Protein 9DOK (pdb70)

Sequence (1198 aa):
MATLKAQHLAKSYKGRQVVRDVSMSIDSGQIVGLLGPNGAGKTTCFYMIVGLVQADQGVVRIDEQNVTHLPMHGRARAGIGYLPQEASIFRKLSVSDNIMAILETRSDLDRNGRKEALEGLLQEFHIHHIRDNLGMSLSGGERRRVEIARALASAPKFILLDEPFAGVDPISVGDIKQIIHHLKAKGIGILITDHNVRETLDICETAYIVNDGQLIAEGDAESILANDLVKEVYLGHEFRATLKAQHLAKSYKGRQVVRDVSMSIDSGQIVGLLGPNGAGKTTCFYMIVGLVQADQGVVRIDEQNVTHLPMHGRARAGIGYLPQEASIFRKLSVSDNIMAILETRSDLDRNGRKEALEGLLQEFHIHHIRDNLGMSLSGGERRRVEIARALASAPKFILLDEPFAGVDPISVGDIKQIIHHLKAKGIGILITDHNVRETLDICETAYIVNDGQLIAEGDAESILANDLVKEVYLGHEFRMVKLDRYIGVTVFVAILAVLGVILGLALLFAFIDELNDISASYGIGDALRFIFLTAPRRAYDMLPMAALIGCLVGLGTLASNSELTIMRAAGVSLSRIVWAVMKPMLVLMLAGILVGEYVAPWTENIAQSGRALAQGGGDSQSSKRGLWHRQGREYIHINAVQPNGVLYGVTRYRFDEQRGLESASFAKRARFETDHWQLEEVTTTLLHPREKRSEVVKLPTERWDAQLSPQLLNTVVMEPEALSISGLWQYIHYLADQGLNNNRYWLAFWTKVLQPLVTAALVLMAISFIFGPLRSVTLGQRIFTGVLVGFVFRIAQDLLGPSSLVFDFPPLLAVVIPASICALAGVWLLRRAMIVFRYLSREVLVTMSAVSAVLLVIIMSGRFIKYLAQAAQGLLDPGSLFLIMAFRIPGFLQLILPLGLFLGILLAYGRLYLESEMTVLSATGMSQKRLLGYTMAPALLVAILVAWLSLFLAPQGINQFALLLNKQDTLTEFDTLVPGRFQAMRDGTRVTYTEELSKDRGELAGIFISQKDLNSSNQERGISILVAEKGTQNIQADGSRYLILHNGYRYDGNPGQANYRAIQYDTYGVMLPKPEASSEVSERDAVPTADLFGSDNPRYQAELQWRLSTPLLVFVVTLLAVPLSRVNPRQGRFLKLLPAILLYMGYLALLIAVRGQLDKGKIPMAIGLWWVHGLFLAIGLLLFYWEPLRLKLASSRA

Solvent-accessible surface area: 53618 Å² total; per-residue (Å²): 183,5,29,0,83,1,60,110,0,10,31,43,93,199,81,154,78,23,0,84,81,0,44,7,34,1,45,34,24,37,5,0,0,0,0,1,16,62,69,15,0,6,58,19,0,0,59,1,0,4,9,78,24,64,24,80,110,25,47,0,74,1,73,164,90,64,0,7,57,60,45,33,39,14,5,18,158,16,9,6,6,19,2,4,75,108,24,0,3,2,47,89,21,23,0,18,49,0,0,32,2,2,0,60,89,59,122,102,41,89,180,104,19,57,100,129,27,9,61,36,17,0,97,51,6,132,0,79,128,13,61,110,62,80,4,126,78,27,66,44,34,40,63,18,58,0,0,5,0,4,11,14,1,30,55,15,93,0,0,0,4,8,27,7,11,38,44,52,26,26,73,35,19,31,79,15,40,126,18,1,102,64,0,71,72,101,32,10,0,0,0,0,3,1,75,53,8,69,33,0,5,92,30,8,86,30,1,15,0,0,34,103,1,80,54,39,13,107,16,65,21,127,52,1,34,77,49,113,81,0,59,109,45,6,3,6,133,155,31,177,52,30,0,66,0,47,117,0,10,23,46,107,186,93,150,81,22,0,102,90,0,43,8,39,0,56,48,24,51,3,0,0,0,0,2,17,73,70,18,1,5,57,21,0,0,58,1,0,4,17,67,33,121,28,75,114,25,48,1,72,6,68,160,98,77,0,17,154,57,66,8,32,9,8,18,162,16,4,6,6,17,2,5,76,109,23,0,2,0,52,132,24,18,0,18,44,0,0,17,0,2,0,28,40,61,115,110,37,98,179,110,18,42,89,125,30,4,67,40,20,0,104,63,10,150,1,54,171,27,64,116,58,82,2,108,80,24,70,43,52,49,63,23,64,0,0,6,0,4,18,18,0,31,55,17,102,0,0,0,3,10,23,8,10,35,42,50,33,29,77,38,18,34,83,20,43,133,24,2,99,74,0,55,77,103,38,9,0,0,0,0,3,1,77,52,10,63,27,0,10,90,26,17,77,36,2,17,1,0,32,96,0,77,54,41,11,102,19,62,25,127,52,1,32,74,51,118,80,0,44,112,40,5,3,8,141,151,20,179,53,102,51,0,14,165,18,0,8,69,29,0,68,91,14,0,90,61,23,29,43,98,37,37,38,66,23,25,87,89,16,43,87,101,21,65,124,74,73,69,112,74,2,24,90,41,44,0,68,149,14,3,126,56,0,21,39,57,39,25,14,62,25,17,12,16,0,1,0,10,0,0,0,24,2,0,0,63,3,16,58,44,22,2,7,34,13,0,42,12,16,6,6,21,29,86,71,0,22,117,1,0,29,88,18,4,89,81,19,27,96,50,3,62,86,53,1,34,156,64,5,24,171,14,6,43,63,3,46,13,36,28,8,71,30,41,1,53,57,60,9,8,44,5,112,74,30,35,36,55,68,43,52,127,40,20,0,10,0,1,0,15,19,53,142,9,34,1,59,5,0,0,17,2,74,12,71,136,69,45,4,16,58,8,2,0,33,0,102,84,0,99,89,74,103,94,67,2,32,0,38,81,0,24,13,10,52,16,85,72,162,150,85,162,10,111,62,45,154,61,110,76,35,118,8,100,7,149,6,52,19,141,55,2,30,18,56,59,18,114,11,88,11,25,26,33,60,25,0,100,112,29,1,80,88,12,58,124,112,62,71,120,19,58,94,31,65,29,2,24,64,61,11,49,32,21,23,117,10,8,30,9,0,0,32,13,0,0,0,35,0,30,12,76,12,147,88,28,39,81,3,52,6,53,45,34,0,37,69,32,5,114,84,11,93,27,36,40,65,52,44,4,22,17,7,54,51,132,146,60,81,14,61,76,3,7,60,74,8,11,47,107,12,31,120,42,0,85,133,32,30,158,152,74,127,28,8,55,146,17,0,15,136,11,1,56,79,30,19,63,59,20,8,57,76,27,33,89,32,70,53,26,24,50,47,39,73,0,26,43,33,12,30,123,26,77,12,34,92,67,19,10,160,86,0,11,46,57,41,56,18,24,24,48,20,59,10,13,0,14,0,0,0,6,0,0,4,23,3,1,0,46,0,32,58,56,17,0,4,29,5,6,13,6,26,10,21,18,41,137,138,2,31,45,40,0,58,32,3,0,94,106,5,6,109,85,0,24,122,8,3,26,116,58,11,11,105,9,25,64,84,0,26,78,24,10,62,126,112,42,41,50,4,11,13,65,49,17,82,65,47,143,39,30,62,46,136,73,14,11,9,2,4,3,4,72,78,72,43,196,108,116,23,120,12,38,7,16,3,9,0,78,15,59,128,116,38,83,142,128,57,52,19,5,13,2,16,4,0,64,56,2,34,33,49,148,8,60,141,24,23,8,85,6,65,3,91,63,1,40,85,15,20,10,16,2,35,49,31,76,71,146,45,46,89,160,86,10,170,18,32,80,15,74,19,51,35,7,71,86,50,12,56,123,19,47,19,12,75,15,85,76,2,145,78,26,121,66,60,118,54,58,0,9,25,27,25,6,67,1,4,16,70,2,0,71,13,2,0,16,1,0,2,31,40,2,111,13,77,112,192,48,5,66,37,74,49,1,47,74,3,35,70,60,7,76,37,1,22,48,58,0,78,54,10,43,25,61,1,17,135,58,136,56,81,52,94,81,0,0,101,111,0,8,30,85,19,77,54,69,1,76,118,66,20,80,144,64,52,78,138,27,124,114,49,48,88,204,112

Nearest PDB structures (foldseek):
  5x5y-assembly1_A  TM=9.902E-01  e=9.457E-47  Pseudomonas aeruginosa PAO1
  6mjp-assembly1_B  TM=9.898E-01  e=6.466E-41  Vibrio cholerae
  8frl-assembly1_A  TM=9.867E-01  e=1.462E-40  Acinetobacter baylyi ADP1
  6mit-assembly2_E  TM=9.867E-01  e=6.324E-39  Enterobacter cloacae subsp. cloacae ATCC 13047
  4p33-assembly1_A  TM=8.941E-01  e=7.966E-40  Escherichia coli K-12

Foldseek 3Di:
DKKKKWFQFWDAPDNGTQAGTAIDMFFWLAEEEQEEDPSHCRVVVLCQQQAVDQTPDTFIDMRPHTPNPPHNVSVVVVFEFEDDDDQDFPQADFLLVLQLVLLVPDPVADPVRSVVLSVCLCVVLVVVVRRGDGLNPDDDLSSVSSSVSSRCSNPGQEYEYEAPVPPDDPVSVVSVLVVVNVSSVVTHGYYYYHPDPVVSLVSHQKYFYTGSNYTDDIGHSVRQLPDPVCCVRPVPPPHD/DKKKWFQWWDADPPGTQAGTAIDMFFWLFEEEQEEDPRHCRVVVLCQQQQNDQTPDTWIADVPRTCNPPHNVVVVVVFEFEDDPDQDFDQAAFLLRRQLVLLVVDDVADDVRSVVLSVCLCVVLVNVVRRGPGLNPDDDLSSVSSSVSSRCSNPGQEYEYEAPPDPDDPVCLVVVLVVVNVSSVVTHRYYYYHPPPVSSLVSGQKYFYTDNNYGPDMGHSVRQVPDPVCCPRPQDPPND/DPPVLVVLQVLLVVLLVVLLVVVLVVVLVVQLVVVVVPDDDLCHSVLSNLLSVLQSLVVSLVCSLLSSLLSLLLSLLVCLQVCNVVVCVVVPHDLVNSLVSNCVSLVVSVVVSLVCLAPPQLVSNLVSVQSVQVSQFQDAQDGAPLWDWDDDPQKIWIFSGQHQQAKTAFIWIFHADPVRDGQKTKTAGMWHDDPQWIKRAFMWMFGDDPPPDHTDTDGDRIDTDRDPDDSVVVSVVSDDLLSHHLVVLVVVLVVCVVVPHDSQLNVLSNLCSPCVSLLSSLSSLLSSLCCVADSSNDDSVVSSVVSVVVVVVLVVQLVVLNVVCVVDPDHSNCSPCVSSVVSNVNSVVSVVVD/DVVLVVLLVQLVVQLVVQLVVQLVVVLVVVLVVVVVVVVVPADDPVPPVLLSVLQSLVSSLLRSLLSSLLSLLASLLVCQAVCNVVVVVVVPDDLVNVLVSLVPSLVVSLVSSLCSLAPRNLASLVVSLCCVWQVCSDHPVNVADAPDWAADDPRQWIWHFNDDDPVQKQTQKIFIWHFDPDDDDQFRRTKTWIARMWDFDDCHPQRGWGWHPFTWMWRDDPVDPDIDTDRGTDHIDRDTHCVSPVPRPVLSNDHLVQLPPDDQQLSVLSNLVSVCSSLSSSLSSLQRSLVSNDYNVCGSPNCSVVSVVVSVVLVVVLVVQSVCRNVPNDDSVCHCVVSSVVSSVVSVCSVCVVVVVVVVVVVVD

InterPro domains:
  IPR003439 ABC transporter-like, ATP-binding domain [PF00005] (20-166)
  IPR003439 ABC transporter-like, ATP-binding domain [PS50893] (4-237)
  IPR003593 AAA+ ATPase domain [SM00382] (28-213)
  IPR017871 ABC transporter-like, conserved site [PS00211] (138-152)
  IPR027417 P-loop containing nucleoside triphosphate hydrolase [G3DSA:3.40.50.300] (1-240)
  IPR027417 P-loop containing nucleoside triphosphate hydrolase [SSF52540] (4-235)
  IPR030921 LPS export ABC transporter, ATP-binding protein LptB [TIGR04406] (3-241)
  IPR030921 LPS export ABC transporter, ATP-binding protein LptB [cd03218] (4-236)
  IPR032823 Branched-chain amino acid ATP-binding cassette transporter, C-terminal [PF12399] (214-239)
  IPR051120 ABC Transporter, Amino Acid and LPS Transport [PTHR45772] (2-240)

Structure (mmCIF, N/CA/C/O backbone):
data_9DOK
#
_entry.id   9DOK
#
_cell.length_a   1.00
_cell.length_b   1.00
_cell.length_c   1.00
_cell.angle_alpha   90.00
_cell.angle_beta   90.00
_cell.angle_gamma   90.00
#
_symmetry.space_group_name_H-M   'P 1'
#
loop_
_entity.id
_entity.type
_entity.pdbx_description
1 polymer 'Lipopolysaccharide export system ATP-binding protein LptB'
2 polymer Permease
3 polymer 'Lipopolysaccharide export system permease protein LptF'
4 non-polymer 1,2-Distearoyl-sn-glycerophosphoethanolamine
#
loop_
_atom_site.group_PDB
_atom_site.id
_atom_site.type_symbol
_atom_site.label_atom_id
_atom_site.label_alt_id
_atom_site.label_comp_id
_atom_site.label_asym_id
_atom_site.label_entity_id
_atom_site.label_seq_id
_atom_site.pdbx_PDB_ins_code
_atom_site.Cartn_x
_atom_site.Cartn_y
_atom_site.Cartn_z
_atom_site.occupancy
_atom_site.B_iso_or_equiv
_atom_site.auth_seq_id
_atom_site.auth_comp_id
_atom_site.auth_asym_id
_atom_site.auth_atom_id
_atom_site.pdbx_PDB_model_num
ATOM 1 N N . MET A 1 4 ? 194.699 220.614 153.361 1.00 29.85 1 MET B N 1
ATOM 2 C CA . MET A 1 4 ? 195.587 219.514 153.010 1.00 29.85 1 MET B CA 1
ATOM 3 C C . MET A 1 4 ? 196.599 219.255 154.119 1.00 29.85 1 MET B C 1
ATOM 4 O O . MET A 1 4 ? 197.538 220.027 154.307 1.00 29.85 1 MET B O 1
ATOM 9 N N . ALA A 1 5 ? 196.399 218.166 154.854 1.00 13.60 2 ALA B N 1
ATOM 10 C CA . ALA A 1 5 ? 197.275 217.786 155.948 1.00 13.60 2 ALA B CA 1
ATOM 11 C C . ALA A 1 5 ? 198.110 216.572 155.551 1.00 13.60 2 ALA B C 1
ATOM 12 O O . ALA A 1 5 ? 197.949 215.999 154.472 1.00 13.60 2 ALA B O 1
ATOM 14 N N . THR A 1 6 ? 199.019 216.178 156.440 1.00 8.68 3 THR B N 1
ATOM 15 C CA . THR A 1 6 ? 199.878 215.021 156.196 1.00 8.68 3 THR B CA 1
ATOM 16 C C . THR A 1 6 ? 200.338 214.469 157.534 1.00 8.68 3 THR B C 1
ATOM 17 O O . THR A 1 6 ? 201.019 215.170 158.288 1.00 8.68 3 THR B O 1
ATOM 21 N N . LEU A 1 7 ? 199.974 213.225 157.824 1.00 5.68 4 LEU B N 1
ATOM 22 C CA . LEU A 1 7 ? 200.405 212.540 159.035 1.00 5.68 4 LEU B CA 1
ATOM 23 C C . LEU A 1 7 ? 201.612 211.677 158.696 1.00 5.68 4 LEU B C 1
ATOM 24 O O . LEU A 1 7 ? 201.483 210.683 157.975 1.00 5.68 4 LEU B O 1
ATOM 29 N N . LYS A 1 8 ? 202.777 212.054 159.212 1.00 6.91 5 LYS B N 1
ATOM 30 C CA . LYS A 1 8 ? 204.035 211.400 158.877 1.00 6.91 5 LYS B CA 1
ATOM 31 C C . LYS A 1 8 ? 204.580 210.688 160.104 1.00 6.91 5 LYS B C 1
ATOM 32 O O . LYS A 1 8 ? 204.750 211.305 161.160 1.00 6.91 5 LYS B O 1
ATOM 38 N N . ALA A 1 9 ? 204.854 209.396 159.962 1.00 7.70 6 ALA B N 1
ATOM 39 C CA . ALA A 1 9 ? 205.556 208.616 160.971 1.00 7.70 6 ALA B CA 1
ATOM 40 C C . ALA A 1 9 ? 206.937 208.289 160.422 1.00 7.70 6 ALA B C 1
ATOM 41 O O . ALA A 1 9 ? 207.051 207.693 159.347 1.00 7.70 6 ALA B O 1
ATOM 43 N N . GLN A 1 10 ? 207.978 208.680 161.149 1.00 8.93 7 GLN B N 1
ATOM 44 C CA . GLN A 1 10 ? 209.345 208.617 160.648 1.00 8.93 7 GLN B CA 1
ATOM 45 C C . GLN A 1 10 ? 210.211 207.797 161.591 1.00 8.93 7 GLN B C 1
ATOM 46 O O . GLN A 1 10 ? 210.313 208.117 162.780 1.00 8.93 7 GLN B O 1
ATOM 52 N N . HIS A 1 11 ? 210.840 206.752 161.052 1.00 9.79 8 HIS B N 1
ATOM 53 C CA . HIS A 1 11 ? 211.867 205.980 161.754 1.00 9.79 8 HIS B CA 1
ATOM 54 C C . HIS A 1 11 ? 211.366 205.430 163.087 1.00 9.79 8 HIS B C 1
ATOM 55 O O . HIS A 1 11 ? 212.084 205.437 164.087 1.00 9.79 8 HIS B O 1
ATOM 62 N N . LEU A 1 12 ? 210.130 204.941 163.103 1.00 11.05 9 LEU B N 1
ATOM 63 C CA . LEU A 1 12 ? 209.572 204.375 164.323 1.00 11.05 9 LEU B CA 1
ATOM 64 C C . LEU A 1 12 ? 210.329 203.117 164.730 1.00 11.05 9 LEU B C 1
ATOM 65 O O . LEU A 1 12 ? 210.744 202.321 163.885 1.00 11.05 9 LEU B O 1
ATOM 70 N N . ALA A 1 13 ? 210.506 202.941 166.037 1.00 18.50 10 ALA B N 1
ATOM 71 C CA . ALA A 1 13 ? 211.184 201.769 166.570 1.00 18.50 10 ALA B CA 1
ATOM 72 C C . ALA A 1 13 ? 210.673 201.492 167.975 1.00 18.50 10 ALA B C 1
ATOM 73 O O . ALA A 1 13 ? 210.473 202.420 168.763 1.00 18.50 10 ALA B O 1
ATOM 75 N N . LYS A 1 14 ? 210.469 200.214 168.282 1.00 20.75 11 LYS B N 1
ATOM 76 C CA . LYS A 1 14 ? 209.971 199.802 169.587 1.00 20.75 11 LYS B CA 1
ATOM 77 C C . LYS A 1 14 ? 210.508 198.414 169.895 1.00 20.75 11 LYS B C 1
ATOM 78 O O . LYS A 1 14 ? 210.609 197.571 169.001 1.00 20.75 11 LYS B O 1
ATOM 84 N N . SER A 1 15 ? 210.847 198.180 171.162 1.00 36.19 12 SER B N 1
ATOM 85 C CA . SER A 1 15 ? 211.465 196.929 171.591 1.00 36.19 12 SER B CA 1
ATOM 86 C C . SER A 1 15 ? 210.831 196.475 172.899 1.00 36.19 12 SER B C 1
ATOM 87 O O . SER A 1 15 ? 211.107 197.049 173.957 1.00 36.19 12 SER B O 1
ATOM 90 N N . TYR A 1 16 ? 209.986 195.451 172.827 1.00 52.46 13 TYR B N 1
ATOM 91 C CA . TYR A 1 16 ? 209.446 194.834 174.027 1.00 52.46 13 TYR B CA 1
ATOM 92 C C . TYR A 1 16 ? 210.432 193.813 174.587 1.00 52.46 13 TYR B C 1
ATOM 93 O O . TYR A 1 16 ? 211.188 193.174 173.851 1.00 52.46 13 TYR B O 1
ATOM 102 N N . LYS A 1 17 ? 210.402 193.655 175.911 1.00 63.13 14 LYS B N 1
ATOM 103 C CA . LYS A 1 17 ? 211.326 192.780 176.647 1.00 63.13 14 LYS B CA 1
ATOM 104 C C . LYS A 1 17 ? 212.748 193.180 176.251 1.00 63.13 14 LYS B C 1
ATOM 105 O O . LYS A 1 17 ? 213.103 194.360 176.379 1.00 63.13 14 LYS B O 1
ATOM 111 N N . GLY A 1 18 ? 213.580 192.257 175.777 1.00 60.64 15 GLY B N 1
ATOM 112 C CA . GLY A 1 18 ? 214.885 192.610 175.260 1.00 60.64 15 GLY B CA 1
ATOM 113 C C . GLY A 1 18 ? 214.936 192.503 173.751 1.00 60.64 15 GLY B C 1
ATOM 114 O O . GLY A 1 18 ? 215.848 193.033 173.109 1.00 60.64 15 GLY B O 1
ATOM 115 N N . ARG A 1 19 ? 213.952 191.817 173.175 1.00 56.67 16 ARG B N 1
ATOM 116 C CA . ARG A 1 19 ? 213.861 191.683 171.731 1.00 56.67 16 ARG B CA 1
ATOM 117 C C . ARG A 1 19 ? 213.368 192.987 171.107 1.00 56.67 16 ARG B C 1
ATOM 118 O O . ARG A 1 19 ? 212.908 193.904 171.791 1.00 56.67 16 ARG B O 1
ATOM 126 N N . GLN A 1 20 ? 213.467 193.062 169.783 1.00 39.20 17 GLN B N 1
ATOM 127 C CA . GLN A 1 20 ? 213.067 194.244 169.030 1.00 39.20 17 GLN B CA 1
ATOM 128 C C . GLN A 1 20 ? 211.916 193.868 168.109 1.00 39.20 17 GLN B C 1
ATOM 129 O O . GLN A 1 20 ? 212.067 192.995 167.248 1.00 39.20 17 GLN B O 1
ATOM 135 N N . VAL A 1 21 ? 210.777 194.530 168.286 1.00 25.62 18 VAL B N 1
ATOM 136 C CA . VAL A 1 21 ? 209.578 194.207 167.518 1.00 25.62 18 VAL B CA 1
ATOM 137 C C . VAL A 1 21 ? 209.496 195.032 166.241 1.00 25.62 18 VAL B C 1
ATOM 138 O O . VAL A 1 21 ? 209.264 194.492 165.157 1.00 25.62 18 VAL B O 1
ATOM 142 N N . VAL A 1 22 ? 209.678 196.345 166.346 1.00 18.91 19 VAL B N 1
ATOM 143 C CA . VAL A 1 22 ? 209.632 197.251 165.205 1.00 18.91 19 VAL B CA 1
ATOM 144 C C . VAL A 1 22 ? 211.011 197.869 165.027 1.00 18.91 19 VAL B C 1
ATOM 145 O O . VAL A 1 22 ? 211.717 198.121 166.009 1.00 18.91 19 VAL B O 1
ATOM 149 N N . ARG A 1 23 ? 211.395 198.109 163.772 1.00 23.51 20 ARG B N 1
ATOM 150 C CA . ARG A 1 23 ? 212.740 198.595 163.469 1.00 23.51 20 ARG B CA 1
ATOM 151 C C . ARG A 1 23 ? 212.673 199.458 162.211 1.00 23.51 20 ARG B C 1
ATOM 152 O O . ARG A 1 23 ? 212.676 198.932 161.095 1.00 23.51 20 ARG B O 1
ATOM 160 N N . ASP A 1 24 ? 212.620 200.776 162.406 1.00 14.69 21 ASP B N 1
ATOM 161 C CA . ASP A 1 24 ? 212.710 201.758 161.324 1.00 14.69 21 ASP B CA 1
ATOM 162 C C . ASP A 1 24 ? 211.603 201.564 160.283 1.00 14.69 21 ASP B C 1
ATOM 163 O O . ASP A 1 24 ? 211.850 201.228 159.124 1.00 14.69 21 ASP B O 1
ATOM 168 N N . VAL A 1 25 ? 210.368 201.784 160.722 1.00 8.54 22 VAL B N 1
ATOM 169 C CA . VAL A 1 25 ? 209.205 201.776 159.841 1.00 8.54 22 VAL B CA 1
ATOM 170 C C . VAL A 1 25 ? 208.757 203.216 159.634 1.00 8.54 22 VAL B C 1
ATOM 171 O O . VAL A 1 25 ? 208.441 203.919 160.600 1.00 8.54 22 VAL B O 1
ATOM 175 N N . SER A 1 26 ? 208.727 203.657 158.379 1.00 7.40 23 SER B N 1
ATOM 176 C CA . SER A 1 26 ? 208.333 205.014 158.026 1.00 7.40 23 SER B CA 1
ATOM 177 C C . SER A 1 26 ? 207.066 204.973 157.184 1.00 7.40 23 SER B C 1
ATOM 178 O O . SER A 1 26 ? 207.013 204.269 156.171 1.00 7.40 23 SER B O 1
ATOM 181 N N . MET A 1 27 ? 206.056 205.729 157.601 1.00 6.07 24 MET B N 1
ATOM 182 C CA . MET A 1 27 ? 204.775 205.782 156.914 1.00 6.07 24 MET B CA 1
ATOM 183 C C . MET A 1 27 ? 204.424 207.229 156.602 1.00 6.07 24 MET B C 1
ATOM 184 O O . MET A 1 27 ? 205.097 208.165 157.040 1.00 6.07 24 MET B O 1
ATOM 189 N N . SER A 1 28 ? 203.353 207.405 155.830 1.00 5.06 25 SER B N 1
ATOM 190 C CA . SER A 1 28 ? 202.860 208.733 155.493 1.00 5.06 25 SER B CA 1
ATOM 191 C C . SER A 1 28 ? 201.453 208.604 154.934 1.00 5.06 25 SER B C 1
ATOM 192 O O . SER A 1 28 ? 201.233 207.844 153.986 1.00 5.06 25 SER B O 1
ATOM 195 N N . ILE A 1 29 ? 200.511 209.339 155.516 1.00 5.47 26 ILE B N 1
ATOM 196 C CA . ILE A 1 29 ? 199.128 209.375 155.056 1.00 5.47 26 ILE B CA 1
ATOM 197 C C . ILE A 1 29 ? 198.769 210.822 154.756 1.00 5.47 26 ILE B C 1
ATOM 198 O O . ILE A 1 29 ? 198.949 211.698 155.609 1.00 5.47 26 ILE B O 1
ATOM 203 N N . ASP A 1 30 ? 198.269 211.071 153.551 1.00 8.77 27 ASP B N 1
ATOM 204 C CA . ASP A 1 30 ? 197.859 212.409 153.154 1.00 8.77 27 ASP B CA 1
ATOM 205 C C . ASP A 1 30 ? 196.403 212.634 153.557 1.00 8.77 27 ASP B C 1
ATOM 206 O O . ASP A 1 30 ? 195.800 211.827 154.269 1.00 8.77 27 ASP B O 1
ATOM 211 N N . SER A 1 31 ? 195.820 213.736 153.102 1.00 6.96 28 SER B N 1
ATOM 212 C CA . SER A 1 31 ? 194.428 214.059 153.376 1.00 6.96 28 SER B CA 1
ATOM 213 C C . SER A 1 31 ? 193.582 213.666 152.175 1.00 6.96 28 SER B C 1
ATOM 214 O O . SER A 1 31 ? 193.932 213.983 151.034 1.00 6.96 28 SER B O 1
ATOM 217 N N . GLY A 1 32 ? 192.472 212.980 152.432 1.00 6.01 29 GLY B N 1
ATOM 218 C CA . GLY A 1 32 ? 191.668 212.446 151.354 1.00 6.01 29 GLY B CA 1
ATOM 219 C C . GLY A 1 32 ? 192.226 211.190 150.734 1.00 6.01 29 GLY B C 1
ATOM 220 O O . GLY A 1 32 ? 191.913 210.888 149.579 1.00 6.01 29 GLY B O 1
ATOM 221 N N . GLN A 1 33 ? 193.048 210.447 151.468 1.00 6.14 30 GLN B N 1
ATOM 222 C CA . GLN A 1 33 ? 193.724 209.265 150.962 1.00 6.14 30 GLN B CA 1
ATOM 223 C C . GLN A 1 33 ? 193.461 208.097 151.899 1.00 6.14 30 GLN B C 1
ATOM 224 O O . GLN A 1 33 ? 193.429 208.268 153.121 1.00 6.14 30 GLN B O 1
ATOM 230 N N . ILE A 1 34 ? 193.268 206.915 151.323 1.00 6.51 31 ILE B N 1
ATOM 231 C CA . ILE A 1 34 ? 193.011 205.691 152.072 1.00 6.51 31 ILE B CA 1
ATOM 232 C C . ILE A 1 34 ? 194.275 204.844 152.040 1.00 6.51 31 ILE B C 1
ATOM 233 O O . ILE A 1 34 ? 194.807 204.557 150.962 1.00 6.51 31 ILE B O 1
ATOM 238 N N . VAL A 1 35 ? 194.755 204.449 153.215 1.00 5.21 32 VAL B N 1
ATOM 239 C CA . VAL A 1 35 ? 196.009 203.719 153.350 1.00 5.21 32 VAL B CA 1
ATOM 240 C C . VAL A 1 35 ? 195.766 202.482 154.203 1.00 5.21 32 VAL B C 1
ATOM 241 O O . VAL A 1 35 ? 195.044 202.540 155.204 1.00 5.21 32 VAL B O 1
ATOM 245 N N . GLY A 1 36 ? 196.355 201.365 153.802 1.00 4.02 33 GLY B N 1
ATOM 246 C CA . GLY A 1 36 ? 196.234 200.115 154.536 1.00 4.02 33 GLY B CA 1
ATOM 247 C C . GLY A 1 36 ? 197.560 199.709 155.146 1.00 4.02 33 GLY B C 1
ATOM 248 O O . GLY A 1 36 ? 198.615 199.914 154.545 1.00 4.02 33 GLY B O 1
ATOM 249 N N . LEU A 1 37 ? 197.498 199.129 156.341 1.00 5.39 34 LEU B N 1
ATOM 250 C CA . LEU A 1 37 ? 198.677 198.662 157.066 1.00 5.39 34 LEU B CA 1
ATOM 251 C C . LEU A 1 37 ? 198.531 197.157 157.261 1.00 5.39 34 LEU B C 1
ATOM 252 O O . LEU A 1 37 ? 197.915 196.706 158.232 1.00 5.39 34 LEU B O 1
ATOM 257 N N . LEU A 1 38 ? 199.097 196.383 156.342 1.00 7.60 35 LEU B N 1
ATOM 258 C CA . LEU A 1 38 ? 198.966 194.936 156.332 1.00 7.60 35 LEU B CA 1
ATOM 259 C C . LEU A 1 38 ? 200.294 194.277 156.673 1.00 7.60 35 LEU B C 1
ATOM 260 O O . LEU A 1 38 ? 201.358 194.895 156.601 1.00 7.60 35 LEU B O 1
ATOM 265 N N . GLY A 1 39 ? 200.217 193.005 157.053 1.00 8.43 36 GLY B N 1
ATOM 266 C CA . GLY A 1 39 ? 201.392 192.237 157.380 1.00 8.43 36 GLY B CA 1
ATOM 267 C C . GLY A 1 39 ? 201.062 190.982 158.160 1.00 8.43 36 GLY B C 1
ATOM 268 O O . GLY A 1 39 ? 199.929 190.780 158.606 1.00 8.43 36 GLY B O 1
ATOM 269 N N . PRO A 1 40 ? 202.052 190.107 158.334 1.00 11.01 37 PRO B N 1
ATOM 270 C CA . PRO A 1 40 ? 201.839 188.901 159.139 1.00 11.01 37 PRO B CA 1
ATOM 271 C C . PRO A 1 40 ? 201.542 189.248 160.590 1.00 11.01 37 PRO B C 1
ATOM 272 O O . PRO A 1 40 ? 201.886 190.323 161.085 1.00 11.01 37 PRO B O 1
ATOM 276 N N . ASN A 1 41 ? 200.878 188.311 161.271 1.00 15.63 38 ASN B N 1
ATOM 277 C CA . ASN A 1 41 ? 200.371 188.579 162.614 1.00 15.63 38 ASN B CA 1
ATOM 278 C C . ASN A 1 41 ? 201.495 188.899 163.591 1.00 15.63 38 ASN B C 1
ATOM 279 O O . ASN A 1 41 ? 201.388 189.843 164.383 1.00 15.63 38 ASN B O 1
ATOM 284 N N . GLY A 1 42 ? 202.582 188.129 163.552 1.00 19.90 39 GLY B N 1
ATOM 285 C CA . GLY A 1 42 ? 203.654 188.323 164.512 1.00 19.90 39 GLY B CA 1
ATOM 286 C C . GLY A 1 42 ? 204.520 189.534 164.243 1.00 19.90 39 GLY B C 1
ATOM 287 O O . GLY A 1 42 ? 205.286 189.942 165.122 1.00 19.90 39 GLY B O 1
ATOM 288 N N . ALA A 1 43 ? 204.414 190.121 163.054 1.00 18.94 40 ALA B N 1
ATOM 289 C CA . ALA A 1 43 ? 205.247 191.255 162.694 1.00 18.94 40 ALA B CA 1
ATOM 290 C C . ALA A 1 43 ? 204.796 192.507 163.445 1.00 18.94 40 ALA B C 1
ATOM 291 O O . ALA A 1 43 ? 203.871 192.484 164.262 1.00 18.94 40 ALA B O 1
ATOM 293 N N . GLY A 1 44 ? 205.465 193.620 163.161 1.00 18.91 41 GLY B N 1
ATOM 294 C CA . GLY A 1 44 ? 205.174 194.866 163.840 1.00 18.91 41 GLY B CA 1
ATOM 295 C C . GLY A 1 44 ? 204.116 195.706 163.158 1.00 18.91 41 GLY B C 1
ATOM 296 O O . GLY A 1 44 ? 204.279 196.921 163.019 1.00 18.91 41 GLY B O 1
ATOM 297 N N . LYS A 1 45 ? 203.025 195.074 162.725 1.00 10.69 42 LYS B N 1
ATOM 298 C CA . LYS A 1 45 ? 201.934 195.819 162.106 1.00 10.69 42 LYS B CA 1
ATOM 299 C C . LYS A 1 45 ? 201.046 196.468 163.161 1.00 10.69 42 LYS B C 1
ATOM 300 O O . LYS A 1 45 ? 200.785 197.676 163.110 1.00 10.69 42 LYS B O 1
ATOM 306 N N . THR A 1 46 ? 200.582 195.678 164.132 1.00 9.82 43 THR B N 1
ATOM 307 C CA . THR A 1 46 ? 199.746 196.220 165.196 1.00 9.82 43 THR B CA 1
ATOM 308 C C . THR A 1 46 ? 200.525 197.198 166.064 1.00 9.82 43 THR B C 1
ATOM 309 O O . THR A 1 46 ? 199.977 198.212 166.510 1.00 9.82 43 THR B O 1
ATOM 313 N N . THR A 1 47 ? 201.802 196.907 166.321 1.00 10.78 44 THR B N 1
ATOM 314 C CA . THR A 1 47 ? 202.618 197.822 167.110 1.00 10.78 44 THR B CA 1
ATOM 315 C C . THR A 1 47 ? 202.786 199.160 166.403 1.00 10.78 44 THR B C 1
ATOM 316 O O . THR A 1 47 ? 202.685 200.217 167.034 1.00 10.78 44 THR B O 1
ATOM 320 N N . CYS A 1 48 ? 203.039 199.139 165.091 1.00 9.39 45 CYS B N 1
ATOM 321 C CA . CYS A 1 48 ? 203.128 200.387 164.337 1.00 9.39 45 CYS B CA 1
ATOM 322 C C . CYS A 1 48 ? 201.804 201.136 164.359 1.00 9.39 45 CYS B C 1
ATOM 323 O O . CYS A 1 48 ? 201.774 202.361 164.543 1.00 9.39 45 CYS B O 1
ATOM 326 N N . PHE A 1 49 ? 200.695 200.414 164.179 1.00 8.41 46 PHE B N 1
ATOM 327 C CA . PHE A 1 49 ? 199.388 201.057 164.209 1.00 8.41 46 PHE B CA 1
ATOM 328 C C . PHE A 1 49 ? 199.142 201.739 165.547 1.00 8.41 46 PHE B C 1
ATOM 329 O O . PHE A 1 49 ? 198.659 202.875 165.591 1.00 8.41 46 PHE B O 1
ATOM 337 N N . TYR A 1 50 ? 199.484 201.070 166.648 1.00 10.13 47 TYR B N 1
ATOM 338 C CA . TYR A 1 50 ? 199.231 201.644 167.965 1.00 10.13 47 TYR B CA 1
ATOM 339 C C . TYR A 1 50 ? 200.185 202.792 168.269 1.00 10.13 47 TYR B C 1
ATOM 340 O O . TYR A 1 50 ? 199.798 203.768 168.921 1.00 10.13 47 TYR B O 1
ATOM 349 N N . MET A 1 51 ? 201.437 202.697 167.814 1.00 11.51 48 MET B N 1
ATOM 350 C CA . MET A 1 51 ? 202.364 203.809 167.989 1.00 11.51 48 MET B CA 1
ATOM 351 C C . MET A 1 51 ? 201.902 205.041 167.228 1.00 11.51 48 MET B C 1
ATOM 352 O O . MET A 1 51 ? 202.126 206.169 167.681 1.00 11.51 48 MET B O 1
ATOM 357 N N . ILE A 1 52 ? 201.267 204.853 166.070 1.00 8.10 49 ILE B N 1
ATOM 358 C CA . ILE A 1 52 ? 200.658 205.988 165.383 1.00 8.10 49 ILE B CA 1
ATOM 359 C C . ILE A 1 52 ? 199.434 206.484 166.146 1.00 8.10 49 ILE B C 1
ATOM 360 O O . ILE A 1 52 ? 199.210 207.694 166.268 1.00 8.10 49 ILE B O 1
ATOM 365 N N . VAL A 1 53 ? 198.622 205.561 166.669 1.00 8.54 50 VAL B N 1
ATOM 366 C CA . VAL A 1 53 ? 197.410 205.947 167.389 1.00 8.54 50 VAL B CA 1
ATOM 367 C C . VAL A 1 53 ? 197.760 206.702 168.665 1.00 8.54 50 VAL B C 1
ATOM 368 O O . VAL A 1 53 ? 197.207 207.771 168.944 1.00 8.54 50 VAL B O 1
ATOM 372 N N . GLY A 1 54 ? 198.678 206.158 169.459 1.00 7.99 51 GLY B N 1
ATOM 373 C CA . GLY A 1 54 ? 199.058 206.786 170.708 1.00 7.99 51 GLY B CA 1
ATOM 374 C C . GLY A 1 54 ? 198.942 205.869 171.907 1.00 7.99 51 GLY B C 1
ATOM 375 O O . GLY A 1 54 ? 199.240 206.272 173.034 1.00 7.99 51 GLY B O 1
ATOM 376 N N . LEU A 1 55 ? 198.504 204.631 171.679 1.00 8.99 52 LEU B N 1
ATOM 377 C CA . LEU A 1 55 ? 198.370 203.656 172.753 1.00 8.99 52 LEU B CA 1
ATOM 378 C C . LEU A 1 55 ? 199.692 203.003 173.131 1.00 8.99 52 LEU B C 1
ATOM 379 O O . LEU A 1 55 ? 199.758 202.333 174.166 1.00 8.99 52 LEU B O 1
ATOM 384 N N . VAL A 1 56 ? 200.733 203.173 172.322 1.00 15.33 53 VAL B N 1
ATOM 385 C CA . VAL A 1 56 ? 202.056 202.631 172.598 1.00 15.33 53 VAL B CA 1
ATOM 386 C C . VAL A 1 56 ? 203.070 203.737 172.353 1.00 15.33 53 VAL B C 1
ATOM 387 O O . VAL A 1 56 ? 203.007 204.425 171.328 1.00 15.33 53 VAL B O 1
ATOM 391 N N . GLN A 1 57 ? 203.997 203.913 173.288 1.00 20.65 54 GLN B N 1
ATOM 392 C CA . GLN A 1 57 ? 204.993 204.973 173.194 1.00 20.65 54 GLN B CA 1
ATOM 393 C C . GLN A 1 57 ? 206.174 204.484 172.366 1.00 20.65 54 GLN B C 1
ATOM 394 O O . GLN A 1 57 ? 206.791 203.465 172.693 1.00 20.65 54 GLN B O 1
ATOM 400 N N . ALA A 1 58 ? 206.483 205.210 171.295 1.00 22.19 55 ALA B N 1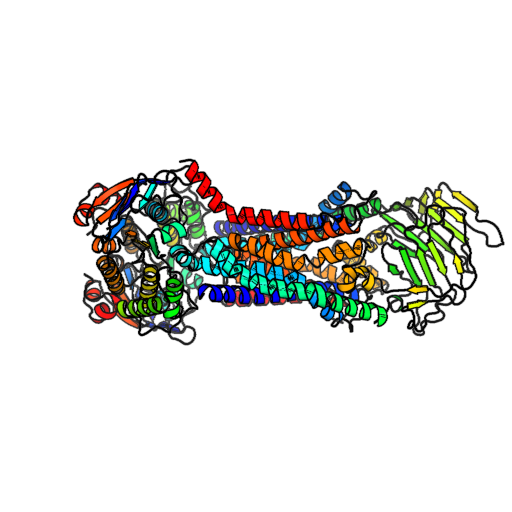
ATOM 401 C CA . ALA A 1 58 ? 207.593 204.839 170.429 1.00 22.19 55 ALA B CA 1
ATOM 402 C C . ALA A 1 58 ? 208.918 205.147 171.111 1.00 22.19 55 ALA B C 1
ATOM 403 O O . ALA A 1 58 ? 209.094 206.222 171.692 1.00 22.19 55 ALA B O 1
ATOM 405 N N . ASP A 1 59 ? 209.854 204.198 171.043 1.00 25.00 56 ASP B N 1
ATOM 406 C CA . ASP A 1 59 ? 211.161 204.410 171.655 1.00 25.00 56 ASP B CA 1
ATOM 407 C C . ASP A 1 59 ? 211.993 205.395 170.839 1.00 25.00 56 ASP B C 1
ATOM 408 O O . ASP A 1 59 ? 212.386 206.454 171.341 1.00 25.00 56 ASP B O 1
ATOM 413 N N . GLN A 1 60 ? 212.270 205.068 169.580 1.00 18.62 57 GLN B N 1
ATOM 414 C CA . GLN A 1 60 ? 212.825 206.020 168.626 1.00 18.62 57 GLN B CA 1
ATOM 415 C C . GLN A 1 60 ? 211.702 206.580 167.759 1.00 18.62 57 GLN B C 1
ATOM 416 O O . GLN A 1 60 ? 210.526 206.259 167.937 1.00 18.62 57 GLN B O 1
ATOM 422 N N . GLY A 1 61 ? 212.081 207.429 166.815 1.00 11.44 58 GLY B N 1
ATOM 423 C CA . GLY A 1 61 ? 211.165 207.918 165.811 1.00 11.44 58 GLY B CA 1
ATOM 424 C C . GLY A 1 61 ? 210.278 209.044 166.308 1.00 11.44 58 GLY B C 1
ATOM 425 O O . GLY A 1 61 ? 210.120 209.280 167.504 1.00 11.44 58 GLY B O 1
ATOM 426 N N . VAL A 1 62 ? 209.689 209.756 165.349 1.00 8.65 59 VAL B N 1
ATOM 427 C CA . VAL A 1 62 ? 208.771 210.850 165.628 1.00 8.65 59 VAL B CA 1
ATOM 428 C C . VAL A 1 62 ? 207.487 210.627 164.843 1.00 8.65 59 VAL B C 1
ATOM 429 O O . VAL A 1 62 ? 207.482 209.982 163.790 1.00 8.65 59 VAL B O 1
ATOM 433 N N . VAL A 1 63 ? 206.388 211.147 165.380 1.00 8.83 60 VAL B N 1
ATOM 434 C CA . VAL A 1 63 ? 205.093 211.157 164.712 1.00 8.83 60 VAL B CA 1
ATOM 435 C C . VAL A 1 63 ? 204.616 212.599 164.715 1.00 8.83 60 VAL B C 1
ATOM 436 O O . VAL A 1 63 ? 204.365 213.171 165.783 1.00 8.83 60 VAL B O 1
ATOM 440 N N . ARG A 1 64 ? 204.489 213.192 163.534 1.00 9.52 61 ARG B N 1
ATOM 441 C CA . ARG A 1 64 ? 204.133 214.597 163.416 1.00 9.52 61 ARG B CA 1
ATOM 442 C C . ARG A 1 64 ? 203.034 214.771 162.382 1.00 9.52 61 ARG B C 1
ATOM 443 O O . ARG A 1 64 ? 203.042 214.115 161.338 1.00 9.52 61 ARG B O 1
ATOM 451 N N . ILE A 1 65 ? 202.086 215.651 162.682 1.00 10.89 62 ILE B N 1
ATOM 452 C CA . ILE A 1 65 ? 201.029 216.024 161.752 1.00 10.89 62 ILE B CA 1
ATOM 453 C C . ILE A 1 65 ? 201.171 217.513 161.468 1.00 10.89 62 ILE B C 1
ATOM 454 O O . ILE A 1 65 ? 200.955 218.348 162.357 1.00 10.89 62 ILE B O 1
ATOM 459 N N . ASP A 1 66 ? 201.549 217.845 160.233 1.00 21.49 63 ASP B N 1
ATOM 460 C CA . ASP A 1 66 ? 201.698 219.228 159.781 1.00 21.49 63 ASP B CA 1
ATOM 461 C C . ASP A 1 66 ? 202.704 219.991 160.646 1.00 21.49 63 ASP B C 1
ATOM 462 O O . ASP A 1 66 ? 202.391 221.018 161.253 1.00 21.49 63 ASP B O 1
ATOM 467 N N . GLU A 1 67 ? 203.931 219.470 160.679 1.00 23.60 64 GLU B N 1
ATOM 468 C CA . GLU A 1 67 ? 205.044 220.094 161.396 1.00 23.60 64 GLU B CA 1
ATOM 469 C C . GLU A 1 67 ? 204.680 220.378 162.853 1.00 23.60 64 GLU B C 1
ATOM 470 O O . GLU A 1 67 ? 204.883 221.477 163.371 1.00 23.60 64 GLU B O 1
ATOM 476 N N . GLN A 1 68 ? 204.127 219.364 163.518 1.00 15.95 65 GLN B N 1
ATOM 477 C CA . GLN A 1 68 ? 203.698 219.502 164.908 1.00 15.95 65 GLN B CA 1
ATOM 478 C C . GLN A 1 68 ? 203.864 218.143 165.577 1.00 15.95 65 GLN B C 1
ATOM 479 O O . GLN A 1 68 ? 203.008 217.268 165.423 1.00 15.95 65 GLN B O 1
ATOM 485 N N . ASN A 1 69 ? 204.964 217.975 166.311 1.00 13.93 66 ASN B N 1
ATOM 486 C CA . ASN A 1 69 ? 205.251 216.714 166.985 1.00 13.93 66 ASN B CA 1
ATOM 487 C C . ASN A 1 69 ? 204.127 216.304 167.925 1.00 13.93 66 ASN B C 1
ATOM 488 O O . ASN A 1 69 ? 203.868 216.976 168.927 1.00 13.93 66 ASN B O 1
ATOM 493 N N . VAL A 1 70 ? 203.457 215.202 167.609 1.00 8.86 67 VAL B N 1
ATOM 494 C CA . VAL A 1 70 ? 202.475 214.605 168.498 1.00 8.86 67 VAL B CA 1
ATOM 495 C C . VAL A 1 70 ? 202.977 213.271 169.045 1.00 8.86 67 VAL B C 1
ATOM 496 O O . VAL A 1 70 ? 202.196 212.478 169.562 1.00 8.86 67 VAL B O 1
ATOM 500 N N . THR A 1 71 ? 204.283 213.017 168.938 1.00 11.22 68 THR B N 1
ATOM 501 C CA . THR A 1 71 ? 204.827 211.736 169.375 1.00 11.22 68 THR B CA 1
ATOM 502 C C . THR A 1 71 ? 204.889 211.631 170.892 1.00 11.22 68 THR B C 1
ATOM 503 O O . THR A 1 71 ? 204.856 210.521 171.433 1.00 11.22 68 THR B O 1
ATOM 507 N N . HIS A 1 72 ? 204.980 212.760 171.592 1.00 20.75 69 HIS B N 1
ATOM 508 C CA . HIS A 1 72 ? 205.047 212.760 173.046 1.00 20.75 69 HIS B CA 1
ATOM 509 C C . HIS A 1 72 ? 203.742 213.179 173.705 1.00 20.75 69 HIS B C 1
ATOM 510 O O . HIS A 1 72 ? 203.634 213.099 174.933 1.00 20.75 69 HIS B O 1
ATOM 517 N N . LEU A 1 73 ? 202.761 213.626 172.932 1.00 8.30 70 LEU B N 1
ATOM 518 C CA . LEU A 1 73 ? 201.474 213.989 173.495 1.00 8.30 70 LEU B CA 1
ATOM 519 C C . LEU A 1 73 ? 200.680 212.739 173.865 1.00 8.30 70 LEU B C 1
ATOM 520 O O . LEU A 1 73 ? 200.820 211.693 173.226 1.00 8.30 70 LEU B O 1
ATOM 525 N N . PRO A 1 74 ? 199.839 212.821 174.894 1.00 4.26 71 PRO B N 1
ATOM 526 C CA . PRO A 1 74 ? 198.965 211.688 175.218 1.00 4.26 71 PRO B CA 1
ATOM 527 C C . PRO A 1 74 ? 197.834 211.555 174.213 1.00 4.26 71 PRO B C 1
ATOM 528 O O . PRO A 1 74 ? 197.792 212.298 173.228 1.00 4.26 71 PRO B O 1
ATOM 532 N N . MET A 1 75 ? 196.913 210.617 174.444 1.00 2.91 72 MET B N 1
ATOM 533 C CA . MET A 1 75 ? 195.878 210.344 173.451 1.00 2.91 72 MET B CA 1
ATOM 534 C C . MET A 1 75 ? 194.977 211.550 173.225 1.00 2.91 72 MET B C 1
ATOM 535 O O . MET A 1 75 ? 194.599 211.842 172.085 1.00 2.91 72 MET B O 1
ATOM 540 N N . HIS A 1 76 ? 194.612 212.264 174.291 1.00 1.94 73 HIS B N 1
ATOM 541 C CA . HIS A 1 76 ? 193.763 213.435 174.100 1.00 1.94 73 HIS B CA 1
ATOM 542 C C . HIS A 1 76 ? 194.517 214.567 173.416 1.00 1.94 73 HIS B C 1
ATOM 543 O O . HIS A 1 76 ? 193.908 215.364 172.696 1.00 1.94 73 HIS B O 1
ATOM 550 N N . GLY A 1 77 ? 195.835 214.644 173.602 1.00 2.44 74 GLY B N 1
ATOM 551 C CA . GLY A 1 77 ? 196.611 215.626 172.863 1.00 2.44 74 GLY B CA 1
ATOM 552 C C . GLY A 1 77 ? 196.603 215.363 171.370 1.00 2.44 74 GLY B C 1
ATOM 553 O O . GLY A 1 77 ? 196.436 216.286 170.567 1.00 2.44 74 GLY B O 1
ATOM 554 N N . ARG A 1 78 ? 196.774 214.099 170.977 1.00 4.11 75 ARG B N 1
ATOM 555 C CA . ARG A 1 78 ? 196.663 213.739 169.568 1.00 4.11 75 ARG B CA 1
ATOM 556 C C . ARG A 1 78 ? 195.254 213.984 169.048 1.00 4.11 75 ARG B C 1
ATOM 557 O O . ARG A 1 78 ? 195.074 214.445 167.916 1.00 4.11 75 ARG B O 1
ATOM 565 N N . ALA A 1 79 ? 194.240 213.676 169.861 1.00 2.20 76 ALA B N 1
ATOM 566 C CA . ALA A 1 79 ? 192.859 213.895 169.446 1.00 2.20 76 ALA B CA 1
ATOM 567 C C . ALA A 1 79 ? 192.583 215.372 169.202 1.00 2.20 76 ALA B C 1
ATOM 568 O O . ALA A 1 79 ? 191.887 215.732 168.246 1.00 2.20 76 ALA B O 1
ATOM 570 N N . ARG A 1 80 ? 193.113 216.242 170.061 1.00 2.32 77 ARG B N 1
ATOM 571 C CA . ARG A 1 80 ? 192.980 217.677 169.846 1.00 2.32 77 ARG B CA 1
ATOM 572 C C . ARG A 1 80 ? 193.845 218.162 168.693 1.00 2.32 77 ARG B C 1
ATOM 573 O O . ARG A 1 80 ? 193.552 219.213 168.114 1.00 2.32 77 ARG B O 1
ATOM 581 N N . ALA A 1 81 ? 194.902 217.425 168.349 1.00 3.31 78 ALA B N 1
ATOM 582 C CA . ALA A 1 81 ? 195.714 217.770 167.190 1.00 3.31 78 ALA B CA 1
ATOM 583 C C . ALA A 1 81 ? 195.048 217.394 165.873 1.00 3.31 78 ALA B C 1
ATOM 584 O O . ALA A 1 81 ? 195.476 217.877 164.821 1.00 3.31 78 ALA B O 1
ATOM 586 N N . GLY A 1 82 ? 194.021 216.549 165.905 1.00 3.87 79 GLY B N 1
ATOM 587 C CA . GLY A 1 82 ? 193.289 216.203 164.702 1.00 3.87 79 GLY B CA 1
ATOM 588 C C . GLY A 1 82 ? 193.447 214.768 164.244 1.00 3.87 79 GLY B C 1
ATOM 589 O O . GLY A 1 82 ? 193.414 214.496 163.042 1.00 3.87 79 GLY B O 1
ATOM 590 N N . ILE A 1 83 ? 193.613 213.840 165.183 1.00 2.92 80 ILE B N 1
ATOM 591 C CA . ILE A 1 83 ? 193.811 212.425 164.878 1.00 2.92 80 ILE B CA 1
ATOM 592 C C . ILE A 1 83 ? 192.734 211.641 165.618 1.00 2.92 80 ILE B C 1
ATOM 593 O O . ILE A 1 83 ? 192.810 211.472 166.839 1.00 2.92 80 ILE B O 1
ATOM 598 N N . GLY A 1 84 ? 191.734 211.155 164.886 1.00 5.40 81 GLY B N 1
ATOM 599 C CA . GLY A 1 84 ? 190.702 210.324 165.466 1.00 5.40 81 GLY B CA 1
ATOM 600 C C . GLY A 1 84 ? 191.142 208.881 165.613 1.00 5.40 81 GLY B C 1
ATOM 601 O O . GLY A 1 84 ? 192.245 208.489 165.235 1.00 5.40 81 GLY B O 1
ATOM 602 N N . TYR A 1 85 ? 190.248 208.073 166.182 1.00 5.27 82 TYR B N 1
ATOM 603 C CA . TYR A 1 85 ? 190.531 206.658 166.394 1.00 5.27 82 TYR B CA 1
ATOM 604 C C . TYR A 1 85 ? 189.232 205.938 166.715 1.00 5.27 82 TYR B C 1
ATOM 605 O O . TYR A 1 85 ? 188.452 206.408 167.548 1.00 5.27 82 TYR B O 1
ATOM 614 N N . LEU A 1 86 ? 189.007 204.805 166.061 1.00 6.74 83 LEU B N 1
ATOM 615 C CA . LEU A 1 86 ? 187.800 204.005 166.266 1.00 6.74 83 LEU B CA 1
ATOM 616 C C . LEU A 1 86 ? 188.181 202.596 166.695 1.00 6.74 83 LEU B C 1
ATOM 617 O O . LEU A 1 86 ? 188.774 201.849 165.894 1.00 6.74 83 LEU B O 1
ATOM 622 N N . PRO A 1 87 ? 187.873 202.186 167.923 1.00 8.04 84 PRO B N 1
ATOM 623 C CA . PRO A 1 87 ? 188.304 200.866 168.394 1.00 8.04 84 PRO B CA 1
ATOM 624 C C . PRO A 1 87 ? 187.608 199.739 167.649 1.00 8.04 84 PRO B C 1
ATOM 625 O O . PRO A 1 87 ? 186.562 199.915 167.023 1.00 8.04 84 PRO B O 1
ATOM 629 N N . GLN A 1 88 ? 188.221 198.557 167.729 1.00 11.28 85 GLN B N 1
ATOM 630 C CA . GLN A 1 88 ? 187.703 197.392 167.019 1.00 11.28 85 GLN B CA 1
ATOM 631 C C . GLN A 1 88 ? 186.345 196.967 167.564 1.00 11.28 85 GLN B C 1
ATOM 632 O O . GLN A 1 88 ? 185.351 196.926 166.831 1.00 11.28 85 GLN B O 1
ATOM 638 N N . GLU A 1 89 ? 186.287 196.641 168.852 1.00 8.84 86 GLU B N 1
ATOM 639 C CA . GLU A 1 89 ? 185.055 196.150 169.447 1.00 8.84 86 GLU B CA 1
ATOM 640 C C . GLU A 1 89 ? 184.018 197.267 169.535 1.00 8.84 86 GLU B C 1
ATOM 641 O O . GLU A 1 89 ? 184.284 198.431 169.225 1.00 8.84 86 GLU B O 1
ATOM 647 N N . ALA A 1 90 ? 182.812 196.892 169.956 1.00 6.93 87 ALA B N 1
ATOM 648 C CA . ALA A 1 90 ? 181.752 197.872 170.140 1.00 6.93 87 ALA B CA 1
ATOM 649 C C . ALA A 1 90 ? 182.156 198.885 171.200 1.00 6.93 87 ALA B C 1
ATOM 650 O O . ALA A 1 90 ? 182.589 198.518 172.295 1.00 6.93 87 ALA B O 1
ATOM 652 N N . SER A 1 91 ? 182.012 200.166 170.871 1.00 5.11 88 SER B N 1
ATOM 653 C CA . SER A 1 91 ? 182.434 201.244 171.756 1.00 5.11 88 SER B CA 1
ATOM 654 C C . SER A 1 91 ? 181.384 202.341 171.792 1.00 5.11 88 SER B C 1
ATOM 655 O O . SER A 1 91 ? 181.705 203.531 171.866 1.00 5.11 88 SER B O 1
ATOM 658 N N . ILE A 1 92 ? 180.125 201.960 171.739 1.00 5.12 89 ILE B N 1
ATOM 659 C CA . ILE A 1 92 ? 179.023 202.910 171.788 1.00 5.12 89 ILE B CA 1
ATOM 660 C C . ILE A 1 92 ? 178.607 203.095 173.240 1.00 5.12 89 ILE B C 1
ATOM 661 O O . ILE A 1 92 ? 178.715 202.178 174.059 1.00 5.12 89 ILE B O 1
ATOM 666 N N . PHE A 1 93 ? 178.159 204.302 173.577 1.00 4.34 90 PHE B N 1
ATOM 667 C CA . PHE A 1 93 ? 177.663 204.571 174.923 1.00 4.34 90 PHE B CA 1
ATOM 668 C C . PHE A 1 93 ? 176.375 203.785 175.126 1.00 4.34 90 PHE B C 1
ATOM 669 O O . PHE A 1 93 ? 175.336 204.122 174.552 1.00 4.34 90 PHE B O 1
ATOM 677 N N . ARG A 1 94 ? 176.447 202.733 175.943 1.00 6.84 91 ARG B N 1
ATOM 678 C CA . ARG A 1 94 ? 175.372 201.747 175.990 1.00 6.84 91 ARG B CA 1
ATOM 679 C C . ARG A 1 94 ? 174.073 202.345 176.514 1.00 6.84 91 ARG B C 1
ATOM 680 O O . ARG A 1 94 ? 172.993 202.051 175.990 1.00 6.84 91 ARG B O 1
ATOM 688 N N . LYS A 1 95 ? 174.151 203.185 177.543 1.00 4.38 92 LYS B N 1
ATOM 689 C CA . LYS A 1 95 ? 172.965 203.710 178.204 1.00 4.38 92 LYS B CA 1
ATOM 690 C C . LYS A 1 95 ? 172.586 205.106 177.729 1.00 4.38 92 LYS B C 1
ATOM 691 O O . LYS A 1 95 ? 171.724 205.743 178.342 1.00 4.38 92 LYS B O 1
ATOM 697 N N . LEU A 1 96 ? 173.205 205.594 176.660 1.00 4.43 93 LEU B N 1
ATOM 698 C CA . LEU A 1 96 ? 172.883 206.892 176.086 1.00 4.43 93 LEU B CA 1
ATOM 699 C C . LEU A 1 96 ? 172.228 206.701 174.726 1.00 4.43 93 LEU B C 1
ATOM 700 O O . LEU A 1 96 ? 172.637 205.836 173.946 1.00 4.43 93 LEU B O 1
ATOM 705 N N . SER A 1 97 ? 171.210 207.512 174.447 1.00 5.65 94 SER B N 1
ATOM 706 C CA . SER A 1 97 ? 170.510 207.429 173.177 1.00 5.65 94 SER B CA 1
ATOM 707 C C . SER A 1 97 ? 171.450 207.785 172.026 1.00 5.65 94 SER B C 1
ATOM 708 O O . SER A 1 97 ? 172.566 208.271 172.221 1.00 5.65 94 SER B O 1
ATOM 711 N N . VAL A 1 98 ? 170.980 207.528 170.803 1.00 6.92 95 VAL B N 1
ATOM 712 C CA . VAL A 1 98 ? 171.809 207.762 169.623 1.00 6.92 95 VAL B CA 1
ATOM 713 C C . VAL A 1 98 ? 172.131 209.244 169.479 1.00 6.92 95 VAL B C 1
ATOM 714 O O . VAL A 1 98 ? 173.272 209.620 169.185 1.00 6.92 95 VAL B O 1
ATOM 718 N N . SER A 1 99 ? 171.136 210.108 169.679 1.00 5.01 96 SER B N 1
ATOM 719 C CA . SER A 1 99 ? 171.385 211.544 169.608 1.00 5.01 96 SER B CA 1
ATOM 720 C C . SER A 1 99 ? 172.344 211.992 170.705 1.00 5.01 96 SER B C 1
ATOM 721 O O . SER A 1 99 ? 173.213 212.840 170.472 1.00 5.01 96 SER B O 1
ATOM 724 N N . ASP A 1 100 ? 172.199 211.432 171.909 1.00 4.08 97 ASP B N 1
ATOM 725 C CA . ASP A 1 100 ? 173.092 211.795 173.004 1.00 4.08 97 ASP B CA 1
ATOM 726 C C . ASP A 1 100 ? 174.514 211.316 172.753 1.00 4.08 97 ASP B C 1
ATOM 727 O O . ASP A 1 100 ? 175.465 211.962 173.203 1.00 4.08 97 ASP B O 1
ATOM 732 N N . ASN A 1 101 ? 174.682 210.211 172.025 1.00 3.25 98 ASN B N 1
ATOM 733 C CA . ASN A 1 101 ? 176.021 209.734 171.694 1.00 3.25 98 ASN B CA 1
ATOM 734 C C . ASN A 1 101 ? 176.803 210.783 170.917 1.00 3.25 98 ASN B C 1
ATOM 735 O O . ASN A 1 101 ? 177.990 211.005 171.178 1.00 3.25 98 ASN B O 1
ATOM 740 N N . ILE A 1 102 ? 176.153 211.436 169.955 1.00 3.04 99 ILE B N 1
ATOM 741 C CA . ILE A 1 102 ? 176.821 212.459 169.161 1.00 3.04 99 ILE B CA 1
ATOM 742 C C . ILE A 1 102 ? 176.876 213.786 169.907 1.00 3.04 99 ILE B C 1
ATOM 743 O O . ILE A 1 102 ? 177.855 214.533 169.785 1.00 3.04 99 ILE B O 1
ATOM 748 N N . MET A 1 103 ? 175.843 214.104 170.692 1.00 3.14 100 MET B N 1
ATOM 749 C CA . MET A 1 103 ? 175.820 215.389 171.379 1.00 3.14 100 MET B CA 1
ATOM 750 C C . MET A 1 103 ? 176.842 215.448 172.508 1.00 3.14 100 MET B C 1
ATOM 751 O O . MET A 1 103 ? 177.378 216.523 172.796 1.00 3.14 100 MET B O 1
ATOM 756 N N . ALA A 1 104 ? 177.139 214.314 173.149 1.00 2.65 101 ALA B N 1
ATOM 757 C CA . ALA A 1 104 ? 178.161 214.294 174.187 1.00 2.65 101 ALA B CA 1
ATOM 758 C C . ALA A 1 104 ? 179.529 214.682 173.651 1.00 2.65 101 ALA B C 1
ATOM 759 O O . ALA A 1 104 ? 180.373 215.153 174.420 1.00 2.65 101 ALA B O 1
ATOM 761 N N . ILE A 1 105 ? 179.767 214.491 172.356 1.00 3.42 102 ILE B N 1
ATOM 762 C CA . ILE A 1 105 ? 181.016 214.920 171.743 1.00 3.42 102 ILE B CA 1
ATOM 763 C C . ILE A 1 105 ? 180.886 216.312 171.134 1.00 3.42 102 ILE B C 1
ATOM 764 O O . ILE A 1 105 ? 181.855 217.077 171.129 1.00 3.42 102 ILE B O 1
ATOM 769 N N . LEU A 1 106 ? 179.703 216.659 170.623 1.00 4.52 103 LEU B N 1
ATOM 770 C CA . LEU A 1 106 ? 179.506 217.996 170.073 1.00 4.52 103 LEU B CA 1
ATOM 771 C C . LEU A 1 106 ? 179.564 219.069 171.152 1.00 4.52 103 LEU B C 1
ATOM 772 O O . LEU A 1 106 ? 179.894 220.222 170.856 1.00 4.52 103 LEU B O 1
ATOM 777 N N . GLU A 1 107 ? 179.247 218.717 172.400 1.00 4.39 104 GLU B N 1
ATOM 778 C CA . GLU A 1 107 ? 179.229 219.707 173.471 1.00 4.39 104 GLU B CA 1
ATOM 779 C C . GLU A 1 107 ? 180.624 220.147 173.893 1.00 4.39 104 GLU B C 1
ATOM 780 O O . GLU A 1 107 ? 180.754 221.162 174.583 1.00 4.39 104 GLU B O 1
ATOM 786 N N . THR A 1 108 ? 181.661 219.409 173.506 1.00 4.70 105 THR B N 1
ATOM 787 C CA . THR A 1 108 ? 183.029 219.732 173.884 1.00 4.70 105 THR B CA 1
ATOM 788 C C . THR A 1 108 ? 183.765 220.543 172.827 1.00 4.70 105 THR B C 1
ATOM 789 O O . THR A 1 108 ? 184.961 220.803 172.991 1.00 4.70 105 THR B O 1
ATOM 793 N N . ARG A 1 109 ? 183.092 220.946 171.755 1.00 9.81 106 ARG B N 1
ATOM 794 C CA . ARG A 1 109 ? 183.724 221.700 170.682 1.00 9.81 106 ARG B CA 1
ATOM 795 C C . ARG A 1 109 ? 183.638 223.188 170.996 1.00 9.81 106 ARG B C 1
ATOM 796 O O . ARG A 1 109 ? 182.542 223.728 171.177 1.00 9.81 106 ARG B O 1
ATOM 804 N N . SER A 1 110 ? 184.795 223.846 171.059 1.00 19.67 107 SER B N 1
ATOM 805 C CA . SER A 1 110 ? 184.867 225.242 171.465 1.00 19.67 107 SER B CA 1
ATOM 806 C C . SER A 1 110 ? 184.526 226.216 170.346 1.00 19.67 107 SER B C 1
ATOM 807 O O . SER A 1 110 ? 184.354 227.408 170.621 1.00 19.67 107 SER B O 1
ATOM 810 N N . ASP A 1 111 ? 184.425 225.752 169.103 1.00 23.60 108 ASP B N 1
ATOM 811 C CA . ASP A 1 111 ? 184.113 226.619 167.976 1.00 23.60 108 ASP B CA 1
ATOM 812 C C . ASP A 1 111 ? 182.640 226.575 167.592 1.00 23.60 108 ASP B C 1
ATOM 813 O O . ASP A 1 111 ? 182.263 227.135 166.558 1.00 23.60 108 ASP B O 1
ATOM 818 N N . LEU A 1 112 ? 181.802 225.929 168.397 1.00 22.00 109 LEU B N 1
ATOM 819 C CA . LEU A 1 112 ? 180.379 225.804 168.121 1.00 22.00 109 LEU B CA 1
ATOM 820 C C . LEU A 1 112 ? 179.570 226.395 169.266 1.00 22.00 109 LEU B C 1
ATOM 821 O O . LEU A 1 112 ? 179.900 226.196 170.439 1.00 22.00 109 LEU B O 1
ATOM 826 N N . ASP A 1 113 ? 178.513 227.122 168.919 1.00 34.15 110 ASP B N 1
ATOM 827 C CA . ASP A 1 113 ? 177.542 227.602 169.887 1.00 34.15 110 ASP B CA 1
ATOM 828 C C . ASP A 1 113 ? 176.352 226.647 169.920 1.00 34.15 110 ASP B C 1
ATOM 829 O O . ASP A 1 113 ? 176.350 225.596 169.276 1.00 34.15 110 ASP B O 1
ATOM 834 N N . ARG A 1 114 ? 175.324 227.019 170.686 1.00 38.59 111 ARG B N 1
ATOM 835 C CA . ARG A 1 114 ? 174.167 226.142 170.846 1.00 38.59 111 ARG B CA 1
ATOM 836 C C . ARG A 1 114 ? 173.474 225.896 169.511 1.00 38.59 111 ARG B C 1
ATOM 837 O O . ARG A 1 114 ? 173.136 224.755 169.172 1.00 38.59 111 ARG B O 1
ATOM 845 N N . ASN A 1 115 ? 173.262 226.959 168.733 1.00 35.18 112 ASN B N 1
ATOM 846 C CA . ASN A 1 115 ? 172.685 226.793 167.403 1.00 35.18 112 ASN B CA 1
ATOM 847 C C . ASN A 1 115 ? 173.619 225.999 166.499 1.00 35.18 112 ASN B C 1
ATOM 848 O O . ASN A 1 115 ? 173.169 225.149 165.721 1.00 35.18 112 ASN B O 1
ATOM 853 N N . GLY A 1 116 ? 174.923 226.271 166.582 1.00 26.48 113 GLY B N 1
ATOM 854 C CA . GLY A 1 116 ? 175.878 225.505 165.801 1.00 26.48 113 GLY B CA 1
ATOM 855 C C . GLY A 1 116 ? 175.863 224.031 166.153 1.00 26.48 113 GLY B C 1
ATOM 856 O O . GLY A 1 116 ? 175.906 223.173 165.270 1.00 26.48 113 GLY B O 1
ATOM 857 N N . ARG A 1 117 ? 175.792 223.717 167.449 1.00 19.50 114 ARG B N 1
ATOM 858 C CA . ARG A 1 117 ? 175.694 222.324 167.870 1.00 19.50 114 ARG B CA 1
ATOM 859 C C . ARG A 1 117 ? 174.409 221.683 167.363 1.00 19.50 114 ARG B C 1
ATOM 860 O O . ARG A 1 117 ? 174.413 220.525 166.931 1.00 19.50 114 ARG B O 1
ATOM 868 N N . LYS A 1 118 ? 173.298 222.421 167.412 1.00 23.33 115 LYS B N 1
ATOM 869 C CA . LYS A 1 118 ? 172.031 221.885 166.923 1.00 23.33 115 LYS B CA 1
ATOM 870 C C . LYS A 1 118 ? 172.114 221.544 165.440 1.00 23.33 115 LYS B C 1
ATOM 871 O O . LYS A 1 118 ? 171.739 220.441 165.017 1.00 23.33 115 LYS B O 1
ATOM 877 N N . GLU A 1 119 ? 172.616 222.482 164.632 1.00 23.42 116 GLU B N 1
ATOM 878 C CA . GLU A 1 119 ? 172.727 222.236 163.197 1.00 23.42 116 GLU B CA 1
ATOM 879 C C . GLU A 1 119 ? 173.714 221.115 162.897 1.00 23.42 116 GLU B C 1
ATOM 880 O O . GLU A 1 119 ? 173.485 220.312 161.987 1.00 23.42 116 GLU B O 1
ATOM 886 N N . ALA A 1 120 ? 174.821 221.047 163.641 1.00 15.99 117 ALA B N 1
ATOM 887 C CA . ALA A 1 120 ? 175.789 219.979 163.419 1.00 15.99 117 ALA B CA 1
ATOM 888 C C . ALA A 1 120 ? 175.190 218.616 163.734 1.00 15.99 117 ALA B C 1
ATOM 889 O O . ALA A 1 120 ? 175.413 217.648 162.998 1.00 15.99 117 ALA B O 1
ATOM 891 N N . LEU A 1 121 ? 174.428 218.517 164.827 1.00 11.55 118 LEU B N 1
ATOM 892 C CA . LEU A 1 121 ? 173.775 217.253 165.152 1.00 11.55 118 LEU B CA 1
ATOM 893 C C . LEU A 1 121 ? 172.762 216.868 164.083 1.00 11.55 118 LEU B C 1
ATOM 894 O O . LEU A 1 121 ? 172.689 215.701 163.680 1.00 11.55 118 LEU B O 1
ATOM 899 N N . GLU A 1 122 ? 171.974 217.836 163.606 1.00 19.08 119 GLU B N 1
ATOM 900 C CA . GLU 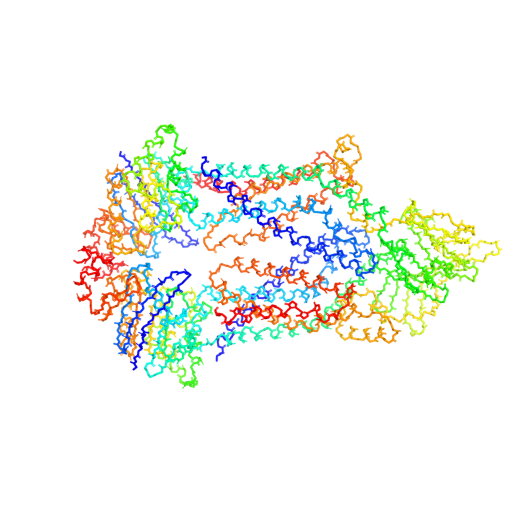A 1 122 ? 171.013 217.535 162.547 1.00 19.08 119 GLU B CA 1
ATOM 901 C C . GLU A 1 122 ? 171.718 217.055 161.284 1.00 19.08 119 GLU B C 1
ATOM 902 O O . GLU A 1 122 ? 171.283 216.085 160.650 1.00 19.08 119 GLU B O 1
ATOM 908 N N . GLY A 1 123 ? 172.812 217.718 160.907 1.00 13.53 120 GLY B N 1
ATOM 909 C CA . GLY A 1 123 ? 173.544 217.310 159.720 1.00 13.53 120 GLY B CA 1
ATOM 910 C C . GLY A 1 123 ? 174.159 215.931 159.854 1.00 13.53 120 GLY B C 1
ATOM 911 O O . GLY A 1 123 ? 174.113 215.130 158.918 1.00 13.53 120 GLY B O 1
ATOM 912 N N . LEU A 1 124 ? 174.744 215.634 161.017 1.00 9.41 121 LEU B N 1
ATOM 913 C CA . LEU A 1 124 ? 175.332 214.316 161.229 1.00 9.41 121 LEU B CA 1
ATOM 914 C C . LEU A 1 124 ? 174.271 213.226 161.272 1.00 9.41 121 LEU B C 1
ATOM 915 O O . LEU A 1 124 ? 174.541 212.086 160.880 1.00 9.41 121 LEU B O 1
ATOM 920 N N . LEU A 1 125 ? 173.068 213.546 161.754 1.00 12.45 122 LEU B N 1
ATOM 921 C CA . LEU A 1 125 ? 172.002 212.550 161.768 1.00 12.45 122 LEU B CA 1
ATOM 922 C C . LEU A 1 125 ? 171.468 212.289 160.365 1.00 12.45 122 LEU B C 1
ATOM 923 O O . LEU A 1 125 ? 171.256 211.133 159.983 1.00 12.45 122 LEU B O 1
ATOM 928 N N . GLN A 1 126 ? 171.242 213.348 159.582 1.00 17.21 123 GLN B N 1
ATOM 929 C CA . GLN A 1 126 ? 170.693 213.162 158.241 1.00 17.21 123 GLN B CA 1
ATOM 930 C C . GLN A 1 126 ? 171.716 212.545 157.294 1.00 17.21 123 GLN B C 1
ATOM 931 O O . GLN A 1 126 ? 171.361 211.727 156.438 1.00 17.21 123 GLN B O 1
ATOM 937 N N . GLU A 1 127 ? 172.988 212.928 157.427 1.00 14.84 124 GLU B N 1
ATOM 938 C CA . GLU A 1 127 ? 174.001 212.497 156.468 1.00 14.84 124 GLU B CA 1
ATOM 939 C C . GLU A 1 127 ? 174.246 210.995 156.540 1.00 14.84 124 GLU B C 1
ATOM 940 O O . GLU A 1 127 ? 174.424 210.342 155.505 1.00 14.84 124 GLU B O 1
ATOM 946 N N . PHE A 1 128 ? 174.256 210.427 157.742 1.00 12.75 125 PHE B N 1
ATOM 947 C CA . PHE A 1 128 ? 174.563 209.016 157.928 1.00 12.75 125 PHE B CA 1
ATOM 948 C C . PHE A 1 128 ? 173.318 208.145 158.024 1.00 12.75 125 PHE B C 1
ATOM 949 O O . PHE A 1 128 ? 173.429 206.964 158.366 1.00 12.75 125 PHE B O 1
ATOM 957 N N . HIS A 1 129 ? 172.141 208.699 157.733 1.00 13.64 126 HIS B N 1
ATOM 958 C CA . HIS A 1 129 ? 170.893 207.935 157.681 1.00 13.64 126 HIS B CA 1
ATOM 959 C C . HIS A 1 129 ? 170.608 207.221 159.002 1.00 13.64 126 HIS B C 1
ATOM 960 O O . HIS A 1 129 ? 170.134 206.084 159.023 1.00 13.64 126 HIS B O 1
ATOM 967 N N . ILE A 1 130 ? 170.901 207.890 160.113 1.00 13.75 127 ILE B N 1
ATOM 968 C CA . ILE A 1 130 ? 170.578 207.380 161.438 1.00 13.75 127 ILE B CA 1
ATOM 969 C C . ILE A 1 130 ? 169.509 208.238 162.111 1.00 13.75 127 ILE B C 1
ATOM 970 O O . ILE A 1 130 ? 169.309 208.145 163.318 1.00 13.75 127 ILE B O 1
ATOM 975 N N . HIS A 1 131 ? 168.822 209.081 161.338 1.00 23.25 128 HIS B N 1
ATOM 976 C CA . HIS A 1 131 ? 167.803 209.952 161.912 1.00 23.25 128 HIS B CA 1
ATOM 977 C C . HIS A 1 131 ? 166.589 209.166 162.386 1.00 23.25 128 HIS B C 1
ATOM 978 O O . HIS A 1 131 ? 165.923 209.575 163.343 1.00 23.25 128 HIS B O 1
ATOM 985 N N . HIS A 1 132 ? 166.286 208.040 161.740 1.00 23.85 129 HIS B N 1
ATOM 986 C CA . HIS A 1 132 ? 165.124 207.248 162.120 1.00 23.85 129 HIS B CA 1
ATOM 987 C C . HIS A 1 132 ? 165.319 206.498 163.432 1.00 23.85 129 HIS B C 1
ATOM 988 O O . HIS A 1 132 ? 164.345 205.947 163.956 1.00 23.85 129 HIS B O 1
ATOM 995 N N . ILE A 1 133 ? 166.536 206.463 163.971 1.00 17.57 130 ILE B N 1
ATOM 996 C CA . ILE A 1 133 ? 166.801 205.813 165.250 1.00 17.57 130 ILE B CA 1
ATOM 997 C C . ILE A 1 133 ? 167.410 206.815 166.221 1.00 17.57 130 ILE B C 1
ATOM 998 O O . ILE A 1 133 ? 168.218 206.448 167.080 1.00 17.57 130 ILE B O 1
ATOM 1003 N N . ARG A 1 134 ? 167.025 208.081 166.101 1.00 17.99 131 ARG B N 1
ATOM 1004 C CA . ARG A 1 134 ? 167.636 209.122 166.927 1.00 17.99 131 ARG B CA 1
ATOM 1005 C C . ARG A 1 134 ? 167.199 209.073 168.379 1.00 17.99 131 ARG B C 1
ATOM 1006 O O . ARG A 1 134 ? 167.534 210.010 169.110 1.00 17.99 131 ARG B O 1
ATOM 1014 N N . ASP A 1 135 ? 166.474 208.055 168.845 1.00 21.42 132 ASP B N 1
ATOM 1015 C CA . ASP A 1 135 ? 166.073 207.978 170.241 1.00 21.42 132 ASP B CA 1
ATOM 1016 C C . ASP A 1 135 ? 166.312 206.614 170.871 1.00 21.42 132 ASP B C 1
ATOM 1017 O O . ASP A 1 135 ? 166.070 206.459 172.072 1.00 21.42 132 ASP B O 1
ATOM 1022 N N . ASN A 1 136 ? 166.771 205.627 170.108 1.00 16.68 133 ASN B N 1
ATOM 1023 C CA . ASN A 1 136 ? 167.042 204.311 170.666 1.00 16.68 133 ASN B CA 1
ATOM 1024 C C . ASN A 1 136 ? 168.346 204.325 171.449 1.00 16.68 133 ASN B C 1
ATOM 1025 O O . ASN A 1 136 ? 169.326 204.952 171.041 1.00 16.68 133 ASN B O 1
ATOM 1030 N N . LEU A 1 137 ? 168.350 203.633 172.583 1.00 14.77 134 LEU B N 1
ATOM 1031 C CA . LEU A 1 137 ? 169.562 203.513 173.377 1.00 14.77 134 LEU B CA 1
ATOM 1032 C C . LEU A 1 137 ? 170.616 202.718 172.615 1.00 14.77 134 LEU B C 1
ATOM 1033 O O . LEU A 1 137 ? 170.303 201.824 171.826 1.00 14.77 134 LEU B O 1
ATOM 1038 N N . GLY A 1 138 ? 171.882 203.059 172.857 1.00 14.59 135 GLY B N 1
ATOM 1039 C CA . GLY A 1 138 ? 172.975 202.441 172.129 1.00 14.59 135 GLY B CA 1
ATOM 1040 C C . GLY A 1 138 ? 173.120 200.953 172.367 1.00 14.59 135 GLY B C 1
ATOM 1041 O O . GLY A 1 138 ? 173.808 200.277 171.596 1.00 14.59 135 GLY B O 1
ATOM 1042 N N . MET A 1 139 ? 172.494 200.425 173.416 1.00 21.45 136 MET B N 1
ATOM 1043 C CA . MET A 1 139 ? 172.567 198.997 173.699 1.00 21.45 136 MET B CA 1
ATOM 1044 C C . MET A 1 139 ? 171.559 198.180 172.902 1.00 21.45 136 MET B C 1
ATOM 1045 O O . MET A 1 139 ? 171.625 196.947 172.935 1.00 21.45 136 MET B O 1
ATOM 1050 N N . SER A 1 140 ? 170.636 198.829 172.192 1.00 23.79 137 SER B N 1
ATOM 1051 C CA . SER A 1 140 ? 169.612 198.145 171.413 1.00 23.79 137 SER B CA 1
ATOM 1052 C C . SER A 1 140 ? 169.801 198.335 169.911 1.00 23.79 137 SER B C 1
ATOM 1053 O O . SER A 1 140 ? 168.819 198.335 169.163 1.00 23.79 137 SER B O 1
ATOM 1056 N N . LEU A 1 141 ? 171.039 198.502 169.458 1.00 19.20 138 LEU B N 1
ATOM 1057 C CA . LEU A 1 141 ? 171.337 198.750 168.057 1.00 19.20 138 LEU B CA 1
ATOM 1058 C C . LEU A 1 141 ? 172.006 197.537 167.423 1.00 19.20 138 LEU B C 1
ATOM 1059 O O . LEU A 1 141 ? 172.787 196.829 168.063 1.00 19.20 138 LEU B O 1
ATOM 1064 N N . SER A 1 142 ? 171.693 197.308 166.150 1.00 17.52 139 SER B N 1
ATOM 1065 C CA . SER A 1 142 ? 172.316 196.235 165.392 1.00 17.52 139 SER B CA 1
ATOM 1066 C C . SER A 1 142 ? 173.726 196.646 164.975 1.00 17.52 139 SER B C 1
ATOM 1067 O O . SER A 1 142 ? 174.182 197.758 165.245 1.00 17.52 139 SER B O 1
ATOM 1070 N N . GLY A 1 143 ? 174.428 195.735 164.297 1.00 13.73 140 GLY B N 1
ATOM 1071 C CA . GLY A 1 143 ? 175.818 195.995 163.952 1.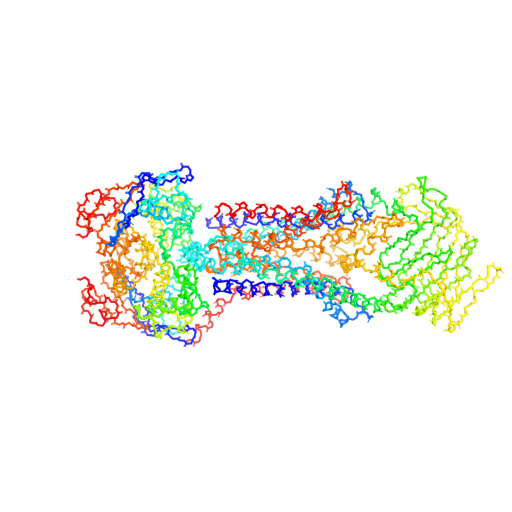00 13.73 140 GLY B CA 1
ATOM 1072 C C . GLY A 1 143 ? 175.988 197.176 163.014 1.00 13.73 140 GLY B C 1
ATOM 1073 O O . GLY A 1 143 ? 176.838 198.042 163.234 1.00 13.73 140 GLY B O 1
ATOM 1074 N N . GLY A 1 144 ? 175.180 197.228 161.954 1.00 13.29 141 GLY B N 1
ATOM 1075 C CA . GLY A 1 144 ? 175.312 198.312 160.992 1.00 13.29 141 GLY B CA 1
ATOM 1076 C C . GLY A 1 144 ? 174.978 199.667 161.587 1.00 13.29 141 GLY B C 1
ATOM 1077 O O . GLY A 1 144 ? 175.715 200.643 161.399 1.00 13.29 141 GLY B O 1
ATOM 1078 N N . GLU A 1 145 ? 173.864 199.746 162.317 1.00 13.94 142 GLU B N 1
ATOM 1079 C CA . GLU A 1 145 ? 173.486 201.002 162.955 1.00 13.94 142 GLU B CA 1
ATOM 1080 C C . GLU A 1 145 ? 174.501 201.406 164.015 1.00 13.94 142 GLU B C 1
ATOM 1081 O O . GLU A 1 145 ? 174.825 202.590 164.151 1.00 13.94 142 GLU B O 1
ATOM 1087 N N . ARG A 1 146 ? 175.013 200.436 164.774 1.00 11.22 143 ARG B N 1
ATOM 1088 C CA . ARG A 1 146 ? 176.031 200.739 165.774 1.00 11.22 143 ARG B CA 1
ATOM 1089 C C . ARG A 1 146 ? 177.287 201.306 165.127 1.00 11.22 143 ARG B C 1
ATOM 1090 O O . ARG A 1 146 ? 177.851 202.292 165.613 1.00 11.22 143 ARG B O 1
ATOM 1098 N N . ARG A 1 147 ? 177.737 200.700 164.027 1.00 10.35 144 ARG B N 1
ATOM 1099 C CA . ARG A 1 147 ? 178.929 201.200 163.349 1.00 10.35 144 ARG B CA 1
ATOM 1100 C C . ARG A 1 147 ? 178.697 202.592 162.776 1.00 10.35 144 ARG B C 1
ATOM 1101 O O . ARG A 1 147 ? 179.578 203.457 162.857 1.00 10.35 144 ARG B O 1
ATOM 1109 N N . ARG A 1 148 ? 177.518 202.831 162.195 1.00 10.15 145 ARG B N 1
ATOM 1110 C CA . ARG A 1 148 ? 177.226 204.153 161.650 1.00 10.15 145 ARG B CA 1
ATOM 1111 C C . ARG A 1 148 ? 177.185 205.209 162.749 1.00 10.15 145 ARG B C 1
ATOM 1112 O O . ARG A 1 148 ? 177.696 206.321 162.570 1.00 10.15 145 ARG B O 1
ATOM 1120 N N . VAL A 1 149 ? 176.588 204.879 163.896 1.00 7.17 146 VAL B N 1
ATOM 1121 C CA . VAL A 1 149 ? 176.535 205.827 165.005 1.00 7.17 146 VAL B CA 1
ATOM 1122 C C . VAL A 1 149 ? 177.931 206.089 165.554 1.00 7.17 146 VAL B C 1
ATOM 1123 O O . VAL A 1 149 ? 178.268 207.224 165.905 1.00 7.17 146 VAL B O 1
ATOM 1127 N N . GLU A 1 150 ? 178.765 205.050 165.637 1.00 7.17 147 GLU B N 1
ATOM 1128 C CA . GLU A 1 150 ? 180.136 205.242 166.099 1.00 7.17 147 GLU B CA 1
ATOM 1129 C C . GLU A 1 150 ? 180.919 206.145 165.154 1.00 7.17 147 GLU B C 1
ATOM 1130 O O . GLU A 1 150 ? 181.677 207.014 165.598 1.00 7.17 147 GLU B O 1
ATOM 1136 N N . ILE A 1 151 ? 180.747 205.958 163.844 1.00 5.18 148 ILE B N 1
ATOM 1137 C CA . ILE A 1 151 ? 181.458 206.796 162.882 1.00 5.18 148 ILE B CA 1
ATOM 1138 C C . ILE A 1 151 ? 180.969 208.238 162.960 1.00 5.18 148 ILE B C 1
ATOM 1139 O O . ILE A 1 151 ? 181.768 209.181 162.899 1.00 5.18 148 ILE B O 1
ATOM 1144 N N . ALA A 1 152 ? 179.655 208.436 163.098 1.00 4.18 149 ALA B N 1
ATOM 1145 C CA . ALA A 1 152 ? 179.128 209.790 163.245 1.00 4.18 149 ALA B CA 1
ATOM 1146 C C . ALA A 1 152 ? 179.644 210.448 164.520 1.00 4.18 149 ALA B C 1
ATOM 1147 O O . ALA A 1 152 ? 179.983 211.637 164.523 1.00 4.18 149 ALA B O 1
ATOM 1149 N N . ARG A 1 153 ? 179.716 209.687 165.613 1.00 3.63 150 ARG B N 1
ATOM 1150 C CA . ARG A 1 153 ? 180.262 210.214 166.858 1.00 3.63 150 ARG B CA 1
ATOM 1151 C C . ARG A 1 153 ? 181.726 210.600 166.700 1.00 3.63 150 ARG B C 1
ATOM 1152 O O . ARG A 1 153 ? 182.164 211.629 167.226 1.00 3.63 150 ARG B O 1
ATOM 1160 N N . ALA A 1 154 ? 182.502 209.778 165.990 1.00 3.93 151 ALA B N 1
ATOM 1161 C CA . ALA A 1 154 ? 183.900 210.111 165.739 1.00 3.93 151 ALA B CA 1
ATOM 1162 C C . ALA A 1 154 ? 184.024 211.380 164.909 1.00 3.93 151 ALA B C 1
ATOM 1163 O O . ALA A 1 154 ? 184.891 212.221 165.170 1.00 3.93 151 ALA B O 1
ATOM 1165 N N . LEU A 1 155 ? 183.164 211.535 163.900 1.00 4.27 152 LEU B N 1
ATOM 1166 C CA . LEU A 1 155 ? 183.176 212.740 163.077 1.00 4.27 152 LEU B CA 1
ATOM 1167 C C . LEU A 1 155 ? 182.685 213.968 163.828 1.00 4.27 152 LEU B C 1
ATOM 1168 O O . LEU A 1 155 ? 182.984 215.091 163.410 1.00 4.27 152 LEU B O 1
ATOM 1173 N N . ALA A 1 156 ? 181.923 213.782 164.907 1.00 4.77 153 ALA B N 1
ATOM 1174 C CA . ALA A 1 156 ? 181.405 214.926 165.651 1.00 4.77 153 ALA B CA 1
ATOM 1175 C C . ALA A 1 156 ? 182.520 215.799 166.212 1.00 4.77 153 ALA B C 1
ATOM 1176 O O . ALA A 1 156 ? 182.315 216.999 166.422 1.00 4.77 153 ALA B O 1
ATOM 1178 N N . SER A 1 157 ? 183.698 215.230 166.457 1.00 14.18 154 SER B N 1
ATOM 1179 C CA . SER A 1 157 ? 184.825 215.987 166.986 1.00 14.18 154 SER B CA 1
ATOM 1180 C C . SER A 1 157 ? 185.685 216.613 165.895 1.00 14.18 154 SER B C 1
ATOM 1181 O O . SER A 1 157 ? 186.711 217.223 166.212 1.00 14.18 154 SER B O 1
ATOM 1184 N N . ALA A 1 158 ? 185.295 216.467 164.628 1.00 14.18 155 ALA B N 1
ATOM 1185 C CA . ALA A 1 158 ? 185.956 217.080 163.480 1.00 14.18 155 ALA B CA 1
ATOM 1186 C C . ALA A 1 158 ? 187.432 216.708 163.403 1.00 14.18 155 ALA B C 1
ATOM 1187 O O . ALA A 1 158 ? 188.297 217.562 163.634 1.00 14.18 155 ALA B O 1
ATOM 1189 N N . PRO A 1 159 ? 187.765 215.459 163.090 1.00 8.64 156 PRO B N 1
ATOM 1190 C CA . PRO A 1 159 ? 189.170 215.077 162.947 1.00 8.64 156 PRO B CA 1
ATOM 1191 C C . PRO A 1 159 ? 189.671 215.267 161.523 1.00 8.64 156 PRO B C 1
ATOM 1192 O O . PRO A 1 159 ? 188.901 215.404 160.571 1.00 8.64 156 PRO B O 1
ATOM 1196 N N . LYS A 1 160 ? 190.996 215.277 161.396 1.00 5.12 157 LYS B N 1
ATOM 1197 C CA . LYS A 1 160 ? 191.626 215.323 160.084 1.00 5.12 157 LYS B CA 1
ATOM 1198 C C . LYS A 1 160 ? 192.011 213.942 159.582 1.00 5.12 157 LYS B C 1
ATOM 1199 O O . LYS A 1 160 ? 192.056 213.723 158.367 1.00 5.12 157 LYS B O 1
ATOM 1205 N N . PHE A 1 161 ? 192.296 213.012 160.489 1.00 5.72 158 PHE B N 1
ATOM 1206 C CA . PHE A 1 161 ? 192.626 211.637 160.148 1.00 5.72 158 PHE B CA 1
ATOM 1207 C C . PHE A 1 161 ? 191.869 210.701 161.074 1.00 5.72 158 PHE B C 1
ATOM 1208 O O . PHE A 1 161 ? 191.797 210.939 162.282 1.00 5.72 158 PHE B O 1
ATOM 1216 N N . ILE A 1 162 ? 191.307 209.639 160.508 1.00 11.80 159 ILE B N 1
ATOM 1217 C CA . ILE A 1 162 ? 190.618 208.608 161.273 1.00 11.80 159 ILE B CA 1
ATOM 1218 C C . ILE A 1 162 ? 191.364 207.298 161.074 1.00 11.80 159 ILE B C 1
ATOM 1219 O O . ILE A 1 162 ? 191.617 206.891 159.935 1.00 11.80 159 ILE B O 1
ATOM 1224 N N . LEU A 1 163 ? 191.717 206.646 162.175 1.00 14.18 160 LEU B N 1
ATOM 1225 C CA . LEU A 1 163 ? 192.477 205.400 162.154 1.00 14.18 160 LEU B CA 1
ATOM 1226 C C . LEU A 1 163 ? 191.541 204.268 162.562 1.00 14.18 160 LEU B C 1
ATOM 1227 O O . LEU A 1 163 ? 191.214 204.117 163.742 1.00 14.18 160 LEU B O 1
ATOM 1232 N N . LEU A 1 164 ? 191.116 203.474 161.585 1.00 11.77 161 LEU B N 1
ATOM 1233 C CA . LEU A 1 164 ? 190.211 202.362 161.834 1.00 11.77 161 LEU B CA 1
ATOM 1234 C C . LEU A 1 164 ? 190.998 201.119 162.217 1.00 11.77 161 LEU B C 1
ATOM 1235 O O . LEU A 1 164 ? 192.025 200.807 161.610 1.00 11.77 161 LEU B O 1
ATOM 1240 N N . ASP A 1 165 ? 190.507 200.411 163.226 1.00 10.84 162 ASP B N 1
ATOM 1241 C CA . ASP A 1 165 ? 191.157 199.215 163.751 1.00 10.84 162 ASP B CA 1
ATOM 1242 C C . ASP A 1 165 ? 190.248 198.024 163.470 1.00 10.84 162 ASP B C 1
ATOM 1243 O O . ASP A 1 165 ? 189.250 197.820 164.166 1.00 10.84 162 ASP B O 1
ATOM 1248 N N . GLU A 1 166 ? 190.597 197.245 162.445 1.00 12.58 163 GLU B N 1
ATOM 1249 C CA . GLU A 1 166 ? 189.872 196.040 162.057 1.00 12.58 163 GLU B CA 1
ATOM 1250 C C . GLU A 1 166 ? 188.408 196.339 161.753 1.00 12.58 163 GLU B C 1
ATOM 1251 O O . GLU A 1 166 ? 187.524 195.935 162.518 1.00 12.58 163 GLU B O 1
ATOM 1257 N N . PRO A 1 167 ? 188.107 197.042 160.658 1.00 10.07 164 PRO B N 1
ATOM 1258 C CA . PRO A 1 167 ? 186.695 197.319 160.354 1.00 10.07 164 PRO B CA 1
ATOM 1259 C C . PRO A 1 167 ? 185.951 196.111 159.815 1.00 10.07 164 PRO B C 1
ATOM 1260 O O . PRO A 1 167 ? 184.786 195.900 160.173 1.00 10.07 164 PRO B O 1
ATOM 1264 N N . PHE A 1 168 ? 186.586 195.312 158.959 1.00 10.14 165 PHE B N 1
ATOM 1265 C CA . PHE A 1 168 ? 185.953 194.122 158.390 1.00 10.14 165 PHE B CA 1
ATOM 1266 C C . PHE A 1 168 ? 186.259 192.891 159.245 1.00 10.14 165 PHE B C 1
ATOM 1267 O O . PHE A 1 168 ? 186.775 191.879 158.775 1.00 10.14 165 PHE B O 1
ATOM 1275 N N . ALA A 1 169 ? 185.930 192.995 160.528 1.00 11.54 166 ALA B N 1
ATOM 1276 C CA . ALA A 1 169 ? 186.190 191.937 161.495 1.00 11.54 166 ALA B CA 1
ATOM 1277 C C . ALA A 1 169 ? 184.871 191.296 161.903 1.00 11.54 166 ALA B C 1
ATOM 1278 O O . ALA A 1 169 ? 184.030 191.947 162.531 1.00 11.54 166 ALA B O 1
ATOM 1280 N N . GLY A 1 170 ? 184.699 190.025 161.551 1.00 15.26 167 GLY B N 1
ATOM 1281 C CA . GLY A 1 170 ? 183.500 189.295 161.932 1.00 15.26 167 GLY B CA 1
ATOM 1282 C C . GLY A 1 170 ? 182.217 189.880 161.386 1.00 15.26 167 GLY B C 1
ATOM 1283 O O . GLY A 1 170 ? 181.218 189.964 162.111 1.00 15.26 167 GLY B O 1
ATOM 1284 N N . VAL A 1 171 ? 182.218 190.290 160.121 1.00 14.87 168 VAL B N 1
ATOM 1285 C CA . VAL A 1 171 ? 181.044 190.874 159.488 1.00 14.87 168 VAL B CA 1
ATOM 1286 C C . VAL A 1 171 ? 180.678 190.045 158.267 1.00 14.87 168 VAL B C 1
ATOM 1287 O O . VAL A 1 171 ? 181.537 189.436 157.621 1.00 14.87 168 VAL B O 1
ATOM 1291 N N . ASP A 1 172 ? 179.385 190.022 157.958 1.00 19.04 169 ASP B N 1
ATOM 1292 C CA . ASP A 1 172 ? 178.889 189.253 156.833 1.00 19.04 169 ASP B CA 1
ATOM 1293 C C . ASP A 1 172 ? 179.329 189.894 155.520 1.00 19.04 169 ASP B C 1
ATOM 1294 O O . ASP A 1 172 ? 179.639 191.086 155.475 1.00 19.04 169 ASP B O 1
ATOM 1299 N N . PRO A 1 173 ? 179.376 189.116 154.435 1.00 16.80 170 PRO B N 1
ATOM 1300 C CA . PRO A 1 173 ? 179.776 189.694 153.143 1.00 16.80 170 PRO B CA 1
ATOM 1301 C C . PRO A 1 173 ? 178.898 190.848 152.692 1.00 16.80 170 PRO B C 1
ATOM 1302 O O . PRO A 1 173 ? 179.383 191.737 151.982 1.00 16.80 170 PRO B O 1
ATOM 1306 N N . ILE A 1 174 ? 177.618 190.860 153.068 1.00 16.35 171 ILE B N 1
ATOM 1307 C CA . ILE A 1 174 ? 176.776 192.008 152.750 1.00 16.35 171 ILE B CA 1
ATOM 1308 C C . ILE A 1 174 ? 177.173 193.217 153.585 1.00 16.35 171 ILE B C 1
ATOM 1309 O O . ILE A 1 174 ? 177.044 194.361 153.134 1.00 16.35 171 ILE B O 1
ATOM 1314 N N . SER A 1 175 ? 177.658 192.994 154.808 1.00 16.96 172 SER B N 1
ATOM 1315 C CA . SER A 1 175 ? 177.953 194.103 155.708 1.00 16.96 172 SER B CA 1
ATOM 1316 C C . SER A 1 175 ? 179.197 194.881 155.303 1.00 16.96 172 SER B C 1
ATOM 1317 O O . SER A 1 175 ? 179.316 196.054 155.668 1.00 16.96 172 SER B O 1
ATOM 1320 N N . VAL A 1 176 ? 180.126 194.267 154.566 1.00 15.36 173 VAL B N 1
ATOM 1321 C CA . VAL A 1 176 ? 181.318 194.998 154.152 1.00 15.36 173 VAL B CA 1
ATOM 1322 C C . VAL A 1 176 ? 180.978 196.083 153.140 1.00 15.36 173 VAL B C 1
ATOM 1323 O O . VAL A 1 176 ? 181.731 197.053 153.002 1.00 15.36 173 VAL B O 1
ATOM 1327 N N . GLY A 1 177 ? 179.855 195.951 152.432 1.00 15.03 174 GLY B N 1
ATOM 1328 C CA . GLY A 1 177 ? 179.434 197.011 151.533 1.00 15.03 174 GLY B CA 1
ATOM 1329 C C . GLY A 1 177 ? 179.125 198.301 152.267 1.00 15.03 174 GLY B C 1
ATOM 1330 O O . GLY A 1 177 ? 179.503 199.386 151.821 1.00 15.03 174 GLY B O 1
ATOM 1331 N N . ASP A 1 178 ? 178.441 198.198 153.409 1.00 15.61 175 ASP B N 1
ATOM 1332 C CA . ASP A 1 178 ? 178.158 199.381 154.213 1.00 15.61 175 ASP B CA 1
ATOM 1333 C C . ASP A 1 178 ? 179.442 200.021 154.726 1.00 15.61 175 ASP B C 1
ATOM 1334 O O . ASP A 1 178 ? 179.581 201.250 154.712 1.00 15.61 175 ASP B O 1
ATOM 1339 N N . ILE A 1 179 ? 180.390 199.202 155.187 1.00 10.97 176 ILE B N 1
ATOM 1340 C CA . ILE A 1 179 ? 181.650 199.735 155.698 1.00 10.97 176 ILE B CA 1
ATOM 1341 C C . ILE A 1 179 ? 182.416 200.445 154.592 1.00 10.97 176 ILE B C 1
ATOM 1342 O O . ILE A 1 179 ? 182.980 201.525 154.802 1.00 10.97 176 ILE B O 1
ATOM 1347 N N . LYS A 1 180 ? 182.457 199.851 153.399 1.00 9.86 177 LYS B N 1
ATOM 1348 C CA . LYS A 1 180 ? 183.159 200.487 152.290 1.00 9.86 177 LYS B CA 1
ATOM 1349 C C . LYS A 1 180 ? 182.460 201.767 151.849 1.00 9.86 177 LYS B C 1
ATOM 1350 O O . LYS A 1 180 ? 183.122 202.740 151.474 1.00 9.86 177 LYS B O 1
ATOM 1356 N N . GLN A 1 181 ? 181.125 201.791 151.892 1.00 11.49 178 GLN B N 1
ATOM 1357 C CA . GLN A 1 181 ? 180.403 203.024 151.591 1.00 11.49 178 GLN B CA 1
ATOM 1358 C C . GLN A 1 181 ? 180.746 204.118 152.594 1.00 11.49 178 GLN B C 1
ATOM 1359 O O . GLN A 1 181 ? 180.959 205.275 152.215 1.00 11.49 178 GLN B O 1
ATOM 1365 N N . ILE A 1 182 ? 180.814 203.766 153.879 1.00 8.19 179 ILE B N 1
ATOM 1366 C CA . ILE A 1 182 ? 181.166 204.743 154.907 1.00 8.19 179 ILE B CA 1
ATOM 1367 C C . ILE A 1 182 ? 182.588 205.250 154.698 1.00 8.19 179 ILE B C 1
ATOM 1368 O O . ILE A 1 182 ? 182.863 206.448 154.835 1.00 8.19 179 ILE B O 1
ATOM 1373 N N . ILE A 1 183 ? 183.514 204.347 154.373 1.00 7.02 180 ILE B N 1
ATOM 1374 C CA . ILE A 1 183 ? 184.903 204.745 154.164 1.00 7.02 180 ILE B CA 1
ATOM 1375 C C . ILE A 1 183 ? 185.024 205.662 152.952 1.00 7.02 180 ILE B C 1
ATOM 1376 O O . ILE A 1 183 ? 185.769 206.651 152.974 1.00 7.02 180 ILE B O 1
ATOM 1381 N N . HIS A 1 184 ? 184.301 205.353 151.873 1.00 8.26 181 HIS B N 1
ATOM 1382 C CA . HIS A 1 184 ? 184.312 206.226 150.704 1.00 8.26 181 HIS B CA 1
ATOM 1383 C C . HIS A 1 184 ? 183.701 207.583 151.024 1.00 8.26 181 HIS B C 1
ATOM 1384 O O . HIS A 1 184 ? 184.170 208.613 150.528 1.00 8.26 181 HIS B O 1
ATOM 1391 N N . HIS A 1 185 ? 182.653 207.606 151.850 1.00 7.39 182 HIS B N 1
ATOM 1392 C CA . HIS A 1 185 ? 182.083 208.877 152.285 1.00 7.39 182 HIS B CA 1
ATOM 1393 C C . HIS A 1 185 ? 183.103 209.696 153.067 1.00 7.39 182 HIS B C 1
ATOM 1394 O O . HIS A 1 185 ? 183.227 210.910 152.864 1.00 7.39 182 HIS B O 1
ATOM 1401 N N . LEU A 1 186 ? 183.840 209.045 153.969 1.00 5.34 183 LEU B N 1
ATOM 1402 C CA . LEU A 1 186 ? 184.873 209.745 154.727 1.00 5.34 183 LEU B CA 1
ATOM 1403 C C . LEU A 1 186 ? 185.951 210.299 153.806 1.00 5.34 183 LEU B C 1
ATOM 1404 O O . LEU A 1 186 ? 186.410 211.431 153.987 1.00 5.34 183 LEU B O 1
ATOM 1409 N N . LYS A 1 187 ? 186.376 209.509 152.817 1.00 6.03 184 LYS B N 1
ATOM 1410 C CA . LYS A 1 187 ? 187.371 209.994 151.865 1.00 6.03 184 LYS B CA 1
ATOM 1411 C C . LYS A 1 187 ? 186.840 211.182 151.073 1.00 6.03 184 LYS B C 1
ATOM 1412 O O . LYS A 1 187 ? 187.581 212.128 150.785 1.00 6.03 184 LYS B O 1
ATOM 1418 N N . ALA A 1 188 ? 185.558 211.145 150.705 1.00 6.25 185 ALA B N 1
ATOM 1419 C CA . ALA A 1 188 ? 184.956 212.268 149.994 1.00 6.25 185 ALA B CA 1
ATOM 1420 C C . ALA A 1 188 ? 184.919 213.516 150.865 1.00 6.25 185 ALA B C 1
ATOM 1421 O O . ALA A 1 188 ? 185.092 214.635 150.367 1.00 6.25 185 ALA B O 1
ATOM 1423 N N . LYS A 1 189 ? 184.687 213.348 152.169 1.00 6.93 186 LYS B N 1
ATOM 1424 C CA . LYS A 1 189 ? 184.674 214.499 153.067 1.00 6.93 186 LYS B CA 1
ATOM 1425 C C . LYS A 1 189 ? 186.054 215.138 153.175 1.00 6.93 186 LYS B C 1
ATOM 1426 O O . LYS A 1 189 ? 186.164 216.357 153.350 1.00 6.93 186 LYS B O 1
ATOM 1432 N N . GLY A 1 190 ? 187.114 214.340 153.076 1.00 6.81 187 GLY B N 1
ATOM 1433 C CA . GLY A 1 190 ? 188.459 214.879 153.135 1.00 6.81 187 GLY B CA 1
ATOM 1434 C C . GLY A 1 190 ? 189.269 214.396 154.320 1.00 6.81 187 GLY B C 1
ATOM 1435 O O . GLY A 1 190 ? 190.100 215.138 154.851 1.00 6.81 187 GLY B O 1
ATOM 1436 N N . ILE A 1 191 ? 189.038 213.157 154.746 1.00 6.42 188 ILE B N 1
ATOM 1437 C CA . ILE A 1 191 ? 189.690 212.578 155.916 1.00 6.42 188 ILE B CA 1
ATOM 1438 C C . ILE A 1 191 ? 190.612 211.458 155.456 1.00 6.42 188 ILE B C 1
ATOM 1439 O O . ILE A 1 191 ? 190.212 210.603 154.658 1.00 6.42 188 ILE B O 1
ATOM 1444 N N . GLY A 1 192 ? 191.845 211.465 155.957 1.00 8.56 189 GLY B N 1
ATOM 1445 C CA . GLY A 1 192 ? 192.851 210.487 155.586 1.00 8.56 189 GLY B CA 1
ATOM 1446 C C . GLY A 1 192 ? 192.782 209.176 156.344 1.00 8.56 189 GLY B C 1
ATOM 1447 O O . GLY A 1 192 ? 193.565 208.954 157.271 1.00 8.56 189 GLY B O 1
ATOM 1448 N N . ILE A 1 193 ? 191.845 208.302 155.964 1.00 11.33 190 ILE B N 1
ATOM 1449 C CA . ILE A 1 193 ? 191.648 207.048 156.681 1.00 11.33 190 ILE B CA 1
ATOM 1450 C C . ILE A 1 193 ? 192.892 206.162 156.603 1.00 11.33 190 ILE B C 1
ATOM 1451 O O . ILE A 1 193 ? 193.588 206.111 155.582 1.00 11.33 190 ILE B O 1
ATOM 1456 N N . LEU A 1 194 ? 193.171 205.460 157.702 1.00 14.18 191 LEU B N 1
ATOM 1457 C CA . LEU A 1 194 ? 194.225 204.450 157.760 1.00 14.18 191 LEU B CA 1
ATOM 1458 C C . LEU A 1 194 ? 193.631 203.186 158.361 1.00 14.18 191 LEU B C 1
ATOM 1459 O O . LEU A 1 194 ? 193.063 203.231 159.456 1.00 14.18 191 LEU B O 1
ATOM 1464 N N . ILE A 1 195 ? 193.761 202.064 157.656 1.00 8.66 192 ILE B N 1
ATOM 1465 C CA . ILE A 1 195 ? 193.126 200.808 158.041 1.00 8.66 192 ILE B CA 1
ATOM 1466 C C . ILE A 1 195 ? 194.190 199.746 158.275 1.00 8.66 192 ILE B C 1
ATOM 1467 O O . ILE A 1 195 ? 195.134 199.614 157.489 1.00 8.66 192 ILE B O 1
ATOM 1472 N N . THR A 1 196 ? 194.034 198.989 159.359 1.00 8.23 193 THR B N 1
ATOM 1473 C CA . THR A 1 196 ? 194.745 197.737 159.564 1.00 8.23 193 THR B CA 1
ATOM 1474 C C . THR A 1 196 ? 193.721 196.631 159.780 1.00 8.23 193 THR B C 1
ATOM 1475 O O . THR A 1 196 ? 192.724 196.826 160.482 1.00 8.23 193 THR B O 1
ATOM 1479 N N . ASP A 1 197 ? 193.944 195.481 159.147 1.00 13.15 194 ASP B N 1
ATOM 1480 C CA . ASP A 1 197 ? 192.955 194.414 159.204 1.00 13.15 194 ASP B CA 1
ATOM 1481 C C . ASP A 1 197 ? 193.602 193.086 158.843 1.00 13.15 194 ASP B C 1
ATOM 1482 O O . ASP A 1 197 ? 194.621 193.034 158.150 1.00 13.15 194 ASP B O 1
ATOM 1487 N N . HIS A 1 198 ? 192.985 192.008 159.334 1.00 18.41 195 HIS B N 1
ATOM 1488 C CA . HIS A 1 198 ? 193.391 190.658 158.963 1.00 18.41 195 HIS B CA 1
ATOM 1489 C C . HIS A 1 198 ? 192.879 190.266 157.585 1.00 18.41 195 HIS B C 1
ATOM 1490 O O . HIS A 1 198 ? 193.423 189.346 156.965 1.00 18.41 195 HIS B O 1
ATOM 1497 N N . ASN A 1 199 ? 191.843 190.941 157.097 1.00 14.63 196 ASN B N 1
ATOM 1498 C CA . ASN A 1 199 ? 191.171 190.557 155.859 1.00 14.63 196 ASN B CA 1
ATOM 1499 C C . ASN A 1 199 ? 191.869 191.251 154.697 1.00 14.63 196 ASN B C 1
ATOM 1500 O O . ASN A 1 199 ? 191.612 192.421 154.409 1.00 14.63 196 ASN B O 1
ATOM 1505 N N . VAL A 1 200 ? 192.760 190.520 154.024 1.00 14.44 197 VAL B N 1
ATOM 1506 C CA . VAL A 1 200 ? 193.629 191.127 153.020 1.00 14.44 197 VAL B CA 1
ATOM 1507 C C . VAL A 1 200 ? 192.843 191.524 151.777 1.00 14.44 197 VAL B C 1
ATOM 1508 O O . VAL A 1 200 ? 193.111 192.567 151.171 1.00 14.44 197 VAL B O 1
ATOM 1512 N N . ARG A 1 201 ? 191.874 190.701 151.366 1.00 21.65 198 ARG B N 1
ATOM 1513 C CA . ARG A 1 201 ? 191.190 190.939 150.097 1.00 21.65 198 ARG B CA 1
ATOM 1514 C C . ARG A 1 201 ? 190.444 192.268 150.104 1.00 21.65 198 ARG B C 1
ATOM 1515 O O . ARG A 1 201 ? 190.662 193.122 149.236 1.00 21.65 198 ARG B O 1
ATOM 1523 N N . GLU A 1 202 ? 189.583 192.481 151.101 1.00 15.41 199 GLU B N 1
ATOM 1524 C CA . GLU A 1 202 ? 188.773 193.693 151.106 1.00 15.41 199 GLU B CA 1
ATOM 1525 C C . GLU A 1 202 ? 189.600 194.920 151.465 1.00 15.41 199 GLU B C 1
ATOM 1526 O O . GLU A 1 202 ? 189.327 196.017 150.962 1.00 15.41 199 GLU B O 1
ATOM 1532 N N . THR A 1 203 ? 190.611 194.760 152.321 1.00 10.55 200 THR B N 1
ATOM 1533 C CA . THR A 1 203 ? 191.494 195.878 152.635 1.00 10.55 200 THR B CA 1
ATOM 1534 C C . THR A 1 203 ? 192.248 196.338 151.395 1.00 10.55 200 THR B C 1
ATOM 1535 O O . THR A 1 203 ? 192.314 197.536 151.104 1.00 10.55 200 THR B O 1
ATOM 1539 N N . LEU A 1 204 ? 192.815 195.395 150.640 1.00 10.76 201 LEU B N 1
ATOM 1540 C CA . LEU A 1 204 ? 193.498 195.750 149.403 1.00 10.76 201 LEU B CA 1
ATOM 1541 C C . LEU A 1 204 ? 192.533 196.258 148.343 1.00 10.76 201 LEU B C 1
ATOM 1542 O O . LEU A 1 204 ? 192.948 197.008 147.454 1.00 10.76 201 LEU B O 1
ATOM 1547 N N . ASP A 1 205 ? 191.260 195.867 148.413 1.00 10.97 202 ASP B N 1
ATOM 1548 C CA . ASP A 1 205 ? 190.278 196.395 147.473 1.00 10.97 202 ASP B CA 1
ATOM 1549 C C . ASP A 1 205 ? 189.949 197.853 147.774 1.00 10.97 202 ASP B C 1
ATOM 1550 O O . ASP A 1 205 ? 189.872 198.682 146.861 1.00 10.97 202 ASP B O 1
ATOM 1555 N N . ILE A 1 206 ? 189.748 198.186 149.050 1.00 7.95 203 ILE B N 1
ATOM 1556 C CA . ILE A 1 206 ? 189.313 199.538 149.390 1.00 7.95 203 ILE B CA 1
ATOM 1557 C C . ILE A 1 206 ? 190.492 200.506 149.426 1.00 7.95 203 ILE B C 1
ATOM 1558 O O . ILE A 1 206 ? 190.363 201.669 149.029 1.00 7.95 203 ILE B O 1
ATOM 1563 N N . CYS A 1 207 ? 191.655 200.052 149.888 1.00 7.71 204 CYS B N 1
ATOM 1564 C CA . CYS A 1 207 ? 192.800 200.941 150.026 1.00 7.71 204 CYS B CA 1
ATOM 1565 C C . CYS A 1 207 ? 193.450 201.210 148.676 1.00 7.71 204 CYS B C 1
ATOM 1566 O O . CYS A 1 207 ? 193.619 200.305 147.856 1.00 7.71 204 CYS B O 1
ATOM 1569 N N . GLU A 1 208 ? 193.820 202.467 148.453 1.00 8.02 205 GLU B N 1
ATOM 1570 C CA . GLU A 1 208 ? 194.549 202.866 147.258 1.00 8.02 205 GLU B CA 1
ATOM 1571 C C . GLU A 1 208 ? 196.056 202.875 147.465 1.00 8.02 205 GLU B C 1
ATOM 1572 O O . GLU A 1 208 ? 196.797 203.175 146.524 1.00 8.02 205 GLU B O 1
ATOM 1578 N N . THR A 1 209 ? 196.522 202.561 148.671 1.00 6.14 206 THR B N 1
ATOM 1579 C CA . THR A 1 209 ? 197.941 202.418 148.960 1.00 6.14 206 THR B CA 1
ATOM 1580 C C . THR A 1 209 ? 198.065 201.528 150.186 1.00 6.14 206 THR B C 1
ATOM 1581 O O . THR A 1 209 ? 197.293 201.670 151.135 1.00 6.14 206 THR B O 1
ATOM 1585 N N . ALA A 1 210 ? 199.025 200.609 150.160 1.00 6.58 207 ALA B N 1
ATOM 1586 C CA . ALA A 1 210 ? 199.185 199.645 151.235 1.00 6.58 207 ALA B CA 1
ATOM 1587 C C . ALA A 1 210 ? 200.641 199.574 151.666 1.00 6.58 207 ALA B C 1
ATOM 1588 O O . ALA A 1 210 ? 201.555 199.779 150.866 1.00 6.58 207 ALA B O 1
ATOM 1590 N N . TYR A 1 211 ? 200.841 199.286 152.949 1.00 6.95 208 TYR B N 1
ATOM 1591 C CA . TYR A 1 211 ? 202.161 199.073 153.525 1.00 6.95 208 TYR B CA 1
ATOM 1592 C C . TYR A 1 211 ? 202.215 197.676 154.120 1.00 6.95 208 TYR B C 1
ATOM 1593 O O . TYR A 1 211 ? 201.351 197.307 154.921 1.00 6.95 208 TYR B O 1
ATOM 1602 N N . ILE A 1 212 ? 203.226 196.904 153.734 1.00 8.50 209 ILE B N 1
ATOM 1603 C CA . ILE A 1 212 ? 203.425 195.552 154.242 1.00 8.50 209 ILE B CA 1
ATOM 1604 C C . ILE A 1 212 ? 204.584 195.590 155.225 1.00 8.50 209 ILE B C 1
ATOM 1605 O O . ILE A 1 212 ? 205.696 195.999 154.870 1.00 8.50 209 ILE B O 1
ATOM 1610 N N . VAL A 1 213 ? 204.327 195.167 156.459 1.00 9.65 210 VAL B N 1
ATOM 1611 C CA . VAL A 1 213 ? 205.317 195.183 157.528 1.00 9.65 210 VAL B CA 1
ATOM 1612 C C . VAL A 1 213 ? 205.566 193.741 157.943 1.00 9.65 210 VAL B C 1
ATOM 1613 O O . VAL A 1 213 ? 204.665 193.078 158.472 1.00 9.65 210 VAL B O 1
ATOM 1617 N N . ASN A 1 214 ? 206.780 193.254 157.705 1.00 15.84 211 ASN B N 1
ATOM 1618 C CA . ASN A 1 214 ? 207.187 191.920 158.117 1.00 15.84 211 ASN B CA 1
ATOM 1619 C C . ASN A 1 214 ? 208.521 192.000 158.841 1.00 15.84 211 ASN B C 1
ATOM 1620 O O . ASN A 1 214 ? 209.426 192.721 158.411 1.00 15.84 211 ASN B O 1
ATOM 1625 N N . ASP A 1 215 ? 208.633 191.255 159.943 1.00 30.82 212 ASP B N 1
ATOM 1626 C CA . ASP A 1 215 ? 209.852 191.208 160.751 1.00 30.82 212 ASP B CA 1
ATOM 1627 C C . ASP A 1 215 ? 210.233 192.589 161.279 1.00 30.82 212 ASP B C 1
ATOM 1628 O O . ASP A 1 215 ? 211.412 192.884 161.487 1.00 30.82 212 ASP B O 1
ATOM 1633 N N . GLY A 1 216 ? 209.239 193.445 161.498 1.00 20.38 213 GLY B N 1
ATOM 1634 C CA . GLY A 1 216 ? 209.498 194.769 162.023 1.00 20.38 213 GLY B CA 1
ATOM 1635 C C . GLY A 1 216 ? 210.086 195.749 161.037 1.00 20.38 213 GLY B C 1
ATOM 1636 O O . GLY A 1 216 ? 210.651 196.762 161.452 1.00 20.38 213 GLY B O 1
ATOM 1637 N N . GLN A 1 217 ? 209.975 195.480 159.739 1.00 14.73 214 GLN B N 1
ATOM 1638 C CA . GLN A 1 217 ? 210.477 196.375 158.710 1.00 14.73 214 GLN B CA 1
ATOM 1639 C C . GLN A 1 217 ? 209.431 196.527 157.616 1.00 14.73 214 GLN B C 1
ATOM 1640 O O . GLN A 1 217 ? 208.576 195.662 157.420 1.00 14.73 214 GLN B O 1
ATOM 1646 N N . LEU A 1 218 ? 209.511 197.644 156.899 1.00 8.66 215 LEU B N 1
ATOM 1647 C CA . LEU A 1 218 ? 208.640 197.883 155.754 1.00 8.66 215 LEU B CA 1
ATOM 1648 C C . LEU A 1 218 ? 209.238 197.179 154.544 1.00 8.66 215 LEU B C 1
ATOM 1649 O O . LEU A 1 218 ? 210.306 197.565 154.058 1.00 8.66 215 LEU B O 1
ATOM 1654 N N . ILE A 1 219 ? 208.557 196.141 154.055 1.00 8.97 216 ILE B N 1
ATOM 1655 C CA . ILE A 1 219 ? 209.080 195.336 152.956 1.00 8.97 216 ILE B CA 1
ATOM 1656 C C . ILE A 1 219 ? 208.417 195.644 151.621 1.00 8.97 216 ILE B C 1
ATOM 1657 O O . ILE A 1 219 ? 208.937 195.222 150.576 1.00 8.97 216 ILE B O 1
ATOM 1662 N N . ALA A 1 220 ? 207.297 196.363 151.613 1.00 10.92 217 ALA B N 1
ATOM 1663 C CA . ALA A 1 220 ? 206.619 196.676 150.364 1.00 10.92 217 ALA B CA 1
ATOM 1664 C C . ALA A 1 220 ? 205.755 197.910 150.557 1.00 10.92 217 ALA B C 1
ATOM 1665 O O . ALA A 1 220 ? 205.448 198.309 151.683 1.00 10.92 217 ALA B O 1
ATOM 1667 N N . GLU A 1 221 ? 205.361 198.503 149.433 1.00 19.57 218 GLU B N 1
ATOM 1668 C CA . GLU A 1 221 ? 204.521 199.691 149.417 1.00 19.57 218 GLU B CA 1
ATOM 1669 C C . GLU A 1 221 ? 204.001 199.890 148.003 1.00 19.57 218 GLU B C 1
ATOM 1670 O O . GLU A 1 221 ? 204.754 199.745 147.039 1.00 19.57 218 GLU B O 1
ATOM 1676 N N . GLY A 1 222 ? 202.717 200.218 147.888 1.00 19.35 219 GLY B N 1
ATOM 1677 C CA . GLY A 1 222 ? 202.118 200.440 146.588 1.00 19.35 219 GLY B CA 1
ATOM 1678 C C . GLY A 1 222 ? 200.672 199.998 146.523 1.00 19.35 219 GLY B C 1
ATOM 1679 O O . GLY A 1 222 ? 200.120 199.520 147.517 1.00 19.35 219 GLY B O 1
ATOM 1680 N N . ASP A 1 223 ? 200.050 200.143 145.359 1.00 24.84 220 ASP B N 1
ATOM 1681 C CA . ASP A 1 223 ? 198.648 199.786 145.193 1.00 24.84 220 ASP B CA 1
ATOM 1682 C C . ASP A 1 223 ? 198.512 198.263 145.160 1.00 24.84 220 ASP B C 1
ATOM 1683 O O . ASP A 1 223 ? 199.476 197.518 145.351 1.00 24.84 220 ASP B O 1
ATOM 1688 N N . ALA A 1 224 ? 197.289 197.787 144.915 1.00 23.51 221 ALA B N 1
ATOM 1689 C CA . ALA A 1 224 ? 197.025 196.352 144.960 1.00 23.51 221 ALA B CA 1
ATOM 1690 C C . ALA A 1 224 ? 197.846 195.599 143.922 1.00 23.51 221 ALA B C 1
ATOM 1691 O O . ALA A 1 224 ? 198.358 194.508 144.200 1.00 23.51 221 ALA B O 1
ATOM 1693 N N . GLU A 1 225 ? 197.978 196.159 142.718 1.00 28.64 222 GLU B N 1
ATOM 1694 C CA . GLU A 1 225 ? 198.720 195.477 141.662 1.00 28.64 222 GLU B CA 1
ATOM 1695 C C . GLU A 1 225 ? 200.187 195.301 142.036 1.00 28.64 222 GLU B C 1
ATOM 1696 O O . GLU A 1 225 ? 200.768 194.234 141.807 1.00 28.64 222 GLU B O 1
ATOM 1702 N N . SER A 1 226 ? 200.804 196.335 142.610 1.00 22.85 223 SER B N 1
ATOM 1703 C CA . SER A 1 226 ? 202.214 196.237 142.974 1.00 22.85 223 SER B CA 1
ATOM 1704 C C . SER A 1 226 ? 202.420 195.300 144.157 1.00 22.85 223 SER B C 1
ATOM 1705 O O . SER A 1 226 ? 203.438 194.603 144.233 1.00 22.85 223 SER B O 1
ATOM 1708 N N . ILE A 1 227 ? 201.473 195.276 145.097 1.00 21.81 224 ILE B N 1
ATOM 1709 C CA . ILE A 1 227 ? 201.605 194.398 146.255 1.00 21.81 224 ILE B CA 1
ATOM 1710 C C . ILE A 1 227 ? 201.436 192.941 145.845 1.00 21.81 224 ILE B C 1
ATOM 1711 O O . ILE A 1 227 ? 202.202 192.069 146.271 1.00 21.81 224 ILE B O 1
ATOM 1716 N N . LEU A 1 228 ? 200.439 192.652 145.008 1.00 23.50 225 LEU B N 1
ATOM 1717 C CA . LEU A 1 228 ? 200.159 191.283 144.597 1.00 23.50 225 LEU B CA 1
ATOM 1718 C C . LEU A 1 228 ? 201.171 190.738 143.599 1.00 23.50 225 LEU B C 1
ATOM 1719 O O . LEU A 1 228 ? 201.139 189.538 143.305 1.00 23.50 225 LEU B O 1
ATOM 1724 N N . ALA A 1 229 ? 202.060 191.579 143.069 1.00 27.18 226 ALA B N 1
ATOM 1725 C CA . ALA A 1 229 ? 203.075 191.151 142.116 1.00 27.18 226 ALA B CA 1
ATOM 1726 C C . ALA A 1 229 ? 204.480 191.198 142.707 1.00 27.18 226 ALA B C 1
ATOM 1727 O O . ALA A 1 229 ? 205.461 191.254 141.960 1.00 27.18 226 ALA B O 1
ATOM 1729 N N . ASN A 1 230 ? 204.596 191.177 144.030 1.00 28.30 227 ASN B N 1
ATOM 1730 C CA . ASN A 1 230 ? 205.884 191.244 144.707 1.00 28.30 227 ASN B CA 1
ATOM 1731 C C . ASN A 1 230 ? 206.294 189.848 145.151 1.00 28.30 227 ASN B C 1
ATOM 1732 O O . ASN A 1 230 ? 205.529 189.160 145.835 1.00 28.30 227 ASN B O 1
ATOM 1737 N N . ASP A 1 231 ? 207.499 189.432 144.755 1.00 31.16 228 ASP B N 1
ATOM 1738 C CA . ASP A 1 231 ? 207.965 188.090 145.089 1.00 31.16 228 ASP B CA 1
ATOM 1739 C C . ASP A 1 231 ? 208.185 187.928 146.588 1.00 31.16 228 ASP B C 1
ATOM 1740 O O . ASP A 1 231 ? 207.841 186.889 147.160 1.00 31.16 228 ASP B O 1
ATOM 1745 N N . LEU A 1 232 ? 208.760 188.940 147.240 1.00 22.16 229 LEU B N 1
ATOM 1746 C CA . LEU A 1 232 ? 209.012 188.845 148.674 1.00 22.16 229 LEU B CA 1
ATOM 1747 C C . LEU A 1 232 ? 207.710 188.774 149.464 1.00 22.16 229 LEU B C 1
ATOM 1748 O O . LEU A 1 232 ? 207.582 187.966 150.393 1.00 22.16 229 LEU B O 1
ATOM 1753 N N . VAL A 1 233 ? 206.733 189.612 149.109 1.00 21.31 230 VAL B N 1
ATOM 1754 C CA . VAL A 1 233 ? 205.443 189.590 149.792 1.00 21.31 230 VAL B CA 1
ATOM 1755 C C . VAL A 1 233 ? 204.725 188.272 149.536 1.00 21.31 230 VAL B C 1
ATOM 1756 O O . VAL A 1 233 ? 204.175 187.660 150.459 1.00 21.31 230 VAL B O 1
ATOM 1760 N N . LYS A 1 234 ? 204.724 187.810 148.283 1.00 23.41 231 LYS B N 1
ATOM 1761 C CA . LYS A 1 234 ? 204.126 186.520 147.964 1.00 23.41 231 LYS B CA 1
ATOM 1762 C C . LYS A 1 234 ? 204.849 185.371 148.647 1.00 23.41 231 LYS B C 1
ATOM 1763 O O . LYS A 1 234 ? 204.270 184.293 148.804 1.00 23.41 231 LYS B O 1
ATOM 1769 N N . GLU A 1 235 ? 206.098 185.571 149.055 1.00 19.82 232 GLU B N 1
ATOM 1770 C CA . GLU A 1 235 ? 206.854 184.516 149.713 1.00 19.82 232 GLU B CA 1
ATOM 1771 C C . GLU A 1 235 ? 206.627 184.488 151.219 1.00 19.82 232 GLU B C 1
ATOM 1772 O O . GLU A 1 235 ? 206.523 183.406 151.806 1.00 19.82 232 GLU B O 1
ATOM 1778 N N . VAL A 1 236 ? 206.532 185.651 151.861 1.00 18.68 233 VAL B N 1
ATOM 1779 C CA . VAL A 1 236 ? 206.507 185.691 153.321 1.00 18.68 233 VAL B CA 1
ATOM 1780 C C . VAL A 1 236 ? 205.096 185.892 153.860 1.00 18.68 233 VAL B C 1
ATOM 1781 O O . VAL A 1 236 ? 204.805 185.516 155.000 1.00 18.68 233 VAL B O 1
ATOM 1785 N N . TYR A 1 237 ? 204.209 186.490 153.064 1.00 12.91 234 TYR B N 1
ATOM 1786 C CA . TYR A 1 237 ? 202.882 186.842 153.560 1.00 12.91 234 TYR B CA 1
ATOM 1787 C C . TYR A 1 237 ? 201.760 186.098 152.850 1.00 12.91 234 TYR B C 1
ATOM 1788 O O . TYR A 1 237 ? 200.977 185.408 153.510 1.00 12.91 234 TYR B O 1
ATOM 1797 N N . LEU A 1 238 ? 201.654 186.209 151.528 1.00 19.22 235 LEU B N 1
ATOM 1798 C CA . LEU A 1 238 ? 200.442 185.809 150.826 1.00 19.22 235 LEU B CA 1
ATOM 1799 C C . LEU A 1 238 ? 200.503 184.412 150.225 1.00 19.22 235 LEU B C 1
ATOM 1800 O O . LEU A 1 238 ? 199.468 183.908 149.778 1.00 19.22 235 LEU B O 1
ATOM 1805 N N . GLY A 1 239 ? 201.667 183.778 150.197 1.00 32.29 236 GLY B N 1
ATOM 1806 C CA . GLY A 1 239 ? 201.807 182.524 149.486 1.00 32.29 236 GLY B CA 1
ATOM 1807 C C . GLY A 1 239 ? 201.827 182.759 147.985 1.00 32.29 236 GLY B C 1
ATOM 1808 O O . GLY A 1 239 ? 201.650 183.870 147.490 1.00 32.29 236 GLY B O 1
ATOM 1809 N N . HIS A 1 240 ? 202.050 181.676 147.249 1.00 42.57 237 HIS B N 1
ATOM 1810 C CA . HIS A 1 240 ? 202.131 181.745 145.797 1.00 42.57 237 HIS B CA 1
ATOM 1811 C C . HIS A 1 240 ? 200.797 181.475 145.113 1.00 42.57 237 HIS B C 1
ATOM 1812 O O . HIS A 1 240 ? 200.730 181.520 143.881 1.00 42.57 237 HIS B O 1
ATOM 1819 N N . GLU A 1 241 ? 199.738 181.203 145.877 1.00 50.67 238 GLU B N 1
ATOM 1820 C CA . GLU A 1 241 ? 198.439 180.851 145.318 1.00 50.67 238 GLU B CA 1
ATOM 1821 C C . GLU A 1 241 ? 197.362 181.863 145.693 1.00 50.67 238 GLU B C 1
ATOM 1822 O O . GLU A 1 241 ? 196.174 181.528 145.685 1.00 50.67 238 GLU B O 1
ATOM 1828 N N . PHE A 1 242 ? 197.749 183.092 146.021 1.00 36.02 239 PHE B N 1
ATOM 1829 C CA . PHE A 1 242 ? 196.793 184.109 146.445 1.00 36.02 239 PHE B CA 1
ATOM 1830 C C . PHE A 1 242 ? 196.220 184.801 145.215 1.00 36.02 239 PHE B C 1
ATOM 1831 O O . PHE A 1 242 ? 196.932 185.528 144.514 1.00 36.02 239 PHE B O 1
ATOM 1839 N N . ARG A 1 243 ? 194.933 184.576 144.958 1.00 44.42 240 ARG B N 1
ATOM 1840 C CA . ARG A 1 243 ? 194.218 185.200 143.846 1.00 44.42 240 ARG B CA 1
ATOM 1841 C C . ARG A 1 243 ? 194.904 184.946 142.506 1.00 44.42 240 ARG B C 1
ATOM 1842 O O . ARG A 1 243 ? 194.619 183.957 141.830 1.00 44.42 240 ARG B O 1
ATOM 1850 N N . ALA B 1 5 ? 180.036 154.918 159.345 1.00 13.29 2 ALA A N 1
ATOM 1851 C CA . ALA B 1 5 ? 179.253 155.679 160.310 1.00 13.29 2 ALA A CA 1
ATOM 1852 C C . ALA B 1 5 ? 178.580 156.870 159.643 1.00 13.29 2 ALA A C 1
ATOM 1853 O O . ALA B 1 5 ? 178.936 157.248 158.529 1.00 13.29 2 ALA A O 1
ATOM 1855 N N . THR B 1 6 ? 177.601 157.455 160.330 1.00 13.54 3 THR A N 1
ATOM 1856 C CA . THR B 1 6 ? 176.879 158.611 159.813 1.00 13.54 3 THR A CA 1
ATOM 1857 C C . THR B 1 6 ? 176.241 159.347 160.979 1.00 13.54 3 THR A C 1
ATOM 1858 O O . THR B 1 6 ? 175.487 158.748 161.751 1.00 13.54 3 THR A O 1
ATOM 1862 N N . LEU B 1 7 ? 176.539 160.636 161.102 1.00 9.87 4 LEU A N 1
ATOM 1863 C CA . LEU B 1 7 ? 176.002 161.467 162.169 1.00 9.87 4 LEU A CA 1
ATOM 1864 C C . LEU B 1 7 ? 174.819 162.263 161.638 1.00 9.87 4 LEU A C 1
ATOM 1865 O O . LEU B 1 7 ? 174.946 162.979 160.641 1.00 9.87 4 LEU A O 1
ATOM 1870 N N . LYS B 1 8 ? 173.673 162.132 162.302 1.00 13.56 5 LYS A N 1
ATOM 1871 C CA . LYS B 1 8 ? 172.441 162.791 161.893 1.00 13.56 5 LYS A CA 1
ATOM 1872 C C . LYS B 1 8 ? 171.916 163.669 163.017 1.00 13.56 5 LYS A C 1
ATOM 1873 O O . LYS B 1 8 ? 171.794 163.217 164.160 1.00 13.56 5 LYS A O 1
ATOM 1879 N N . ALA B 1 9 ? 171.607 164.918 162.688 1.00 17.22 6 ALA A N 1
ATOM 1880 C CA . ALA B 1 9 ? 170.844 165.808 163.552 1.00 17.22 6 ALA A CA 1
ATOM 1881 C C . ALA B 1 9 ? 169.531 166.111 162.847 1.00 17.22 6 ALA A C 1
ATOM 1882 O O . ALA B 1 9 ? 169.535 166.578 161.704 1.00 17.22 6 ALA A O 1
ATOM 1884 N N . GLN B 1 10 ? 168.415 165.836 163.516 1.00 25.97 7 GLN A N 1
ATOM 1885 C CA . GLN B 1 10 ? 167.101 165.943 162.898 1.00 25.97 7 GLN A CA 1
ATOM 1886 C C . GLN B 1 10 ? 166.190 166.815 163.744 1.00 25.97 7 GLN A C 1
ATOM 1887 O O . GLN B 1 10 ? 166.152 166.678 164.969 1.00 25.97 7 GLN A O 1
ATOM 1893 N N . HIS B 1 11 ? 165.457 167.709 163.077 1.00 31.31 8 HIS A N 1
ATOM 1894 C CA . HIS B 1 11 ? 164.408 168.515 163.704 1.00 31.31 8 HIS A CA 1
ATOM 1895 C C . HIS B 1 11 ? 164.918 169.247 164.942 1.00 31.31 8 HIS A C 1
ATOM 1896 O O . HIS B 1 11 ? 164.215 169.378 165.946 1.00 31.31 8 HIS A O 1
ATOM 1903 N N . LEU B 1 12 ? 166.155 169.728 164.870 1.00 27.38 9 LEU A N 1
ATOM 1904 C CA . LEU B 1 12 ? 166.748 170.433 165.996 1.00 27.38 9 LEU A CA 1
ATOM 1905 C C . LEU B 1 12 ? 166.009 171.738 166.262 1.00 27.38 9 LEU A C 1
ATOM 1906 O O . LEU B 1 12 ? 165.551 172.411 165.336 1.00 27.38 9 LEU A O 1
ATOM 1911 N N . ALA B 1 13 ? 165.888 172.090 167.539 1.00 31.38 10 ALA A N 1
ATOM 1912 C CA . ALA B 1 13 ? 165.231 173.327 167.933 1.00 31.38 10 ALA A CA 1
ATOM 1913 C C . ALA B 1 13 ? 165.773 173.769 169.282 1.00 31.38 10 ALA A C 1
ATOM 1914 O O . ALA B 1 13 ? 166.176 172.944 170.105 1.00 31.38 10 ALA A O 1
ATOM 1916 N N . LYS B 1 14 ? 165.777 175.082 169.501 1.00 44.86 11 LYS A N 1
ATOM 1917 C CA . LYS B 1 14 ? 166.280 175.645 170.751 1.00 44.86 11 LYS A CA 1
ATOM 1918 C C . LYS B 1 14 ? 165.733 177.054 170.895 1.00 44.86 11 LYS A C 1
ATOM 1919 O O . LYS B 1 14 ? 165.943 177.890 170.011 1.00 44.86 11 LYS A O 1
ATOM 1925 N N . SER B 1 15 ? 165.042 177.317 171.999 1.00 63.71 12 SER A N 1
ATOM 1926 C CA . SER B 1 15 ? 164.478 178.629 172.284 1.00 63.71 12 SER A CA 1
ATOM 1927 C C . SER B 1 15 ? 165.166 179.202 173.512 1.00 63.71 12 SER A C 1
ATOM 1928 O O . SER B 1 15 ? 165.134 178.592 174.586 1.00 63.71 12 SER A O 1
ATOM 1931 N N . TYR B 1 16 ? 165.779 180.370 173.354 1.00 80.88 13 TYR A N 1
ATOM 1932 C CA . TYR B 1 16 ? 166.363 181.088 174.478 1.00 80.88 13 TYR A CA 1
ATOM 1933 C C . TYR B 1 16 ? 165.254 181.835 175.215 1.00 80.88 13 TYR A C 1
ATOM 1934 O O . TYR B 1 16 ? 164.063 181.576 175.019 1.00 80.88 13 TYR A O 1
ATOM 1943 N N . LYS B 1 17 ? 165.637 182.761 176.095 1.00 94.45 14 LYS A N 1
ATOM 1944 C CA . LYS B 1 17 ? 164.669 183.521 176.877 1.00 94.45 14 LYS A CA 1
ATOM 1945 C C . LYS B 1 17 ? 163.656 184.218 175.977 1.00 94.45 14 LYS A C 1
ATOM 1946 O O . LYS B 1 17 ? 164.005 185.140 175.232 1.00 94.45 14 LYS A O 1
ATOM 1952 N N . GLY B 1 18 ? 162.401 183.782 176.041 1.00 93.44 15 GLY A N 1
ATOM 1953 C CA . GLY B 1 18 ? 161.337 184.392 175.268 1.00 93.44 15 GLY A CA 1
ATOM 1954 C C . GLY B 1 18 ? 161.338 184.044 173.793 1.00 93.44 15 GLY A C 1
ATOM 1955 O O . GLY B 1 18 ? 160.354 183.506 173.277 1.00 93.44 15 GLY A O 1
ATOM 1956 N N . ARG B 1 19 ? 162.436 184.343 173.103 1.00 85.28 16 ARG A N 1
ATOM 1957 C CA . ARG B 1 19 ? 162.499 184.210 171.657 1.00 85.28 16 ARG A CA 1
ATOM 1958 C C . ARG B 1 19 ? 162.919 182.797 171.252 1.00 85.28 16 ARG A C 1
ATOM 1959 O O . ARG B 1 19 ? 163.243 181.947 172.084 1.00 85.28 16 ARG A O 1
ATOM 1967 N N . GLN B 1 20 ? 162.908 182.549 169.944 1.00 69.51 17 GLN A N 1
ATOM 1968 C CA . GLN B 1 20 ? 163.310 181.276 169.360 1.00 69.51 17 GLN A CA 1
ATOM 1969 C C . GLN B 1 20 ? 164.530 181.505 168.481 1.00 69.51 17 GLN A C 1
ATOM 1970 O O . GLN B 1 20 ? 164.549 182.440 167.674 1.00 69.51 17 GLN A O 1
ATOM 1976 N N . VAL B 1 21 ? 165.541 180.658 168.635 1.00 49.53 18 VAL A N 1
ATOM 1977 C CA . VAL B 1 21 ? 166.802 180.805 167.912 1.00 49.53 18 VAL A CA 1
ATOM 1978 C C . VAL B 1 21 ? 166.912 179.812 166.762 1.00 49.53 18 VAL A C 1
ATOM 1979 O O . VAL B 1 21 ? 167.261 180.187 165.643 1.00 49.53 18 VAL A O 1
ATOM 1983 N N . VAL B 1 22 ? 166.620 178.540 167.020 1.00 37.51 19 VAL A N 1
ATOM 1984 C CA . VAL B 1 22 ? 166.729 177.480 166.024 1.00 37.51 19 VAL A CA 1
ATOM 1985 C C . VAL B 1 22 ? 165.370 176.812 165.880 1.00 37.51 19 VAL A C 1
ATOM 1986 O O . VAL B 1 22 ? 164.735 176.463 166.882 1.00 37.51 19 VAL A O 1
ATOM 1990 N N . ARG B 1 23 ? 164.922 176.638 164.635 1.00 36.82 20 ARG A N 1
ATOM 1991 C CA . ARG B 1 23 ? 163.613 176.051 164.347 1.00 36.82 20 ARG A CA 1
ATOM 1992 C C . ARG B 1 23 ? 163.765 175.045 163.209 1.00 36.82 20 ARG A C 1
ATOM 1993 O O . ARG B 1 23 ? 163.843 175.432 162.040 1.00 36.82 20 ARG A O 1
ATOM 2001 N N . ASP B 1 24 ? 163.798 173.758 163.559 1.00 32.53 21 ASP A N 1
ATOM 2002 C CA . ASP B 1 24 ? 163.743 172.655 162.598 1.00 32.53 21 ASP A CA 1
ATOM 2003 C C . ASP B 1 24 ? 164.897 172.716 161.592 1.00 32.53 21 ASP A C 1
ATOM 2004 O O . ASP B 1 24 ? 164.704 172.900 160.389 1.00 32.53 21 ASP A O 1
ATOM 2009 N N . VAL B 1 25 ? 166.111 172.551 162.111 1.00 28.29 22 VAL A N 1
ATOM 2010 C CA . VAL B 1 25 ? 167.311 172.429 161.291 1.00 28.29 22 VAL A CA 1
ATOM 2011 C C . VAL B 1 25 ? 167.763 170.976 161.314 1.00 28.29 22 VAL A C 1
ATOM 2012 O O . VAL B 1 25 ? 167.921 170.386 162.389 1.00 28.29 22 VAL A O 1
ATOM 2016 N N . SER B 1 26 ? 167.969 170.398 160.133 1.00 21.12 23 SER A N 1
ATOM 2017 C CA . SER B 1 26 ? 168.366 169.002 160.004 1.00 21.12 23 SER A CA 1
ATOM 2018 C C . SER B 1 26 ? 169.579 168.899 159.093 1.00 21.12 23 SER A C 1
ATOM 2019 O O . SER B 1 26 ? 169.573 169.441 157.984 1.00 21.12 23 SER A O 1
ATOM 2022 N N . MET B 1 27 ? 170.612 168.199 159.559 1.00 16.65 24 MET A N 1
ATOM 2023 C CA . MET B 1 27 ? 171.843 167.998 158.808 1.00 16.65 24 MET A CA 1
ATOM 2024 C C . MET B 1 27 ? 172.194 166.515 158.797 1.00 16.65 24 MET A C 1
ATOM 2025 O O . MET B 1 27 ? 171.516 165.687 159.410 1.00 16.65 24 MET A O 1
ATOM 2030 N N . SER B 1 28 ? 173.269 166.183 158.087 1.00 9.70 25 SER A N 1
ATOM 2031 C CA . SER B 1 28 ? 173.759 164.809 158.030 1.00 9.70 25 SER A CA 1
ATOM 2032 C C . SER B 1 28 ? 175.207 164.833 157.575 1.00 9.70 25 SER A C 1
ATOM 2033 O O . SER B 1 28 ? 175.490 165.233 156.442 1.00 9.70 25 SER A O 1
ATOM 2036 N N . ILE B 1 29 ? 176.118 164.404 158.443 1.00 9.35 26 ILE A N 1
ATOM 2037 C CA . ILE B 1 29 ? 177.540 164.335 158.130 1.00 9.35 26 ILE A CA 1
ATOM 2038 C C . ILE B 1 29 ? 177.914 162.868 157.989 1.00 9.35 26 ILE A C 1
ATOM 2039 O O . ILE B 1 29 ? 177.764 162.087 158.936 1.00 9.35 26 ILE A O 1
ATOM 2044 N N . ASP B 1 30 ? 178.393 162.492 156.809 1.00 11.20 27 ASP A N 1
ATOM 2045 C CA . ASP B 1 30 ? 178.794 161.118 156.547 1.00 11.20 27 ASP A CA 1
ATOM 2046 C C . ASP B 1 30 ? 180.235 160.916 157.007 1.00 11.20 27 ASP A C 1
ATOM 2047 O O . ASP B 1 30 ? 180.826 161.769 157.674 1.00 11.20 27 ASP A O 1
ATOM 2052 N N . SER B 1 31 ? 180.820 159.778 156.653 1.00 8.95 28 SER A N 1
ATOM 2053 C CA . SER B 1 31 ? 182.215 159.493 156.947 1.00 8.95 28 SER A CA 1
ATOM 2054 C C . SER B 1 31 ? 183.057 159.777 155.712 1.00 8.95 28 SER A C 1
ATOM 2055 O O . SER B 1 31 ? 182.670 159.432 154.593 1.00 8.95 28 SER A O 1
ATOM 2058 N N . GLY B 1 32 ? 184.209 160.407 155.921 1.00 8.42 29 GLY A N 1
ATOM 2059 C CA . GLY B 1 32 ? 185.002 160.857 154.797 1.00 8.42 29 GLY A CA 1
ATOM 2060 C C . GLY B 1 32 ? 184.410 162.037 154.068 1.00 8.42 29 GLY A C 1
ATOM 2061 O O . GLY B 1 32 ? 184.713 162.246 152.891 1.00 8.42 29 GLY A O 1
ATOM 2062 N N . GLN B 1 33 ? 183.564 162.814 154.736 1.00 9.57 30 GLN A N 1
ATOM 2063 C CA . GLN B 1 33 ? 182.890 163.956 154.141 1.00 9.57 30 GLN A CA 1
ATOM 2064 C C . GLN B 1 33 ? 183.261 165.222 154.894 1.00 9.57 30 GLN A C 1
ATOM 2065 O O . GLN B 1 33 ? 183.250 165.246 156.128 1.00 9.57 30 GLN A O 1
ATOM 2071 N N . ILE B 1 34 ? 183.589 166.269 154.147 1.00 7.35 31 ILE A N 1
ATOM 2072 C CA . ILE B 1 34 ? 183.839 167.590 154.705 1.00 7.35 31 ILE A CA 1
ATOM 2073 C C . ILE B 1 34 ? 182.590 168.428 154.476 1.00 7.35 31 ILE A C 1
ATOM 2074 O O . ILE B 1 34 ? 182.153 168.604 153.333 1.00 7.35 31 ILE A O 1
ATOM 2079 N N . VAL B 1 35 ? 182.010 168.936 155.559 1.00 6.86 32 VAL A N 1
ATOM 2080 C CA . VAL B 1 35 ? 180.739 169.647 155.519 1.00 6.86 32 VAL A CA 1
ATOM 2081 C C . VAL B 1 35 ? 180.903 170.976 156.240 1.00 6.86 32 VAL A C 1
ATOM 2082 O O . VAL B 1 35 ? 181.531 171.042 157.302 1.00 6.86 32 VAL A O 1
ATOM 2086 N N . GLY B 1 36 ? 180.347 172.038 155.660 1.00 5.65 33 GLY A N 1
ATOM 2087 C CA . GLY B 1 36 ? 180.404 173.365 156.242 1.00 5.65 33 GLY A CA 1
ATOM 2088 C C . GLY B 1 36 ? 179.082 173.749 156.878 1.00 5.65 33 GLY A C 1
ATOM 2089 O O . GLY B 1 36 ? 178.031 173.210 156.529 1.00 5.65 33 GLY A O 1
ATOM 2090 N N . LEU B 1 37 ? 179.143 174.683 157.824 1.00 6.87 34 LEU A N 1
ATOM 2091 C CA . LEU B 1 37 ? 177.960 175.209 158.503 1.00 6.87 34 LEU A CA 1
ATOM 2092 C C . LEU B 1 37 ? 178.086 176.729 158.518 1.00 6.87 34 LEU A C 1
ATOM 2093 O O . LEU B 1 37 ? 178.706 177.298 159.421 1.00 6.87 34 LEU A O 1
ATOM 2098 N N . LEU B 1 38 ? 177.496 177.382 157.524 1.00 8.00 35 LEU A N 1
ATOM 2099 C CA . LEU B 1 38 ? 177.643 178.815 157.327 1.00 8.00 35 LEU A CA 1
ATOM 2100 C C . LEU B 1 38 ? 176.308 179.516 157.535 1.00 8.00 35 LEU A C 1
ATOM 2101 O O . LEU B 1 38 ? 175.259 178.884 157.679 1.00 8.00 35 LEU A O 1
ATOM 2106 N N . GLY B 1 39 ? 176.361 180.844 157.551 1.00 13.71 36 GLY A N 1
ATOM 2107 C CA . GLY B 1 39 ? 175.183 181.655 157.730 1.00 13.71 36 GLY A CA 1
ATOM 2108 C C . GLY B 1 39 ? 175.504 182.981 158.387 1.00 13.71 36 GLY A C 1
ATOM 2109 O O . GLY B 1 39 ? 176.633 183.225 158.823 1.00 13.71 36 GLY A O 1
ATOM 2110 N N . PRO B 1 40 ? 174.515 183.870 158.461 1.00 16.88 37 PRO A N 1
ATOM 2111 C CA . PRO B 1 40 ? 174.728 185.157 159.130 1.00 16.88 37 PRO A CA 1
ATOM 2112 C C . PRO B 1 40 ? 175.059 184.972 160.604 1.00 16.88 37 PRO A C 1
ATOM 2113 O O . PRO B 1 40 ? 174.747 183.951 161.219 1.00 16.88 37 PRO A O 1
ATOM 2117 N N . ASN B 1 41 ? 175.720 185.987 161.164 1.00 21.55 38 ASN A N 1
ATOM 2118 C CA . ASN B 1 41 ? 176.206 185.900 162.539 1.00 21.55 38 ASN A CA 1
ATOM 2119 C C . ASN B 1 41 ? 175.062 185.715 163.527 1.00 21.55 38 ASN A C 1
ATOM 2120 O O . ASN B 1 41 ? 175.118 184.845 164.405 1.00 21.55 38 ASN A O 1
ATOM 2125 N N . GLY B 1 42 ? 174.011 186.527 163.401 1.00 19.29 39 GLY A N 1
ATOM 2126 C CA . GLY B 1 42 ? 172.921 186.472 164.359 1.00 19.29 39 GLY A CA 1
ATOM 2127 C C . GLY B 1 42 ? 172.134 185.178 164.318 1.00 19.29 39 GLY A C 1
ATOM 2128 O O . GLY B 1 42 ? 171.666 184.702 165.357 1.00 19.29 39 GLY A O 1
ATOM 2129 N N . ALA B 1 43 ? 171.975 184.596 163.132 1.00 22.01 40 ALA A N 1
ATOM 2130 C CA . ALA B 1 43 ? 171.158 183.406 162.968 1.00 22.01 40 ALA A CA 1
ATOM 2131 C C . ALA B 1 43 ? 171.720 182.239 163.780 1.00 22.01 40 ALA A C 1
ATOM 2132 O O . ALA B 1 43 ? 172.850 182.267 164.274 1.00 22.01 40 ALA A O 1
ATOM 2134 N N . GLY B 1 44 ? 170.903 181.197 163.910 1.00 27.53 41 GLY A N 1
ATOM 2135 C CA . GLY B 1 44 ? 171.263 180.048 164.715 1.00 27.53 41 GLY A CA 1
ATOM 2136 C C . GLY B 1 44 ? 172.175 179.062 164.017 1.00 27.53 41 GLY A C 1
ATOM 2137 O O . GLY B 1 44 ? 171.765 177.941 163.706 1.00 27.53 41 GLY A O 1
ATOM 2138 N N . LYS B 1 45 ? 173.417 179.469 163.765 1.00 13.35 42 LYS A N 1
ATOM 2139 C CA . LYS B 1 45 ? 174.441 178.594 163.205 1.00 13.35 42 LYS A CA 1
ATOM 2140 C C . LYS B 1 45 ? 175.389 178.073 164.277 1.00 13.35 42 LYS A C 1
ATOM 2141 O O . LYS B 1 45 ? 175.624 176.862 164.373 1.00 13.35 42 LYS A O 1
ATOM 2147 N N . THR B 1 46 ? 175.930 178.974 165.099 1.00 13.36 43 THR A N 1
ATOM 2148 C CA . THR B 1 46 ? 176.765 178.554 166.217 1.00 13.36 43 THR A CA 1
ATOM 2149 C C . THR B 1 46 ? 175.965 177.724 167.210 1.00 13.36 43 THR A C 1
ATOM 2150 O O . THR B 1 46 ? 176.487 176.771 167.799 1.00 13.36 43 THR A O 1
ATOM 2154 N N . THR B 1 47 ? 174.693 178.076 167.412 1.00 16.76 44 THR A N 1
ATOM 2155 C CA . THR B 1 47 ? 173.845 177.303 168.313 1.00 16.76 44 THR A CA 1
ATOM 2156 C C . THR B 1 47 ? 173.634 175.886 167.792 1.00 16.76 44 THR A C 1
ATOM 2157 O O . THR B 1 47 ? 173.686 174.923 168.563 1.00 16.76 44 THR A O 1
ATOM 2161 N N . CYS B 1 48 ? 173.403 175.737 166.485 1.00 13.51 45 CYS A N 1
ATOM 2162 C CA . CYS B 1 48 ? 173.281 174.403 165.904 1.00 13.51 45 CYS A CA 1
ATOM 2163 C C . CYS B 1 48 ? 174.579 173.621 166.047 1.00 13.51 45 CYS A C 1
ATOM 2164 O O . CYS B 1 48 ? 174.565 172.427 166.380 1.00 13.51 45 CYS A O 1
ATOM 2167 N N . PHE B 1 49 ? 175.712 174.279 165.795 1.00 10.87 46 PHE A N 1
ATOM 2168 C CA . PHE B 1 49 ? 177.005 173.618 165.936 1.00 10.87 46 PHE A CA 1
ATOM 2169 C C . PHE B 1 49 ? 177.208 173.113 167.359 1.00 10.87 46 PHE A C 1
ATOM 2170 O O . PHE B 1 49 ? 177.633 171.972 167.573 1.00 10.87 46 PHE A O 1
ATOM 2178 N N . TYR B 1 50 ? 176.892 173.950 168.349 1.00 13.95 47 TYR A N 1
ATOM 2179 C CA . TYR B 1 50 ? 177.083 173.554 169.740 1.00 13.95 47 TYR A CA 1
ATOM 2180 C C . TYR B 1 50 ? 176.097 172.470 170.155 1.00 13.95 47 TYR A C 1
ATOM 2181 O O . TYR B 1 50 ? 176.442 171.580 170.939 1.00 13.95 47 TYR A O 1
ATOM 2190 N N . MET B 1 51 ? 174.863 172.528 169.648 1.00 16.24 48 MET A N 1
ATOM 2191 C CA . MET B 1 51 ? 173.893 171.485 169.957 1.00 16.24 48 MET A CA 1
ATOM 2192 C C . MET B 1 51 ? 174.318 170.143 169.383 1.00 16.24 48 MET A C 1
ATOM 2193 O O . MET B 1 51 ? 174.047 169.099 169.987 1.00 16.24 48 MET A O 1
ATOM 2198 N N . ILE B 1 52 ? 174.971 170.144 168.221 1.00 11.00 49 ILE A N 1
ATOM 2199 C CA . ILE B 1 52 ? 175.546 168.903 167.711 1.00 11.00 49 ILE A CA 1
ATOM 2200 C C . ILE B 1 52 ? 176.731 168.474 168.569 1.00 11.00 49 ILE A C 1
ATOM 2201 O O . ILE B 1 52 ? 176.920 167.281 168.836 1.00 11.00 49 ILE A O 1
ATOM 2206 N N . VAL B 1 53 ? 177.548 169.434 169.012 1.00 12.75 50 VAL A N 1
ATOM 2207 C CA . VAL B 1 53 ? 178.712 169.105 169.834 1.00 12.75 50 VAL A CA 1
ATOM 2208 C C . VAL B 1 53 ? 178.275 168.508 171.166 1.00 12.75 50 VAL A C 1
ATOM 2209 O O . VAL B 1 53 ? 178.756 167.448 171.581 1.00 12.75 50 VAL A O 1
ATOM 2213 N N . GLY B 1 54 ? 177.354 169.177 171.852 1.00 13.28 51 GLY A N 1
ATOM 2214 C CA . GLY B 1 54 ? 176.913 168.730 173.158 1.00 13.28 51 GLY A CA 1
ATOM 2215 C C . GLY B 1 54 ? 177.086 169.786 174.229 1.00 13.28 51 GLY A C 1
ATOM 2216 O O . GLY B 1 54 ? 176.907 169.509 175.418 1.00 13.28 51 GLY A O 1
ATOM 2217 N N . LEU B 1 55 ? 177.439 171.002 173.819 1.00 15.47 52 LEU A N 1
ATOM 2218 C CA . LEU B 1 55 ? 177.634 172.104 174.750 1.00 15.47 52 LEU A CA 1
ATOM 2219 C C . LEU B 1 55 ? 176.363 172.901 175.007 1.00 15.47 52 LEU A C 1
ATOM 2220 O O . LEU B 1 55 ? 176.365 173.771 175.885 1.00 15.47 52 LEU A O 1
ATOM 2225 N N . VAL B 1 56 ? 175.290 172.635 174.268 1.00 24.85 53 VAL A N 1
ATOM 2226 C CA . VAL B 1 56 ? 174.015 173.320 174.453 1.00 24.85 53 VAL A CA 1
ATOM 2227 C C . VAL B 1 56 ? 172.907 172.279 174.384 1.00 24.85 53 VAL A C 1
ATOM 2228 O O . VAL B 1 56 ? 172.872 171.463 173.458 1.00 24.85 53 VAL A O 1
ATOM 2232 N N . GLN B 1 57 ? 172.005 172.304 175.362 1.00 34.56 54 GLN A N 1
ATOM 2233 C CA . GLN B 1 57 ? 170.941 171.311 175.456 1.00 34.56 54 GLN A CA 1
ATOM 2234 C C . GLN B 1 57 ? 169.840 171.656 174.460 1.00 34.56 54 GLN A C 1
ATOM 2235 O O . GLN B 1 57 ? 169.190 172.699 174.577 1.00 34.56 54 GLN A O 1
ATOM 2241 N N . ALA B 1 58 ? 169.632 170.782 173.479 1.00 34.76 55 ALA A N 1
ATOM 2242 C CA . ALA B 1 58 ? 168.581 170.997 172.496 1.00 34.76 55 ALA A CA 1
ATOM 2243 C C . ALA B 1 58 ? 167.210 170.776 173.120 1.00 34.76 55 ALA A C 1
ATOM 2244 O O . ALA B 1 58 ? 167.000 169.823 173.877 1.00 34.76 55 ALA A O 1
ATOM 2246 N N . ASP B 1 59 ? 166.270 171.667 172.800 1.00 42.21 56 ASP A N 1
ATOM 2247 C CA . ASP B 1 59 ? 164.915 171.520 173.318 1.00 42.21 56 ASP A CA 1
ATOM 2248 C C . ASP B 1 59 ? 164.163 170.396 172.620 1.00 42.21 56 ASP A C 1
ATOM 2249 O O . ASP B 1 59 ? 163.349 169.712 173.250 1.00 42.21 56 ASP A O 1
ATOM 2254 N N . GLN B 1 60 ? 164.419 170.186 171.331 1.00 34.64 57 GLN A N 1
ATOM 2255 C CA . GLN B 1 60 ? 163.758 169.142 170.564 1.00 34.64 57 GLN A CA 1
ATOM 2256 C C . GLN B 1 60 ? 164.776 168.498 169.634 1.00 34.64 57 GLN A C 1
ATOM 2257 O O . GLN B 1 60 ? 165.957 168.857 169.624 1.00 34.64 57 GLN A O 1
ATOM 2263 N N . GLY B 1 61 ? 164.309 167.533 168.850 1.00 25.45 58 GLY A N 1
ATOM 2264 C CA . GLY B 1 61 ? 165.149 166.864 167.882 1.00 25.45 58 GLY A CA 1
ATOM 2265 C C . GLY B 1 61 ? 165.964 165.737 168.485 1.00 25.45 58 GLY A C 1
ATOM 2266 O O . GLY B 1 61 ? 165.988 165.509 169.695 1.00 25.45 58 GLY A O 1
ATOM 2267 N N . VAL B 1 62 ? 166.652 165.015 167.604 1.00 19.49 59 VAL A N 1
ATOM 2268 C CA . VAL B 1 62 ? 167.469 163.870 167.989 1.00 19.49 59 VAL A CA 1
ATOM 2269 C C . VAL B 1 62 ? 168.807 163.956 167.272 1.00 19.49 59 VAL A C 1
ATOM 2270 O O . VAL B 1 62 ? 168.875 164.351 166.104 1.00 19.49 59 VAL A O 1
ATOM 2274 N N . VAL B 1 63 ? 169.874 163.596 167.979 1.00 13.18 60 VAL A N 1
ATOM 2275 C CA . VAL B 1 63 ? 171.209 163.479 167.403 1.00 13.18 60 VAL A CA 1
ATOM 2276 C C . VAL B 1 63 ? 171.600 162.011 167.463 1.00 13.18 60 VAL A C 1
ATOM 2277 O O . VAL B 1 63 ? 171.792 161.458 168.552 1.00 13.18 60 VAL A O 1
ATOM 2281 N N . ARG B 1 64 ? 171.719 161.379 166.299 1.00 15.06 61 ARG A N 1
ATOM 2282 C CA . ARG B 1 64 ? 171.979 159.947 166.207 1.00 15.06 61 ARG A CA 1
ATOM 2283 C C . ARG B 1 64 ? 173.299 159.726 165.485 1.00 15.06 61 ARG A C 1
ATOM 2284 O O . ARG B 1 64 ? 173.447 160.108 164.320 1.00 15.06 61 ARG A O 1
ATOM 2292 N N . ILE B 1 65 ? 174.254 159.107 166.174 1.00 13.20 62 ILE A N 1
ATOM 2293 C CA . ILE B 1 65 ? 175.517 158.705 165.567 1.00 13.20 62 ILE A CA 1
ATOM 2294 C C . ILE B 1 65 ? 175.366 157.252 165.120 1.00 13.20 62 ILE A C 1
ATOM 2295 O O . ILE B 1 65 ? 175.385 156.323 165.929 1.00 13.20 62 ILE A O 1
ATOM 2300 N N . ASP B 1 66 ? 175.180 157.063 163.815 1.00 20.60 63 ASP A N 1
ATOM 2301 C CA . ASP B 1 66 ? 174.928 155.748 163.210 1.00 20.60 63 ASP A CA 1
ATOM 2302 C C . ASP B 1 66 ? 173.656 155.191 163.848 1.00 20.60 63 ASP A C 1
ATOM 2303 O O . ASP B 1 66 ? 172.628 155.888 163.857 1.00 20.60 63 ASP A O 1
ATOM 2308 N N . GLU B 1 67 ? 173.667 153.968 164.381 1.00 27.91 64 GLU A N 1
ATOM 2309 C CA . GLU B 1 67 ? 172.455 153.404 164.967 1.00 27.91 64 GLU A CA 1
ATOM 2310 C C . GLU B 1 67 ? 172.155 154.018 166.330 1.00 27.91 64 GLU A C 1
ATOM 2311 O O . GLU B 1 67 ? 170.987 154.196 166.693 1.00 27.91 64 GLU A O 1
ATOM 2317 N N . GLN B 1 68 ? 173.194 154.344 167.095 1.00 19.63 65 GLN A N 1
ATOM 2318 C CA . GLN B 1 68 ? 173.006 154.847 168.449 1.00 19.63 65 GLN A CA 1
ATOM 2319 C C . GLN B 1 68 ? 172.309 156.203 168.436 1.00 19.63 65 GLN A C 1
ATOM 2320 O O . GLN B 1 68 ? 172.441 156.988 167.495 1.00 19.63 65 GLN A O 1
ATOM 2326 N N . ASN B 1 69 ? 171.552 156.469 169.497 1.00 15.63 66 ASN A N 1
ATOM 2327 C CA . ASN B 1 69 ? 170.885 157.749 169.705 1.00 15.63 66 ASN A CA 1
ATOM 2328 C C . ASN B 1 69 ? 171.550 158.415 170.903 1.00 15.63 66 ASN A C 1
ATOM 2329 O O . ASN B 1 69 ? 171.489 157.894 172.021 1.00 15.63 66 ASN A O 1
ATOM 2334 N N . VAL B 1 70 ? 172.182 159.564 170.671 1.00 12.99 67 VAL A N 1
ATOM 2335 C CA . VAL B 1 70 ? 172.975 160.220 171.706 1.00 12.99 67 VAL A CA 1
ATOM 2336 C C . VAL B 1 70 ? 172.474 161.636 171.957 1.00 12.99 67 VAL A C 1
ATOM 2337 O O . VAL B 1 70 ? 173.253 162.521 172.325 1.00 12.99 67 VAL A O 1
ATOM 2341 N N . THR B 1 71 ? 171.173 161.863 171.771 1.00 15.56 68 THR A N 1
ATOM 2342 C CA . THR B 1 71 ? 170.629 163.195 172.009 1.00 15.56 68 THR A CA 1
ATOM 2343 C C . THR B 1 71 ? 170.575 163.545 173.490 1.00 15.56 68 THR A C 1
ATOM 2344 O O . THR B 1 71 ? 170.554 164.731 173.831 1.00 15.56 68 THR A O 1
ATOM 2348 N N . HIS B 1 72 ? 170.553 162.546 174.373 1.00 21.60 69 HIS A N 1
ATOM 2349 C CA . HIS B 1 72 ? 170.455 162.784 175.806 1.00 21.60 69 HIS A CA 1
ATOM 2350 C C . HIS B 1 72 ? 171.782 162.640 176.534 1.00 21.60 69 HIS A C 1
ATOM 2351 O O . HIS B 1 72 ? 171.896 163.100 177.675 1.00 21.60 69 HIS A O 1
ATOM 2358 N N . LEU B 1 73 ? 172.776 162.017 175.910 1.00 18.91 70 LEU A N 1
ATOM 2359 C CA . LEU B 1 73 ? 174.070 161.856 176.545 1.00 18.91 70 LEU A CA 1
ATOM 2360 C C . LEU B 1 73 ? 174.752 163.213 176.713 1.00 18.91 70 LEU A C 1
ATOM 2361 O O . LEU B 1 73 ? 174.574 164.114 175.890 1.00 18.91 70 LEU A O 1
ATOM 2366 N N . PRO B 1 74 ? 175.532 163.387 177.778 1.00 13.72 71 PRO A N 1
ATOM 2367 C CA . PRO B 1 74 ? 176.286 164.636 177.941 1.00 13.72 71 PRO A CA 1
ATOM 2368 C C . PRO B 1 74 ? 177.480 164.702 177.003 1.00 13.72 71 PRO A C 1
ATOM 2369 O O . PRO B 1 74 ? 177.640 163.838 176.137 1.00 13.72 71 PRO A O 1
ATOM 2373 N N . MET B 1 75 ? 178.323 165.726 177.163 1.00 14.63 72 MET A N 1
ATOM 2374 C CA . MET B 1 75 ? 179.432 165.922 176.234 1.00 14.63 72 MET A CA 1
ATOM 2375 C C . MET B 1 75 ? 180.389 164.736 176.242 1.00 14.63 72 MET A C 1
ATOM 2376 O O . MET B 1 75 ? 180.834 164.284 175.181 1.00 14.63 72 MET A O 1
ATOM 2381 N N . HIS B 1 76 ? 180.717 164.213 177.426 1.00 12.94 73 HIS A N 1
ATOM 2382 C CA . HIS B 1 76 ? 181.636 163.081 177.484 1.00 12.94 73 HIS A CA 1
ATOM 2383 C C . HIS B 1 76 ? 180.998 161.808 176.942 1.00 12.94 73 HIS A C 1
ATOM 2384 O O . HIS B 1 76 ? 181.692 160.980 176.344 1.00 12.94 73 HIS A O 1
ATOM 2391 N N . GLY B 1 77 ? 179.689 161.636 177.126 1.00 10.35 74 GLY A N 1
ATOM 2392 C CA . GLY B 1 77 ? 179.019 160.495 176.525 1.00 10.35 74 GLY A CA 1
ATOM 2393 C C . GLY B 1 77 ? 179.037 160.546 175.009 1.00 10.35 74 GLY A C 1
ATOM 2394 O O . GLY B 1 77 ? 179.280 159.533 174.346 1.00 10.35 74 GLY A O 1
ATOM 2395 N N . ARG B 1 78 ? 178.784 161.727 174.441 1.00 10.48 75 ARG A N 1
ATOM 2396 C CA . ARG B 1 78 ? 178.888 161.893 172.995 1.00 10.48 75 ARG A CA 1
ATOM 2397 C C . ARG B 1 78 ? 180.313 161.651 172.518 1.00 10.48 75 ARG A C 1
ATOM 2398 O O . ARG B 1 78 ? 180.529 161.025 171.474 1.00 10.48 75 ARG A O 1
ATOM 2406 N N . ALA B 1 79 ? 181.300 162.146 173.267 1.00 7.88 76 ALA A N 1
ATOM 2407 C CA . ALA B 1 79 ? 182.695 161.942 172.892 1.00 7.88 76 ALA A CA 1
ATOM 2408 C C . ALA B 1 79 ? 183.061 160.464 172.905 1.00 7.88 76 ALA A C 1
ATOM 2409 O O . ALA B 1 79 ? 183.801 159.992 172.035 1.00 7.88 76 ALA A O 1
ATOM 2411 N N . ARG B 1 80 ? 182.563 159.719 173.894 1.00 8.65 77 ARG A N 1
ATOM 2412 C CA . ARG B 1 80 ? 182.756 158.274 173.894 1.00 8.65 77 ARG A CA 1
ATOM 2413 C C . ARG B 1 80 ? 182.016 157.617 172.738 1.00 8.65 77 ARG A C 1
ATOM 2414 O O . ARG B 1 80 ? 182.449 156.572 172.240 1.00 8.65 77 ARG A O 1
ATOM 2422 N N . ALA B 1 81 ? 180.902 158.209 172.301 1.00 8.71 78 ALA A N 1
ATOM 2423 C CA . ALA B 1 81 ? 180.185 157.706 171.136 1.00 8.71 78 ALA A CA 1
ATOM 2424 C C . ALA B 1 81 ? 180.902 158.003 169.826 1.00 8.71 78 ALA A C 1
ATOM 2425 O O . ALA B 1 81 ? 180.494 157.474 168.787 1.00 8.71 78 ALA A O 1
ATOM 2427 N N . GLY B 1 82 ? 181.950 158.825 169.844 1.00 6.91 79 GLY A N 1
ATOM 2428 C CA . GLY B 1 82 ? 182.732 159.074 168.649 1.00 6.91 79 GLY A CA 1
ATOM 2429 C C . GLY B 1 82 ? 182.556 160.439 168.016 1.00 6.91 79 GLY A C 1
ATOM 2430 O O . GLY B 1 82 ? 182.521 160.548 166.788 1.00 6.91 79 GLY A O 1
ATOM 2431 N N . ILE B 1 83 ? 182.448 161.487 168.828 1.00 5.56 80 ILE A N 1
ATOM 2432 C CA . ILE B 1 83 ? 182.316 162.857 168.340 1.00 5.56 80 ILE A CA 1
ATOM 2433 C C . ILE B 1 83 ? 183.451 163.678 168.937 1.00 5.56 80 ILE A C 1
ATOM 2434 O O . ILE B 1 83 ? 183.494 163.897 170.153 1.00 5.56 80 ILE A O 1
ATOM 2439 N N . GLY B 1 84 ? 184.367 164.135 168.086 1.00 6.93 81 GLY A N 1
ATOM 2440 C CA . GLY B 1 84 ? 185.454 164.984 168.521 1.00 6.93 81 GLY A CA 1
ATOM 2441 C C . GLY B 1 84 ? 185.063 166.448 168.557 1.00 6.93 81 GLY A C 1
ATOM 2442 O O . GLY B 1 84 ? 183.953 166.841 168.202 1.00 6.93 81 GLY A O 1
ATOM 2443 N N . TYR B 1 85 ? 186.012 167.274 168.996 1.00 7.59 82 TYR A N 1
ATOM 2444 C CA . TYR B 1 85 ? 185.788 168.712 169.088 1.00 7.59 82 TYR A CA 1
ATOM 2445 C C . TYR B 1 85 ? 187.102 169.459 169.262 1.00 7.59 82 TYR A C 1
ATOM 2446 O O . TYR B 1 85 ? 187.934 169.075 170.090 1.00 7.59 82 TYR A O 1
ATOM 2455 N N . LEU B 1 86 ? 187.300 170.522 168.491 1.00 8.77 83 LEU A N 1
ATOM 2456 C CA . LEU B 1 86 ? 188.501 171.350 168.582 1.00 8.77 83 LEU A CA 1
ATOM 2457 C C . LEU B 1 86 ? 188.095 172.802 168.785 1.00 8.77 83 LEU A C 1
ATOM 2458 O O . LEU B 1 86 ? 187.587 173.436 167.838 1.00 8.77 83 LEU A O 1
ATOM 2463 N N . PRO B 1 87 ? 188.295 173.366 169.973 1.00 11.94 84 PRO A N 1
ATOM 2464 C CA . PRO B 1 87 ? 187.866 174.746 170.221 1.00 11.94 84 PRO A CA 1
ATOM 2465 C C . PRO B 1 87 ? 188.671 175.746 169.407 1.00 11.94 84 PRO A C 1
ATOM 2466 O O . PRO B 1 87 ? 189.801 175.490 168.985 1.00 11.94 84 PRO A O 1
ATOM 2470 N N . GLN B 1 88 ? 188.054 176.909 169.183 1.00 18.19 85 GLN A N 1
ATOM 2471 C CA . GLN B 1 88 ? 188.695 177.951 168.388 1.00 18.19 85 GLN A CA 1
ATOM 2472 C C . GLN B 1 88 ? 189.959 178.472 169.059 1.00 18.19 85 GLN A C 1
ATOM 2473 O O . GLN B 1 88 ? 190.984 178.673 168.399 1.00 18.19 85 GLN A O 1
ATOM 2479 N N . GLU B 1 89 ? 189.906 178.698 170.368 1.00 21.29 86 GLU A N 1
ATOM 2480 C CA . GLU B 1 89 ? 191.047 179.241 171.085 1.00 21.29 86 GLU A CA 1
ATOM 2481 C C . GLU B 1 89 ? 192.110 178.166 171.292 1.00 21.29 86 GLU A C 1
ATOM 2482 O O . GLU B 1 89 ? 191.885 176.975 171.064 1.00 21.29 86 GLU A O 1
ATOM 2488 N N . ALA B 1 90 ? 193.289 178.603 171.725 1.00 15.55 87 ALA A N 1
ATOM 2489 C CA . ALA B 1 90 ? 194.350 177.663 172.054 1.00 15.55 87 ALA A CA 1
ATOM 2490 C C . ALA B 1 90 ? 193.954 176.842 173.273 1.00 15.55 87 ALA A C 1
ATOM 2491 O O . ALA B 1 90 ? 193.562 177.391 174.306 1.00 15.55 87 ALA A O 1
ATOM 2493 N N . SER B 1 91 ? 194.062 175.519 173.150 1.00 12.76 88 SER A N 1
ATOM 2494 C CA . SER B 1 91 ? 193.647 174.616 174.215 1.00 12.76 88 SER A CA 1
ATOM 2495 C C . SER B 1 91 ? 194.720 173.580 174.513 1.00 12.76 88 SER A C 1
ATOM 2496 O O . SER B 1 91 ? 194.411 172.471 174.960 1.00 12.76 88 SER A O 1
ATOM 2499 N N . ILE B 1 92 ? 195.974 173.919 174.267 1.00 10.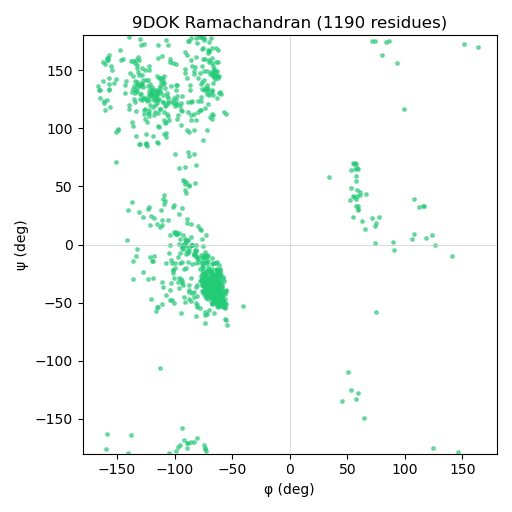83 89 ILE A N 1
ATOM 2500 C CA . ILE B 1 92 ? 197.079 173.006 174.522 1.00 10.83 89 ILE A CA 1
ATOM 2501 C C . ILE B 1 92 ? 197.409 173.019 176.009 1.00 10.83 89 ILE A C 1
ATOM 2502 O O . ILE B 1 92 ? 197.307 174.050 176.681 1.00 10.83 89 ILE A O 1
ATOM 2507 N N . PHE B 1 93 ? 197.774 171.854 176.542 1.00 10.12 90 PHE A N 1
ATOM 2508 C CA . PHE B 1 93 ? 198.150 171.751 177.949 1.00 10.12 90 PHE A CA 1
ATOM 2509 C C . PHE B 1 93 ? 199.479 172.466 178.152 1.00 10.12 90 PHE A C 1
ATOM 2510 O O . PHE B 1 93 ? 200.523 171.995 177.690 1.00 10.12 90 PHE A O 1
ATOM 2518 N N . ARG B 1 94 ? 199.440 173.608 178.843 1.00 13.80 91 ARG A N 1
ATOM 2519 C CA . ARG B 1 94 ? 200.587 174.510 178.864 1.00 13.80 91 ARG A CA 1
ATOM 2520 C C . ARG B 1 94 ? 201.794 173.884 179.551 1.00 13.80 91 ARG A C 1
ATOM 2521 O O . ARG B 1 94 ? 202.924 174.006 179.064 1.00 13.80 91 ARG A O 1
ATOM 2529 N N . LYS B 1 95 ? 201.582 173.211 180.677 1.00 11.92 92 LYS A N 1
ATOM 2530 C CA . LYS B 1 95 ? 202.682 172.700 181.483 1.00 11.92 92 LYS A CA 1
ATOM 2531 C C . LYS B 1 95 ? 203.090 171.279 181.117 1.00 11.92 92 LYS A C 1
ATOM 2532 O O . LYS B 1 95 ? 203.954 170.708 181.789 1.00 11.92 92 LYS A O 1
ATOM 2538 N N . LEU B 1 96 ? 202.496 170.694 180.082 1.00 8.36 93 LEU A N 1
ATOM 2539 C CA . LEU B 1 96 ? 202.814 169.342 179.649 1.00 8.36 93 LEU A CA 1
ATOM 2540 C C . LEU B 1 96 ? 203.540 169.381 178.313 1.00 8.36 93 LEU A C 1
ATOM 2541 O O . LEU B 1 96 ? 203.208 170.187 177.439 1.00 8.36 93 LEU A O 1
ATOM 2546 N N . SER B 1 97 ? 204.529 168.505 178.157 1.00 8.30 94 SER A N 1
ATOM 2547 C CA . SER B 1 97 ? 205.247 168.412 176.898 1.00 8.30 94 SER A CA 1
ATOM 2548 C C . SER B 1 97 ? 204.344 167.821 175.817 1.00 8.30 94 SER A C 1
ATOM 2549 O O . SER B 1 97 ? 203.271 167.277 176.091 1.00 8.30 94 SER A O 1
ATOM 2552 N N . VAL B 1 98 ? 204.794 167.939 174.566 1.00 8.81 95 VAL A N 1
ATOM 2553 C CA . VAL B 1 98 ? 203.984 167.500 173.430 1.00 8.81 95 VAL A CA 1
ATOM 2554 C C . VAL B 1 98 ? 203.731 165.998 173.503 1.00 8.81 95 VAL A C 1
ATOM 2555 O O . VAL B 1 98 ? 202.599 165.527 173.320 1.00 8.81 95 VAL A O 1
ATOM 2559 N N . SER B 1 99 ? 204.782 165.221 173.774 1.00 9.39 96 SER A N 1
ATOM 2560 C CA . SER B 1 99 ? 204.597 163.787 173.955 1.00 9.39 96 SER A CA 1
ATOM 2561 C C . SER B 1 99 ? 203.674 163.508 175.132 1.00 9.39 96 SER A C 1
ATOM 2562 O O . SER B 1 99 ? 202.783 162.657 175.042 1.00 9.39 96 SER A O 1
ATOM 2565 N N . ASP B 1 100 ? 203.858 164.233 176.239 1.00 7.71 97 ASP A N 1
ATOM 2566 C CA . ASP B 1 100 ? 202.930 164.120 177.358 1.00 7.71 97 ASP A CA 1
ATOM 2567 C C . ASP B 1 100 ? 201.542 164.613 176.982 1.00 7.71 97 ASP A C 1
ATOM 2568 O O . ASP B 1 100 ? 200.545 164.079 177.474 1.00 7.71 97 ASP A O 1
ATOM 2573 N N . ASN B 1 101 ? 201.459 165.621 176.110 1.00 5.94 98 ASN A N 1
ATOM 2574 C CA . ASN B 1 101 ? 200.166 166.116 175.649 1.00 5.94 98 ASN A CA 1
ATOM 2575 C C . ASN B 1 101 ? 199.366 165.016 174.968 1.00 5.94 98 ASN A C 1
ATOM 2576 O O . ASN B 1 101 ? 198.178 164.826 175.252 1.00 5.94 98 ASN A O 1
ATOM 2581 N N . ILE B 1 102 ? 200.001 164.285 174.053 1.00 6.06 99 ILE A N 1
ATOM 2582 C CA . ILE B 1 102 ? 199.312 163.193 173.373 1.00 6.06 99 ILE A CA 1
ATOM 2583 C C . ILE B 1 102 ? 199.076 162.024 174.326 1.00 6.06 99 ILE A C 1
ATOM 2584 O O . ILE B 1 102 ? 198.019 161.381 174.296 1.00 6.06 99 ILE A O 1
ATOM 2589 N N . MET B 1 103 ? 200.050 161.737 175.195 1.00 8.33 100 MET A N 1
ATOM 2590 C CA . MET B 1 103 ? 199.973 160.557 176.049 1.00 8.33 100 MET A CA 1
ATOM 2591 C C . MET B 1 103 ? 198.902 160.689 177.124 1.00 8.33 100 MET A C 1
ATOM 2592 O O . MET B 1 103 ? 198.291 159.685 177.508 1.00 8.33 100 MET A O 1
ATOM 2597 N N . ALA B 1 104 ? 198.664 161.901 177.631 1.00 7.86 101 ALA A N 1
ATOM 2598 C CA . ALA B 1 104 ? 197.640 162.091 178.650 1.00 7.86 101 ALA A CA 1
ATOM 2599 C C . ALA B 1 104 ? 196.250 161.754 178.135 1.00 7.86 101 ALA A C 1
ATOM 2600 O O . ALA B 1 104 ? 195.373 161.406 178.931 1.00 7.86 101 ALA A O 1
ATOM 2602 N N . ILE B 1 105 ? 196.031 161.851 176.826 1.00 6.39 102 ILE A N 1
ATOM 2603 C CA . ILE B 1 105 ? 194.760 161.445 176.243 1.00 6.39 102 ILE A CA 1
ATOM 2604 C C . ILE B 1 105 ? 194.810 159.999 175.756 1.00 6.39 102 ILE A C 1
ATOM 2605 O O . ILE B 1 105 ? 193.793 159.300 175.792 1.00 6.39 102 ILE A O 1
ATOM 2610 N N . LEU B 1 106 ? 195.980 159.529 175.315 1.00 7.99 103 LEU A N 1
ATOM 2611 C CA . LEU B 1 106 ? 196.111 158.128 174.927 1.00 7.99 103 LEU A CA 1
ATOM 2612 C C . LEU B 1 106 ? 195.881 157.194 176.106 1.00 7.99 103 LEU A C 1
ATOM 2613 O O . LEU B 1 106 ? 195.359 156.088 175.928 1.00 7.99 103 LEU A O 1
ATOM 2618 N N . GLU B 1 107 ? 196.271 157.613 177.311 1.00 9.74 104 GLU A N 1
ATOM 2619 C CA . GLU B 1 107 ? 196.053 156.788 178.494 1.00 9.74 104 GLU A CA 1
ATOM 2620 C C . GLU B 1 107 ? 194.571 156.620 178.802 1.00 9.74 104 GLU A C 1
ATOM 2621 O O . GLU B 1 107 ? 194.181 155.639 179.444 1.00 9.74 104 GLU A O 1
ATOM 2627 N N . THR B 1 108 ? 193.738 157.567 178.366 1.00 9.31 105 THR A N 1
ATOM 2628 C CA . THR B 1 108 ? 192.304 157.469 178.614 1.00 9.31 105 THR A CA 1
ATOM 2629 C C . THR B 1 108 ? 191.697 156.277 177.882 1.00 9.31 105 THR A C 1
ATOM 2630 O O . THR B 1 108 ? 190.831 155.580 178.426 1.00 9.31 105 THR A O 1
ATOM 2634 N N . ARG B 1 109 ? 192.148 156.018 176.655 1.00 11.49 106 ARG A N 1
ATOM 2635 C CA . ARG B 1 109 ? 191.577 154.946 175.848 1.00 11.49 106 ARG A CA 1
ATOM 2636 C C . ARG B 1 109 ? 191.743 153.600 176.541 1.00 11.49 106 ARG A C 1
ATOM 2637 O O . ARG B 1 109 ? 192.836 153.249 176.993 1.00 11.49 106 ARG A O 1
ATOM 2645 N N . SER B 1 110 ? 190.647 152.845 176.616 1.00 22.06 107 SER A N 1
ATOM 2646 C CA . SER B 1 110 ? 190.622 151.594 177.360 1.00 22.06 107 SER A CA 1
ATOM 2647 C C . SER B 1 110 ? 190.931 150.374 176.506 1.00 22.06 107 SER A C 1
ATOM 2648 O O . SER B 1 110 ? 191.211 149.306 177.061 1.00 22.06 107 SER A O 1
ATOM 2651 N N . ASP B 1 111 ? 190.885 150.498 175.182 1.00 25.99 108 ASP A N 1
ATOM 2652 C CA . ASP B 1 111 ? 191.171 149.367 174.309 1.00 25.99 108 ASP A CA 1
ATOM 2653 C C . ASP B 1 111 ? 192.657 149.201 174.014 1.00 25.99 108 ASP A C 1
ATOM 2654 O O . ASP B 1 111 ? 193.026 148.270 173.291 1.00 25.99 108 ASP A O 1
ATOM 2659 N N . LEU B 1 112 ? 193.510 150.069 174.549 1.00 22.39 109 LEU A N 1
ATOM 2660 C CA . LEU B 1 112 ? 194.944 150.018 174.310 1.00 22.39 109 LEU A CA 1
ATOM 2661 C C . LEU B 1 112 ? 195.678 149.597 175.575 1.00 22.39 109 LEU A C 1
ATOM 2662 O O . LEU B 1 112 ? 195.351 150.050 176.676 1.00 22.39 109 LEU A O 1
ATOM 2667 N N . ASP B 1 113 ? 196.670 148.729 175.410 1.00 32.97 110 ASP A N 1
ATOM 2668 C CA . ASP B 1 113 ? 197.574 148.346 176.479 1.00 32.97 110 ASP A CA 1
ATOM 2669 C C . ASP B 1 113 ? 198.837 149.206 176.400 1.00 32.97 110 ASP A C 1
ATOM 2670 O O . ASP B 1 113 ? 198.915 150.159 175.620 1.00 32.97 110 ASP A O 1
ATOM 2675 N N . ARG B 1 114 ? 199.840 148.871 177.215 1.00 35.02 111 ARG A N 1
ATOM 2676 C CA . ARG B 1 114 ? 201.028 149.715 177.315 1.00 35.02 111 ARG A CA 1
ATOM 2677 C C . ARG B 1 114 ? 201.796 149.759 175.999 1.00 35.02 111 ARG A C 1
ATOM 2678 O O . ARG B 1 114 ? 202.149 150.839 175.508 1.00 35.02 111 ARG A O 1
ATOM 2686 N N . ASN B 1 115 ? 202.069 148.590 175.414 1.00 33.30 112 ASN A N 1
ATOM 2687 C CA . ASN B 1 115 ? 202.785 148.555 174.142 1.00 33.30 112 ASN A CA 1
ATOM 2688 C C . ASN B 1 115 ? 201.965 149.198 173.033 1.00 33.30 112 ASN A C 1
ATOM 2689 O O . ASN B 1 115 ? 202.510 149.914 172.182 1.00 33.30 112 ASN A O 1
ATOM 2694 N N . GLY B 1 116 ? 200.654 148.952 173.025 1.00 26.73 113 GLY A N 1
ATOM 2695 C CA . GLY B 1 116 ? 199.797 149.612 172.056 1.00 26.73 113 GLY A CA 1
ATOM 2696 C C . GLY B 1 116 ? 199.806 151.119 172.208 1.00 26.73 113 GLY A C 1
ATOM 2697 O O . GLY B 1 116 ? 199.838 151.850 171.217 1.00 26.73 113 GLY A O 1
ATOM 2698 N N . ARG B 1 117 ? 199.787 151.604 173.452 1.00 18.58 114 ARG A N 1
ATOM 2699 C CA . ARG B 1 117 ? 199.840 153.044 173.683 1.00 18.58 114 ARG A CA 1
ATOM 2700 C C . ARG B 1 117 ? 201.160 153.633 173.203 1.00 18.58 114 ARG A C 1
ATOM 2701 O O . ARG B 1 117 ? 201.181 154.705 172.588 1.00 18.58 114 ARG A O 1
ATOM 2709 N N . LYS B 1 118 ? 202.273 152.945 173.471 1.00 27.15 115 LYS A N 1
ATOM 2710 C CA . LYS B 1 118 ? 203.568 153.437 173.009 1.00 27.15 115 LYS A CA 1
ATOM 2711 C C . LYS B 1 118 ? 203.634 153.484 171.487 1.00 27.15 115 LYS A C 1
ATOM 2712 O O . LYS B 1 118 ? 204.102 154.473 170.905 1.00 27.15 115 LYS A O 1
ATOM 2718 N N . GLU B 1 119 ? 203.166 152.423 170.824 1.00 24.43 116 GLU A N 1
ATOM 2719 C CA . GLU B 1 119 ? 203.192 152.398 169.366 1.00 24.43 116 GLU A CA 1
ATOM 2720 C C . GLU B 1 119 ? 202.283 153.469 168.776 1.00 24.43 116 GLU A C 1
ATOM 2721 O O . GLU B 1 119 ? 202.641 154.118 167.786 1.00 24.43 116 GLU A O 1
ATOM 2727 N N . ALA B 1 120 ? 201.103 153.670 169.369 1.00 16.52 117 ALA A N 1
ATOM 2728 C CA . ALA B 1 120 ? 200.202 154.708 168.885 1.00 16.52 117 ALA A CA 1
ATOM 2729 C C . ALA B 1 120 ? 200.811 156.091 169.060 1.00 16.52 117 ALA A C 1
ATOM 2730 O O . ALA B 1 120 ? 200.685 156.946 168.178 1.00 16.52 117 ALA A O 1
ATOM 2732 N N . LEU B 1 121 ? 201.472 156.334 170.195 1.00 16.42 118 LEU A N 1
ATOM 2733 C CA . LEU B 1 121 ? 202.115 157.627 170.403 1.00 16.42 118 LEU A CA 1
ATOM 2734 C C . LEU B 1 121 ? 203.221 157.860 169.384 1.00 16.42 118 LEU A C 1
ATOM 2735 O O . LEU B 1 121 ? 203.339 158.959 168.827 1.00 16.42 118 LEU A O 1
ATOM 2740 N N . GLU B 1 122 ? 204.041 156.839 169.125 1.00 20.74 119 GLU A N 1
ATOM 2741 C CA . GLU B 1 122 ? 205.105 156.994 168.136 1.00 20.74 119 GLU A CA 1
ATOM 2742 C C . GLU B 1 122 ? 204.533 157.255 166.748 1.00 20.74 119 GLU A C 1
ATOM 2743 O O . GLU B 1 122 ? 205.031 158.119 166.014 1.00 20.74 119 GLU A O 1
ATOM 2749 N N . GLY B 1 123 ? 203.480 156.524 166.375 1.00 15.19 120 GLY A N 1
ATOM 2750 C CA . GLY B 1 123 ? 202.861 156.746 165.079 1.00 15.19 120 GLY A CA 1
ATOM 2751 C C . GLY B 1 123 ? 202.259 158.131 164.946 1.00 15.19 120 GLY A C 1
ATOM 2752 O O . GLY B 1 123 ? 202.380 158.772 163.900 1.00 15.19 120 GLY A O 1
ATOM 2753 N N . LEU B 1 124 ? 201.601 158.612 166.003 1.00 11.03 121 LEU A N 1
ATOM 2754 C CA . LEU B 1 124 ? 201.010 159.946 165.967 1.00 11.03 121 LEU A CA 1
ATOM 2755 C C . LEU B 1 124 ? 202.082 161.026 165.894 1.00 11.03 121 LEU A C 1
ATOM 2756 O O . LEU B 1 124 ? 201.901 162.040 165.210 1.00 11.03 121 LEU A O 1
ATOM 2761 N N . LEU B 1 125 ? 203.197 160.837 166.602 1.00 15.08 122 LEU A N 1
ATOM 2762 C CA . LEU B 1 125 ? 204.280 161.814 166.538 1.00 15.08 122 LEU A CA 1
ATOM 2763 C C . LEU B 1 125 ? 204.922 161.841 165.157 1.00 15.08 122 LEU A C 1
ATOM 2764 O O . LEU B 1 125 ? 205.229 162.917 164.632 1.00 15.08 122 LEU A O 1
ATOM 2769 N N . GLN B 1 126 ? 205.137 160.670 164.553 1.00 17.73 123 GLN A N 1
ATOM 2770 C CA . GLN B 1 126 ? 205.773 160.626 163.239 1.00 17.73 123 GLN A CA 1
ATOM 2771 C C . GLN B 1 126 ? 204.838 161.104 162.136 1.00 17.73 123 GLN A C 1
ATOM 2772 O O . GLN B 1 126 ? 205.296 161.691 161.150 1.00 17.73 123 GLN A O 1
ATOM 2778 N N . GLU B 1 127 ? 203.536 160.864 162.282 1.00 14.92 124 GLU A N 1
ATOM 2779 C CA . GLU B 1 127 ? 202.588 161.128 161.207 1.00 14.92 124 GLU A CA 1
ATOM 2780 C C . GLU B 1 127 ? 202.309 162.614 161.024 1.00 14.92 124 GLU A C 1
ATOM 2781 O O . GLU B 1 127 ? 202.114 163.066 159.891 1.00 14.92 124 GLU A O 1
ATOM 2787 N N . PHE B 1 128 ? 202.297 163.390 162.106 1.00 13.97 125 PHE A N 1
ATOM 2788 C CA . PHE B 1 128 ? 202.006 164.815 162.035 1.00 13.97 125 PHE A CA 1
ATOM 2789 C C . PHE B 1 128 ? 203.259 165.681 162.064 1.00 13.97 125 PHE A C 1
ATOM 2790 O O . PHE B 1 128 ? 203.147 166.902 162.205 1.00 13.97 125 PHE A O 1
ATOM 2798 N N . HIS B 1 129 ? 204.442 165.080 161.941 1.00 19.46 126 HIS A N 1
ATOM 2799 C CA . HIS B 1 129 ? 205.705 165.815 161.849 1.00 19.46 126 HIS A CA 1
ATOM 2800 C C . HIS B 1 129 ? 205.934 166.700 163.075 1.00 19.46 126 HIS A C 1
ATOM 2801 O O . HIS B 1 129 ? 206.295 167.873 162.966 1.00 19.46 126 HIS A O 1
ATOM 2808 N N . ILE B 1 130 ? 205.717 166.126 164.255 1.00 18.18 127 ILE A N 1
ATOM 2809 C CA . ILE B 1 130 ? 206.025 166.792 165.512 1.00 18.18 127 ILE A CA 1
ATOM 2810 C C . ILE B 1 130 ? 207.024 165.983 166.335 1.00 18.18 127 ILE A C 1
ATOM 2811 O O . ILE B 1 130 ? 207.169 166.205 167.530 1.00 18.18 127 ILE A O 1
ATOM 2816 N N . HIS B 1 131 ? 207.719 165.040 165.695 1.00 25.69 128 HIS A N 1
ATOM 2817 C CA . HIS B 1 131 ? 208.660 164.186 166.409 1.00 25.69 128 HIS A CA 1
ATOM 2818 C C . HIS B 1 131 ? 209.918 164.930 166.833 1.00 25.69 128 HIS A C 1
ATOM 2819 O O . HIS B 1 131 ? 210.660 164.430 167.684 1.00 25.69 128 HIS A O 1
ATOM 2826 N N . HIS B 1 132 ? 210.180 166.103 166.264 1.00 23.41 129 HIS A N 1
ATOM 2827 C CA . HIS B 1 132 ? 211.359 166.884 166.609 1.00 23.41 129 HIS A CA 1
ATOM 2828 C C . HIS B 1 132 ? 211.075 167.963 167.644 1.00 23.41 129 HIS A C 1
ATOM 2829 O O . HIS B 1 132 ? 211.991 168.704 168.012 1.00 23.41 129 HIS A O 1
ATOM 2836 N N . ILE B 1 133 ? 209.835 168.072 168.119 1.00 17.09 130 ILE A N 1
ATOM 2837 C CA . ILE B 1 133 ? 209.472 169.056 169.132 1.00 17.09 130 ILE A CA 1
ATOM 2838 C C . ILE B 1 133 ? 208.761 168.350 170.278 1.00 17.09 130 ILE A C 1
ATOM 2839 O O . ILE B 1 133 ? 207.997 168.968 171.029 1.00 17.09 130 ILE A O 1
ATOM 2844 N N . ARG B 1 134 ? 209.021 167.050 170.431 1.00 19.24 131 ARG A N 1
ATOM 2845 C CA . ARG B 1 134 ? 208.302 166.233 171.401 1.00 19.24 131 ARG A CA 1
ATOM 2846 C C . ARG B 1 134 ? 208.662 166.551 172.845 1.00 19.24 131 ARG A C 1
ATOM 2847 O O . ARG B 1 134 ? 207.991 166.049 173.752 1.00 19.24 131 ARG A O 1
ATOM 2855 N N . ASP B 1 135 ? 209.695 167.360 173.089 1.00 20.96 132 ASP A N 1
ATOM 2856 C CA . ASP B 1 135 ? 210.130 167.671 174.446 1.00 20.96 132 ASP A CA 1
ATOM 2857 C C . ASP B 1 135 ? 209.955 169.147 174.787 1.00 20.96 132 ASP A C 1
ATOM 2858 O O . ASP B 1 135 ? 210.556 169.631 175.751 1.00 20.96 132 ASP A O 1
ATOM 2863 N N . ASN B 1 136 ? 209.148 169.872 174.022 1.00 18.58 133 ASN A N 1
ATOM 2864 C CA . ASN B 1 136 ? 208.889 171.281 174.275 1.00 18.58 133 ASN A CA 1
ATOM 2865 C C . ASN B 1 136 ? 207.585 171.440 175.042 1.00 18.58 133 ASN A C 1
ATOM 2866 O O . ASN B 1 136 ? 206.592 170.771 174.744 1.00 18.58 133 ASN A O 1
ATOM 2871 N N . LEU B 1 137 ? 207.595 172.325 176.035 1.00 13.65 134 LEU A N 1
ATOM 2872 C CA . LEU B 1 137 ? 206.387 172.600 176.797 1.00 13.65 134 LEU A CA 1
ATOM 2873 C C . LEU B 1 137 ? 205.322 173.212 175.897 1.00 13.65 134 LEU A C 1
ATOM 2874 O O . LEU B 1 137 ? 205.622 173.927 174.938 1.00 13.65 134 LEU A O 1
ATOM 2879 N N . GLY B 1 138 ? 204.061 172.919 176.213 1.00 11.22 135 GLY A N 1
ATOM 2880 C CA . GLY B 1 138 ? 202.959 173.347 175.371 1.00 11.22 135 GLY A CA 1
ATOM 2881 C C . GLY B 1 138 ? 202.798 174.849 175.265 1.00 11.22 135 GLY A C 1
ATOM 2882 O O . GLY B 1 138 ? 202.188 175.329 174.304 1.00 11.22 135 GLY A O 1
ATOM 2883 N N . MET B 1 139 ? 203.323 175.605 176.227 1.00 13.98 136 MET A N 1
ATOM 2884 C CA . MET B 1 139 ? 203.204 177.057 176.188 1.00 13.98 136 MET A CA 1
ATOM 2885 C C . MET B 1 139 ? 204.264 177.720 175.320 1.00 13.98 136 MET A C 1
ATOM 2886 O O . MET B 1 139 ? 204.171 178.928 175.077 1.00 13.98 136 MET A O 1
ATOM 2891 N N . SER B 1 140 ? 205.261 176.972 174.850 1.00 13.26 137 SER A N 1
ATOM 2892 C CA . SER B 1 140 ? 206.347 177.522 174.050 1.00 13.26 137 SER A CA 1
ATOM 2893 C C . SER B 1 140 ? 206.273 177.086 172.591 1.00 13.26 137 SER A C 1
ATOM 2894 O O . SER B 1 140 ? 207.312 176.876 171.957 1.00 13.26 137 SER A O 1
ATOM 2897 N N . LEU B 1 141 ? 205.069 176.942 172.047 1.00 13.42 138 LEU A N 1
ATOM 2898 C CA . LEU B 1 141 ? 204.877 176.489 170.677 1.00 13.42 138 LEU A CA 1
ATOM 2899 C C . LEU B 1 141 ? 204.284 177.604 169.826 1.00 13.42 138 LEU A C 1
ATOM 2900 O O . LEU B 1 141 ? 203.448 178.381 170.295 1.00 13.42 138 LEU A O 1
ATOM 2905 N N . SER B 1 142 ? 204.721 177.674 168.571 1.00 15.16 139 SER A N 1
ATOM 2906 C CA . SER B 1 142 ? 204.177 178.631 167.621 1.00 15.16 139 SER A CA 1
ATOM 2907 C C . SER B 1 142 ? 202.785 178.186 167.175 1.00 15.16 139 SER A C 1
ATOM 2908 O O . SER B 1 142 ? 202.299 177.115 167.544 1.00 15.16 139 SER A O 1
ATOM 2911 N N . GLY B 1 143 ? 202.135 179.018 166.359 1.00 13.47 140 GLY A N 1
ATOM 2912 C CA . GLY B 1 143 ? 200.754 178.746 165.989 1.00 13.47 140 GLY A CA 1
ATOM 2913 C C . GLY B 1 143 ? 200.590 177.459 165.201 1.00 13.47 140 GLY A C 1
ATOM 2914 O O . GLY B 1 143 ? 199.714 176.643 165.497 1.00 13.47 140 GLY A O 1
ATOM 2915 N N . GLY B 1 144 ? 201.435 177.258 164.189 1.00 12.50 141 GLY A N 1
ATOM 2916 C CA . GLY B 1 144 ? 201.307 176.065 163.364 1.00 12.50 141 GLY A CA 1
ATOM 2917 C C . GLY B 1 144 ? 201.613 174.791 164.129 1.00 12.50 141 GLY A C 1
ATOM 2918 O O . GLY B 1 144 ? 200.881 173.800 164.030 1.00 12.50 141 GLY A O 1
ATOM 2919 N N . GLU B 1 145 ? 202.696 174.802 164.908 1.00 13.97 142 GLU A N 1
ATOM 2920 C CA . GLU B 1 145 ? 203.040 173.633 165.710 1.00 13.97 142 GLU A CA 1
ATOM 2921 C C . GLU B 1 145 ? 201.978 173.364 166.767 1.00 13.97 142 GLU A C 1
ATOM 2922 O O . GLU B 1 145 ? 201.625 172.208 167.023 1.00 13.97 142 GLU A O 1
ATOM 2928 N N . ARG B 1 146 ? 201.457 174.423 167.391 1.00 11.99 143 ARG A N 1
ATOM 2929 C CA . ARG B 1 146 ? 200.403 174.247 168.383 1.00 11.99 143 ARG A CA 1
ATOM 2930 C C . ARG B 1 146 ? 199.159 173.632 167.760 1.00 11.99 143 ARG A C 1
ATOM 2931 O O . ARG B 1 146 ? 198.545 172.734 168.345 1.00 11.99 143 ARG A O 1
ATOM 2939 N N . ARG B 1 147 ? 198.772 174.096 166.570 1.00 12.61 144 ARG A N 1
ATOM 2940 C CA . ARG B 1 147 ? 197.593 173.538 165.917 1.00 12.61 144 ARG A CA 1
ATOM 2941 C C . ARG B 1 147 ? 197.817 172.086 165.512 1.00 12.61 144 ARG A C 1
ATOM 2942 O O . ARG B 1 147 ? 196.910 171.254 165.634 1.00 12.61 144 ARG A O 1
ATOM 2950 N N . ARG B 1 148 ? 199.019 171.760 165.029 1.00 13.06 145 ARG A N 1
ATOM 2951 C CA . ARG B 1 148 ? 199.312 170.374 164.677 1.00 13.06 145 ARG A CA 1
ATOM 2952 C C . ARG B 1 148 ? 199.257 169.471 165.903 1.00 13.06 145 ARG A C 1
ATOM 2953 O O . ARG B 1 148 ? 198.717 168.359 165.842 1.00 13.06 145 ARG A O 1
ATOM 2961 N N . VAL B 1 149 ? 199.801 169.935 167.031 1.00 10.03 146 VAL A N 1
ATOM 2962 C CA . VAL B 1 149 ? 199.763 169.139 168.255 1.00 10.03 146 VAL A CA 1
ATOM 2963 C C . VAL B 1 149 ? 198.331 168.994 168.756 1.00 10.03 146 VAL A C 1
ATOM 2964 O O . VAL B 1 149 ? 197.941 167.936 169.261 1.00 10.03 146 VAL A O 1
ATOM 2968 N N . GLU B 1 150 ? 197.524 170.049 168.625 1.00 10.05 147 GLU A N 1
ATOM 2969 C CA . GLU B 1 150 ? 196.125 169.965 169.026 1.00 10.05 147 GLU A CA 1
ATOM 2970 C C . GLU B 1 150 ? 195.370 168.944 168.186 1.00 10.05 147 GLU A C 1
ATOM 2971 O O . GLU B 1 150 ? 194.566 168.166 168.712 1.00 10.05 147 GLU A O 1
ATOM 2977 N N . ILE B 1 151 ? 195.614 168.931 166.874 1.00 7.64 148 ILE A N 1
ATOM 2978 C CA . ILE B 1 151 ? 194.950 167.960 166.009 1.00 7.64 148 ILE A CA 1
ATOM 2979 C C . ILE B 1 151 ? 195.414 166.544 166.337 1.00 7.64 148 ILE A C 1
ATOM 2980 O O . ILE B 1 151 ? 194.614 165.600 166.345 1.00 7.64 148 ILE A O 1
ATOM 2985 N N . ALA B 1 152 ? 196.710 166.371 166.615 1.00 6.65 149 ALA A N 1
ATOM 2986 C CA . ALA B 1 152 ? 197.209 165.058 167.010 1.00 6.65 149 ALA A CA 1
ATOM 2987 C C . ALA B 1 152 ? 196.560 164.587 168.307 1.00 6.65 149 ALA A C 1
ATOM 2988 O O . ALA B 1 152 ? 196.179 163.417 168.434 1.00 6.65 149 ALA A O 1
ATOM 2990 N N . ARG B 1 153 ? 196.420 165.487 169.281 1.00 5.56 150 ARG A N 1
ATOM 2991 C CA . ARG B 1 153 ? 195.767 165.131 170.535 1.00 5.56 150 ARG A CA 1
ATOM 2992 C C . ARG B 1 153 ? 194.302 164.779 170.314 1.00 5.56 150 ARG A C 1
ATOM 2993 O O . ARG B 1 153 ? 193.775 163.860 170.949 1.00 5.56 150 ARG A O 1
ATOM 3001 N N . ALA B 1 154 ? 193.624 165.510 169.426 1.00 4.39 151 ALA A N 1
ATOM 3002 C CA . ALA B 1 154 ? 192.234 165.189 169.115 1.00 4.39 151 ALA A CA 1
ATOM 3003 C C . ALA B 1 154 ? 192.118 163.808 168.483 1.00 4.39 151 ALA A C 1
ATOM 3004 O O . ALA B 1 154 ? 191.195 163.049 168.798 1.00 4.39 151 ALA A O 1
ATOM 3006 N N . LEU B 1 155 ? 193.043 163.468 167.586 1.00 5.49 152 LEU A N 1
ATOM 3007 C CA . LEU B 1 155 ? 193.052 162.136 166.991 1.00 5.49 152 LEU A CA 1
ATOM 3008 C C . LEU B 1 155 ? 193.425 161.051 167.991 1.00 5.49 152 LEU A C 1
ATOM 3009 O O . LEU B 1 155 ? 193.049 159.891 167.795 1.00 5.49 152 LEU A O 1
ATOM 3014 N N . ALA B 1 156 ? 194.166 161.398 169.046 1.00 5.93 153 ALA A N 1
ATOM 3015 C CA . ALA B 1 156 ? 194.613 160.400 170.012 1.00 5.93 153 ALA A CA 1
ATOM 3016 C C . ALA B 1 156 ? 193.460 159.683 170.701 1.00 5.93 153 ALA A C 1
ATOM 3017 O O . ALA B 1 156 ? 193.654 158.573 171.206 1.00 5.93 153 ALA A O 1
ATOM 3019 N N . SER B 1 157 ? 192.273 160.281 170.740 1.00 10.40 154 SER A N 1
ATOM 3020 C CA . SER B 1 157 ? 191.115 159.659 171.369 1.00 10.40 154 SER A CA 1
ATOM 3021 C C . SER B 1 157 ? 190.298 158.812 170.402 1.00 10.40 154 SER A C 1
ATOM 3022 O O . SER B 1 157 ? 189.254 158.285 170.797 1.00 10.40 154 SER A O 1
ATOM 3025 N N . ALA B 1 158 ? 190.746 158.678 169.153 1.00 3.80 155 ALA A N 1
ATOM 3026 C CA . ALA B 1 158 ? 190.119 157.852 168.127 1.00 3.80 155 ALA A CA 1
ATOM 3027 C C . ALA B 1 158 ? 188.659 158.232 167.910 1.00 3.80 15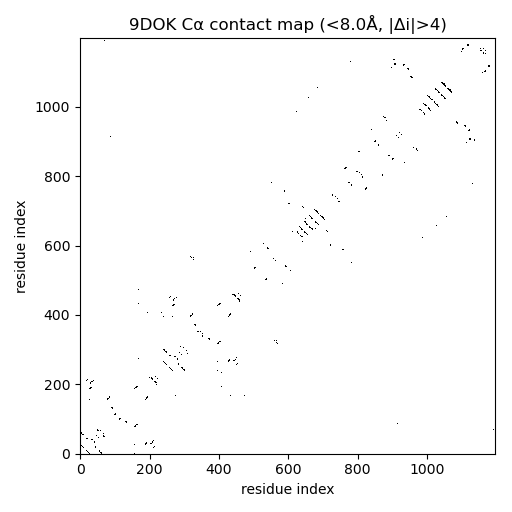5 ALA A C 1
ATOM 3028 O O . ALA B 1 158 ? 187.761 157.455 168.255 1.00 3.80 155 ALA A O 1
ATOM 3030 N N . PRO B 1 159 ? 188.378 159.403 167.349 1.00 6.55 156 PRO A N 1
ATOM 3031 C CA . PRO B 1 159 ? 186.996 159.789 167.076 1.00 6.55 156 PRO A CA 1
ATOM 3032 C C . PRO B 1 159 ? 186.567 159.368 165.675 1.00 6.55 156 PRO A C 1
ATOM 3033 O O . PRO B 1 159 ? 187.382 159.009 164.823 1.00 6.55 156 PRO A O 1
ATOM 3037 N N . LYS B 1 160 ? 185.257 159.415 165.454 1.00 5.79 157 LYS A N 1
ATOM 3038 C CA . LYS B 1 160 ? 184.701 159.199 164.126 1.00 5.79 157 LYS A CA 1
ATOM 3039 C C . LYS B 1 160 ? 184.413 160.496 163.391 1.00 5.79 157 LYS A C 1
ATOM 3040 O O . LYS B 1 160 ? 184.527 160.538 162.163 1.00 5.79 157 LYS A O 1
ATOM 3046 N N . PHE B 1 161 ? 184.041 161.549 164.114 1.00 6.50 158 PHE A N 1
ATOM 3047 C CA . PHE B 1 161 ? 183.760 162.853 163.537 1.00 6.50 158 PHE A CA 1
ATOM 3048 C C . PHE B 1 161 ? 184.471 163.919 164.354 1.00 6.50 158 PHE A C 1
ATOM 3049 O O . PHE B 1 161 ? 184.487 163.857 165.585 1.00 6.50 158 PHE A O 1
ATOM 3057 N N . ILE B 1 162 ? 185.061 164.892 163.668 1.00 8.26 159 ILE A N 1
ATOM 3058 C CA . ILE B 1 162 ? 185.732 166.016 164.307 1.00 8.26 159 ILE A CA 1
ATOM 3059 C C . ILE B 1 162 ? 185.014 167.290 163.893 1.00 8.26 159 ILE A C 1
ATOM 3060 O O . ILE B 1 162 ? 184.854 167.556 162.697 1.00 8.26 159 ILE A O 1
ATOM 3065 N N . LEU B 1 163 ? 184.582 168.071 164.876 1.00 7.49 160 LEU A N 1
ATOM 3066 C CA . LEU B 1 163 ? 183.805 169.285 164.645 1.00 7.49 160 LEU A CA 1
ATOM 3067 C C . LEU B 1 163 ? 184.708 170.482 164.933 1.00 7.49 160 LEU A C 1
ATOM 3068 O O . LEU B 1 163 ? 184.800 170.951 166.067 1.00 7.49 160 LEU A O 1
ATOM 3073 N N . LEU B 1 164 ? 185.372 170.976 163.891 1.00 7.83 161 LEU A N 1
ATOM 3074 C CA . LEU B 1 164 ? 186.281 172.106 164.029 1.00 7.83 161 LEU A CA 1
ATOM 3075 C C . LEU B 1 164 ? 185.494 173.402 164.154 1.00 7.83 161 LEU A C 1
ATOM 3076 O O . LEU B 1 164 ? 184.556 173.645 163.391 1.00 7.83 161 LEU A O 1
ATOM 3081 N N . ASP B 1 165 ? 185.879 174.233 165.116 1.00 10.68 162 ASP A N 1
ATOM 3082 C CA . ASP B 1 165 ? 185.232 175.516 165.361 1.00 10.68 162 ASP A CA 1
ATOM 3083 C C . ASP B 1 165 ? 186.184 176.624 164.924 1.00 10.68 162 ASP A C 1
ATOM 3084 O O . ASP B 1 165 ? 187.187 176.886 165.595 1.00 10.68 162 ASP A O 1
ATOM 3089 N N . GLU B 1 166 ? 185.866 177.266 163.798 1.00 12.99 163 GLU A N 1
ATOM 3090 C CA . GLU B 1 166 ? 186.625 178.388 163.253 1.00 12.99 163 GLU A CA 1
ATOM 3091 C C . GLU B 1 166 ? 188.095 178.037 163.048 1.00 12.99 163 GLU A C 1
ATOM 3092 O O . GLU B 1 166 ? 188.956 178.544 163.776 1.00 12.99 163 GLU A O 1
ATOM 3098 N N . PRO B 1 167 ? 188.426 177.178 162.080 1.00 9.66 164 PRO A N 1
ATOM 3099 C CA . PRO B 1 167 ? 189.848 176.879 161.851 1.00 9.66 164 PRO A CA 1
ATOM 3100 C C . PRO B 1 167 ? 190.606 178.038 161.228 1.00 9.66 164 PRO A C 1
ATOM 3101 O O . PRO B 1 167 ? 191.737 178.321 161.642 1.00 9.66 164 PRO A O 1
ATOM 3105 N N . PHE B 1 168 ? 190.021 178.716 160.246 1.00 11.39 165 PHE A N 1
ATOM 3106 C CA . PHE B 1 168 ? 190.669 179.846 159.578 1.00 11.39 165 PHE A CA 1
ATOM 3107 C C . PHE B 1 168 ? 190.321 181.171 160.250 1.00 11.39 165 PHE A C 1
ATOM 3108 O O . PHE B 1 168 ? 189.840 182.103 159.610 1.00 11.39 165 PHE A O 1
ATOM 3116 N N . ALA B 1 169 ? 190.566 181.266 161.553 1.00 14.84 166 ALA A N 1
ATOM 3117 C CA . ALA B 1 169 ? 190.241 182.459 162.326 1.00 14.84 166 ALA A CA 1
ATOM 3118 C C . ALA B 1 169 ? 191.528 183.217 162.630 1.00 14.84 166 ALA A C 1
ATOM 3119 O O . ALA B 1 169 ? 192.357 182.755 163.420 1.00 14.84 166 ALA A O 1
ATOM 3121 N N . GLY B 1 170 ? 191.688 184.382 162.005 1.00 17.01 167 GLY A N 1
ATOM 3122 C CA . GLY B 1 170 ? 192.834 185.234 162.258 1.00 17.01 167 GLY A CA 1
ATOM 3123 C C . GLY B 1 170 ? 194.169 184.604 161.921 1.00 17.01 167 GLY A C 1
ATOM 3124 O O . GLY B 1 170 ? 195.118 184.695 162.704 1.00 17.01 167 GLY A O 1
ATOM 3125 N N . VAL B 1 171 ? 194.257 183.960 160.760 1.00 15.87 168 VAL A N 1
ATOM 3126 C CA . VAL B 1 171 ? 195.489 183.323 160.316 1.00 15.87 168 VAL A CA 1
ATOM 3127 C C . VAL B 1 171 ? 195.888 183.911 158.971 1.00 15.87 168 VAL A C 1
ATOM 3128 O O . VAL B 1 171 ? 195.048 184.393 158.204 1.00 15.87 168 VAL A O 1
ATOM 3132 N N . ASP B 1 172 ? 197.189 183.877 158.694 1.00 18.57 169 ASP A N 1
ATOM 3133 C CA . ASP B 1 172 ? 197.719 184.438 157.467 1.00 18.57 169 ASP A CA 1
ATOM 3134 C C . ASP B 1 172 ? 197.304 183.588 156.270 1.00 18.57 169 ASP A C 1
ATOM 3135 O O . ASP B 1 172 ? 196.956 182.415 156.421 1.00 18.57 169 ASP A O 1
ATOM 3140 N N . PRO B 1 173 ? 197.328 184.160 155.064 1.00 14.06 170 PRO A N 1
ATOM 3141 C CA . PRO B 1 173 ? 197.053 183.349 153.868 1.00 14.06 170 PRO A CA 1
ATOM 3142 C C . PRO B 1 173 ? 198.042 182.217 153.666 1.00 14.06 170 PRO A C 1
ATOM 3143 O O . PRO B 1 173 ? 197.754 181.292 152.898 1.00 14.06 170 PRO A O 1
ATOM 3147 N N . ILE B 1 174 ? 199.209 182.271 154.310 1.00 19.07 171 ILE A N 1
ATOM 3148 C CA . ILE B 1 174 ? 200.155 181.163 154.231 1.00 19.07 171 ILE A CA 1
ATOM 3149 C C . ILE B 1 174 ? 199.636 179.956 155.004 1.00 19.07 171 ILE A C 1
ATOM 3150 O O . ILE B 1 174 ? 199.714 178.817 154.529 1.00 19.07 171 ILE A O 1
ATOM 3155 N N . SER B 1 175 ? 199.085 180.183 156.198 1.00 17.86 172 SER A N 1
ATOM 3156 C CA . SER B 1 175 ? 198.716 179.088 157.087 1.00 17.86 172 SER A CA 1
ATOM 3157 C C . SER B 1 175 ? 197.439 178.369 156.668 1.00 17.86 172 SER A C 1
ATOM 3158 O O . SER B 1 175 ? 197.213 177.233 157.109 1.00 17.86 172 SER A O 1
ATOM 3161 N N . VAL B 1 176 ? 196.596 178.994 155.843 1.00 17.02 173 VAL A N 1
ATOM 3162 C CA . VAL B 1 176 ? 195.377 178.316 155.420 1.00 17.02 173 VAL A CA 1
ATOM 3163 C C . VAL B 1 176 ? 195.713 177.110 154.556 1.00 17.02 173 VAL A C 1
ATOM 3164 O O . VAL B 1 176 ? 194.971 176.123 154.544 1.00 17.02 173 VAL A O 1
ATOM 3168 N N . GLY B 1 177 ? 196.838 177.151 153.840 1.00 15.96 174 GLY A N 1
ATOM 3169 C CA . GLY B 1 177 ? 197.270 175.974 153.104 1.00 15.96 174 GLY A CA 1
ATOM 3170 C C . GLY B 1 177 ? 197.557 174.800 154.019 1.00 15.96 174 GLY A C 1
ATOM 3171 O O . GLY B 1 177 ? 197.131 173.672 153.757 1.00 15.96 174 GLY A O 1
ATOM 3172 N N . ASP B 1 178 ? 198.271 175.054 155.119 1.00 19.57 175 ASP A N 1
ATOM 3173 C CA . ASP B 1 178 ? 198.549 173.996 156.085 1.00 19.57 175 ASP A CA 1
ATOM 3174 C C . ASP B 1 178 ? 197.268 173.491 156.734 1.00 19.57 175 ASP A C 1
ATOM 3175 O O . ASP B 1 178 ? 197.108 172.284 156.956 1.00 19.57 175 ASP A O 1
ATOM 3180 N N . ILE B 1 179 ? 196.348 174.402 157.060 1.00 12.92 176 ILE A N 1
ATOM 3181 C CA . ILE B 1 179 ? 195.092 173.982 157.677 1.00 12.92 176 ILE A CA 1
ATOM 3182 C C . ILE B 1 179 ? 194.302 173.090 156.726 1.00 12.92 176 ILE A C 1
ATOM 3183 O O . ILE B 1 179 ? 193.768 172.049 157.129 1.00 12.92 176 ILE A O 1
ATOM 3188 N N . LYS B 1 180 ? 194.219 173.478 155.451 1.00 12.43 177 LYS A N 1
ATOM 3189 C CA . LYS B 1 180 ? 193.513 172.654 154.474 1.00 12.43 177 LYS A CA 1
ATOM 3190 C C . LYS B 1 180 ? 194.205 171.313 154.282 1.00 12.43 177 LYS A C 1
ATOM 3191 O O . LYS B 1 180 ? 193.542 170.286 154.101 1.00 12.43 177 LYS A O 1
ATOM 3197 N N . GLN B 1 181 ? 195.540 171.305 154.297 1.00 14.72 178 GLN A N 1
ATOM 3198 C CA . GLN B 1 181 ? 196.271 170.049 154.176 1.00 14.72 178 GLN A CA 1
ATOM 3199 C C . GLN B 1 181 ? 195.945 169.112 155.329 1.00 14.72 178 GLN A C 1
ATOM 3200 O O . GLN B 1 181 ? 195.719 167.915 155.121 1.00 14.72 178 GLN A O 1
ATOM 3206 N N . ILE B 1 182 ? 195.905 169.642 156.553 1.00 9.71 179 ILE A N 1
ATOM 3207 C CA . ILE B 1 182 ? 195.574 168.817 157.713 1.00 9.71 179 ILE A CA 1
ATOM 3208 C C . ILE B 1 182 ? 194.140 168.308 157.618 1.00 9.71 179 ILE A C 1
ATOM 3209 O O . ILE B 1 182 ? 193.858 167.145 157.934 1.00 9.71 179 ILE A O 1
ATOM 3214 N N . ILE B 1 183 ? 193.212 169.165 157.186 1.00 8.24 180 ILE A N 1
ATOM 3215 C CA . ILE B 1 183 ? 191.817 168.746 157.065 1.00 8.24 180 ILE A CA 1
ATOM 3216 C C . ILE B 1 183 ? 191.674 167.635 156.031 1.00 8.24 180 ILE A C 1
ATOM 3217 O O . ILE B 1 183 ? 190.959 166.650 156.250 1.00 8.24 180 ILE A O 1
ATOM 3222 N N . HIS B 1 184 ? 192.350 167.771 154.890 1.00 12.11 181 HIS A N 1
ATOM 3223 C CA . HIS B 1 184 ? 192.271 166.735 153.866 1.00 12.11 181 HIS A CA 1
ATOM 3224 C C . HIS B 1 184 ? 192.953 165.450 154.315 1.00 12.11 181 HIS A C 1
ATOM 3225 O O . HIS B 1 184 ? 192.503 164.355 153.961 1.00 12.11 181 HIS A O 1
ATOM 3232 N N . HIS B 1 185 ? 194.035 165.561 155.090 1.00 12.04 182 HIS A N 1
ATOM 3233 C CA . HIS B 1 185 ? 194.664 164.375 155.659 1.00 12.04 182 HIS A CA 1
ATOM 3234 C C . HIS B 1 185 ? 193.717 163.658 156.611 1.00 12.04 182 HIS A C 1
ATOM 3235 O O . HIS B 1 185 ? 193.652 162.424 156.622 1.00 12.04 182 HIS A O 1
ATOM 3242 N N . LEU B 1 186 ? 192.979 164.418 157.424 1.00 7.54 183 LEU A N 1
ATOM 3243 C CA . LEU B 1 186 ? 191.973 163.815 158.293 1.00 7.54 183 LEU A CA 1
ATOM 3244 C C . LEU B 1 186 ? 190.881 163.135 157.479 1.00 7.54 183 LEU A C 1
ATOM 3245 O O . LEU B 1 186 ? 190.447 162.027 157.812 1.00 7.54 183 LEU A O 1
ATOM 3250 N N . LYS B 1 187 ? 190.419 163.789 156.411 1.00 9.04 184 LYS A N 1
ATOM 3251 C CA . LYS B 1 187 ? 189.368 163.205 155.584 1.00 9.04 184 LYS A CA 1
ATOM 3252 C C . LYS B 1 187 ? 189.834 161.911 154.930 1.00 9.04 184 LYS A C 1
ATOM 3253 O O . LYS B 1 187 ? 189.063 160.951 154.819 1.00 9.04 184 LYS A O 1
ATOM 3259 N N . ALA B 1 188 ? 191.094 161.864 154.491 1.00 7.34 185 ALA A N 1
ATOM 3260 C CA . ALA B 1 188 ? 191.625 160.648 153.888 1.00 7.34 185 ALA A CA 1
ATOM 3261 C C . ALA B 1 188 ? 191.649 159.482 154.866 1.00 7.34 185 ALA A C 1
ATOM 3262 O O . ALA B 1 188 ? 191.677 158.325 154.434 1.00 7.34 185 ALA A O 1
ATOM 3264 N N . LYS B 1 189 ? 191.643 159.758 156.171 1.00 7.53 186 LYS A N 1
ATOM 3265 C CA . LYS B 1 189 ? 191.609 158.690 157.163 1.00 7.53 186 LYS A CA 1
ATOM 3266 C C . LYS B 1 189 ? 190.224 158.073 157.300 1.00 7.53 186 LYS A C 1
ATOM 3267 O O . LYS B 1 189 ? 190.110 156.891 157.640 1.00 7.53 186 LYS A O 1
ATOM 3273 N N . GLY B 1 190 ? 189.170 158.844 157.047 1.00 6.73 187 GLY A N 1
ATOM 3274 C CA . GLY B 1 190 ? 187.820 158.340 157.197 1.00 6.73 187 GLY A CA 1
ATOM 3275 C C . GLY B 1 190 ? 187.033 159.050 158.278 1.00 6.73 187 GLY A C 1
ATOM 3276 O O . GLY B 1 190 ? 186.192 158.439 158.943 1.00 6.73 187 GLY A O 1
ATOM 3277 N N . ILE B 1 191 ? 187.296 160.340 158.465 1.00 7.54 188 ILE A N 1
ATOM 3278 C CA . ILE B 1 191 ? 186.685 161.132 159.524 1.00 7.54 188 ILE A CA 1
ATOM 3279 C C . ILE B 1 191 ? 185.766 162.171 158.898 1.00 7.54 188 ILE A C 1
ATOM 3280 O O . ILE B 1 191 ? 186.121 162.811 157.903 1.00 7.54 188 ILE A O 1
ATOM 3285 N N . GLY B 1 192 ? 184.579 162.329 159.480 1.00 13.83 189 GLY A N 1
ATOM 3286 C CA . GLY B 1 192 ? 183.576 163.247 158.976 1.00 13.83 189 GLY A CA 1
ATOM 3287 C C . GLY B 1 192 ? 183.693 164.661 159.504 1.00 13.83 189 GLY A C 1
ATOM 3288 O O . GLY B 1 192 ? 182.923 165.066 160.378 1.00 13.83 189 GLY A O 1
ATOM 3289 N N . ILE B 1 193 ? 184.661 165.421 158.985 1.00 9.67 190 ILE A N 1
ATOM 3290 C CA . ILE B 1 193 ? 184.900 166.773 159.472 1.00 9.67 190 ILE A CA 1
ATOM 3291 C C . ILE B 1 193 ? 183.673 167.659 159.247 1.00 9.67 190 ILE A C 1
ATOM 3292 O O . ILE B 1 193 ? 182.949 167.521 158.255 1.00 9.67 190 ILE A O 1
ATOM 3297 N N . LEU B 1 194 ? 183.435 168.571 160.190 1.00 14.18 191 LEU A N 1
ATOM 3298 C CA . LEU B 1 194 ? 182.394 169.588 160.068 1.00 14.18 191 LEU A CA 1
ATOM 3299 C C . LEU B 1 194 ? 182.982 170.922 160.502 1.00 14.18 191 LEU A C 1
ATOM 3300 O O . LEU B 1 194 ? 183.506 171.034 161.613 1.00 14.18 191 LEU A O 1
ATOM 3305 N N . ILE B 1 195 ? 182.896 171.928 159.634 1.00 7.45 192 ILE A N 1
ATOM 3306 C CA . ILE B 1 195 ? 183.528 173.224 159.853 1.00 7.45 192 ILE A CA 1
ATOM 3307 C C . ILE B 1 195 ? 182.458 174.303 159.892 1.00 7.45 192 ILE A C 1
ATOM 3308 O O . ILE B 1 195 ? 181.594 174.359 159.011 1.00 7.45 192 ILE A O 1
ATOM 3313 N N . THR B 1 196 ? 182.518 175.156 160.910 1.00 8.92 193 THR A N 1
ATOM 3314 C CA . THR B 1 196 ? 181.765 176.402 160.946 1.00 8.92 193 THR A CA 1
ATOM 3315 C C . THR B 1 196 ? 182.757 177.550 161.065 1.00 8.92 193 THR A C 1
ATOM 3316 O O . THR B 1 196 ? 183.653 177.514 161.914 1.00 8.92 193 THR A O 1
ATOM 3320 N N . ASP B 1 197 ? 182.619 178.552 160.200 1.00 13.89 194 ASP A N 1
ATOM 3321 C CA . ASP B 1 197 ? 183.616 179.612 160.150 1.00 13.89 194 ASP A CA 1
ATOM 3322 C C . ASP B 1 197 ? 183.011 180.864 159.536 1.00 13.89 194 ASP A C 1
ATOM 3323 O O . ASP B 1 197 ? 182.002 180.811 158.828 1.00 13.89 194 ASP A O 1
ATOM 3328 N N . HIS B 1 198 ? 183.652 181.999 159.826 1.00 20.91 195 HIS A N 1
ATOM 3329 C CA . HIS B 1 198 ? 183.302 183.264 159.191 1.00 20.91 195 HIS A CA 1
ATOM 3330 C C . HIS B 1 198 ? 183.847 183.360 157.773 1.00 20.91 195 HIS A C 1
ATOM 3331 O O . HIS B 1 198 ? 183.238 184.017 156.922 1.00 20.91 195 HIS A O 1
ATOM 3338 N N . ASN B 1 199 ? 184.983 182.724 157.505 1.00 16.36 196 ASN A N 1
ATOM 3339 C CA . ASN B 1 199 ? 185.644 182.807 156.205 1.00 16.36 196 ASN A CA 1
ATOM 3340 C C . ASN B 1 199 ? 184.831 182.015 155.191 1.00 16.36 196 ASN A C 1
ATOM 3341 O O . ASN B 1 199 ? 184.934 180.790 155.112 1.00 16.36 196 ASN A O 1
ATOM 3346 N N . VAL B 1 200 ? 184.008 182.718 154.410 1.00 18.54 197 VAL A N 1
ATOM 3347 C CA . VAL B 1 200 ? 183.105 182.042 153.484 1.00 18.54 197 VAL A CA 1
ATOM 3348 C C . VAL B 1 200 ? 183.878 181.414 152.332 1.00 18.54 197 VAL A C 1
ATOM 3349 O O . VAL B 1 200 ? 183.588 180.285 151.918 1.00 18.54 197 VAL A O 1
ATOM 3353 N N . ARG B 1 201 ? 184.865 182.131 151.790 1.00 22.83 198 ARG A N 1
ATOM 3354 C CA . ARG B 1 201 ? 185.590 181.633 150.625 1.00 22.83 198 ARG A CA 1
ATOM 3355 C C . ARG B 1 201 ? 186.352 180.356 150.954 1.00 22.83 198 ARG A C 1
ATOM 3356 O O . ARG B 1 201 ? 186.252 179.355 150.235 1.00 22.83 198 ARG A O 1
ATOM 3364 N N . GLU B 1 202 ? 187.113 180.369 152.050 1.00 18.08 199 GLU A N 1
ATOM 3365 C CA . GLU B 1 202 ? 187.918 179.206 152.406 1.00 18.08 199 GLU A CA 1
ATOM 3366 C C . GLU B 1 202 ? 187.042 178.011 152.759 1.00 18.08 199 GLU A C 1
ATOM 3367 O O . GLU B 1 202 ? 187.333 176.877 152.352 1.00 18.08 199 GLU A O 1
ATOM 3373 N N . THR B 1 203 ? 185.970 178.244 153.520 1.00 11.81 200 THR A N 1
ATOM 3374 C CA . THR B 1 203 ? 185.074 177.154 153.888 1.00 11.81 200 THR A CA 1
ATOM 3375 C C . THR B 1 203 ? 184.395 176.559 152.663 1.00 11.81 200 THR A C 1
ATOM 3376 O O . THR B 1 203 ? 184.311 175.335 152.529 1.00 11.81 200 THR A O 1
ATOM 3380 N N . LEU B 1 204 ? 183.915 177.405 151.749 1.00 11.64 201 LEU A N 1
ATOM 3381 C CA . LEU B 1 204 ? 183.304 176.891 150.531 1.00 11.64 201 LEU A CA 1
ATOM 3382 C C . LEU B 1 204 ? 184.320 176.214 149.623 1.00 11.64 201 LEU A C 1
ATOM 3383 O O . LEU B 1 204 ? 183.939 175.370 148.806 1.00 11.64 201 LEU A O 1
ATOM 3388 N N . ASP B 1 205 ? 185.601 176.564 149.749 1.00 14.00 202 ASP A N 1
ATOM 3389 C CA . ASP B 1 205 ? 186.635 175.895 148.968 1.00 14.00 202 ASP A CA 1
ATOM 3390 C C . ASP B 1 205 ? 186.906 174.493 149.501 1.00 14.00 202 ASP A C 1
ATOM 3391 O O . ASP B 1 205 ? 186.784 173.503 148.771 1.00 14.00 202 ASP A O 1
ATOM 3396 N N . ILE B 1 206 ? 187.283 174.390 150.778 1.00 10.25 203 ILE A N 1
ATOM 3397 C CA . ILE B 1 206 ? 187.728 173.106 151.313 1.00 10.25 203 ILE A CA 1
ATOM 3398 C C . ILE B 1 206 ? 186.569 172.118 151.403 1.00 10.25 203 ILE A C 1
ATOM 3399 O O . ILE B 1 206 ? 186.743 170.917 151.168 1.00 10.25 203 ILE A O 1
ATOM 3404 N N . CYS B 1 207 ? 185.373 172.600 151.731 1.00 9.94 204 CYS A N 1
ATOM 3405 C CA . CYS B 1 207 ? 184.248 171.719 152.002 1.00 9.94 204 CYS A CA 1
ATOM 3406 C C . CYS B 1 207 ? 183.797 170.990 150.738 1.00 9.94 204 CYS A C 1
ATOM 3407 O O . CYS B 1 207 ? 184.213 171.296 149.618 1.00 9.94 204 CYS A O 1
ATOM 3410 N N . GLU B 1 208 ? 182.929 170.001 150.943 1.00 10.41 205 GLU A N 1
ATOM 3411 C CA . GLU B 1 208 ? 182.262 169.288 149.863 1.00 10.41 205 GLU A CA 1
ATOM 3412 C C . GLU B 1 208 ? 180.775 169.579 149.791 1.00 10.41 205 GLU A C 1
ATOM 3413 O O . GLU B 1 208 ? 180.207 169.575 148.698 1.00 10.41 205 GLU A O 1
ATOM 3419 N N . THR B 1 209 ? 180.139 169.821 150.933 1.00 8.51 206 THR A N 1
ATOM 3420 C CA . THR B 1 209 ? 178.745 170.222 151.008 1.00 8.51 206 THR A CA 1
ATOM 3421 C C . THR B 1 209 ? 178.633 171.309 152.065 1.00 8.51 206 THR A C 1
ATOM 3422 O O . THR B 1 209 ? 179.384 171.317 153.042 1.00 8.51 206 THR A O 1
ATOM 3426 N N . ALA B 1 210 ? 177.701 172.233 151.864 1.00 7.60 207 ALA A N 1
ATOM 3427 C CA . ALA B 1 210 ? 177.530 173.353 152.772 1.00 7.60 207 ALA A CA 1
ATOM 3428 C C . ALA B 1 210 ? 176.090 173.409 153.253 1.00 7.60 207 ALA A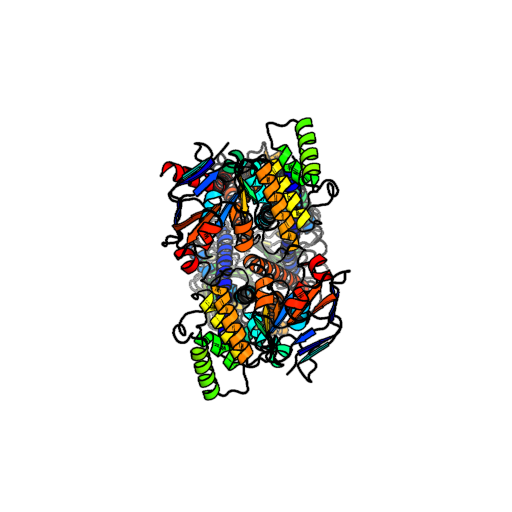 C 1
ATOM 3429 O O . ALA B 1 210 ? 175.167 172.988 152.554 1.00 7.60 207 ALA A O 1
ATOM 3431 N N . TYR B 1 211 ? 175.912 173.921 154.467 1.00 9.42 208 TYR A N 1
ATOM 3432 C CA . TYR B 1 211 ? 174.595 174.115 155.062 1.00 9.42 208 TYR A CA 1
ATOM 3433 C C . TYR B 1 211 ? 174.489 175.568 155.500 1.00 9.42 208 TYR A C 1
ATOM 3434 O O . TYR B 1 211 ? 175.186 175.990 156.427 1.00 9.42 208 TYR A O 1
ATOM 3443 N N . ILE B 1 212 ? 173.626 176.328 154.840 1.00 11.71 209 ILE A N 1
ATOM 3444 C CA . ILE B 1 212 ? 173.393 177.721 155.196 1.00 11.71 209 ILE A CA 1
ATOM 3445 C C . ILE B 1 212 ? 172.211 177.783 156.149 1.00 11.71 209 ILE A C 1
ATOM 3446 O O . ILE B 1 212 ? 171.143 177.228 155.866 1.00 11.71 209 ILE A O 1
ATOM 3451 N N . VAL B 1 213 ? 172.399 178.450 157.284 1.00 15.74 210 VAL A N 1
ATOM 3452 C CA . VAL B 1 213 ? 171.365 178.583 158.302 1.00 15.74 210 VAL A CA 1
ATOM 3453 C C . VAL B 1 213 ? 171.116 180.065 158.532 1.00 15.74 210 VAL A C 1
ATOM 3454 O O . VAL B 1 213 ? 172.008 180.785 158.997 1.00 15.74 210 VAL A O 1
ATOM 3458 N N . ASN B 1 214 ? 169.908 180.518 158.212 1.00 23.00 211 ASN A N 1
ATOM 3459 C CA . ASN B 1 214 ? 169.503 181.896 158.440 1.00 23.00 211 ASN A CA 1
ATOM 3460 C C . ASN B 1 214 ? 168.136 181.912 159.105 1.00 23.00 211 ASN A C 1
ATOM 3461 O O . ASN B 1 214 ? 167.232 181.175 158.700 1.00 23.00 211 ASN A O 1
ATOM 3466 N N . ASP B 1 215 ? 167.996 182.754 160.130 1.00 31.68 212 ASP A N 1
ATOM 3467 C CA . ASP B 1 215 ? 166.761 182.868 160.908 1.00 31.68 212 ASP A CA 1
ATOM 3468 C C . ASP B 1 215 ? 166.351 181.531 161.519 1.00 31.68 212 ASP A C 1
ATOM 3469 O O . ASP B 1 215 ? 165.161 181.241 161.663 1.00 31.68 212 ASP A O 1
ATOM 3474 N N . GLY B 1 216 ? 167.330 180.708 161.881 1.00 29.99 213 GLY A N 1
ATOM 3475 C CA . GLY B 1 216 ? 167.051 179.430 162.498 1.00 29.99 213 GLY A CA 1
ATOM 3476 C C . GLY B 1 216 ? 166.528 178.360 161.569 1.00 29.99 213 GLY A C 1
ATOM 3477 O O . GLY B 1 216 ? 165.993 177.357 162.051 1.00 29.99 213 GLY A O 1
ATOM 3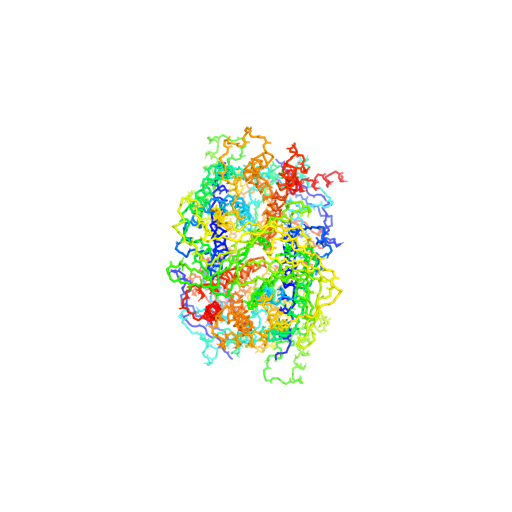478 N N . GLN B 1 217 ? 166.657 178.537 160.257 1.00 23.45 214 GLN A N 1
ATOM 3479 C CA . GLN B 1 217 ? 166.169 177.566 159.290 1.00 23.45 214 GLN A CA 1
ATOM 3480 C C . GLN B 1 217 ? 167.236 177.296 158.241 1.00 23.45 214 GLN A C 1
ATOM 3481 O O . GLN B 1 217 ? 168.066 178.156 157.938 1.00 23.45 214 GLN A O 1
ATOM 3487 N N . LEU B 1 218 ? 167.198 176.089 157.684 1.00 16.03 215 LEU A N 1
ATOM 3488 C CA . LEU B 1 218 ? 168.113 175.700 156.618 1.00 16.03 215 LEU A CA 1
ATOM 3489 C C . LEU B 1 218 ? 167.581 176.246 155.299 1.00 16.03 215 LEU A C 1
ATOM 3490 O O . LEU B 1 218 ? 166.592 175.736 154.764 1.00 16.03 215 LEU A O 1
ATOM 3495 N N . ILE B 1 219 ? 168.235 177.283 154.769 1.00 15.78 216 ILE A N 1
ATOM 3496 C CA . ILE B 1 219 ? 167.758 177.942 153.557 1.00 15.78 216 ILE A CA 1
ATOM 3497 C C . ILE B 1 219 ? 168.426 177.419 152.294 1.00 15.78 216 ILE A C 1
ATOM 3498 O O . ILE B 1 219 ? 167.913 177.670 151.191 1.00 15.78 216 ILE A O 1
ATOM 3503 N N . ALA B 1 220 ? 169.542 176.704 152.410 1.00 15.17 217 ALA A N 1
ATOM 3504 C CA . ALA B 1 220 ? 170.199 176.143 151.239 1.00 15.17 217 ALA A CA 1
ATOM 3505 C C . ALA B 1 220 ? 171.148 175.040 151.677 1.00 15.17 217 ALA A C 1
ATOM 3506 O O . ALA B 1 220 ? 171.599 174.998 152.823 1.00 15.17 217 ALA A O 1
ATOM 3508 N N . GLU B 1 221 ? 171.445 174.148 150.737 1.00 16.53 218 GLU A N 1
ATOM 3509 C CA . GLU B 1 221 ? 172.411 173.084 150.956 1.00 16.53 218 GLU A CA 1
ATOM 3510 C C . GLU B 1 221 ? 172.911 172.613 149.600 1.00 16.53 218 GLU A C 1
ATOM 3511 O O . GLU B 1 221 ? 172.272 172.843 148.570 1.00 16.53 218 GLU A O 1
ATOM 3517 N N . GLY B 1 222 ? 174.058 171.952 149.611 1.00 17.13 219 GLY A N 1
ATOM 3518 C CA . GLY B 1 222 ? 174.683 171.465 148.400 1.00 17.13 219 GLY A CA 1
ATOM 3519 C C . GLY B 1 222 ? 176.103 171.973 148.254 1.00 17.13 219 GLY A C 1
ATOM 3520 O O . GLY B 1 222 ? 176.650 172.646 149.126 1.00 17.13 219 GLY A O 1
ATOM 3521 N N . ASP B 1 223 ? 176.695 171.636 147.111 1.00 25.47 220 ASP A N 1
ATOM 3522 C CA . ASP B 1 223 ? 178.085 171.972 146.847 1.00 25.47 220 ASP A CA 1
ATOM 3523 C C . ASP B 1 223 ? 178.250 173.483 146.685 1.00 25.47 220 ASP A C 1
ATOM 3524 O O . ASP B 1 223 ? 177.291 174.256 146.739 1.00 25.47 220 ASP A O 1
ATOM 3529 N N . ALA B 1 224 ? 179.502 173.905 146.489 1.00 22.13 221 ALA A N 1
ATOM 3530 C CA . ALA B 1 224 ? 179.817 175.331 146.458 1.00 22.13 221 ALA A CA 1
ATOM 3531 C C . ALA B 1 224 ? 179.145 176.036 145.287 1.00 22.13 221 ALA A C 1
ATOM 3532 O O . ALA B 1 224 ? 178.650 177.159 145.434 1.00 22.13 221 ALA A O 1
ATOM 3534 N N . GLU B 1 225 ? 179.134 175.405 144.111 1.00 26.46 222 GLU A N 1
ATOM 3535 C CA . GLU B 1 225 ? 178.557 176.047 142.933 1.00 26.46 222 GLU A CA 1
ATOM 3536 C C . GLU B 1 225 ? 177.064 176.295 143.110 1.00 26.46 222 GLU A C 1
ATOM 3537 O O . GLU B 1 225 ? 176.555 177.364 142.752 1.00 26.46 222 GLU A O 1
ATOM 3543 N N . SER B 1 226 ? 176.342 175.319 143.663 1.00 23.51 223 SER A N 1
ATOM 3544 C CA . SER B 1 226 ? 174.910 175.505 143.874 1.00 23.51 223 SER A CA 1
ATOM 3545 C C . SER B 1 226 ? 174.629 176.495 144.997 1.00 23.51 223 SER A C 1
ATOM 3546 O O . SER B 1 226 ? 173.594 177.169 144.980 1.00 23.51 223 SER A O 1
ATOM 3549 N N . ILE B 1 227 ? 175.526 176.592 145.981 1.00 21.31 224 ILE A N 1
ATOM 3550 C CA . ILE B 1 227 ? 175.346 177.564 147.054 1.00 21.31 224 ILE A CA 1
ATOM 3551 C C . ILE B 1 227 ? 175.560 178.979 146.532 1.00 21.31 224 ILE A C 1
ATOM 3552 O O . ILE B 1 227 ? 174.795 179.897 146.851 1.00 21.31 224 ILE A O 1
ATOM 3557 N N . LEU B 1 228 ? 176.594 179.177 145.713 1.00 26.99 225 LEU A N 1
ATOM 3558 C CA . LEU B 1 228 ? 176.911 180.508 145.210 1.00 26.99 225 LEU A CA 1
ATOM 3559 C C . LEU B 1 228 ? 175.879 181.017 144.213 1.00 26.99 225 LEU A C 1
ATOM 3560 O O . LEU B 1 228 ? 175.760 182.233 144.035 1.00 26.99 225 LEU A O 1
ATOM 3565 N N . ALA B 1 229 ? 175.140 180.124 143.561 1.00 28.20 226 ALA A N 1
ATOM 3566 C CA . ALA B 1 229 ? 174.133 180.512 142.583 1.00 28.20 226 ALA A CA 1
ATOM 3567 C C . ALA B 1 229 ? 172.741 180.662 143.184 1.00 28.20 226 ALA A C 1
ATOM 3568 O O . ALA B 1 229 ? 171.814 181.053 142.469 1.00 28.20 226 ALA A O 1
ATOM 3570 N N . ASN B 1 230 ? 172.571 180.362 144.468 1.00 35.15 227 ASN A N 1
ATOM 3571 C CA . ASN B 1 230 ? 171.257 180.455 145.091 1.00 35.15 227 ASN A CA 1
ATOM 3572 C C . ASN B 1 230 ? 170.856 181.915 145.258 1.00 35.15 227 ASN A C 1
ATOM 3573 O O . ASN B 1 230 ? 171.624 182.724 145.784 1.00 35.15 227 ASN A O 1
ATOM 3578 N N . ASP B 1 231 ? 169.643 182.251 144.812 1.00 39.52 228 ASP A N 1
ATOM 3579 C CA . ASP B 1 231 ? 169.184 183.635 144.888 1.00 39.52 228 ASP A CA 1
ATOM 3580 C C . ASP B 1 231 ? 168.943 184.065 146.329 1.00 39.52 228 ASP A C 1
ATOM 3581 O O . ASP B 1 231 ? 169.341 185.167 146.731 1.00 39.52 228 ASP A O 1
ATOM 3586 N N . LEU B 1 232 ? 168.293 183.209 147.122 1.00 29.98 229 LEU A N 1
ATOM 3587 C CA . LEU B 1 232 ? 167.986 183.569 148.501 1.00 29.98 229 LEU A CA 1
ATOM 3588 C C . LEU B 1 232 ? 169.257 183.812 149.301 1.00 29.98 229 LEU A C 1
ATOM 3589 O O . LEU B 1 232 ? 169.350 184.794 150.047 1.00 29.98 229 LEU A O 1
ATOM 3594 N N . VAL B 1 233 ? 170.250 182.933 149.151 1.00 27.94 230 VAL A N 1
ATOM 3595 C CA . VAL B 1 233 ? 171.526 183.124 149.835 1.00 27.94 230 VAL A CA 1
ATOM 3596 C C . VAL B 1 233 ? 172.180 184.417 149.374 1.00 27.94 230 VAL A C 1
ATOM 3597 O O . VAL B 1 233 ? 172.622 185.236 150.187 1.00 27.94 230 VAL A O 1
ATOM 3601 N N . LYS B 1 234 ? 172.214 184.639 148.058 1.00 26.90 231 LYS A N 1
ATOM 3602 C CA . LYS B 1 234 ? 172.818 185.853 147.524 1.00 26.90 231 LYS A CA 1
ATOM 3603 C C . LYS B 1 234 ? 172.080 187.107 147.966 1.00 26.90 231 LYS A C 1
ATOM 3604 O O . LYS B 1 234 ? 172.620 188.208 147.828 1.00 26.90 231 LYS A O 1
ATOM 3610 N N . GLU B 1 235 ? 170.859 186.975 148.484 1.00 34.48 232 GLU A N 1
ATOM 3611 C CA . GLU B 1 235 ? 170.135 188.148 148.949 1.00 34.48 232 GLU A CA 1
ATOM 3612 C C . GLU B 1 235 ? 170.157 188.333 150.463 1.00 34.48 232 GLU A C 1
ATOM 3613 O O . GLU B 1 235 ? 169.953 189.460 150.925 1.00 34.48 232 GLU A O 1
ATOM 3619 N N . VAL B 1 236 ? 170.395 187.286 151.249 1.00 27.87 233 VAL A N 1
ATOM 3620 C CA . VAL B 1 236 ? 170.408 187.434 152.704 1.00 27.87 233 VAL A CA 1
ATOM 3621 C C . VAL B 1 236 ? 171.826 187.440 153.265 1.00 27.87 233 VAL A C 1
ATOM 3622 O O . VAL B 1 236 ? 172.117 188.190 154.196 1.00 27.87 233 VAL A O 1
ATOM 3626 N N . TYR B 1 237 ? 172.723 186.609 152.733 1.00 18.43 234 TYR A N 1
ATOM 3627 C CA . TYR B 1 237 ? 174.027 186.388 153.342 1.00 18.43 234 TYR A CA 1
ATOM 3628 C C . TYR B 1 237 ? 175.187 186.887 152.494 1.00 18.43 234 TYR A C 1
ATOM 3629 O O . TYR B 1 237 ? 176.012 187.668 152.975 1.00 18.43 234 TYR A O 1
ATOM 3638 N N . LEU B 1 238 ? 175.275 186.455 151.236 1.00 24.08 235 LEU A N 1
ATOM 3639 C CA . LEU B 1 238 ? 176.480 186.704 150.453 1.00 24.08 235 LEU A CA 1
ATOM 3640 C C . LEU B 1 238 ? 176.468 188.077 149.791 1.00 24.08 235 LEU A C 1
ATOM 3641 O O . LEU B 1 238 ? 177.493 188.767 149.775 1.00 24.08 235 LEU A O 1
ATOM 3646 N N . GLY B 1 239 ? 175.336 188.489 149.240 1.00 35.48 236 GLY A N 1
ATOM 3647 C CA . GLY B 1 239 ? 175.281 189.704 148.458 1.00 35.48 236 GLY A CA 1
ATOM 3648 C C . GLY B 1 239 ? 175.479 189.445 146.974 1.00 35.48 236 GLY A C 1
ATOM 3649 O O . GLY B 1 239 ? 176.074 188.454 146.555 1.00 35.48 236 GLY A O 1
ATOM 3650 N N . HIS B 1 240 ? 174.961 190.371 146.165 1.00 44.30 237 HIS A N 1
ATOM 3651 C CA . HIS B 1 240 ? 174.989 190.195 144.718 1.00 44.30 237 HIS A CA 1
ATOM 3652 C C . HIS B 1 240 ? 176.376 190.410 144.127 1.00 44.30 237 HIS A C 1
ATOM 3653 O O . HIS B 1 240 ? 176.612 190.015 142.980 1.00 44.30 237 HIS A O 1
ATOM 3660 N N . GLU B 1 241 ? 177.294 191.019 144.873 1.00 50.01 238 GLU A N 1
ATOM 3661 C CA . GLU B 1 241 ? 178.639 191.293 144.386 1.00 50.01 238 GLU A CA 1
ATOM 3662 C C . GLU B 1 241 ? 179.668 190.292 144.895 1.00 50.01 238 GLU A C 1
ATOM 3663 O O . GLU B 1 241 ? 180.870 190.513 144.720 1.00 50.01 238 GLU A O 1
ATOM 3669 N N . PHE B 1 242 ? 179.230 189.201 145.518 1.00 40.42 239 PHE A N 1
ATOM 3670 C CA . PHE B 1 242 ? 180.149 188.195 146.047 1.00 40.42 239 PHE A CA 1
ATOM 3671 C C . PHE B 1 242 ? 180.540 187.250 144.918 1.00 40.42 239 PHE A C 1
ATOM 3672 O O . PHE B 1 242 ? 179.797 186.325 144.582 1.00 40.42 239 PHE A O 1
ATOM 3680 N N . ARG B 1 243 ? 181.713 187.486 144.335 1.00 50.87 240 ARG A N 1
ATOM 3681 C CA . ARG B 1 243 ? 182.252 186.652 143.261 1.00 50.87 240 ARG A CA 1
ATOM 3682 C C . ARG B 1 243 ? 181.279 186.521 142.092 1.00 50.87 240 ARG A C 1
ATOM 3683 O O . ARG B 1 243 ? 181.439 187.176 141.062 1.00 50.87 240 ARG A O 1
ATOM 3691 N N . MET C 2 4 ? 194.370 156.760 183.579 1.00 12.10 1 MET G N 1
ATOM 3692 C CA . MET C 2 4 ? 194.344 158.217 183.620 1.00 12.10 1 MET G CA 1
ATOM 3693 C C . MET C 2 4 ? 195.293 158.729 184.695 1.00 12.10 1 MET G C 1
ATOM 3694 O O . MET C 2 4 ? 194.867 159.107 185.785 1.00 12.10 1 MET G O 1
ATOM 3699 N N . VAL C 2 5 ? 196.583 158.741 184.380 1.00 10.81 2 VAL G N 1
ATOM 3700 C CA . VAL C 2 5 ? 197.627 159.072 185.343 1.00 10.81 2 VAL G CA 1
ATOM 3701 C C . VAL C 2 5 ? 198.143 160.491 185.149 1.00 10.81 2 VAL G C 1
ATOM 3702 O O . VAL C 2 5 ? 198.269 161.249 186.110 1.00 10.81 2 VAL G O 1
ATOM 3706 N N . LYS C 2 6 ? 198.451 160.871 183.907 1.00 8.41 3 LYS G N 1
ATOM 3707 C CA . LYS C 2 6 ? 199.043 162.183 183.666 1.00 8.41 3 LYS G CA 1
ATOM 3708 C C . LYS C 2 6 ? 198.043 163.303 183.921 1.00 8.41 3 LYS G C 1
ATOM 3709 O O . LYS C 2 6 ? 198.404 164.351 184.468 1.00 8.41 3 LYS G O 1
ATOM 3715 N N . LEU C 2 7 ? 196.782 163.102 183.535 1.00 9.06 4 LEU G N 1
ATOM 3716 C CA . LEU C 2 7 ? 195.760 164.112 183.792 1.00 9.06 4 LEU G CA 1
ATOM 3717 C C . LEU C 2 7 ? 195.516 164.280 185.287 1.00 9.06 4 LEU G C 1
ATOM 3718 O O . LEU C 2 7 ? 195.379 165.409 185.782 1.00 9.06 4 LEU G O 1
ATOM 3723 N N . ASP C 2 8 ? 195.456 163.163 186.017 1.00 10.62 5 ASP G N 1
ATOM 3724 C CA . ASP C 2 8 ? 195.266 163.217 187.461 1.00 10.62 5 ASP G CA 1
ATOM 3725 C C . ASP C 2 8 ? 196.388 163.999 188.127 1.00 10.62 5 ASP G C 1
ATOM 3726 O O . ASP C 2 8 ? 196.140 164.882 188.956 1.00 10.62 5 ASP G O 1
ATOM 3731 N N . ARG C 2 9 ? 197.635 163.686 187.768 1.00 10.43 6 ARG G N 1
ATOM 3732 C CA . ARG C 2 9 ? 198.776 164.387 188.343 1.00 10.43 6 ARG G CA 1
ATOM 3733 C C . ARG C 2 9 ? 198.760 165.865 187.977 1.00 10.43 6 ARG G C 1
ATOM 3734 O O . ARG C 2 9 ? 199.059 166.720 188.816 1.00 10.43 6 ARG G O 1
ATOM 3742 N N . TYR C 2 10 ? 198.413 166.183 186.728 1.00 9.46 7 TYR G N 1
ATOM 3743 C CA . TYR C 2 10 ? 198.349 167.576 186.294 1.00 9.46 7 TYR G CA 1
ATOM 3744 C C . TYR C 2 10 ? 197.370 168.374 187.149 1.00 9.46 7 TYR G C 1
ATOM 3745 O O . TYR C 2 10 ? 197.728 169.410 187.735 1.00 9.46 7 TYR G O 1
ATOM 3754 N N . ILE C 2 11 ? 196.133 167.881 187.263 1.00 7.47 8 ILE G N 1
ATOM 3755 C CA . ILE C 2 11 ? 195.112 168.603 188.019 1.00 7.47 8 ILE G CA 1
ATOM 3756 C C . ILE C 2 11 ? 195.484 168.675 189.495 1.00 7.47 8 ILE G C 1
ATOM 3757 O O . ILE C 2 11 ? 195.335 169.724 190.139 1.00 7.47 8 ILE G O 1
ATOM 3762 N N . GLY C 2 12 ? 195.975 167.566 190.054 1.00 6.09 9 GLY G N 1
ATOM 3763 C CA . GLY C 2 12 ? 196.335 167.559 191.460 1.00 6.09 9 GLY G CA 1
ATOM 3764 C C . GLY C 2 12 ? 197.449 168.531 191.789 1.00 6.09 9 GLY G C 1
ATOM 3765 O O . GLY C 2 12 ? 197.373 169.259 192.779 1.00 6.09 9 GLY G O 1
ATOM 3766 N N . VAL C 2 13 ? 198.497 168.561 190.962 1.00 7.20 10 VAL G N 1
ATOM 3767 C CA . VAL C 2 13 ? 199.606 169.478 191.199 1.00 7.20 10 VAL G CA 1
ATOM 3768 C C . VAL C 2 13 ? 199.135 170.921 191.103 1.00 7.20 10 VAL G C 1
ATOM 3769 O O . VAL C 2 13 ? 199.481 171.759 191.948 1.00 7.20 10 VAL G O 1
ATOM 3773 N N . THR C 2 14 ? 198.333 171.237 190.080 1.00 14.18 11 THR G N 1
ATOM 3774 C CA . THR C 2 14 ? 197.844 172.607 189.940 1.00 14.18 11 THR G CA 1
ATOM 3775 C C . THR C 2 14 ? 197.057 173.039 191.174 1.00 14.18 11 THR G C 1
ATOM 3776 O O . THR C 2 14 ? 197.323 174.100 191.760 1.00 14.18 11 THR G O 1
ATOM 3780 N N . VAL C 2 15 ? 196.095 172.213 191.595 1.00 6.73 12 VAL G N 1
ATOM 3781 C CA . VAL C 2 15 ? 195.245 172.580 192.725 1.00 6.73 12 VAL G CA 1
ATOM 3782 C C . VAL C 2 15 ? 196.066 172.680 194.006 1.00 6.73 12 VAL G C 1
ATOM 3783 O O . VAL C 2 15 ? 195.878 173.602 194.809 1.00 6.73 12 VAL G O 1
ATOM 3787 N N . PHE C 2 16 ? 196.990 171.739 194.215 1.00 7.31 13 PHE G N 1
ATOM 3788 C CA . PHE C 2 16 ? 197.806 171.739 195.425 1.00 7.31 13 PHE G CA 1
ATOM 3789 C C . PHE C 2 16 ? 198.655 173.001 195.517 1.00 7.31 13 PHE G C 1
ATOM 3790 O O . PHE C 2 16 ? 198.728 173.639 196.575 1.00 7.31 13 PHE G O 1
ATOM 3798 N N . VAL C 2 17 ? 199.298 173.385 194.411 1.00 14.18 14 VAL G N 1
ATOM 3799 C CA . VAL C 2 17 ? 200.151 174.569 194.432 1.00 14.18 14 VAL G CA 1
ATOM 3800 C C . VAL C 2 17 ? 199.320 175.825 194.665 1.00 14.18 14 VAL G C 1
ATOM 3801 O O . VAL C 2 17 ? 199.710 176.710 195.444 1.00 14.18 14 VAL G O 1
ATOM 3805 N N . ALA C 2 18 ? 198.160 175.927 194.006 1.00 7.89 15 ALA G N 1
ATOM 3806 C CA . ALA C 2 18 ? 197.315 177.100 194.209 1.00 7.89 15 ALA G CA 1
ATOM 3807 C C . ALA C 2 18 ? 196.852 177.202 195.657 1.00 7.89 15 ALA G C 1
ATOM 3808 O O . ALA C 2 18 ? 196.856 178.293 196.246 1.00 7.89 15 ALA G O 1
ATOM 3810 N N . ILE C 2 19 ? 196.463 176.072 196.253 1.00 7.59 16 ILE G N 1
ATOM 3811 C CA . ILE C 2 19 ? 195.998 176.081 197.637 1.00 7.59 16 ILE G CA 1
ATOM 3812 C C . ILE C 2 19 ? 197.125 176.479 198.579 1.00 7.59 16 ILE G C 1
ATOM 3813 O O . ILE C 2 19 ? 196.918 177.251 199.522 1.00 7.59 16 ILE G O 1
ATOM 3818 N N . LEU C 2 20 ? 198.336 175.967 198.340 1.00 9.52 17 LEU G N 1
ATOM 3819 C CA . LEU C 2 20 ? 199.462 176.334 199.194 1.00 9.52 17 LEU G CA 1
ATOM 3820 C C . LEU C 2 20 ? 199.757 177.828 199.115 1.00 9.52 17 LEU G C 1
ATOM 3821 O O . LEU C 2 20 ? 199.986 178.477 200.144 1.00 9.52 17 LEU G O 1
ATOM 3826 N N . ALA C 2 21 ? 199.746 178.395 197.905 1.00 14.18 18 ALA G N 1
ATOM 3827 C CA . ALA C 2 21 ? 200.010 179.827 197.769 1.00 14.18 18 ALA G CA 1
ATOM 3828 C C . ALA C 2 21 ? 198.940 180.662 198.467 1.00 14.18 18 ALA G C 1
ATOM 3829 O O . ALA C 2 21 ? 199.256 181.632 199.175 1.00 14.18 18 ALA G O 1
ATOM 3831 N N . VAL C 2 22 ? 197.666 180.301 198.282 1.00 9.69 19 VAL G N 1
ATOM 3832 C CA . VAL C 2 22 ? 196.588 181.060 198.910 1.00 9.69 19 VAL G CA 1
ATOM 3833 C C . VAL C 2 22 ? 196.677 180.961 200.427 1.00 9.69 19 VAL G C 1
ATOM 3834 O O . VAL C 2 22 ? 196.463 181.948 201.142 1.00 9.69 19 VAL G O 1
ATOM 3838 N N . LEU C 2 23 ? 196.994 179.770 200.945 1.00 7.78 20 LEU G N 1
ATOM 3839 C CA . LEU C 2 23 ? 197.144 179.606 202.386 1.00 7.78 20 LEU G CA 1
ATOM 3840 C C . LEU C 2 23 ? 198.285 180.458 202.919 1.00 7.78 20 LEU G C 1
ATOM 3841 O O . LEU C 2 23 ? 198.160 181.077 203.981 1.00 7.78 20 LEU G O 1
ATOM 3846 N N . GLY C 2 24 ? 199.406 180.500 202.199 1.00 10.64 21 GLY G N 1
ATOM 3847 C CA . GLY C 2 24 ? 200.508 181.345 202.630 1.00 10.64 21 GLY G CA 1
ATOM 3848 C C . GLY C 2 24 ? 200.114 182.807 202.714 1.00 10.64 21 GLY G C 1
ATOM 3849 O O . GLY C 2 24 ? 200.398 183.486 203.706 1.00 10.64 21 GLY G O 1
ATOM 3850 N N . VAL C 2 25 ? 199.433 183.307 201.679 1.00 9.16 22 VAL G N 1
ATOM 3851 C CA . VAL C 2 25 ? 199.032 184.715 201.673 1.00 9.16 22 VAL G CA 1
ATOM 3852 C C . VAL C 2 25 ? 198.055 185.006 202.809 1.00 9.16 22 VAL G C 1
ATOM 3853 O O . VAL C 2 25 ? 198.181 186.016 203.521 1.00 9.16 22 VAL G O 1
ATOM 3857 N N . ILE C 2 26 ? 197.066 184.128 202.996 1.00 8.83 23 ILE G N 1
ATOM 3858 C CA . ILE C 2 26 ? 196.055 184.345 204.027 1.00 8.83 23 ILE G CA 1
ATOM 3859 C C . ILE C 2 26 ? 196.687 184.320 205.413 1.00 8.83 23 ILE G C 1
ATOM 3860 O O . ILE C 2 26 ? 196.366 185.149 206.274 1.00 8.83 23 ILE G O 1
ATOM 3865 N N . LEU C 2 27 ? 197.596 183.371 205.652 1.00 9.32 24 LEU G N 1
ATOM 3866 C CA . LEU C 2 27 ? 198.269 183.300 206.945 1.00 9.32 24 LEU G CA 1
ATOM 3867 C C . LEU C 2 27 ? 199.132 184.530 207.188 1.00 9.32 24 LEU G C 1
ATOM 3868 O O . LEU C 2 27 ? 199.193 185.038 208.313 1.00 9.32 24 LEU G O 1
ATOM 3873 N N . GLY C 2 28 ? 199.816 185.019 206.151 1.00 8.60 25 GLY G N 1
ATOM 3874 C CA . GLY C 2 28 ? 200.591 186.240 206.312 1.00 8.60 25 GLY G CA 1
ATOM 3875 C C . GLY C 2 28 ? 199.727 187.418 206.719 1.00 8.60 25 GLY G C 1
ATOM 3876 O O . GLY C 2 28 ? 200.065 188.168 207.642 1.00 8.60 25 GLY G O 1
ATOM 3877 N N . LEU C 2 29 ? 198.588 187.588 206.043 1.00 8.86 26 LEU G N 1
ATOM 3878 C CA . LEU C 2 29 ? 197.687 188.682 206.396 1.00 8.86 26 LEU G CA 1
ATOM 3879 C C . LEU C 2 29 ? 197.157 188.531 207.818 1.00 8.86 26 LEU G C 1
ATOM 3880 O O . LEU C 2 29 ? 197.086 189.512 208.571 1.00 8.86 26 LEU G O 1
ATOM 3885 N N . ALA C 2 30 ? 196.778 187.309 208.203 1.00 8.36 27 ALA G N 1
ATOM 3886 C CA . ALA C 2 30 ? 196.253 187.089 209.547 1.00 8.36 27 ALA G CA 1
ATOM 3887 C C . ALA C 2 30 ? 197.301 187.392 210.610 1.00 8.36 27 ALA G C 1
ATOM 3888 O O . ALA C 2 30 ? 196.996 188.021 211.630 1.00 8.36 27 ALA G O 1
ATOM 3890 N N . LEU C 2 31 ? 198.543 186.954 210.389 1.00 10.19 28 LEU G N 1
ATOM 3891 C CA . LEU C 2 31 ? 199.610 187.233 211.344 1.00 10.19 28 LEU G CA 1
ATOM 3892 C C . LEU C 2 31 ? 199.877 188.728 211.453 1.00 10.19 28 LEU G C 1
ATOM 3893 O O . LEU C 2 31 ? 200.087 189.249 212.556 1.00 10.19 28 LEU G O 1
ATOM 3898 N N . LEU C 2 32 ? 199.880 189.438 210.321 1.00 12.02 29 LEU G N 1
ATOM 3899 C CA . LEU C 2 32 ? 200.103 190.880 210.361 1.00 12.02 29 LEU G CA 1
ATOM 3900 C C . LEU C 2 32 ? 199.004 191.583 211.149 1.00 12.02 29 LEU G C 1
ATOM 3901 O O . LEU C 2 32 ? 199.280 192.455 211.984 1.00 12.02 29 LEU G O 1
ATOM 3906 N N . PHE C 2 33 ? 197.746 191.209 210.900 1.00 10.96 30 PHE G N 1
ATOM 3907 C CA . PHE C 2 33 ? 196.640 191.830 211.623 1.00 10.96 30 PHE G CA 1
ATOM 3908 C C . PHE C 2 33 ? 196.720 191.527 213.114 1.00 10.96 30 PHE G C 1
ATOM 3909 O O . PHE C 2 33 ? 196.475 192.407 213.950 1.00 10.96 30 PHE G O 1
ATOM 3917 N N . ALA C 2 34 ? 197.064 190.286 213.465 1.00 12.98 31 ALA G N 1
ATOM 3918 C CA . ALA C 2 34 ? 197.182 189.916 214.870 1.00 12.98 31 ALA G CA 1
ATOM 3919 C C . ALA C 2 34 ? 198.283 190.708 215.561 1.00 12.98 31 ALA G C 1
ATOM 3920 O O . ALA C 2 34 ? 198.106 191.168 216.693 1.00 12.98 31 ALA G O 1
ATOM 3922 N N . PHE C 2 35 ? 199.431 190.875 214.898 1.00 16.33 32 PHE G N 1
ATOM 3923 C CA . PHE C 2 35 ? 200.514 191.657 215.487 1.00 16.33 32 PHE G CA 1
ATOM 3924 C C . PHE C 2 35 ? 200.113 193.116 215.662 1.00 16.33 32 PHE G C 1
ATOM 3925 O O . PHE C 2 35 ? 200.412 193.733 216.694 1.00 16.33 32 PHE G O 1
ATOM 3933 N N . ILE C 2 36 ? 199.436 193.688 214.663 1.00 17.09 33 ILE G N 1
ATOM 3934 C CA . ILE C 2 36 ? 199.007 195.080 214.766 1.00 17.09 33 ILE G CA 1
ATOM 3935 C C . ILE C 2 36 ? 198.038 195.254 215.929 1.00 17.09 33 ILE G C 1
ATOM 3936 O O . ILE C 2 36 ? 198.122 196.229 216.685 1.00 17.09 33 ILE G O 1
ATOM 3941 N N . ASP C 2 37 ? 197.109 194.310 216.096 1.00 22.76 34 ASP G N 1
ATOM 3942 C CA . ASP C 2 37 ? 196.185 194.379 217.225 1.00 22.76 34 ASP G CA 1
ATOM 3943 C C . ASP C 2 37 ? 196.928 194.229 218.549 1.00 22.76 34 ASP G C 1
ATOM 3944 O O . ASP C 2 37 ? 196.653 194.963 219.506 1.00 22.76 34 ASP G O 1
ATOM 3949 N N . GLU C 2 38 ? 197.879 193.294 218.621 1.00 24.26 35 GLU G N 1
ATOM 3950 C CA . GLU C 2 38 ? 198.616 193.051 219.856 1.00 24.26 35 GLU G CA 1
ATOM 3951 C C . GLU C 2 38 ? 199.524 194.212 220.233 1.00 24.26 35 GLU G C 1
ATOM 3952 O O . GLU C 2 38 ? 199.902 194.332 221.402 1.00 24.26 35 GLU G O 1
ATOM 3958 N N . LEU C 2 39 ? 199.884 195.064 219.271 1.00 30.86 36 LEU G N 1
ATOM 3959 C CA . LEU C 2 39 ? 200.703 196.231 219.587 1.00 30.86 36 LEU G CA 1
ATOM 3960 C C . LEU C 2 39 ? 200.034 197.166 220.589 1.00 30.86 36 LEU G C 1
ATOM 3961 O O . LEU C 2 39 ? 200.728 197.964 221.229 1.00 30.86 36 LEU G O 1
ATOM 3966 N N . ASN C 2 40 ? 198.709 197.091 220.736 1.00 34.37 37 ASN G N 1
ATOM 3967 C CA . ASN C 2 40 ? 198.008 197.983 221.655 1.00 34.37 37 ASN G CA 1
ATOM 3968 C C . ASN C 2 40 ? 198.435 197.749 223.100 1.00 34.37 37 ASN G C 1
ATOM 3969 O O . ASN C 2 40 ? 198.575 198.703 223.875 1.00 34.37 37 ASN G O 1
ATOM 3974 N N . ASP C 2 41 ? 198.646 196.492 223.482 1.00 37.68 38 ASP G N 1
ATOM 3975 C CA . ASP C 2 41 ? 198.968 196.128 224.861 1.00 37.68 38 ASP G CA 1
ATOM 3976 C C . ASP C 2 41 ? 200.469 196.042 225.096 1.00 37.68 38 ASP G C 1
ATOM 3977 O O . ASP C 2 41 ? 200.934 195.252 225.921 1.00 37.68 38 ASP G O 1
ATOM 3982 N N . ILE C 2 42 ? 201.251 196.848 224.376 1.00 42.51 39 ILE G N 1
ATOM 3983 C CA . ILE C 2 42 ? 202.692 196.881 224.583 1.00 42.51 39 ILE G CA 1
ATOM 3984 C C . ILE C 2 42 ? 202.983 197.486 225.951 1.00 42.51 39 ILE G C 1
ATOM 3985 O O . ILE C 2 42 ? 202.227 198.331 226.450 1.00 42.51 39 ILE G O 1
ATOM 3990 N N . SER C 2 43 ? 204.068 197.042 226.581 1.00 41.67 40 SER G N 1
ATOM 3991 C CA . SER C 2 43 ? 204.398 197.496 227.928 1.00 41.67 40 SER G CA 1
ATOM 3992 C C . SER C 2 43 ? 205.878 197.248 228.190 1.00 41.67 40 SER G C 1
ATOM 3993 O O . SER C 2 43 ? 206.624 196.812 227.309 1.00 41.67 40 SER G O 1
ATOM 3996 N N . ALA C 2 44 ? 206.301 197.542 229.422 1.00 43.34 41 ALA G N 1
ATOM 3997 C CA . ALA C 2 44 ? 207.699 197.351 229.796 1.00 43.34 41 ALA G CA 1
ATOM 3998 C C . ALA C 2 44 ? 208.033 195.873 229.958 1.00 43.34 41 ALA G C 1
ATOM 3999 O O . ALA C 2 44 ? 209.068 195.402 229.472 1.00 43.34 41 ALA G O 1
ATOM 4001 N N . SER C 2 45 ? 207.170 195.125 230.649 1.00 40.32 42 SER G N 1
ATOM 4002 C CA . SER C 2 45 ? 207.401 193.696 230.829 1.00 40.32 42 SER G CA 1
ATOM 4003 C C . SER C 2 45 ? 207.094 192.906 229.565 1.00 40.32 42 SER G C 1
ATOM 4004 O O . SER C 2 45 ? 207.699 191.854 229.334 1.00 40.32 42 SER G O 1
ATOM 4007 N N . TYR C 2 46 ? 206.167 193.393 228.747 1.00 35.69 43 TYR G N 1
ATOM 4008 C CA . TYR C 2 46 ? 205.775 192.755 227.494 1.00 35.69 43 TYR G CA 1
ATOM 4009 C C . TYR C 2 46 ? 206.333 193.601 226.356 1.00 35.69 43 TYR G C 1
ATOM 4010 O O . TYR C 2 46 ? 205.717 194.587 225.948 1.00 35.69 43 TYR G O 1
ATOM 4019 N N . GLY C 2 47 ? 207.505 193.215 225.847 1.00 30.05 44 GLY G N 1
ATOM 4020 C CA . GLY C 2 47 ? 208.190 193.991 224.835 1.00 30.05 44 GLY G CA 1
ATOM 4021 C C . GLY C 2 47 ? 207.793 193.614 223.418 1.00 30.05 44 GLY G C 1
ATOM 4022 O O . GLY C 2 47 ? 206.901 192.803 223.177 1.00 30.05 44 GLY G O 1
ATOM 4023 N N . ILE C 2 48 ? 208.484 194.239 222.461 1.00 26.45 45 ILE G N 1
ATOM 4024 C CA . ILE C 2 48 ? 208.235 193.960 221.050 1.00 26.45 45 ILE G CA 1
ATOM 4025 C C . ILE C 2 48 ? 208.621 192.525 220.713 1.00 26.45 45 ILE G C 1
ATOM 4026 O O . ILE C 2 48 ? 207.893 191.821 220.000 1.00 26.45 45 ILE G O 1
ATOM 4031 N N . GLY C 2 49 ? 209.771 192.072 221.216 1.00 26.06 46 GLY G N 1
ATOM 4032 C CA . GLY C 2 49 ? 210.202 190.712 220.942 1.00 26.06 46 GLY G CA 1
ATOM 4033 C C . GLY C 2 49 ? 209.237 189.673 221.475 1.00 26.06 46 GLY G C 1
ATOM 4034 O O . GLY C 2 49 ? 208.995 188.650 220.832 1.00 26.06 46 GLY G O 1
ATOM 4035 N N . ASP C 2 50 ? 208.671 189.919 222.659 1.00 28.42 47 ASP G N 1
ATOM 4036 C CA . ASP C 2 50 ? 207.700 188.987 223.223 1.00 28.42 47 ASP G CA 1
ATOM 4037 C C . ASP C 2 50 ? 206.442 188.907 222.366 1.00 28.42 47 ASP G C 1
ATOM 4038 O O . ASP C 2 50 ? 205.914 187.814 222.128 1.00 28.42 47 ASP G O 1
ATOM 4043 N N . ALA C 2 51 ? 205.947 190.055 221.895 1.00 19.40 48 ALA G N 1
ATOM 4044 C CA . ALA C 2 51 ? 204.776 190.052 221.024 1.00 19.40 48 ALA G CA 1
ATOM 4045 C C . ALA C 2 51 ? 205.064 189.328 219.716 1.00 19.40 48 ALA G C 1
ATOM 4046 O O . ALA C 2 51 ? 204.231 188.554 219.229 1.00 19.40 48 ALA G O 1
ATOM 4048 N N . LEU C 2 52 ? 206.242 189.565 219.131 1.00 18.16 49 LEU G N 1
ATOM 4049 C CA . LEU C 2 52 ? 206.607 188.866 217.903 1.00 18.16 49 LEU G CA 1
ATOM 4050 C C . LEU C 2 52 ? 206.693 187.363 218.131 1.00 18.16 49 LEU G C 1
ATOM 4051 O O . LEU C 2 52 ? 206.231 186.573 217.299 1.00 18.16 49 LEU G O 1
ATOM 4056 N N . ARG C 2 53 ? 207.284 186.952 219.255 1.00 18.45 50 ARG G N 1
ATOM 4057 C CA . ARG C 2 53 ? 207.392 185.531 219.563 1.00 18.45 50 ARG G CA 1
ATOM 4058 C C . ARG C 2 53 ? 206.020 184.896 219.726 1.00 18.45 50 ARG G C 1
ATOM 4059 O O . ARG C 2 53 ? 205.773 183.799 219.215 1.00 18.45 50 ARG G O 1
ATOM 4067 N N . PHE C 2 54 ? 205.110 185.574 220.428 1.00 13.49 51 PHE G N 1
ATOM 4068 C CA . PHE C 2 54 ? 203.760 185.042 220.594 1.00 13.49 51 PHE G CA 1
ATOM 4069 C C . PHE C 2 54 ? 203.041 184.927 219.256 1.00 13.49 51 PHE G C 1
ATOM 4070 O O . PHE C 2 54 ? 202.389 183.911 218.974 1.00 13.49 51 PHE G O 1
ATOM 4078 N N . ILE C 2 55 ? 203.152 185.957 218.414 1.00 12.38 52 ILE G N 1
ATOM 4079 C CA . ILE C 2 55 ? 202.470 185.940 217.123 1.00 12.38 52 ILE G CA 1
ATOM 4080 C C . ILE C 2 55 ? 203.005 184.813 216.252 1.00 12.38 52 ILE G C 1
ATOM 4081 O O . ILE C 2 55 ? 202.237 184.095 215.600 1.00 12.38 52 ILE G O 1
ATOM 4086 N N . PHE C 2 56 ? 204.326 184.629 216.231 1.00 16.38 53 PHE G N 1
ATOM 4087 C CA . PHE C 2 56 ? 204.899 183.580 215.396 1.00 16.38 53 PHE G CA 1
ATOM 4088 C C . PHE C 2 56 ? 204.658 182.195 215.979 1.00 16.38 53 PHE G C 1
ATOM 4089 O O . PHE C 2 56 ? 204.634 181.210 215.234 1.00 16.38 53 PHE G O 1
ATOM 4097 N N . LEU C 2 57 ? 204.482 182.091 217.297 1.00 11.44 54 LEU G N 1
ATOM 4098 C CA . LEU C 2 57 ? 204.188 180.796 217.895 1.00 11.44 54 LEU G CA 1
ATOM 4099 C C . LEU C 2 57 ? 202.742 180.382 217.673 1.00 11.44 54 LEU G C 1
ATOM 4100 O O . LEU C 2 57 ? 202.460 179.184 217.564 1.00 11.44 54 LEU G O 1
ATOM 4105 N N . THR C 2 58 ? 201.815 181.334 217.605 1.00 10.45 55 THR G N 1
ATOM 4106 C CA . THR C 2 58 ? 200.442 180.975 217.245 1.00 10.45 55 THR G CA 1
ATOM 4107 C C . THR C 2 58 ? 200.220 181.060 215.738 1.00 10.45 55 THR G C 1
ATOM 4108 O O . THR C 2 58 ? 199.238 181.628 215.266 1.00 10.45 55 THR G O 1
ATOM 4112 N N . ALA C 2 59 ? 201.146 180.491 214.968 1.00 11.84 56 ALA G N 1
ATOM 4113 C CA . ALA C 2 59 ? 200.978 180.317 213.530 1.00 11.84 56 ALA G CA 1
ATOM 4114 C C . ALA C 2 59 ? 200.220 179.034 213.186 1.00 11.84 56 ALA G C 1
ATOM 4115 O O . ALA C 2 59 ? 199.287 179.084 212.373 1.00 11.84 56 ALA G O 1
ATOM 4117 N N . PRO C 2 60 ? 200.590 177.869 213.747 1.00 12.40 57 PRO G N 1
ATOM 4118 C CA . PRO C 2 60 ? 199.869 176.640 213.369 1.00 12.40 57 PRO G CA 1
ATOM 4119 C C . PRO C 2 60 ? 198.388 176.678 213.692 1.00 12.40 57 PRO G C 1
ATOM 4120 O O . PRO C 2 60 ? 197.585 176.124 212.934 1.00 12.40 57 PRO G O 1
ATOM 4124 N N . ARG C 2 61 ? 198.001 177.315 214.797 1.00 12.00 58 ARG G N 1
ATOM 4125 C CA . ARG C 2 61 ? 196.584 177.415 215.130 1.00 12.00 58 ARG G CA 1
ATOM 4126 C C . ARG C 2 61 ? 195.830 178.200 214.066 1.00 12.00 58 ARG G C 1
ATOM 4127 O O . ARG C 2 61 ? 194.752 177.790 213.620 1.00 12.00 58 ARG G O 1
ATOM 4135 N N . ARG C 2 62 ? 196.393 179.330 213.634 1.00 11.04 59 ARG G N 1
ATOM 4136 C CA . ARG C 2 62 ? 195.744 180.135 212.604 1.00 11.04 59 ARG G CA 1
ATOM 4137 C C . ARG C 2 62 ? 195.689 179.392 211.276 1.00 11.04 59 ARG G C 1
ATOM 4138 O O . ARG C 2 62 ? 194.673 179.443 210.572 1.00 11.04 59 ARG G O 1
ATOM 4146 N N . ALA C 2 63 ? 196.771 178.696 210.917 1.00 10.43 60 ALA G N 1
ATOM 4147 C CA . ALA C 2 63 ? 196.774 177.934 209.672 1.00 10.43 60 ALA G CA 1
ATOM 4148 C C . ALA C 2 63 ? 195.721 176.835 209.694 1.00 10.43 60 ALA G C 1
ATOM 4149 O O . ALA C 2 63 ? 194.985 176.648 208.718 1.00 10.43 60 ALA G O 1
ATOM 4151 N N . TYR C 2 64 ? 195.627 176.100 210.803 1.00 11.07 61 TYR G N 1
ATOM 4152 C CA . TYR C 2 64 ? 194.629 175.043 210.906 1.00 11.07 61 TYR G CA 1
ATOM 4153 C C . TYR C 2 64 ? 193.218 175.615 210.882 1.00 11.07 61 TYR G C 1
ATOM 4154 O O . TYR C 2 64 ? 192.315 175.028 210.275 1.00 11.07 61 TYR G O 1
ATOM 4163 N N . ASP C 2 65 ? 193.007 176.760 211.536 1.00 13.43 62 ASP G N 1
ATOM 4164 C CA . ASP C 2 65 ? 191.688 177.383 211.539 1.00 13.43 62 ASP G CA 1
ATOM 4165 C C . ASP C 2 65 ? 191.282 177.842 210.145 1.00 13.43 62 ASP G C 1
ATOM 4166 O O . ASP C 2 65 ? 190.116 177.708 209.757 1.00 13.43 62 ASP G O 1
ATOM 4171 N N . MET C 2 66 ? 192.225 178.388 209.378 1.00 10.98 63 MET G N 1
ATOM 4172 C CA . MET C 2 66 ? 191.929 178.985 208.083 1.00 10.98 63 MET G CA 1
ATOM 4173 C C . MET C 2 66 ? 192.213 178.048 206.916 1.00 10.98 63 MET G C 1
ATOM 4174 O O . MET C 2 66 ? 192.187 178.488 205.763 1.00 10.98 63 MET G O 1
ATOM 4179 N N . LEU C 2 67 ? 192.505 176.779 207.191 1.00 9.75 64 LEU G N 1
ATOM 4180 C CA . LEU C 2 67 ? 192.683 175.803 206.116 1.00 9.75 64 LEU G CA 1
ATOM 4181 C C . LEU C 2 67 ? 191.484 175.681 205.179 1.00 9.75 64 LEU G C 1
ATOM 4182 O O . LEU C 2 67 ? 191.699 175.641 203.956 1.00 9.75 64 LEU G O 1
ATOM 4187 N N . PRO C 2 68 ? 190.230 175.574 205.648 1.00 9.27 65 PRO G N 1
ATOM 4188 C CA . PRO C 2 68 ? 189.119 175.428 204.687 1.00 9.27 65 PRO G CA 1
ATOM 4189 C C . PRO C 2 68 ? 188.977 176.589 203.715 1.00 9.27 65 PRO G C 1
ATOM 4190 O O . PRO C 2 68 ? 188.679 176.370 202.533 1.00 9.27 65 PRO G O 1
ATOM 4194 N N . MET C 2 69 ? 189.177 177.825 204.179 1.00 12.45 66 MET G N 1
ATOM 4195 C CA . MET C 2 69 ? 189.092 178.971 203.280 1.00 12.45 66 MET G CA 1
ATOM 4196 C C . MET C 2 69 ? 190.190 178.918 202.230 1.00 12.45 66 MET G C 1
ATOM 4197 O O . MET C 2 69 ? 189.954 179.212 201.050 1.00 12.45 66 MET G O 1
ATOM 4202 N N . ALA C 2 70 ? 191.402 178.548 202.646 1.00 9.79 67 ALA G N 1
ATOM 4203 C CA . ALA C 2 70 ? 192.493 178.385 201.697 1.00 9.79 67 ALA G CA 1
ATOM 4204 C C . ALA C 2 70 ? 192.167 177.308 200.677 1.00 9.79 67 ALA G C 1
ATOM 4205 O O . ALA C 2 70 ? 192.431 177.477 199.486 1.00 9.79 67 ALA G O 1
ATOM 4207 N N . ALA C 2 71 ? 191.577 176.198 201.125 1.00 10.70 68 ALA G N 1
ATOM 4208 C CA . ALA C 2 71 ? 191.202 175.133 200.200 1.00 10.70 68 ALA G CA 1
ATOM 4209 C C . ALA C 2 71 ? 190.192 175.630 199.176 1.00 10.70 68 ALA G C 1
ATOM 4210 O O . ALA C 2 71 ? 190.346 175.397 197.973 1.00 10.70 68 ALA G O 1
ATOM 4212 N N . LEU C 2 72 ? 189.163 176.346 199.635 1.00 11.13 69 LEU G N 1
ATOM 4213 C CA . LEU C 2 72 ? 188.138 176.846 198.720 1.00 11.13 69 LEU G CA 1
ATOM 4214 C C . LEU C 2 72 ? 188.732 177.801 197.688 1.00 11.13 69 LEU G C 1
ATOM 4215 O O . LEU C 2 72 ? 188.549 177.618 196.476 1.00 11.13 69 LEU G O 1
ATOM 4220 N N . ILE C 2 73 ? 189.465 178.818 198.148 1.00 18.30 70 ILE G N 1
ATOM 4221 C CA . ILE C 2 73 ? 189.976 179.828 197.223 1.00 18.30 70 ILE G CA 1
ATOM 4222 C C . ILE C 2 73 ? 191.043 179.237 196.308 1.00 18.30 70 ILE G C 1
ATOM 4223 O O . ILE C 2 73 ? 191.112 179.575 195.119 1.00 18.30 70 ILE G O 1
ATOM 4228 N N . GLY C 2 74 ? 191.891 178.352 196.834 1.00 9.40 71 GLY G N 1
ATOM 4229 C CA . GLY C 2 74 ? 192.905 177.734 196.004 1.00 9.40 71 GLY G CA 1
ATOM 4230 C C . GLY C 2 74 ? 192.320 176.814 194.955 1.00 9.40 71 GLY G C 1
ATOM 4231 O O . GLY C 2 74 ? 192.798 176.777 193.821 1.00 9.40 71 GLY G O 1
ATOM 4232 N N . CYS C 2 75 ? 191.282 176.053 195.313 1.00 13.02 72 CYS G N 1
ATOM 4233 C CA . CYS C 2 75 ? 190.602 175.240 194.315 1.00 13.02 72 CYS G CA 1
ATOM 4234 C C . CYS C 2 75 ? 189.988 176.116 193.235 1.00 13.02 72 CYS G C 1
ATOM 4235 O O . CYS C 2 75 ? 190.121 175.822 192.041 1.00 13.02 72 CYS G O 1
ATOM 4238 N N . LEU C 2 76 ? 189.341 177.216 193.633 1.00 11.13 73 LEU G N 1
ATOM 4239 C CA . LEU C 2 76 ? 188.780 178.137 192.648 1.00 11.13 73 LEU G CA 1
ATOM 4240 C C . LEU C 2 76 ? 189.853 178.638 191.690 1.00 11.13 73 LEU G C 1
ATOM 4241 O O . LEU C 2 76 ? 189.703 178.535 190.469 1.00 11.13 73 LEU G O 1
ATOM 4246 N N . VAL C 2 77 ? 190.958 179.157 192.230 1.00 10.23 74 VAL G N 1
ATOM 4247 C CA . VAL C 2 77 ? 192.000 179.745 191.389 1.00 10.23 74 VAL G CA 1
ATOM 4248 C C . VAL C 2 77 ? 192.631 178.687 190.488 1.00 10.23 74 VAL G C 1
ATOM 4249 O O . VAL C 2 77 ? 192.757 178.874 189.270 1.00 10.23 74 VAL G O 1
ATOM 4253 N N . GLY C 2 78 ? 193.030 177.554 191.073 1.00 14.18 75 GLY G N 1
ATOM 4254 C CA . GLY C 2 78 ? 193.722 176.533 190.310 1.00 14.18 75 GLY G CA 1
ATOM 4255 C C . GLY C 2 78 ? 192.871 175.892 189.237 1.00 14.18 75 GLY G C 1
ATOM 4256 O O . GLY C 2 78 ? 193.359 175.633 188.134 1.00 14.18 75 GLY G O 1
ATOM 4257 N N . LEU C 2 79 ? 191.599 175.621 189.530 1.00 11.04 76 LEU G N 1
ATOM 4258 C CA . LEU C 2 79 ? 190.725 175.047 188.520 1.00 11.04 76 LEU G CA 1
ATOM 4259 C C . LEU C 2 79 ? 190.279 176.070 187.489 1.00 11.04 76 LEU G C 1
ATOM 4260 O O . LEU C 2 79 ? 190.065 175.708 186.328 1.00 11.04 76 LEU G O 1
ATOM 4265 N N . GLY C 2 80 ? 190.153 177.345 187.866 1.00 9.94 77 GLY G N 1
ATOM 4266 C CA . GLY C 2 80 ? 189.858 178.362 186.877 1.00 9.94 77 GLY G CA 1
ATOM 4267 C C . GLY C 2 80 ? 191.014 178.622 185.940 1.00 9.94 77 GLY G C 1
ATOM 4268 O O . GLY C 2 80 ? 190.806 179.036 184.797 1.00 9.94 77 GLY G O 1
ATOM 4269 N N . THR C 2 81 ? 192.244 178.386 186.402 1.00 14.18 78 THR G N 1
ATOM 4270 C CA . THR C 2 81 ? 193.388 178.479 185.499 1.00 14.18 78 THR G CA 1
ATOM 4271 C C . THR C 2 81 ? 193.249 177.492 184.346 1.00 14.18 78 THR G C 1
ATOM 4272 O O . THR C 2 81 ? 193.507 177.836 183.187 1.00 14.18 78 THR G O 1
ATOM 4276 N N . LEU C 2 82 ? 192.823 176.263 184.644 1.00 11.10 79 LEU G N 1
ATOM 4277 C CA . LEU C 2 82 ? 192.602 175.274 183.593 1.00 11.10 79 LEU G CA 1
ATOM 4278 C C . LEU C 2 82 ? 191.345 175.586 182.789 1.00 11.10 79 LEU G C 1
ATOM 4279 O O . LEU C 2 82 ? 191.325 175.410 181.567 1.00 11.10 79 LEU G O 1
ATOM 4284 N N . ALA C 2 83 ? 190.283 176.043 183.458 1.00 10.26 80 ALA G N 1
ATOM 4285 C CA . ALA C 2 83 ? 189.009 176.255 182.777 1.00 10.26 80 ALA G CA 1
ATOM 4286 C C . ALA C 2 83 ? 189.080 177.415 181.792 1.00 10.26 80 ALA G C 1
ATOM 4287 O O . ALA C 2 83 ? 188.489 177.349 180.708 1.00 10.26 80 ALA G O 1
ATOM 4289 N N . SER C 2 84 ? 189.788 178.489 182.147 1.00 10.77 81 SER G N 1
ATOM 4290 C CA . SER C 2 84 ? 189.880 179.639 181.256 1.00 10.77 81 SER G CA 1
ATOM 4291 C C . SER C 2 84 ? 190.821 179.389 180.087 1.00 10.77 81 SER G C 1
ATOM 4292 O O . SER C 2 84 ? 190.762 180.121 179.094 1.00 10.77 81 SER G O 1
ATOM 4295 N N . ASN C 2 85 ? 191.681 178.380 180.180 1.00 12.40 82 ASN G N 1
ATOM 4296 C CA . ASN C 2 85 ? 192.578 178.008 179.097 1.00 12.40 82 ASN G CA 1
ATOM 4297 C C . ASN C 2 85 ? 191.991 176.927 178.200 1.00 12.40 82 ASN G C 1
ATOM 4298 O O . ASN C 2 85 ? 192.704 176.399 177.341 1.00 12.40 82 ASN G O 1
ATOM 4303 N N . SER C 2 86 ? 190.716 176.583 178.392 1.00 14.07 83 SER G N 1
ATOM 4304 C CA . SER C 2 86 ? 190.031 175.552 177.612 1.00 14.07 83 SER G CA 1
ATOM 4305 C C . SER C 2 86 ? 190.721 174.197 177.730 1.00 14.07 83 SER G C 1
ATOM 4306 O O . SER C 2 86 ? 190.722 173.408 176.783 1.00 14.07 83 SER G O 1
ATOM 4309 N N . GLU C 2 87 ? 191.313 173.912 178.888 1.00 10.62 84 GLU G N 1
ATOM 4310 C CA . GLU C 2 87 ? 191.955 172.626 179.118 1.00 10.62 84 GLU G CA 1
ATOM 4311 C C . GLU C 2 87 ? 191.048 171.621 179.813 1.00 10.62 84 GLU G C 1
ATOM 4312 O O . GLU C 2 87 ? 191.432 170.454 179.942 1.00 10.62 84 GLU G O 1
ATOM 4318 N N . LEU C 2 88 ? 189.868 172.038 180.268 1.00 14.94 85 LEU G N 1
ATOM 4319 C CA . LEU C 2 88 ? 188.866 171.113 180.779 1.00 14.94 85 LEU G CA 1
ATOM 4320 C C . LEU C 2 88 ? 187.854 170.707 179.721 1.00 14.94 85 LEU G C 1
ATOM 4321 O O . LEU C 2 88 ? 187.323 169.592 179.775 1.00 14.94 85 LEU G O 1
ATOM 4326 N N . THR C 2 89 ? 187.590 171.587 178.753 1.00 12.04 86 THR G N 1
ATOM 4327 C CA . THR C 2 89 ? 186.762 171.211 177.615 1.00 12.04 86 THR G CA 1
ATOM 4328 C C . THR C 2 89 ? 187.414 170.089 176.819 1.00 12.04 86 THR G C 1
ATOM 4329 O O . THR C 2 89 ? 186.728 169.192 176.321 1.00 12.04 86 THR G O 1
ATOM 4333 N N . ILE C 2 90 ? 188.744 170.112 176.702 1.00 14.18 87 ILE G N 1
ATOM 4334 C CA . ILE C 2 90 ? 189.450 169.032 176.017 1.00 14.18 87 ILE G CA 1
ATOM 4335 C C . ILE C 2 90 ? 189.277 167.718 176.767 1.00 14.18 87 ILE G C 1
ATOM 4336 O O . ILE C 2 90 ? 189.027 166.668 176.161 1.00 14.18 87 ILE G O 1
ATOM 4341 N N . MET C 2 91 ? 189.412 167.750 178.095 1.00 15.89 88 MET G N 1
ATOM 4342 C CA . MET C 2 91 ? 189.219 166.537 178.881 1.00 15.89 88 MET G CA 1
ATOM 4343 C C . MET C 2 91 ? 187.807 166.000 178.713 1.00 15.89 88 MET G C 1
ATOM 4344 O O . MET C 2 91 ? 187.612 164.795 178.522 1.00 15.89 88 MET G O 1
ATOM 4349 N N . ARG C 2 92 ? 186.807 166.882 178.768 1.00 15.52 89 ARG G N 1
ATOM 4350 C CA . ARG C 2 92 ? 185.426 166.435 178.622 1.00 15.52 89 ARG G CA 1
ATOM 4351 C C . ARG C 2 92 ? 185.143 165.918 177.217 1.00 15.52 89 ARG G C 1
ATOM 4352 O O . ARG C 2 92 ? 184.341 164.994 177.050 1.00 15.52 89 ARG G O 1
ATOM 4360 N N . ALA C 2 93 ? 185.787 166.492 176.201 1.00 16.84 90 ALA G N 1
ATOM 4361 C CA . ALA C 2 93 ? 185.612 166.051 174.825 1.00 16.84 90 ALA G CA 1
ATOM 4362 C C . ALA C 2 93 ? 186.462 164.839 174.475 1.00 16.84 90 ALA G C 1
ATOM 4363 O O . ALA C 2 93 ? 186.321 164.306 173.370 1.00 16.84 90 ALA G O 1
ATOM 4365 N N . ALA C 2 94 ? 187.352 164.411 175.365 1.00 13.13 91 ALA G N 1
ATOM 4366 C CA . ALA C 2 94 ? 188.109 163.184 175.166 1.00 13.13 91 ALA G CA 1
ATOM 4367 C C . ALA C 2 94 ? 187.458 161.974 175.819 1.00 13.13 91 ALA G C 1
ATOM 4368 O O . ALA C 2 94 ? 187.972 160.860 175.678 1.00 13.13 91 ALA G O 1
ATOM 4370 N N . GLY C 2 95 ? 186.345 162.159 176.523 1.00 14.18 92 GLY G N 1
ATOM 4371 C CA . GLY C 2 95 ? 185.665 161.075 177.196 1.00 14.18 92 GLY G CA 1
ATOM 4372 C C . GLY C 2 95 ? 185.769 161.070 178.706 1.00 14.18 92 GLY G C 1
ATOM 4373 O O . GLY C 2 95 ? 185.358 160.086 179.330 1.00 14.18 92 GLY G O 1
ATOM 4374 N N . VAL C 2 96 ? 186.296 162.128 179.313 1.00 12.52 93 VAL G N 1
ATOM 4375 C CA . VAL C 2 96 ? 186.456 162.214 180.760 1.00 12.52 93 VAL G CA 1
ATOM 4376 C C . VAL C 2 96 ? 185.239 162.930 181.329 1.00 12.52 93 VAL G C 1
ATOM 4377 O O . VAL C 2 96 ? 184.950 164.073 180.957 1.00 12.52 93 VAL G O 1
ATOM 4381 N N . SER C 2 97 ? 184.530 162.261 182.233 1.00 12.79 94 SER G N 1
ATOM 4382 C CA . SER C 2 97 ? 183.297 162.798 182.785 1.00 12.79 94 SER G CA 1
ATOM 4383 C C . SER C 2 97 ? 183.598 163.915 183.782 1.00 12.79 94 SER G C 1
ATOM 4384 O O . SER C 2 97 ? 184.752 164.244 184.066 1.00 12.79 94 SER G O 1
ATOM 4387 N N . LEU C 2 98 ? 182.531 164.513 184.315 1.00 11.80 95 LEU G N 1
ATOM 4388 C CA . LEU C 2 98 ? 182.693 165.516 185.361 1.00 11.80 95 LEU G CA 1
ATOM 4389 C C . LEU C 2 98 ? 183.025 164.875 186.700 1.00 11.80 95 LEU G C 1
ATOM 4390 O O . LEU C 2 98 ? 183.773 165.455 187.497 1.00 11.80 95 LEU G O 1
ATOM 4395 N N . SER C 2 99 ? 182.482 163.685 186.963 1.00 8.31 96 SER G N 1
ATOM 4396 C CA . SER C 2 99 ? 182.768 162.995 188.215 1.00 8.31 96 SER G CA 1
ATOM 4397 C C . SER C 2 99 ? 184.243 162.634 188.321 1.00 8.31 96 SER G C 1
ATOM 4398 O O . SER C 2 99 ? 184.829 162.702 189.407 1.00 8.31 96 SER G O 1
ATOM 4401 N N . ARG C 2 100 ? 184.859 162.240 187.206 1.00 10.95 97 ARG G N 1
ATOM 4402 C CA . ARG C 2 100 ? 186.281 161.918 187.231 1.00 10.95 97 ARG G CA 1
ATOM 4403 C C . ARG C 2 100 ? 187.124 163.154 187.517 1.00 10.95 97 ARG G C 1
ATOM 4404 O O . ARG C 2 100 ? 188.119 163.076 188.245 1.00 10.95 97 ARG G O 1
ATOM 4412 N N . ILE C 2 101 ? 186.743 164.306 186.960 1.00 14.18 98 ILE G N 1
ATOM 4413 C CA . ILE C 2 101 ? 187.459 165.543 187.258 1.00 14.18 98 ILE G CA 1
ATOM 4414 C C . ILE C 2 101 ? 187.290 165.919 188.726 1.00 14.18 98 ILE G C 1
ATOM 4415 O O . ILE C 2 101 ? 188.240 166.367 189.383 1.00 14.18 98 ILE G O 1
ATOM 4420 N N . VAL C 2 102 ? 186.080 165.742 189.265 1.00 14.18 99 VAL G N 1
ATOM 4421 C CA . VAL C 2 102 ? 185.849 166.022 190.680 1.00 14.18 99 VAL G CA 1
ATOM 4422 C C . VAL C 2 102 ? 186.713 165.120 191.551 1.00 14.18 99 VAL G C 1
ATOM 4423 O O . VAL C 2 102 ? 187.305 165.571 192.536 1.00 14.18 99 VAL G O 1
ATOM 4427 N N . TRP C 2 103 ? 186.803 163.835 191.204 1.00 14.18 100 TRP G N 1
ATOM 4428 C CA . TRP C 2 103 ? 187.635 162.916 191.977 1.00 14.18 100 TRP G CA 1
ATOM 4429 C C . TRP C 2 103 ? 189.114 163.268 191.859 1.00 14.18 100 TRP G C 1
ATOM 4430 O O . TRP C 2 103 ? 189.869 163.146 192.834 1.00 14.18 100 TRP G O 1
ATOM 4441 N N . ALA C 2 104 ? 189.549 163.699 190.674 1.00 14.18 101 ALA G N 1
ATOM 4442 C CA . ALA C 2 104 ? 190.934 164.122 190.498 1.00 14.18 101 ALA G CA 1
ATOM 4443 C C . ALA C 2 104 ? 191.255 165.325 191.371 1.00 14.18 101 ALA G C 1
ATOM 4444 O O . ALA C 2 104 ? 192.344 165.410 191.950 1.00 14.18 101 ALA G O 1
ATOM 4446 N N . VAL C 2 105 ? 190.323 166.275 191.465 1.00 14.18 102 VAL G N 1
ATOM 4447 C CA . VAL C 2 105 ? 190.519 167.424 192.346 1.00 14.18 102 VAL G CA 1
ATOM 4448 C C . VAL C 2 105 ? 190.485 166.989 193.807 1.00 14.18 102 VAL G C 1
ATOM 4449 O O . VAL C 2 105 ? 191.226 167.516 194.645 1.00 14.18 102 VAL G O 1
ATOM 4453 N N . MET C 2 106 ? 189.635 166.014 194.132 1.00 14.18 103 MET G N 1
ATOM 4454 C CA . MET C 2 106 ? 189.427 165.602 195.514 1.00 14.18 103 MET G CA 1
ATOM 4455 C C . MET C 2 106 ? 190.581 164.779 196.068 1.00 14.18 103 MET G C 1
ATOM 4456 O O . MET C 2 106 ? 190.782 164.754 197.286 1.00 14.18 103 MET G O 1
ATOM 4461 N N . LYS C 2 107 ? 191.325 164.082 195.210 1.00 14.18 104 LYS G N 1
ATOM 4462 C CA . LYS C 2 107 ? 192.412 163.239 195.709 1.00 14.18 104 LYS G CA 1
ATOM 4463 C C . LYS C 2 107 ? 193.449 164.012 196.518 1.00 14.18 104 LYS G C 1
ATOM 4464 O O . LYS C 2 107 ? 193.812 163.544 197.611 1.00 14.18 104 LYS G O 1
ATOM 4470 N N . PRO C 2 108 ? 193.974 165.160 196.070 1.00 14.18 105 PRO G N 1
ATOM 4471 C CA . PRO C 2 108 ? 194.859 165.935 196.959 1.00 14.18 105 PRO G CA 1
ATOM 4472 C C . PRO C 2 108 ? 194.161 166.446 198.206 1.00 14.18 105 PRO G C 1
ATOM 4473 O O . PRO C 2 108 ? 194.819 166.668 199.232 1.00 14.18 105 PRO G O 1
ATOM 4477 N N . MET C 2 109 ? 192.844 166.656 198.142 1.00 14.18 106 MET G N 1
ATOM 4478 C CA . MET C 2 109 ? 192.129 167.173 199.302 1.00 14.18 106 MET G CA 1
ATOM 4479 C C . MET C 2 109 ? 192.166 166.187 200.456 1.00 14.18 106 MET G C 1
ATOM 4480 O O . MET C 2 109 ? 192.174 166.599 201.619 1.00 14.18 106 MET G O 1
ATOM 4485 N N . LEU C 2 110 ? 192.196 164.887 200.159 1.00 14.18 107 LEU G N 1
ATOM 4486 C CA . LEU C 2 110 ? 192.275 163.888 201.219 1.00 14.18 107 LEU G CA 1
ATOM 4487 C C . LEU C 2 110 ? 193.572 164.025 202.005 1.00 14.18 107 LEU G C 1
ATOM 4488 O O . LEU C 2 110 ? 193.562 164.027 203.240 1.00 14.18 107 LEU G O 1
ATOM 4493 N N . VAL C 2 111 ? 194.702 164.160 201.308 1.00 14.18 108 VAL G N 1
ATOM 4494 C CA . VAL C 2 111 ? 195.971 164.310 202.013 1.00 14.18 108 VAL G CA 1
ATOM 4495 C C . VAL C 2 111 ? 196.031 165.658 202.722 1.00 14.18 108 VAL G C 1
ATOM 4496 O O . VAL C 2 111 ? 196.576 165.766 203.828 1.00 14.18 108 VAL G O 1
ATOM 4500 N N . LEU C 2 112 ? 195.448 166.701 202.121 1.00 14.18 109 LEU G N 1
ATOM 4501 C CA . LEU C 2 112 ? 195.454 168.009 202.770 1.00 14.18 109 LEU G CA 1
ATOM 4502 C C . LEU C 2 112 ? 194.662 167.985 204.073 1.00 14.18 109 LEU G C 1
ATOM 4503 O O . LEU C 2 112 ? 195.125 168.496 205.099 1.00 14.18 109 LEU G O 1
ATOM 4508 N N . MET C 2 113 ? 193.477 167.374 204.062 1.00 14.18 110 MET G N 1
ATOM 4509 C CA . MET C 2 113 ? 192.669 167.320 205.274 1.00 14.18 110 MET G CA 1
ATOM 4510 C C . MET C 2 113 ? 193.223 166.327 206.288 1.00 14.18 110 MET G C 1
ATOM 4511 O O . MET C 2 113 ? 193.046 166.525 207.494 1.00 14.18 110 MET G O 1
ATOM 4516 N N . LEU C 2 114 ? 193.910 165.274 205.837 1.00 13.56 111 LEU G N 1
ATOM 4517 C CA . LEU C 2 114 ? 194.606 164.404 206.779 1.00 13.56 111 LEU G CA 1
ATOM 4518 C C . LEU C 2 114 ? 195.718 165.158 207.494 1.00 13.56 111 LEU G C 1
ATOM 4519 O O . LEU C 2 114 ? 195.875 165.040 208.716 1.00 13.56 111 LEU G O 1
ATOM 4524 N N . ALA C 2 115 ? 196.492 165.953 206.749 1.00 12.85 112 ALA G N 1
ATOM 4525 C CA . ALA C 2 115 ? 197.511 166.785 207.377 1.00 12.85 112 ALA G CA 1
ATOM 4526 C C . ALA C 2 115 ? 196.882 167.800 208.321 1.00 12.85 112 ALA G C 1
ATOM 4527 O O . ALA C 2 115 ? 197.426 168.083 209.394 1.00 12.85 112 ALA G O 1
ATOM 4529 N N . GLY C 2 116 ? 195.736 168.364 207.934 1.00 14.64 113 GLY G N 1
ATOM 4530 C CA . GLY C 2 116 ? 195.041 169.287 208.816 1.00 14.64 113 GLY G CA 1
ATOM 4531 C C . GLY C 2 116 ? 194.606 168.642 210.118 1.00 14.64 113 GLY G C 1
ATOM 4532 O O . GLY C 2 116 ? 194.759 169.227 211.191 1.00 14.64 113 GLY G O 1
ATOM 4533 N N . ILE C 2 117 ? 194.060 167.427 210.043 1.00 11.23 114 ILE G N 1
ATOM 4534 C CA . ILE C 2 117 ? 193.659 166.714 211.255 1.00 11.23 114 ILE G CA 1
ATOM 4535 C C . ILE C 2 117 ? 194.876 166.430 212.126 1.00 11.23 114 ILE G C 1
ATOM 4536 O O . ILE C 2 117 ? 194.856 166.642 213.347 1.00 11.23 114 ILE G O 1
ATOM 4541 N N . LEU C 2 118 ? 195.963 165.961 211.507 1.00 16.75 115 LEU G N 1
ATOM 4542 C CA . LEU C 2 118 ? 197.158 165.639 212.279 1.00 16.75 115 LEU G CA 1
ATOM 4543 C C . LEU C 2 118 ? 197.721 166.870 212.976 1.00 16.75 115 LEU G C 1
ATOM 4544 O O . LEU C 2 118 ? 198.074 166.808 214.160 1.00 16.75 115 LEU G O 1
ATOM 4549 N N . VAL C 2 119 ? 197.801 168.003 212.274 1.00 14.01 116 VAL G N 1
ATOM 4550 C CA . VAL C 2 119 ? 198.345 169.200 212.907 1.00 14.01 116 VAL G CA 1
ATOM 4551 C C . VAL C 2 119 ? 197.401 169.700 213.995 1.00 14.01 116 VAL G C 1
ATOM 4552 O O . VAL C 2 119 ? 197.832 169.956 215.122 1.00 14.01 116 VAL G O 1
ATOM 4556 N N . GLY C 2 120 ? 196.098 169.761 213.710 1.00 14.54 117 GLY G N 1
ATOM 4557 C CA . GLY C 2 120 ? 195.152 170.245 214.695 1.00 14.54 117 GLY G CA 1
ATOM 4558 C C . GLY C 2 120 ? 195.015 169.357 215.911 1.00 14.54 117 GLY G C 1
ATOM 4559 O O . GLY C 2 120 ? 194.471 169.799 216.927 1.00 14.54 117 GLY G O 1
ATOM 4560 N N . GLU C 2 121 ? 195.486 168.112 215.831 1.00 15.87 118 GLU G N 1
ATOM 4561 C CA . GLU C 2 121 ? 195.464 167.246 217.001 1.00 15.87 118 GLU G CA 1
ATOM 4562 C C . GLU C 2 121 ? 196.810 167.116 217.702 1.00 15.87 118 GLU G C 1
ATOM 4563 O O . GLU C 2 121 ? 196.833 166.766 218.886 1.00 15.87 118 GLU G O 1
ATOM 4569 N N . TYR C 2 122 ? 197.928 167.387 217.027 1.00 16.14 119 TYR G N 1
ATOM 4570 C CA . TYR C 2 122 ? 199.226 167.138 217.641 1.00 16.14 119 TYR G CA 1
ATOM 4571 C C . TYR C 2 122 ? 200.145 168.348 217.727 1.00 16.14 119 TYR G C 1
ATOM 4572 O O . TYR C 2 122 ? 200.958 168.407 218.650 1.00 16.14 119 TYR G O 1
ATOM 4581 N N . VAL C 2 123 ? 200.056 169.305 216.806 1.00 12.86 120 VAL G N 1
ATOM 4582 C CA . VAL C 2 123 ? 201.002 170.406 216.732 1.00 12.86 120 VAL G CA 1
ATOM 4583 C C . VAL C 2 123 ? 200.384 171.715 217.203 1.00 12.86 120 VAL G C 1
ATOM 4584 O O . VAL C 2 123 ? 201.019 172.471 217.941 1.00 12.86 120 VAL G O 1
ATOM 4588 N N . ALA C 2 124 ? 199.153 172.005 216.786 1.00 12.67 121 ALA G N 1
ATOM 4589 C CA . ALA C 2 124 ? 198.518 173.261 217.180 1.00 12.67 121 ALA G CA 1
ATOM 4590 C C . ALA C 2 124 ? 198.334 173.390 218.688 1.00 12.67 121 ALA G C 1
ATOM 4591 O O . ALA C 2 124 ? 198.681 174.452 219.235 1.00 12.67 121 ALA G O 1
ATOM 4593 N N . PRO C 2 125 ? 197.798 172.396 219.413 1.00 12.98 122 PRO G N 1
ATOM 4594 C CA . PRO C 2 125 ? 197.684 172.564 220.872 1.00 12.98 122 PRO G CA 1
ATOM 4595 C C . PRO C 2 125 ? 199.016 172.794 221.560 1.00 12.98 122 PRO G C 1
ATOM 4596 O O . PRO C 2 125 ? 199.094 173.612 222.482 1.00 12.98 122 PRO G O 1
ATOM 4600 N N . TRP C 2 126 ? 200.074 172.110 221.121 1.00 15.69 123 TRP G N 1
ATOM 4601 C CA . TRP C 2 126 ? 201.374 172.242 221.770 1.00 15.69 123 TRP G CA 1
ATOM 4602 C C . TRP C 2 126 ? 201.911 173.664 221.651 1.00 15.69 123 TRP G C 1
ATOM 4603 O O . TRP C 2 126 ? 202.260 174.299 222.656 1.00 15.69 123 TRP G O 1
ATOM 4614 N N . THR C 2 127 ? 201.963 174.191 220.426 1.00 13.16 124 THR G N 1
ATOM 4615 C CA . THR C 2 127 ? 202.493 175.535 220.226 1.00 13.16 124 THR G CA 1
ATOM 4616 C C . THR C 2 127 ? 201.576 176.588 220.831 1.00 13.16 124 THR G C 1
ATOM 4617 O O . THR C 2 127 ? 202.054 177.599 221.357 1.00 13.16 124 THR G O 1
ATOM 4621 N N . GLU C 2 128 ? 200.259 176.379 220.766 1.00 13.24 125 GLU G N 1
ATOM 4622 C CA . GLU C 2 128 ? 199.347 177.339 221.377 1.00 13.24 125 GLU G CA 1
ATOM 4623 C C . GLU C 2 128 ? 199.533 177.390 222.887 1.00 13.24 125 GLU G C 1
ATOM 4624 O O . GLU C 2 128 ? 199.543 178.474 223.482 1.00 13.24 125 GLU G O 1
ATOM 4630 N N . ASN C 2 129 ? 199.693 176.228 223.524 1.00 14.29 126 ASN G N 1
ATOM 4631 C CA . ASN C 2 129 ? 199.957 176.200 224.957 1.00 14.29 126 ASN G CA 1
ATOM 4632 C C . ASN C 2 129 ? 201.273 176.888 225.283 1.00 14.29 126 ASN G C 1
ATOM 4633 O O . ASN C 2 129 ? 201.353 177.663 226.243 1.00 14.29 126 ASN G O 1
ATOM 4638 N N . ILE C 2 130 ? 202.314 176.627 224.488 1.00 12.43 127 ILE G N 1
ATOM 4639 C CA . ILE C 2 130 ? 203.608 177.266 224.726 1.00 12.43 127 ILE G CA 1
ATOM 4640 C C . ILE C 2 130 ? 203.475 178.782 224.640 1.00 12.43 127 ILE G C 1
ATOM 4641 O O . ILE C 2 130 ? 203.953 179.517 225.513 1.00 12.43 127 ILE G O 1
ATOM 4646 N N . ALA C 2 131 ? 202.787 179.265 223.612 1.00 12.57 128 ALA G N 1
ATOM 4647 C CA . ALA C 2 131 ? 202.628 180.708 223.404 1.00 12.57 128 ALA G CA 1
ATOM 4648 C C . ALA C 2 131 ? 201.848 181.419 224.484 1.00 12.57 128 ALA G C 1
ATOM 4649 O O . ALA C 2 131 ? 202.291 182.434 225.002 1.00 12.57 128 ALA G O 1
ATOM 4651 N N . GLN C 2 132 ? 200.675 180.912 224.812 1.00 17.88 129 GLN G N 1
ATOM 4652 C CA . GLN C 2 132 ? 199.847 181.546 225.821 1.00 17.88 129 GLN G CA 1
ATOM 4653 C C . GLN C 2 132 ? 200.518 181.550 227.184 1.00 17.88 129 GLN G C 1
ATOM 4654 O O . GLN C 2 132 ? 200.431 182.533 227.908 1.00 17.88 129 GLN G O 1
ATOM 4660 N N . SER C 2 133 ? 201.195 180.467 227.540 1.00 20.72 130 SER G N 1
ATOM 4661 C CA . SER C 2 133 ? 201.891 180.395 228.817 1.00 20.72 130 SER G CA 1
ATOM 4662 C C . SER C 2 133 ? 202.961 181.449 228.884 1.00 20.72 130 SER G C 1
ATOM 4663 O O . SER C 2 133 ? 203.150 182.073 229.918 1.00 20.72 130 SER G O 1
ATOM 4666 N N . GLY C 2 134 ? 203.669 181.651 227.785 1.00 21.63 131 GLY G N 1
ATOM 4667 C CA . GLY C 2 134 ? 204.705 182.660 227.741 1.00 21.63 131 GLY G CA 1
ATOM 4668 C C . GLY C 2 134 ? 204.186 184.072 227.906 1.00 21.63 131 GLY G C 1
ATOM 4669 O O . GLY C 2 134 ? 204.750 184.859 228.650 1.00 21.63 131 GLY G O 1
ATOM 4670 N N . ARG C 2 135 ? 203.105 184.400 227.220 1.00 29.08 132 ARG G N 1
ATOM 4671 C CA . ARG C 2 135 ? 202.552 185.724 227.337 1.00 29.08 132 ARG G CA 1
ATOM 4672 C C . ARG C 2 135 ? 202.133 185.963 228.777 1.00 29.08 132 ARG G C 1
ATOM 4673 O O . ARG C 2 135 ? 202.290 187.063 229.288 1.00 29.08 132 ARG G O 1
ATOM 4681 N N . ALA C 2 136 ? 201.608 184.945 229.445 1.00 26.61 133 ALA G N 1
ATOM 4682 C CA . ALA C 2 136 ? 201.146 185.113 230.816 1.00 26.61 133 ALA G CA 1
ATOM 4683 C C . ALA C 2 136 ? 202.303 185.275 231.780 1.00 26.61 133 ALA G C 1
ATOM 4684 O O . ALA C 2 136 ? 202.225 186.058 232.712 1.00 26.61 133 ALA G O 1
ATOM 4686 N N . LEU C 2 137 ? 203.378 184.533 231.566 1.00 34.86 134 LEU G N 1
ATOM 4687 C CA . LEU C 2 137 ? 204.548 184.659 232.418 1.00 34.86 134 LEU G CA 1
ATOM 4688 C C . LEU C 2 137 ? 205.151 186.035 232.268 1.00 34.86 134 LEU G C 1
ATOM 4689 O O . LEU C 2 137 ? 205.599 186.622 233.245 1.00 34.86 134 LEU G O 1
ATOM 4694 N N . ALA C 2 138 ? 205.177 186.554 231.048 1.00 32.71 135 ALA G N 1
ATOM 4695 C CA . ALA C 2 138 ? 205.712 187.885 230.828 1.00 32.71 135 ALA G CA 1
ATOM 4696 C C . ALA C 2 138 ? 204.797 188.921 231.419 1.00 32.71 135 ALA G C 1
ATOM 4697 O O . ALA C 2 138 ? 205.206 189.714 232.258 1.00 32.71 135 ALA G O 1
ATOM 4699 N N . GLN C 2 139 ? 203.545 188.904 231.006 1.00 35.28 136 GLN G N 1
ATOM 4700 C CA . GLN C 2 139 ? 202.601 189.894 231.477 1.00 35.28 136 GLN G CA 1
ATOM 4701 C C . GLN C 2 139 ? 202.121 189.613 232.884 1.00 35.28 136 GLN G C 1
ATOM 4702 O O . GLN C 2 139 ? 201.152 190.222 233.325 1.00 35.28 136 GLN G O 1
ATOM 4708 N N . GLY C 2 140 ? 202.762 188.697 233.602 1.00 45.02 137 GLY G N 1
ATOM 4709 C CA . GLY C 2 140 ? 202.240 188.358 234.915 1.00 45.02 137 GLY G CA 1
ATOM 4710 C C . GLY C 2 140 ? 203.185 187.895 235.993 1.00 45.02 137 GLY G C 1
ATOM 4711 O O . GLY C 2 140 ? 203.175 186.729 236.368 1.00 45.02 137 GLY G O 1
ATOM 4712 N N . GLY C 2 141 ? 203.996 188.802 236.508 1.00 54.18 138 GLY G N 1
ATOM 4713 C CA . GLY C 2 141 ? 204.883 188.462 237.601 1.00 54.18 138 GLY G CA 1
ATOM 4714 C C . GLY C 2 141 ? 204.926 189.643 238.533 1.00 54.18 138 GLY G C 1
ATOM 4715 O O . GLY C 2 141 ? 205.654 189.644 239.519 1.00 54.18 138 GLY G O 1
ATOM 4716 N N . GLY C 2 142 ? 204.131 190.657 238.226 1.00 67.67 139 GLY G N 1
ATOM 4717 C CA . GLY C 2 142 ? 204.126 191.858 239.037 1.00 67.67 139 GLY G CA 1
ATOM 4718 C C . GLY C 2 142 ? 203.883 191.668 240.521 1.00 67.67 139 GLY G C 1
ATOM 4719 O O . GLY C 2 142 ? 204.796 191.856 241.330 1.00 67.67 139 GLY G O 1
ATOM 4720 N N . ASP C 2 143 ? 202.664 191.293 240.894 1.00 74.39 140 ASP G N 1
ATOM 4721 C CA . ASP C 2 143 ? 202.273 191.281 242.299 1.00 74.39 140 ASP G CA 1
ATOM 4722 C C . ASP C 2 143 ? 201.075 190.348 242.468 1.00 74.39 140 ASP G C 1
ATOM 4723 O O . ASP C 2 143 ? 200.797 189.516 241.597 1.00 74.39 140 ASP G O 1
ATOM 4728 N N . SER C 2 144 ? 200.376 190.484 243.599 1.00 74.57 141 SER G N 1
ATOM 4729 C CA . SER C 2 144 ? 199.299 189.559 243.942 1.00 74.57 141 SER G CA 1
ATOM 4730 C C . SER C 2 144 ? 198.187 189.577 242.898 1.00 74.57 141 SER G C 1
ATOM 4731 O O . SER C 2 144 ? 197.689 188.523 242.489 1.00 74.57 141 SER G O 1
ATOM 4734 N N . GLN C 2 145 ? 197.775 190.767 242.462 1.00 76.86 142 GLN G N 1
ATOM 4735 C CA . GLN C 2 145 ? 196.717 190.920 241.461 1.00 76.86 142 GLN G CA 1
ATOM 4736 C C . GLN C 2 145 ? 197.225 191.876 240.385 1.00 76.86 142 GLN G C 1
ATOM 4737 O O . GLN C 2 145 ? 196.984 193.084 240.453 1.00 76.86 142 GLN G O 1
ATOM 4743 N N . SER C 2 146 ? 197.926 191.334 239.392 1.00 74.08 143 SER G N 1
ATOM 4744 C CA . SER C 2 146 ? 198.513 192.147 238.334 1.00 74.08 143 SER G CA 1
ATOM 4745 C C . SER C 2 146 ? 198.006 191.779 236.949 1.00 74.08 143 SER G C 1
ATOM 4746 O O . SER C 2 146 ? 197.640 192.670 236.173 1.00 74.08 143 SER G O 1
ATOM 4749 N N . SER C 2 147 ? 197.975 190.494 236.613 1.00 72.89 144 SER G N 1
ATOM 4750 C CA . SER C 2 147 ? 197.718 190.063 235.248 1.00 72.89 144 SER G CA 1
ATOM 4751 C C . SER C 2 147 ? 196.234 189.825 235.001 1.00 72.89 144 SER G C 1
ATOM 4752 O O . SER C 2 147 ? 195.477 189.474 235.910 1.00 72.89 144 SER G O 1
ATOM 4755 N N . LYS C 2 148 ? 195.827 190.025 233.748 1.00 73.63 145 LYS G N 1
ATOM 4756 C CA . LYS C 2 148 ? 194.492 189.673 233.287 1.00 73.63 145 LYS G CA 1
ATOM 4757 C C . LYS C 2 148 ? 194.361 188.197 232.937 1.00 73.63 145 LYS G C 1
ATOM 4758 O O . LYS C 2 148 ? 193.236 187.696 232.830 1.00 73.63 145 LYS G O 1
ATOM 4764 N N . ARG C 2 149 ? 195.478 187.488 232.775 1.00 60.36 146 ARG G N 1
ATOM 4765 C CA . ARG C 2 149 ? 195.476 186.082 232.392 1.00 60.36 146 ARG G CA 1
ATOM 4766 C C . ARG C 2 149 ? 195.594 185.159 233.599 1.00 60.36 146 ARG G C 1
ATOM 4767 O O . ARG C 2 149 ? 196.080 184.030 233.475 1.00 60.36 146 ARG G O 1
ATOM 4775 N N . GLY C 2 150 ? 195.156 185.621 234.769 1.00 64.33 147 GLY G N 1
ATOM 4776 C CA . GLY C 2 150 ? 195.261 184.851 235.987 1.00 64.33 147 GLY G CA 1
ATOM 4777 C C . GLY C 2 150 ? 194.058 183.948 236.217 1.00 64.33 147 GLY G C 1
ATOM 4778 O O . GLY C 2 150 ? 193.079 183.958 235.477 1.00 64.33 147 GLY G O 1
ATOM 4779 N N . LEU C 2 151 ? 194.158 183.154 237.279 1.00 62.29 148 LEU G N 1
ATOM 4780 C CA . LEU C 2 151 ? 193.116 182.218 237.668 1.00 62.29 148 LEU G CA 1
ATOM 4781 C C . LEU C 2 151 ? 192.766 182.424 239.135 1.00 62.29 148 LEU G C 1
ATOM 4782 O O . LEU C 2 151 ? 193.627 182.764 239.952 1.00 62.29 148 LEU G O 1
ATOM 4787 N N . TRP C 2 152 ? 191.494 182.218 239.463 1.00 73.50 149 TRP G N 1
ATOM 4788 C CA . TRP C 2 152 ? 191.001 182.355 240.825 1.00 73.50 149 TRP G CA 1
ATOM 4789 C C . TRP C 2 152 ? 190.316 181.065 241.253 1.00 73.50 149 TRP G C 1
ATOM 4790 O O . TRP C 2 152 ? 189.621 180.426 240.457 1.00 73.50 149 TRP G O 1
ATOM 4801 N N . HIS C 2 153 ? 190.516 180.685 242.513 1.00 80.13 150 HIS G N 1
ATOM 4802 C CA . HIS C 2 153 ? 189.958 179.448 243.040 1.00 80.13 150 HIS G CA 1
ATOM 4803 C C . HIS C 2 153 ? 189.572 179.658 244.496 1.00 80.13 150 HIS G C 1
ATOM 4804 O O . HIS C 2 153 ? 190.054 180.579 245.160 1.00 80.13 150 HIS G O 1
ATOM 4811 N N . ARG C 2 154 ? 188.688 178.791 244.986 1.00 88.01 151 ARG G N 1
ATOM 4812 C CA . ARG C 2 154 ? 188.177 178.870 246.349 1.00 88.01 151 ARG G CA 1
ATOM 4813 C C . ARG C 2 154 ? 188.354 177.527 247.041 1.00 88.01 151 ARG G C 1
ATOM 4814 O O . ARG C 2 154 ? 187.908 176.497 246.525 1.00 88.01 151 ARG G O 1
ATOM 4822 N N . GLN C 2 155 ? 188.999 177.540 248.205 1.00 91.91 152 GLN G N 1
ATOM 4823 C CA . GLN C 2 155 ? 189.095 176.367 249.060 1.00 91.91 152 GLN G CA 1
ATOM 4824 C C . GLN C 2 155 ? 187.950 176.403 250.076 1.00 91.91 152 GLN G C 1
ATOM 4825 O O . GLN C 2 155 ? 186.994 177.168 249.933 1.00 91.91 152 GLN G O 1
ATOM 4831 N N . GLY C 2 156 ? 188.107 175.704 251.189 1.00 95.84 153 GLY G N 1
ATOM 4832 C CA . GLY C 2 156 ? 187.095 175.799 252.227 1.00 95.84 153 GLY G CA 1
ATOM 4833 C C . GLY C 2 156 ? 186.890 177.252 252.609 1.00 95.84 153 GLY G C 1
ATOM 4834 O O . GLY C 2 156 ? 185.808 177.798 252.410 1.00 95.84 153 GLY G O 1
ATOM 4835 N N . ARG C 2 157 ? 187.917 177.882 253.168 1.00 98.45 154 ARG G N 1
ATOM 4836 C CA . ARG C 2 157 ? 187.831 179.297 253.520 1.00 98.45 154 ARG G CA 1
ATOM 4837 C C . ARG C 2 157 ? 188.886 180.095 252.776 1.00 98.45 154 ARG G C 1
ATOM 4838 O O . ARG C 2 157 ? 188.821 181.321 252.723 1.00 98.45 154 ARG G O 1
ATOM 4846 N N . GLU C 2 158 ? 189.857 179.404 252.193 1.00 92.81 155 GLU G N 1
ATOM 4847 C CA . GLU C 2 158 ? 190.934 180.071 251.481 1.00 92.81 155 GLU G CA 1
ATOM 4848 C C . GLU C 2 158 ? 190.478 180.564 250.131 1.00 92.81 155 GLU G C 1
ATOM 4849 O O . GLU C 2 158 ? 189.555 180.009 249.543 1.00 92.81 155 GLU G O 1
ATOM 4855 N N . TYR C 2 159 ? 191.124 181.601 249.621 1.00 89.65 156 TYR G N 1
ATOM 4856 C CA . TYR C 2 159 ? 190.803 182.106 248.293 1.00 89.65 156 TYR G CA 1
ATOM 4857 C C . TYR C 2 159 ? 192.105 182.314 247.553 1.00 89.65 156 TYR G C 1
ATOM 4858 O O . TYR C 2 159 ? 192.903 183.159 247.946 1.00 89.65 156 TYR G O 1
ATOM 4867 N N . ILE C 2 160 ? 192.337 181.560 246.486 1.00 77.32 157 ILE G N 1
ATOM 4868 C CA . ILE C 2 160 ? 193.625 181.635 245.804 1.00 77.32 157 ILE G CA 1
ATOM 4869 C C . ILE C 2 160 ? 193.589 182.312 244.447 1.00 77.32 157 ILE G C 1
ATOM 4870 O O . ILE C 2 160 ? 192.712 182.033 243.642 1.00 77.32 157 ILE G O 1
ATOM 4875 N N . HIS C 2 161 ? 194.536 183.202 244.185 1.00 63.90 158 HIS G N 1
ATOM 4876 C CA . HIS C 2 161 ? 194.616 183.822 242.870 1.00 63.90 158 HIS G CA 1
ATOM 4877 C C . HIS C 2 161 ? 195.971 183.561 242.255 1.00 63.90 158 HIS G C 1
ATOM 4878 O O . HIS C 2 161 ? 196.970 184.091 242.721 1.00 63.90 158 HIS G O 1
ATOM 4885 N N . ILE C 2 162 ? 196.015 182.749 241.209 1.00 57.97 159 ILE G N 1
ATOM 4886 C CA . ILE C 2 162 ? 197.275 182.410 240.586 1.00 57.97 159 ILE G CA 1
ATOM 4887 C C . ILE C 2 162 ? 197.497 183.334 239.406 1.00 57.97 159 ILE G C 1
ATOM 4888 O O . ILE C 2 162 ? 196.696 183.353 238.485 1.00 57.97 159 ILE G O 1
ATOM 4893 N N . ASN C 2 163 ? 198.570 184.112 239.430 1.00 61.11 160 ASN G N 1
ATOM 4894 C CA . ASN C 2 163 ? 198.849 185.074 238.368 1.00 61.11 160 ASN G CA 1
ATOM 4895 C C . ASN C 2 163 ? 199.091 184.381 237.034 1.00 61.11 160 ASN G C 1
ATOM 4896 O O . ASN C 2 163 ? 198.567 184.812 236.001 1.00 61.11 160 ASN G O 1
ATOM 4901 N N . ALA C 2 164 ? 199.880 183.309 237.032 1.00 56.35 161 ALA G N 1
ATOM 4902 C CA . ALA C 2 164 ? 200.223 182.609 235.804 1.00 56.35 161 ALA G CA 1
ATOM 4903 C C . ALA C 2 164 ? 200.279 181.113 236.064 1.00 56.35 161 ALA G C 1
ATOM 4904 O O . ALA C 2 164 ? 200.815 180.672 237.084 1.00 56.35 161 ALA G O 1
ATOM 4906 N N . VAL C 2 165 ? 199.729 180.340 235.134 1.00 51.97 162 VAL G N 1
ATOM 4907 C CA . VAL C 2 165 ? 199.737 178.885 235.201 1.00 51.97 162 VAL G CA 1
ATOM 4908 C C . VAL C 2 165 ? 200.624 178.386 234.071 1.00 51.97 162 VAL G C 1
ATOM 4909 O O . VAL C 2 165 ? 200.317 178.592 232.890 1.00 51.97 162 VAL G O 1
ATOM 4913 N N . GLN C 2 166 ? 201.718 177.734 234.426 1.00 51.10 163 GLN G N 1
ATOM 4914 C CA . GLN C 2 166 ? 202.683 177.226 233.468 1.00 51.10 163 GLN G CA 1
ATOM 4915 C C . GLN C 2 166 ? 202.496 175.729 233.264 1.00 51.10 163 GLN G C 1
ATOM 4916 O O . GLN C 2 166 ? 201.945 175.038 234.126 1.00 51.10 163 GLN G O 1
ATOM 4922 N N . PRO C 2 167 ? 202.938 175.190 232.114 1.00 57.88 164 PRO G N 1
ATOM 4923 C CA . PRO C 2 167 ? 202.658 173.782 231.792 1.00 57.88 164 PRO G CA 1
ATOM 4924 C C . PRO C 2 167 ? 203.120 172.773 232.835 1.00 57.88 164 PRO G C 1
ATOM 4925 O O . PRO C 2 167 ? 202.317 171.963 233.308 1.00 57.88 164 PRO G O 1
ATOM 4929 N N . ASN C 2 168 ? 204.399 172.807 233.206 1.00 67.24 165 ASN G N 1
ATOM 4930 C CA . ASN C 2 168 ? 204.962 171.739 234.026 1.00 67.24 165 ASN G CA 1
ATOM 4931 C C . ASN C 2 168 ? 204.662 171.916 235.509 1.00 67.24 165 ASN G C 1
ATOM 4932 O O . ASN C 2 168 ? 205.575 171.876 236.340 1.00 67.24 165 ASN G O 1
ATOM 4937 N N . GLY C 2 169 ? 203.389 172.097 235.849 1.00 68.70 166 GLY G N 1
ATOM 4938 C CA . GLY C 2 169 ? 202.966 172.108 237.242 1.00 68.70 166 GLY G CA 1
ATOM 4939 C C . GLY C 2 169 ? 203.639 173.151 238.106 1.00 68.70 166 GLY G C 1
ATOM 4940 O O . GLY C 2 169 ? 204.005 172.860 239.252 1.00 68.70 166 GLY G O 1
ATOM 4941 N N . VAL C 2 170 ? 203.815 174.361 237.585 1.00 63.78 167 VAL G N 1
ATOM 4942 C CA . VAL C 2 170 ? 204.415 175.461 238.328 1.00 63.78 167 VAL G CA 1
ATOM 4943 C C . VAL C 2 170 ? 203.549 176.699 238.141 1.00 63.78 167 VAL G C 1
ATOM 4944 O O . VAL C 2 170 ? 203.153 177.022 237.016 1.00 63.78 167 VAL G O 1
ATOM 4948 N N . LEU C 2 171 ? 203.242 177.377 239.243 1.00 60.31 168 LEU G N 1
ATOM 4949 C CA . LEU C 2 171 ? 202.428 178.581 239.232 1.00 60.31 168 LEU G CA 1
ATOM 4950 C C . LEU C 2 171 ? 203.266 179.772 239.671 1.00 60.31 168 LEU G C 1
ATOM 4951 O O . LEU C 2 171 ? 204.322 179.622 240.290 1.00 60.31 168 LEU G O 1
ATOM 4956 N N . TYR C 2 172 ? 202.786 180.967 239.337 1.00 59.27 169 TYR G N 1
ATOM 4957 C CA . TYR C 2 172 ? 203.452 182.208 239.700 1.00 59.27 169 TYR G CA 1
ATOM 4958 C C . TYR C 2 172 ? 202.461 183.137 240.384 1.00 59.27 169 TYR G C 1
ATOM 4959 O O . TYR C 2 172 ? 201.305 183.242 239.966 1.00 59.27 169 TYR G O 1
ATOM 4968 N N . GLY C 2 173 ? 202.921 183.808 241.435 1.00 63.59 170 GLY G N 1
ATOM 4969 C CA . GLY C 2 173 ? 202.089 184.766 242.142 1.00 63.59 170 GLY G CA 1
ATOM 4970 C C . GLY C 2 173 ? 200.899 184.168 242.861 1.00 63.59 170 GLY G C 1
ATOM 4971 O O . GLY C 2 173 ? 199.797 184.725 242.791 1.00 63.59 170 GLY G O 1
ATOM 4972 N N . VAL C 2 174 ? 201.093 183.047 243.551 1.00 64.01 171 VAL G N 1
ATOM 4973 C CA . VAL C 2 174 ? 199.999 182.414 244.279 1.00 64.01 171 VAL G CA 1
ATOM 4974 C C . VAL C 2 174 ? 199.694 183.236 245.524 1.00 64.01 171 VAL G C 1
ATOM 4975 O O . VAL C 2 174 ? 200.540 183.380 246.415 1.00 64.01 171 VAL G O 1
ATOM 4979 N N . THR C 2 175 ? 198.482 183.779 245.590 1.00 72.15 172 THR G N 1
ATOM 4980 C CA . THR C 2 175 ? 198.030 184.591 246.712 1.00 72.15 172 THR G CA 1
ATOM 4981 C C . THR C 2 175 ? 196.881 183.880 247.412 1.00 72.15 172 THR G C 1
ATOM 4982 O O . THR C 2 175 ? 195.913 183.474 246.762 1.00 72.15 172 THR G O 1
ATOM 4986 N N . ARG C 2 176 ? 196.988 183.732 248.730 1.00 80.33 173 ARG G N 1
ATOM 4987 C CA . ARG C 2 176 ? 195.991 183.025 249.524 1.00 80.33 173 ARG G CA 1
ATOM 4988 C C . ARG C 2 176 ? 195.447 183.953 250.600 1.00 80.33 173 ARG G C 1
ATOM 4989 O O . ARG C 2 176 ? 196.215 184.508 251.392 1.00 80.33 173 ARG G O 1
ATOM 4997 N N . TYR C 2 177 ? 194.127 184.116 250.625 1.00 91.52 174 TYR G N 1
ATOM 4998 C CA . TYR C 2 177 ? 193.427 184.825 251.689 1.00 91.52 174 TYR G CA 1
ATOM 4999 C C . TYR C 2 177 ? 192.690 183.794 252.531 1.00 91.52 174 TYR G C 1
ATOM 5000 O O . TYR C 2 177 ? 191.831 183.073 252.014 1.00 91.52 174 TYR G O 1
ATOM 5009 N N . ARG C 2 178 ? 193.011 183.732 253.820 1.00 96.02 175 ARG G N 1
ATOM 5010 C CA . ARG C 2 178 ? 192.422 182.748 254.727 1.00 96.02 175 ARG G CA 1
ATOM 5011 C C . ARG C 2 178 ? 191.577 183.484 255.762 1.00 96.02 175 ARG G C 1
ATOM 5012 O O . ARG C 2 178 ? 192.059 183.828 256.844 1.00 96.02 175 ARG G O 1
ATOM 5020 N N . PHE C 2 179 ? 190.314 183.724 255.424 1.00 101.86 176 PHE G N 1
ATOM 5021 C CA . PHE C 2 179 ? 189.386 184.317 256.375 1.00 101.86 176 PHE G CA 1
ATOM 5022 C C . PHE C 2 179 ? 189.022 183.311 257.460 1.00 101.86 176 PHE G C 1
ATOM 5023 O O . PHE C 2 179 ? 188.995 182.099 257.232 1.00 101.86 176 PHE G O 1
ATOM 5031 N N . ASP C 2 180 ? 188.744 183.826 258.653 1.00 100.48 177 ASP G N 1
ATOM 5032 C CA . ASP C 2 180 ? 188.312 182.991 259.762 1.00 100.48 177 ASP G CA 1
ATOM 5033 C C . ASP C 2 180 ? 186.788 182.877 259.741 1.00 100.48 177 ASP G C 1
ATOM 5034 O O . ASP C 2 180 ? 186.126 183.291 258.786 1.00 100.48 177 ASP G O 1
ATOM 5039 N N . GLU C 2 181 ? 186.214 182.298 260.799 1.00 105.13 178 GLU G N 1
ATOM 5040 C CA . GLU C 2 181 ? 184.763 182.152 260.865 1.00 105.13 178 GLU G CA 1
ATOM 5041 C C . GLU C 2 181 ? 184.074 183.511 260.910 1.00 105.13 178 GLU G C 1
ATOM 5042 O O . GLU C 2 181 ? 183.053 183.721 260.243 1.00 105.13 178 GLU G O 1
ATOM 5048 N N . GLN C 2 182 ? 184.621 184.447 261.683 1.00 101.59 179 GLN G N 1
ATOM 5049 C CA . GLN C 2 182 ? 184.064 185.788 261.807 1.00 101.59 179 GLN G CA 1
ATOM 5050 C C . GLN C 2 182 ? 184.402 186.683 260.621 1.00 101.59 179 GLN G C 1
ATOM 5051 O O . GLN C 2 182 ? 184.227 187.903 260.719 1.00 101.59 179 GLN G O 1
ATOM 5057 N N . ARG C 2 183 ? 184.890 186.107 259.522 1.00 102.73 180 ARG G N 1
ATOM 5058 C CA . ARG C 2 183 ? 185.285 186.806 258.302 1.00 102.73 180 ARG G CA 1
ATOM 5059 C C . ARG C 2 183 ? 186.472 187.736 258.513 1.00 102.73 180 ARG G C 1
ATOM 5060 O O . ARG C 2 183 ? 186.753 188.576 257.649 1.00 102.73 180 ARG G O 1
ATOM 5068 N N . GLY C 2 184 ? 187.176 187.613 259.635 1.00 103.27 181 GLY G N 1
ATOM 5069 C CA . GLY C 2 184 ? 188.399 188.361 259.821 1.00 103.27 181 GLY G CA 1
ATOM 5070 C C . GLY C 2 184 ? 189.557 187.747 259.058 1.00 103.27 181 GLY G C 1
ATOM 5071 O O . GLY C 2 184 ? 189.648 186.533 258.882 1.00 103.27 181 GLY G O 1
ATOM 5072 N N . LEU C 2 185 ? 190.460 188.611 258.598 1.00 100.40 182 LEU G N 1
ATOM 5073 C CA . LEU C 2 185 ? 191.603 188.153 257.819 1.00 100.40 182 LEU G CA 1
ATOM 5074 C C . LEU C 2 185 ? 192.630 187.493 258.729 1.00 100.40 182 LEU G C 1
ATOM 5075 O O . LEU C 2 185 ? 193.523 188.165 259.257 1.00 100.40 182 LEU G O 1
ATOM 5080 N N . GLU C 2 186 ? 192.504 186.178 258.923 1.00 96.02 183 GLU G N 1
ATOM 5081 C CA . GLU C 2 186 ? 193.456 185.463 259.766 1.00 96.02 183 GLU G CA 1
ATOM 5082 C C . GLU C 2 186 ? 194.860 185.513 259.176 1.00 96.02 183 GLU G C 1
ATOM 5083 O O . GLU C 2 186 ? 195.837 185.734 259.901 1.00 96.02 183 GLU G O 1
ATOM 5089 N N . SER C 2 187 ? 194.981 185.320 257.864 1.00 94.77 184 SER G N 1
ATOM 5090 C CA . SER C 2 187 ? 196.286 185.325 257.217 1.00 94.77 184 SER G CA 1
ATOM 5091 C C . SER C 2 187 ? 196.118 185.650 255.741 1.00 94.77 184 SER G C 1
ATOM 5092 O O . SER C 2 187 ? 195.259 185.071 255.071 1.00 94.77 184 SER G O 1
ATOM 5095 N N . ALA C 2 188 ? 196.940 186.572 255.245 1.00 91.56 185 ALA G N 1
ATOM 5096 C CA . ALA C 2 188 ? 197.006 186.907 253.828 1.00 91.56 185 ALA G CA 1
ATOM 5097 C C . ALA C 2 188 ? 198.448 186.739 253.374 1.00 91.56 185 ALA G C 1
ATOM 5098 O O . ALA C 2 188 ? 199.358 187.329 253.966 1.00 91.56 185 ALA G O 1
ATOM 5100 N N . SER C 2 189 ? 198.655 185.941 252.330 1.00 82.63 186 SER G N 1
ATOM 5101 C CA . SER C 2 189 ? 199.992 185.552 251.912 1.00 82.63 186 SER G CA 1
ATOM 5102 C C . SER C 2 189 ? 200.163 185.738 250.411 1.00 82.63 186 SER G C 1
ATOM 5103 O O . SER C 2 189 ? 199.192 185.839 249.658 1.00 82.63 186 SER G O 1
ATOM 5106 N N . PHE C 2 190 ? 201.425 185.785 249.991 1.00 74.84 187 PHE G N 1
ATOM 5107 C CA . PHE C 2 190 ? 201.794 185.850 248.584 1.00 74.84 187 PHE G CA 1
ATOM 5108 C C . PHE C 2 190 ? 203.056 185.030 248.378 1.00 74.84 187 PHE G C 1
ATOM 5109 O O . PHE C 2 190 ? 204.033 185.200 249.113 1.00 74.84 187 PHE G O 1
ATOM 5117 N N . ALA C 2 191 ? 203.038 184.151 247.380 1.00 73.28 188 ALA G N 1
ATOM 5118 C CA . ALA C 2 191 ? 204.165 183.281 247.077 1.00 73.28 188 ALA G CA 1
ATOM 5119 C C . ALA C 2 191 ? 204.601 183.489 245.635 1.00 73.28 188 ALA G C 1
ATOM 5120 O O . ALA C 2 191 ? 203.766 183.672 244.744 1.00 73.28 188 ALA G O 1
ATOM 5122 N N . LYS C 2 192 ? 205.916 183.462 245.409 1.00 72.90 189 LYS G N 1
ATOM 5123 C CA . LYS C 2 192 ? 206.440 183.699 244.068 1.00 72.90 189 LYS G CA 1
ATOM 5124 C C . LYS C 2 192 ? 206.146 182.529 243.137 1.00 72.90 189 LYS G C 1
ATOM 5125 O O . LYS C 2 192 ? 205.690 182.726 242.005 1.00 72.90 189 LYS G O 1
ATOM 5131 N N . ARG C 2 193 ? 206.399 181.303 243.591 1.00 72.09 190 ARG G N 1
ATOM 5132 C CA . ARG C 2 193 ? 206.306 180.134 242.728 1.00 72.09 190 ARG G CA 1
ATOM 5133 C C . ARG C 2 193 ? 205.661 178.984 243.491 1.00 72.09 190 ARG G C 1
ATOM 5134 O O . ARG C 2 193 ? 205.326 179.100 244.674 1.00 72.09 190 ARG G O 1
ATOM 5142 N N . ALA C 2 194 ? 205.486 177.864 242.792 1.00 74.44 191 ALA G N 1
ATOM 5143 C CA . ALA C 2 194 ? 204.943 176.646 243.375 1.00 74.44 191 ALA G CA 1
ATOM 5144 C C . ALA C 2 194 ? 205.367 175.470 242.507 1.00 74.44 191 ALA G C 1
ATOM 5145 O O . ALA C 2 194 ? 205.705 175.635 241.333 1.00 74.44 191 ALA G O 1
ATOM 5147 N N . ARG C 2 195 ? 205.347 174.278 243.101 1.00 80.33 192 ARG G N 1
ATOM 5148 C CA . ARG C 2 195 ? 205.723 173.060 242.397 1.00 80.33 192 ARG G CA 1
ATOM 5149 C C . ARG C 2 195 ? 204.816 171.919 242.833 1.00 80.33 192 ARG G C 1
ATOM 5150 O O . ARG C 2 195 ? 204.484 171.798 244.014 1.00 80.33 192 ARG G O 1
ATOM 5158 N N . PHE C 2 196 ? 204.426 171.082 241.874 1.00 81.86 193 PHE G N 1
ATOM 5159 C CA . PHE C 2 196 ? 203.496 169.986 242.124 1.00 81.86 193 PHE G CA 1
ATOM 5160 C C . PHE C 2 196 ? 204.279 168.713 242.419 1.00 81.86 193 PHE G C 1
ATOM 5161 O O . PHE C 2 196 ? 205.000 168.203 241.554 1.00 81.86 193 PHE G O 1
ATOM 5169 N N . GLU C 2 197 ? 204.133 168.195 243.639 1.00 87.05 194 GLU G N 1
ATOM 5170 C CA . GLU C 2 197 ? 204.710 166.912 244.043 1.00 87.05 194 GLU G CA 1
ATOM 5171 C C . GLU C 2 197 ? 203.592 166.106 244.697 1.00 87.05 194 GLU G C 1
ATOM 5172 O O . GLU C 2 197 ? 203.446 166.126 245.923 1.00 87.05 194 GLU G O 1
ATOM 5178 N N . THR C 2 198 ? 202.824 165.384 243.875 1.00 89.75 195 THR G N 1
ATOM 5179 C CA . THR C 2 198 ? 201.653 164.639 244.329 1.00 89.75 195 THR G CA 1
ATOM 5180 C C . THR C 2 198 ? 200.734 165.523 245.165 1.00 89.75 195 THR G C 1
ATOM 5181 O O . THR C 2 198 ? 200.089 166.431 244.634 1.00 89.75 195 THR G O 1
ATOM 5185 N N . ASP C 2 199 ? 200.664 165.269 246.470 1.00 91.43 196 ASP G N 1
ATOM 5186 C CA . ASP C 2 199 ? 199.829 166.073 247.353 1.00 91.43 196 ASP G CA 1
ATOM 5187 C C . ASP C 2 199 ? 200.526 167.334 247.848 1.00 91.43 196 ASP G C 1
ATOM 5188 O O . ASP C 2 199 ? 199.914 168.103 248.598 1.00 91.43 196 ASP G O 1
ATOM 5193 N N . HIS C 2 200 ? 201.774 167.568 247.452 1.00 88.69 197 HIS G N 1
ATOM 5194 C CA . HIS C 2 200 ? 202.572 168.665 247.982 1.00 88.69 197 HIS G CA 1
ATOM 5195 C C . HIS C 2 200 ? 202.706 169.780 246.953 1.00 88.69 197 HIS G C 1
ATOM 5196 O O . HIS C 2 200 ? 203.047 169.528 245.793 1.00 88.69 197 HIS G O 1
ATOM 5203 N N . TRP C 2 201 ? 202.435 171.009 247.387 1.00 81.43 198 TRP G N 1
ATOM 5204 C CA . TRP C 2 201 ? 202.739 172.215 246.626 1.00 81.43 198 TRP G CA 1
ATOM 5205 C C . TRP C 2 201 ? 203.668 173.072 247.474 1.00 81.43 198 TRP G C 1
ATOM 5206 O O . TRP C 2 201 ? 203.302 173.475 248.583 1.00 81.43 198 TRP G O 1
ATOM 5217 N N . GLN C 2 202 ? 204.862 173.349 246.957 1.00 81.37 199 GLN G N 1
ATOM 5218 C CA . GLN C 2 202 ? 205.894 174.057 247.708 1.00 81.37 199 GLN G CA 1
ATOM 5219 C C . GLN C 2 202 ? 205.862 175.532 247.327 1.00 81.37 199 GLN G C 1
ATOM 5220 O O . GLN C 2 202 ? 206.270 175.905 246.223 1.00 81.37 199 GLN G O 1
ATOM 5226 N N . LEU C 2 203 ? 205.387 176.371 248.249 1.00 85.71 200 LEU G N 1
ATOM 5227 C CA . LEU C 2 203 ? 205.273 177.810 248.014 1.00 85.71 200 LEU G CA 1
ATOM 5228 C C . LEU C 2 203 ? 206.582 178.484 248.415 1.00 85.71 200 LEU G C 1
ATOM 5229 O O . LEU C 2 203 ? 206.717 179.074 249.488 1.00 85.71 200 LEU G O 1
ATOM 5234 N N . GLU C 2 204 ? 207.566 178.388 247.526 1.00 79.49 201 GLU G N 1
ATOM 5235 C CA . GLU C 2 204 ? 208.838 179.056 247.756 1.00 79.49 201 GLU G CA 1
ATOM 5236 C C . GLU C 2 204 ? 208.673 180.568 247.647 1.00 79.49 201 GLU G C 1
ATOM 5237 O O . GLU C 2 204 ? 207.866 181.072 246.862 1.00 79.49 201 GLU G O 1
ATOM 5243 N N . GLU C 2 205 ? 209.453 181.290 248.454 1.00 81.10 202 GLU G N 1
ATOM 5244 C CA . GLU C 2 205 ? 209.381 182.749 248.545 1.00 81.10 202 GLU G CA 1
ATOM 5245 C C . GLU C 2 205 ? 207.964 183.195 248.917 1.00 81.10 202 GLU G C 1
ATOM 5246 O O . GLU C 2 205 ? 207.252 183.839 248.144 1.00 81.10 202 GLU G O 1
ATOM 5252 N N . VAL C 2 206 ? 207.557 182.814 250.124 1.00 81.58 203 VAL G N 1
ATOM 5253 C CA . VAL C 2 206 ? 206.235 183.123 250.654 1.00 81.58 203 VAL G CA 1
ATOM 5254 C C . VAL C 2 206 ? 206.389 184.134 251.782 1.00 81.58 203 VAL G C 1
ATOM 5255 O O . VAL C 2 206 ? 207.204 183.944 252.692 1.00 81.58 203 VAL G O 1
ATOM 5259 N N . THR C 2 207 ? 205.623 185.219 251.708 1.00 86.51 204 THR G N 1
ATOM 5260 C CA . THR C 2 207 ? 205.637 186.279 252.714 1.00 86.51 204 THR G CA 1
ATOM 5261 C C . THR C 2 207 ? 204.207 186.462 253.213 1.00 86.51 204 THR G C 1
ATOM 5262 O O . THR C 2 207 ? 203.459 187.298 252.701 1.00 86.51 204 THR G O 1
ATOM 5266 N N . THR C 2 208 ? 203.833 185.678 254.219 1.00 93.62 205 THR G N 1
ATOM 5267 C CA . THR C 2 208 ? 202.493 185.752 254.778 1.00 93.62 205 THR G CA 1
ATOM 5268 C C . THR C 2 208 ? 202.394 186.882 255.796 1.00 93.62 205 THR G C 1
ATOM 5269 O O . THR C 2 208 ? 203.355 187.201 256.501 1.00 93.62 205 THR G O 1
ATOM 5273 N N . THR C 2 209 ? 201.213 187.493 255.861 1.00 98.40 206 THR G N 1
ATOM 5274 C CA . THR C 2 209 ? 200.918 188.563 256.814 1.00 98.40 206 THR G CA 1
ATOM 5275 C C . THR C 2 209 ? 199.676 188.144 257.594 1.00 98.40 206 THR G C 1
ATOM 5276 O O . THR C 2 209 ? 198.551 188.492 257.224 1.00 98.40 206 THR G O 1
ATOM 5280 N N . LEU C 2 210 ? 199.882 187.394 258.671 1.00 99.80 207 LEU G N 1
ATOM 5281 C CA . LEU C 2 210 ? 198.785 186.960 259.521 1.00 99.80 207 LEU G CA 1
ATOM 5282 C C . LEU C 2 210 ? 198.452 188.041 260.540 1.00 99.80 207 LEU G C 1
ATOM 5283 O O . LEU C 2 210 ? 199.300 188.858 260.910 1.00 99.80 207 LEU G O 1
ATOM 5288 N N . LEU C 2 211 ? 197.198 188.046 260.986 1.00 101.76 208 LEU G N 1
ATOM 5289 C CA . LEU C 2 211 ? 196.722 189.047 261.932 1.00 101.76 208 LEU G CA 1
ATOM 5290 C C . LEU C 2 211 ? 195.817 188.379 262.954 1.00 101.76 208 LEU G C 1
ATOM 5291 O O . LEU C 2 211 ? 194.762 187.847 262.596 1.00 101.76 208 LEU G O 1
ATOM 5296 N N . HIS C 2 212 ? 196.234 188.398 264.216 1.00 104.77 209 HIS G N 1
ATOM 5297 C CA . HIS C 2 212 ? 195.346 188.007 265.301 1.00 104.77 209 HIS G CA 1
ATOM 5298 C C . HIS C 2 212 ? 194.430 189.184 265.606 1.00 104.77 209 HIS G C 1
ATOM 5299 O O . HIS C 2 212 ? 194.912 190.285 265.903 1.00 104.77 209 HIS G O 1
ATOM 5306 N N . PRO C 2 213 ? 193.112 189.001 265.547 1.00 108.76 210 PRO G N 1
ATOM 5307 C CA . PRO C 2 213 ? 192.203 190.147 265.682 1.00 108.76 210 PRO G CA 1
ATOM 5308 C C . PRO C 2 213 ? 191.989 190.582 267.123 1.00 108.76 210 PRO G C 1
ATOM 5309 O O . PRO C 2 213 ? 191.049 191.328 267.413 1.00 108.76 210 PRO G O 1
ATOM 5313 N N . ARG C 2 214 ? 192.848 190.128 268.033 1.00 108.97 211 ARG G N 1
ATOM 5314 C CA . ARG C 2 214 ? 192.740 190.497 269.445 1.00 108.97 211 ARG G CA 1
ATOM 5315 C C . ARG C 2 214 ? 193.488 191.804 269.718 1.00 108.97 211 ARG G C 1
ATOM 5316 O O . ARG C 2 214 ? 194.303 191.914 270.634 1.00 108.97 211 ARG G O 1
ATOM 5324 N N . GLU C 2 215 ? 193.177 192.807 268.898 1.00 111.86 212 GLU G N 1
ATOM 5325 C CA . GLU C 2 215 ? 193.725 194.158 269.021 1.00 111.86 212 GLU G CA 1
ATOM 5326 C C . GLU C 2 215 ? 195.254 194.137 269.069 1.00 111.86 212 GLU G C 1
ATOM 5327 O O . GLU C 2 215 ? 195.884 194.501 270.064 1.00 111.86 212 GLU G O 1
ATOM 5333 N N . LYS C 2 216 ? 195.850 193.687 267.966 1.00 106.40 213 LYS G N 1
ATOM 5334 C CA . LYS C 2 216 ? 197.297 193.678 267.822 1.00 106.40 213 LYS G CA 1
ATOM 5335 C C . LYS C 2 216 ? 197.653 193.899 266.358 1.00 106.40 213 LYS G C 1
ATOM 5336 O O . LYS C 2 216 ? 196.802 193.821 265.468 1.00 106.40 213 LYS G O 1
ATOM 5342 N N . ARG C 2 217 ? 198.928 194.183 266.116 1.00 105.42 214 ARG G N 1
ATOM 5343 C CA . ARG C 2 217 ? 199.416 194.501 264.784 1.00 105.42 214 ARG G CA 1
ATOM 5344 C C . ARG C 2 217 ? 199.676 193.233 263.976 1.00 105.42 214 ARG G C 1
ATOM 5345 O O . ARG C 2 217 ? 199.958 192.162 264.519 1.00 105.42 214 ARG G O 1
ATOM 5353 N N . SER C 2 218 ? 199.574 193.372 262.657 1.00 100.81 215 SER G N 1
ATOM 5354 C CA . SER C 2 218 ? 199.874 192.265 261.761 1.00 100.81 215 SER G CA 1
ATOM 5355 C C . SER C 2 218 ? 201.372 191.992 261.744 1.00 100.81 215 SER G C 1
ATOM 5356 O O . SER C 2 218 ? 202.188 192.911 261.634 1.00 100.81 215 SER G O 1
ATOM 5359 N N . GLU C 2 219 ? 201.732 190.717 261.853 1.00 99.65 216 GLU G N 1
ATOM 5360 C CA . GLU C 2 219 ? 203.126 190.286 261.883 1.00 99.65 216 GLU G CA 1
ATOM 5361 C C . GLU C 2 219 ? 203.470 189.664 260.536 1.00 99.65 216 GLU G C 1
ATOM 5362 O O . GLU C 2 219 ? 203.033 188.550 260.230 1.00 99.65 216 GLU G O 1
ATOM 5368 N N . VAL C 2 220 ? 204.251 190.381 259.734 1.00 97.26 217 VAL G N 1
ATOM 5369 C CA . VAL C 2 220 ? 204.720 189.854 258.457 1.00 97.26 217 VAL G CA 1
ATOM 5370 C C . VAL C 2 220 ? 205.857 188.877 258.731 1.00 97.26 217 VAL G C 1
ATOM 5371 O O . VAL C 2 220 ? 206.850 189.226 259.378 1.00 97.26 217 VAL G O 1
ATOM 5375 N N . VAL C 2 221 ? 205.708 187.645 258.254 1.00 91.83 218 VAL G N 1
ATOM 5376 C CA . VAL C 2 221 ? 206.655 186.573 258.531 1.00 91.83 218 VAL G CA 1
ATOM 5377 C C . VAL C 2 221 ? 207.210 186.070 257.205 1.00 91.83 218 VAL G C 1
ATOM 5378 O O . VAL C 2 221 ? 206.446 185.781 256.277 1.00 91.83 218 VAL G O 1
ATOM 5382 N N . LYS C 2 222 ? 208.534 185.967 257.122 1.00 83.78 219 LYS G N 1
ATOM 5383 C CA . LYS C 2 222 ? 209.212 185.597 255.882 1.00 83.78 219 LYS G CA 1
ATOM 5384 C C . LYS C 2 222 ? 209.583 184.114 255.909 1.00 83.78 219 LYS G C 1
ATOM 5385 O O . LYS C 2 222 ? 210.728 183.726 256.146 1.00 83.78 219 LYS G O 1
ATOM 5391 N N . LEU C 2 223 ? 208.580 183.279 255.661 1.00 87.70 220 LEU G N 1
ATOM 5392 C CA . LEU C 2 223 ? 208.827 181.848 255.514 1.00 87.70 220 LEU G CA 1
ATOM 5393 C C . LEU C 2 223 ? 209.635 181.591 254.247 1.00 87.70 220 LEU G C 1
ATOM 5394 O O . LEU C 2 223 ? 209.299 182.125 253.184 1.00 87.70 220 LEU G O 1
ATOM 5399 N N . PRO C 2 224 ? 210.699 180.793 254.312 1.00 88.97 221 PRO G N 1
ATOM 5400 C CA . PRO C 2 224 ? 211.487 180.520 253.103 1.00 88.97 221 PRO G CA 1
ATOM 5401 C C . PRO C 2 224 ? 210.820 179.504 252.190 1.00 88.97 221 PRO G C 1
ATOM 5402 O O . PRO C 2 224 ? 210.981 179.559 250.967 1.00 88.97 221 PRO G O 1
ATOM 5406 N N . THR C 2 225 ? 210.070 178.573 252.776 1.00 88.38 222 THR G N 1
ATOM 5407 C CA . THR C 2 225 ? 209.424 177.516 252.012 1.00 88.38 222 THR G CA 1
ATOM 5408 C C . THR C 2 225 ? 208.236 176.996 252.808 1.00 88.38 222 THR G C 1
ATOM 5409 O O . THR C 2 225 ? 208.350 176.748 254.011 1.00 88.38 222 THR G O 1
ATOM 5413 N N . GLU C 2 226 ? 207.101 176.833 252.130 1.00 89.01 223 GLU G N 1
ATOM 5414 C CA . GLU C 2 226 ? 205.870 176.381 252.757 1.00 89.01 223 GLU G CA 1
ATOM 5415 C C . GLU C 2 226 ? 205.260 175.244 251.950 1.00 89.01 223 GLU G C 1
ATOM 5416 O O . GLU C 2 226 ? 205.357 175.213 250.720 1.00 89.01 223 GLU G O 1
ATOM 5422 N N . ARG C 2 227 ? 204.630 174.310 252.656 1.00 91.28 224 ARG G N 1
ATOM 5423 C CA . ARG C 2 227 ? 203.835 173.271 252.021 1.00 91.28 224 ARG G CA 1
ATOM 5424 C C . ARG C 2 227 ? 202.403 173.761 251.851 1.00 91.28 224 ARG G C 1
ATOM 5425 O O . ARG C 2 227 ? 201.880 174.498 252.692 1.00 91.28 224 ARG G O 1
ATOM 5433 N N . TRP C 2 228 ? 201.783 173.372 250.741 1.00 84.15 225 TRP G N 1
ATOM 5434 C CA . TRP C 2 228 ? 200.429 173.803 250.414 1.00 84.15 225 TRP G CA 1
ATOM 5435 C C . TRP C 2 228 ? 199.585 172.578 250.106 1.00 84.15 225 TRP G C 1
ATOM 5436 O O . TRP C 2 228 ? 199.936 171.783 249.228 1.00 84.15 225 TRP G O 1
ATOM 5447 N N . ASP C 2 229 ? 198.476 172.427 250.828 1.00 83.50 226 ASP G N 1
ATOM 5448 C CA . ASP C 2 229 ? 197.565 171.300 250.631 1.00 83.50 226 ASP G CA 1
ATOM 5449 C C . ASP C 2 229 ? 196.499 171.651 249.591 1.00 83.50 226 ASP G C 1
ATOM 5450 O O . ASP C 2 229 ? 195.294 171.547 249.819 1.00 83.50 226 ASP G O 1
ATOM 5455 N N . ALA C 2 230 ? 196.976 172.076 248.426 1.00 83.41 227 ALA G N 1
ATOM 5456 C CA . ALA C 2 230 ? 196.091 172.492 247.349 1.00 83.41 227 ALA G CA 1
ATOM 5457 C C . ALA C 2 230 ? 195.437 171.287 246.688 1.00 83.41 227 ALA G C 1
ATOM 5458 O O . ALA C 2 230 ? 196.065 170.239 246.508 1.00 83.41 227 ALA G O 1
ATOM 5460 N N . GLN C 2 231 ? 194.164 171.444 246.329 1.00 80.92 228 GLN G N 1
ATOM 5461 C CA . GLN C 2 231 ? 193.424 170.441 245.574 1.00 80.92 228 GLN G CA 1
ATOM 5462 C C . GLN C 2 231 ? 193.340 170.791 244.093 1.00 80.92 228 GLN G C 1
ATOM 5463 O O . GLN C 2 231 ? 192.333 170.500 243.440 1.00 80.92 228 GLN G O 1
ATOM 5469 N N . LEU C 2 232 ? 194.382 171.420 243.554 1.00 70.78 229 LEU G N 1
ATOM 5470 C CA . LEU C 2 232 ? 194.412 171.860 242.165 1.00 70.78 229 LEU G CA 1
ATOM 5471 C C . LEU C 2 232 ? 195.355 170.955 241.382 1.00 70.78 229 LEU G C 1
ATOM 5472 O O . LEU C 2 232 ? 196.579 171.057 241.515 1.00 70.78 229 LEU G O 1
ATOM 5477 N N . SER C 2 233 ? 194.788 170.075 240.570 1.00 61.75 230 SER G N 1
ATOM 5478 C CA . SER C 2 233 ? 195.597 169.220 239.712 1.00 61.75 230 SER G CA 1
ATOM 5479 C C . SER C 2 233 ? 196.106 170.020 238.517 1.00 61.75 230 SER G C 1
ATOM 5480 O O . SER C 2 233 ? 195.309 170.665 237.829 1.00 61.75 230 SER G O 1
ATOM 5483 N N . PRO C 2 234 ? 197.415 170.015 238.252 1.00 60.21 231 PRO G N 1
ATOM 5484 C CA . PRO C 2 234 ? 197.942 170.818 237.136 1.00 60.21 231 PRO G CA 1
ATOM 5485 C C . PRO C 2 234 ? 197.350 170.455 235.787 1.00 60.21 231 PRO G C 1
ATOM 5486 O O . PRO C 2 234 ? 197.187 171.338 234.935 1.00 60.21 231 PRO G O 1
ATOM 5490 N N . GLN C 2 235 ? 197.032 169.178 235.562 1.00 59.60 232 GLN G N 1
ATOM 5491 C CA . GLN C 2 235 ? 196.430 168.784 234.294 1.00 59.60 232 GLN G CA 1
ATOM 5492 C C . GLN C 2 235 ? 195.087 169.471 234.093 1.00 59.60 232 GLN G C 1
ATOM 5493 O O . GLN C 2 235 ? 194.773 169.929 232.988 1.00 59.60 232 GLN G O 1
ATOM 5499 N N . LEU C 2 236 ? 194.279 169.551 235.152 1.00 55.31 233 LEU G N 1
ATOM 5500 C CA . LEU C 2 236 ? 193.033 170.303 235.081 1.00 55.31 233 LEU G CA 1
ATOM 5501 C C . LEU C 2 236 ? 193.292 171.801 234.989 1.00 55.31 233 LEU G C 1
ATOM 5502 O O . LEU C 2 236 ? 192.520 172.524 234.350 1.00 55.31 233 LEU G O 1
ATOM 5507 N N . LEU C 2 237 ? 194.362 172.282 235.627 1.00 51.11 234 LEU G N 1
ATOM 5508 C CA . LEU C 2 237 ? 194.665 173.710 235.599 1.00 51.11 234 LEU G CA 1
ATOM 5509 C C . LEU C 2 237 ? 194.990 174.179 234.188 1.00 51.11 234 LEU G C 1
ATOM 5510 O O . LEU C 2 237 ? 194.574 175.268 233.777 1.00 51.11 234 LEU G O 1
ATOM 5515 N N . ASN C 2 238 ? 195.742 173.376 233.434 1.00 48.90 235 ASN G N 1
ATOM 5516 C CA . ASN C 2 238 ? 196.089 173.762 232.070 1.00 48.90 235 ASN G CA 1
ATOM 5517 C C . ASN C 2 238 ? 194.863 173.820 231.168 1.00 48.90 235 ASN G C 1
ATOM 5518 O O . ASN C 2 238 ? 194.842 174.592 230.203 1.00 48.90 235 ASN G O 1
ATOM 5523 N N . THR C 2 239 ? 193.839 173.015 231.457 1.00 35.42 236 THR G N 1
ATOM 5524 C CA . THR C 2 239 ? 192.656 172.986 230.603 1.00 35.42 236 THR G CA 1
ATOM 5525 C C . THR C 2 239 ? 191.787 174.223 230.802 1.00 35.42 236 THR G C 1
ATOM 5526 O O . THR C 2 239 ? 191.276 174.790 229.830 1.00 35.42 236 THR G O 1
ATOM 5530 N N . VAL C 2 240 ? 191.604 174.656 232.052 1.00 35.75 237 VAL G N 1
ATOM 5531 C CA . VAL C 2 240 ? 190.671 175.744 232.328 1.00 35.75 237 VAL G CA 1
ATOM 5532 C C . VAL C 2 240 ? 191.209 177.071 231.803 1.00 35.75 237 VAL G C 1
ATOM 5533 O O . VAL C 2 240 ? 190.441 177.936 231.367 1.00 35.75 237 VAL G O 1
ATOM 5537 N N . VAL C 2 241 ? 192.534 177.258 231.833 1.00 37.49 238 VAL G N 1
ATOM 5538 C CA . VAL C 2 241 ? 193.130 178.509 231.365 1.00 37.49 238 VAL G CA 1
ATOM 5539 C C . VAL C 2 241 ? 193.277 178.566 229.856 1.00 37.49 238 VAL G C 1
ATOM 5540 O O . VAL C 2 241 ? 193.759 179.577 229.330 1.00 37.49 238 VAL G O 1
ATOM 5544 N N . MET C 2 242 ? 192.878 177.519 229.141 1.00 31.89 239 MET G N 1
ATOM 5545 C CA . MET C 2 242 ? 193.015 177.449 227.695 1.00 31.89 239 MET G CA 1
ATOM 5546 C C . MET C 2 242 ? 191.642 177.512 227.040 1.00 31.89 239 MET G C 1
ATOM 5547 O O . MET C 2 242 ? 190.666 176.974 227.570 1.00 31.89 239 MET G O 1
ATOM 5552 N N . GLU C 2 243 ? 191.574 178.179 225.891 1.00 28.32 240 GLU G N 1
ATOM 5553 C CA . GLU C 2 243 ? 190.318 178.298 225.173 1.00 28.32 240 GLU G CA 1
ATOM 5554 C C . GLU C 2 243 ? 189.849 176.925 224.692 1.00 28.32 240 GLU G C 1
ATOM 5555 O O . GLU C 2 243 ? 190.666 176.067 224.349 1.00 28.32 240 GLU G O 1
ATOM 5561 N N . PRO C 2 244 ? 188.535 176.689 224.667 1.00 22.71 241 PRO G N 1
ATOM 5562 C CA . PRO C 2 244 ? 188.036 175.365 224.263 1.00 22.71 241 PRO G CA 1
ATOM 5563 C C . PRO C 2 244 ? 188.372 174.994 222.831 1.00 22.71 241 PRO G C 1
ATOM 5564 O O . PRO C 2 244 ? 188.379 173.802 222.504 1.00 22.71 241 PRO G O 1
ATOM 5568 N N . GLU C 2 245 ? 188.646 175.968 221.966 1.00 21.45 242 GLU G N 1
ATOM 5569 C CA . GLU C 2 245 ? 189.016 175.690 220.586 1.00 21.45 242 GLU G CA 1
ATOM 5570 C C . GLU C 2 245 ? 190.512 175.482 220.400 1.00 21.45 242 GLU G C 1
ATOM 5571 O O . GLU C 2 245 ? 190.935 175.105 219.302 1.00 21.45 242 GLU G O 1
ATOM 5577 N N . ALA C 2 246 ? 191.315 175.713 221.435 1.00 17.29 243 ALA G N 1
ATOM 5578 C CA . ALA C 2 246 ? 192.755 175.514 221.373 1.00 17.29 243 ALA G CA 1
ATOM 5579 C C . ALA C 2 246 ? 193.188 174.187 221.978 1.00 17.29 243 ALA G C 1
ATOM 5580 O O . ALA C 2 246 ? 194.389 173.960 222.155 1.00 17.29 243 ALA G O 1
ATOM 5582 N N . LEU C 2 247 ? 192.242 173.312 222.300 1.00 14.10 244 LEU G N 1
ATOM 5583 C CA . LEU C 2 247 ? 192.529 172.011 222.881 1.00 14.10 244 LEU G CA 1
ATOM 5584 C C . LEU C 2 247 ? 192.493 170.932 221.807 1.00 14.10 244 LEU G C 1
ATOM 5585 O O . LEU C 2 247 ? 191.840 171.082 220.772 1.00 14.10 244 LEU G O 1
ATOM 5590 N N . SER C 2 248 ? 193.206 169.839 222.063 1.00 14.60 245 SER G N 1
ATOM 5591 C CA . SER C 2 248 ? 193.199 168.717 221.141 1.00 14.60 245 SER G CA 1
ATOM 5592 C C . SER C 2 248 ? 191.844 168.014 221.175 1.00 14.60 245 SER G C 1
ATOM 5593 O O . SER C 2 248 ? 191.016 168.237 222.063 1.00 14.60 245 SER G O 1
ATOM 5596 N N . ILE C 2 249 ? 191.615 167.159 220.177 1.00 15.29 246 ILE G N 1
ATOM 5597 C CA . ILE C 2 249 ? 190.353 166.431 220.099 1.00 15.29 246 ILE G CA 1
ATOM 5598 C C . ILE C 2 249 ? 190.206 165.482 221.283 1.00 15.29 246 ILE G C 1
ATOM 5599 O O . ILE C 2 249 ? 189.140 165.406 221.907 1.00 15.29 246 ILE G O 1
ATOM 5604 N N . SER C 2 250 ? 191.269 164.746 221.611 1.00 15.05 247 SER G N 1
ATOM 5605 C CA . SER C 2 250 ? 191.224 163.846 222.759 1.00 15.05 247 SER G CA 1
ATOM 5606 C C . SER C 2 250 ? 191.032 164.619 224.058 1.00 15.05 247 SER G C 1
ATOM 5607 O O . SER C 2 250 ? 190.235 164.225 224.918 1.00 15.05 247 SER G O 1
ATOM 5610 N N . GLY C 2 251 ? 191.765 165.722 224.223 1.00 15.30 248 GLY G N 1
ATOM 5611 C CA . GLY C 2 251 ? 191.598 166.534 225.416 1.00 15.30 248 GLY G CA 1
ATOM 5612 C C . GLY C 2 251 ? 190.204 167.116 225.525 1.00 15.30 248 GLY G C 1
ATOM 5613 O O . GLY C 2 251 ? 189.631 167.185 226.616 1.00 15.30 248 GLY G O 1
ATOM 5614 N N . LEU C 2 252 ? 189.636 167.535 224.392 1.00 13.46 249 LEU G N 1
ATOM 5615 C CA . LEU C 2 252 ? 188.260 168.015 224.389 1.00 13.46 249 LEU G CA 1
ATOM 5616 C C . LEU C 2 252 ? 187.295 166.914 224.804 1.00 13.46 249 LEU G C 1
ATOM 5617 O O . LEU C 2 252 ? 186.358 167.160 225.568 1.00 13.46 249 LEU G O 1
ATOM 5622 N N . TRP C 2 253 ? 187.511 165.691 224.316 1.00 16.95 250 TRP G N 1
ATOM 5623 C CA . TRP C 2 253 ? 186.655 164.569 224.694 1.00 16.95 250 TRP G CA 1
ATOM 5624 C C . TRP C 2 253 ? 186.722 164.308 226.197 1.00 16.95 250 TRP G C 1
ATOM 5625 O O . TRP C 2 253 ? 185.688 164.174 226.871 1.00 16.95 250 TRP G O 1
ATOM 5636 N N . GLN C 2 254 ? 187.942 164.246 226.739 1.00 18.14 251 GLN G N 1
ATOM 5637 C CA . GLN C 2 254 ? 188.103 164.018 228.172 1.00 18.14 251 GLN G CA 1
ATOM 5638 C C . GLN C 2 254 ? 187.444 165.119 228.991 1.00 18.14 251 GLN G C 1
ATOM 5639 O O . GLN C 2 254 ? 186.750 164.835 229.975 1.00 18.14 251 GLN G O 1
ATOM 5645 N N . TYR C 2 255 ? 187.645 166.383 228.609 1.00 22.19 252 TYR G N 1
ATOM 5646 C CA . TYR C 2 255 ? 187.058 167.463 229.392 1.00 22.19 252 TYR G CA 1
ATOM 5647 C C . TYR C 2 255 ? 185.541 167.495 229.263 1.00 22.19 252 TYR G C 1
ATOM 5648 O O . TYR C 2 255 ? 184.852 167.832 230.231 1.00 22.19 252 TYR G O 1
ATOM 5657 N N . ILE C 2 256 ? 185.002 167.146 228.093 1.00 17.61 253 ILE G N 1
ATOM 5658 C CA . ILE C 2 256 ? 183.552 167.081 227.936 1.00 17.61 253 ILE G CA 1
ATOM 5659 C C . ILE C 2 256 ? 182.971 166.038 228.878 1.00 17.61 253 ILE G C 1
ATOM 5660 O O . ILE C 2 256 ? 181.977 166.285 229.570 1.00 17.61 253 ILE G O 1
ATOM 5665 N N . HIS C 2 257 ? 183.594 164.858 228.934 1.00 22.29 254 HIS G N 1
ATOM 5666 C CA . HIS C 2 257 ? 183.081 163.829 229.837 1.00 22.29 254 HIS G CA 1
ATOM 5667 C C . HIS C 2 257 ? 183.254 164.222 231.301 1.00 22.29 254 HIS G C 1
ATOM 5668 O O . HIS C 2 257 ? 182.373 163.951 232.127 1.00 22.29 254 HIS G O 1
ATOM 5675 N N . TYR C 2 258 ? 184.374 164.863 231.645 1.00 28.92 255 TYR G N 1
ATOM 5676 C CA . TYR C 2 258 ? 184.575 165.286 233.028 1.00 28.92 255 TYR G CA 1
ATOM 5677 C C . TYR C 2 258 ? 183.529 166.315 233.438 1.00 28.92 255 TYR G C 1
ATOM 5678 O O . TYR C 2 258 ? 183.012 166.273 234.560 1.00 28.92 255 TYR G O 1
ATOM 5687 N N . LEU C 2 259 ? 183.211 167.254 232.544 1.00 30.28 256 LEU G N 1
ATOM 5688 C CA . LEU C 2 259 ? 182.150 168.218 232.818 1.00 30.28 256 LEU G CA 1
ATOM 5689 C C . LEU C 2 259 ? 180.795 167.531 232.920 1.00 30.28 256 LEU G C 1
ATOM 5690 O O . LEU C 2 259 ? 179.952 167.926 233.734 1.00 30.28 256 LEU G O 1
ATOM 5695 N N . ALA C 2 260 ? 180.564 166.510 232.093 1.00 32.41 257 ALA G N 1
ATOM 5696 C CA . ALA C 2 260 ? 179.296 165.790 232.138 1.00 32.41 257 ALA G CA 1
ATOM 5697 C C . ALA C 2 260 ? 179.117 165.064 233.464 1.00 32.41 257 ALA G C 1
ATOM 5698 O O . ALA C 2 260 ? 178.003 164.998 233.997 1.00 32.41 257 ALA G O 1
ATOM 5700 N N . ASP C 2 261 ? 180.200 164.499 234.004 1.00 34.74 258 ASP G N 1
ATOM 5701 C CA . ASP C 2 261 ? 180.100 163.750 235.255 1.00 34.74 258 ASP G CA 1
ATOM 5702 C C . ASP C 2 261 ? 179.626 164.638 236.400 1.00 34.74 258 ASP G C 1
ATOM 5703 O O . ASP C 2 261 ? 178.735 164.259 237.168 1.00 34.74 258 ASP G O 1
ATOM 5708 N N . GLN C 2 262 ? 180.211 165.830 236.530 1.00 36.30 259 GLN G N 1
ATOM 5709 C CA . GLN C 2 262 ? 179.861 166.702 237.646 1.00 36.30 259 GLN G CA 1
ATOM 5710 C C . GLN C 2 262 ? 178.477 167.315 237.480 1.00 36.30 259 GLN G C 1
ATOM 5711 O O . GLN C 2 262 ? 177.743 167.456 238.465 1.00 36.30 259 GLN G O 1
ATOM 5717 N N . GLY C 2 263 ? 178.100 167.680 236.259 1.00 42.36 260 GLY G N 1
ATOM 5718 C CA . GLY C 2 263 ? 176.806 168.274 236.001 1.00 42.36 260 GLY G CA 1
ATOM 5719 C C . GLY C 2 263 ? 176.822 169.677 235.429 1.00 42.36 260 GLY G C 1
ATOM 5720 O O . GLY C 2 263 ? 175.750 170.276 235.287 1.00 42.36 260 GLY G O 1
ATOM 5721 N N . LEU C 2 264 ? 177.990 170.222 235.098 1.00 41.44 261 LEU G N 1
ATOM 5722 C CA . LEU C 2 264 ? 178.054 171.540 234.489 1.00 41.44 261 LEU G CA 1
ATOM 5723 C C . LEU C 2 264 ? 177.626 171.473 233.024 1.00 41.44 261 LEU G C 1
ATOM 5724 O O . LEU C 2 264 ? 177.321 170.409 232.480 1.00 41.44 261 LEU G O 1
ATOM 5729 N N . ASN C 2 265 ? 177.608 172.638 232.383 1.00 36.76 262 ASN G N 1
ATOM 5730 C CA . ASN C 2 265 ? 177.187 172.754 230.993 1.00 36.76 262 ASN G CA 1
ATOM 5731 C C . ASN C 2 265 ? 178.408 172.658 230.087 1.00 36.76 262 ASN G C 1
ATOM 5732 O O . ASN C 2 265 ? 179.284 173.528 230.123 1.00 36.76 262 ASN G O 1
ATOM 5737 N N . ASN C 2 266 ? 178.460 171.603 229.276 1.00 27.55 263 ASN G N 1
ATOM 5738 C CA . ASN C 2 266 ? 179.564 171.369 228.354 1.00 27.55 263 ASN G CA 1
ATOM 5739 C C . ASN C 2 266 ? 179.174 171.672 226.911 1.00 27.55 263 ASN G C 1
ATOM 5740 O O . ASN C 2 266 ? 179.812 171.187 225.975 1.00 27.55 263 ASN G O 1
ATOM 5745 N N . ASN C 2 267 ? 178.125 172.471 226.715 1.00 27.86 264 ASN G N 1
ATOM 5746 C CA . ASN C 2 267 ? 177.672 172.790 225.367 1.00 27.86 264 ASN G CA 1
ATOM 5747 C C . ASN C 2 267 ? 178.633 173.707 224.626 1.00 27.86 264 ASN G C 1
ATOM 5748 O O . ASN C 2 267 ? 178.572 173.778 223.394 1.00 27.86 264 ASN G O 1
ATOM 5753 N N . ARG C 2 268 ? 179.510 174.411 225.340 1.00 26.96 265 ARG G N 1
ATOM 5754 C CA . ARG C 2 268 ? 180.534 175.206 224.675 1.00 26.96 265 ARG G CA 1
ATOM 5755 C C . ARG C 2 268 ? 181.658 174.330 224.136 1.00 26.96 265 ARG G C 1
ATOM 5756 O O . ARG C 2 268 ? 182.263 174.662 223.111 1.00 26.96 265 ARG G O 1
ATOM 5764 N N . TYR C 2 269 ? 181.931 173.204 224.793 1.00 18.02 266 TYR G N 1
ATOM 5765 C CA . TYR C 2 269 ? 182.986 172.297 224.363 1.00 18.02 266 TYR G CA 1
ATOM 5766 C C . TYR C 2 269 ? 182.515 171.310 223.305 1.00 18.02 266 TYR G C 1
ATOM 5767 O O . TYR C 2 269 ? 183.323 170.861 222.481 1.00 18.02 266 TYR G O 1
ATOM 5776 N N . TRP C 2 270 ? 181.225 170.963 223.305 1.00 15.83 267 TRP G N 1
ATOM 5777 C CA . TRP C 2 270 ? 180.683 170.127 222.239 1.00 15.83 267 TRP G CA 1
ATOM 5778 C C . TRP C 2 270 ? 180.797 170.824 220.892 1.00 15.83 267 TRP G C 1
ATOM 5779 O O . TRP C 2 270 ? 181.073 170.182 219.871 1.00 15.83 267 TRP G O 1
ATOM 5790 N N . LEU C 2 271 ? 180.578 172.140 220.869 1.00 10.79 268 LEU G N 1
ATOM 5791 C CA . LEU C 2 271 ? 180.733 172.899 219.634 1.00 10.79 268 LEU G CA 1
ATOM 5792 C C . LEU C 2 271 ? 182.161 172.814 219.112 1.00 10.79 268 LEU G C 1
ATOM 5793 O O . LEU C 2 271 ? 182.378 172.621 217.911 1.00 10.79 268 LEU G O 1
ATOM 5798 N N . ALA C 2 272 ? 183.148 172.949 220.000 1.00 10.35 269 ALA G N 1
ATOM 5799 C CA . ALA C 2 272 ? 184.541 172.848 219.577 1.00 10.35 269 ALA G CA 1
ATOM 5800 C C . ALA C 2 272 ? 184.871 171.442 219.094 1.00 10.35 269 ALA G C 1
ATOM 5801 O O . ALA C 2 272 ? 185.588 171.274 218.099 1.00 10.35 269 ALA G O 1
ATOM 5803 N N . PHE C 2 273 ? 184.357 170.421 219.782 1.00 9.77 270 PHE G N 1
ATOM 5804 C CA . PHE C 2 273 ? 184.586 169.045 219.352 1.00 9.77 270 PHE G CA 1
ATOM 5805 C C . PHE C 2 273 ? 184.027 168.809 217.954 1.00 9.77 270 PHE G C 1
ATOM 5806 O O . PHE C 2 273 ? 184.703 168.241 217.088 1.00 9.77 270 PHE G O 1
ATOM 5814 N N . TRP C 2 274 ? 182.791 169.253 217.713 1.00 9.62 271 TRP G N 1
ATOM 5815 C CA . TRP C 2 274 ? 182.184 169.073 216.398 1.00 9.62 271 TRP G CA 1
ATOM 5816 C C . TRP C 2 274 ? 182.921 169.870 215.330 1.00 9.62 271 TRP G C 1
ATOM 5817 O O . TRP C 2 274 ? 183.090 169.395 214.202 1.00 9.62 271 TRP G O 1
ATOM 5828 N N . THR C 2 275 ? 183.360 171.087 215.660 1.00 8.41 272 THR G N 1
ATOM 5829 C CA . THR C 2 275 ? 184.076 171.902 214.685 1.00 8.41 272 THR G CA 1
ATOM 5830 C C . THR C 2 275 ? 185.410 171.272 214.305 1.00 8.41 272 THR G C 1
ATOM 5831 O O . THR C 2 275 ? 185.800 171.293 213.133 1.00 8.41 272 THR G O 1
ATOM 5835 N N . LYS C 2 276 ? 186.126 170.710 215.280 1.00 8.95 273 LYS G N 1
ATOM 5836 C CA . LYS C 2 276 ? 187.418 170.101 214.987 1.00 8.95 273 LYS G CA 1
ATOM 5837 C C . LYS C 2 276 ? 187.280 168.744 214.309 1.00 8.95 273 LYS G C 1
ATOM 5838 O O . LYS C 2 276 ? 188.153 168.361 213.523 1.00 8.95 273 LYS G O 1
ATOM 5844 N N . VAL C 2 277 ? 186.207 168.006 214.594 1.00 6.92 274 VAL G N 1
ATOM 5845 C CA . VAL C 2 277 ? 186.060 166.665 214.037 1.00 6.92 274 VAL G CA 1
ATOM 5846 C C . VAL C 2 277 ? 185.493 166.720 212.623 1.00 6.92 274 VAL G C 1
ATOM 5847 O O . VAL C 2 277 ? 185.987 166.043 211.715 1.00 6.92 274 VAL G O 1
ATOM 5851 N N . LEU C 2 278 ? 184.458 167.531 212.410 1.00 6.74 275 LEU G N 1
ATOM 5852 C CA . LEU C 2 278 ? 183.760 167.594 211.133 1.00 6.74 275 LEU G CA 1
ATOM 5853 C C . LEU C 2 278 ? 184.409 168.555 210.145 1.00 6.74 275 LEU G C 1
ATOM 5854 O O . LEU C 2 278 ? 183.755 168.969 209.182 1.00 6.74 275 LEU G O 1
ATOM 5859 N N . GLN C 2 279 ? 185.667 168.930 210.364 1.00 7.16 276 GLN G N 1
ATOM 5860 C CA . GLN C 2 279 ? 186.355 169.784 209.400 1.00 7.16 276 GLN G CA 1
ATOM 5861 C C . GLN C 2 279 ? 186.511 169.143 208.024 1.00 7.16 276 GLN G C 1
ATOM 5862 O O . GLN C 2 279 ? 186.300 169.852 207.023 1.00 7.16 276 GLN G O 1
ATOM 5868 N N . PRO C 2 280 ? 186.891 167.863 207.889 1.00 7.42 277 PRO G N 1
ATOM 5869 C CA . PRO C 2 280 ? 187.002 167.288 206.537 1.00 7.42 277 PRO G CA 1
ATOM 5870 C C . PRO C 2 280 ? 185.733 167.405 205.713 1.00 7.42 277 PRO G C 1
ATOM 5871 O O . PRO C 2 280 ? 185.807 167.696 204.513 1.00 7.42 277 PRO G O 1
ATOM 5875 N N . LEU C 2 281 ? 184.565 167.202 206.325 1.00 6.87 278 LEU G N 1
ATOM 5876 C CA . LEU C 2 281 ? 183.315 167.349 205.587 1.00 6.87 278 LEU G CA 1
ATOM 5877 C C . LEU C 2 281 ? 183.114 168.788 205.133 1.00 6.87 278 LEU G C 1
ATOM 5878 O O . LEU C 2 281 ? 182.634 169.035 204.020 1.00 6.87 278 LEU G O 1
ATOM 5883 N N . VAL C 2 282 ? 183.475 169.752 205.981 1.00 6.68 279 VAL G N 1
ATOM 5884 C CA . VAL C 2 282 ? 183.325 171.157 205.618 1.00 6.68 279 VAL G CA 1
ATOM 5885 C C . VAL C 2 282 ? 184.222 171.505 204.437 1.00 6.68 279 VAL G C 1
ATOM 5886 O O . VAL C 2 282 ? 183.787 172.166 203.484 1.00 6.68 279 VAL G O 1
ATOM 5890 N N . THR C 2 283 ? 185.483 171.062 204.468 1.00 7.11 280 THR G N 1
ATOM 5891 C CA . THR C 2 283 ? 186.373 171.338 203.343 1.00 7.11 280 THR G CA 1
ATOM 5892 C C . THR C 2 283 ? 185.896 170.639 202.077 1.00 7.11 280 THR G C 1
ATOM 5893 O O . THR C 2 283 ? 185.994 171.197 200.979 1.00 7.11 280 THR G O 1
ATOM 5897 N N . ALA C 2 284 ? 185.381 169.412 202.205 1.00 7.62 281 ALA G N 1
ATOM 5898 C CA . ALA C 2 284 ? 184.872 168.706 201.035 1.00 7.62 281 ALA G CA 1
ATOM 5899 C C . ALA C 2 284 ? 183.688 169.441 200.419 1.00 7.62 281 ALA G C 1
ATOM 5900 O O . ALA C 2 284 ? 183.610 169.588 199.195 1.00 7.62 281 ALA G O 1
ATOM 5902 N N . ALA C 2 285 ? 182.763 169.921 201.252 1.00 7.92 282 ALA G N 1
ATOM 5903 C CA . ALA C 2 285 ? 181.630 170.681 200.735 1.00 7.92 282 ALA G CA 1
ATOM 5904 C C . ALA C 2 285 ? 182.089 171.974 200.073 1.00 7.92 282 ALA G C 1
ATOM 5905 O O . ALA C 2 285 ? 181.580 172.353 199.009 1.00 7.92 282 ALA G O 1
ATOM 5907 N N . LEU C 2 286 ? 183.056 172.664 200.684 1.00 8.01 283 LEU G N 1
ATOM 5908 C CA . LEU C 2 286 ? 183.543 173.914 200.109 1.00 8.01 283 LEU G CA 1
ATOM 5909 C C . LEU C 2 286 ? 184.206 173.687 198.756 1.00 8.01 283 LEU G C 1
ATOM 5910 O O . LEU C 2 286 ? 183.959 174.436 197.804 1.00 8.01 283 LEU G O 1
ATOM 5915 N N . VAL C 2 287 ? 185.048 172.656 198.643 1.00 9.51 284 VAL G N 1
ATOM 5916 C CA . VAL C 2 287 ? 185.702 172.409 197.360 1.00 9.51 284 VAL G CA 1
ATOM 5917 C C . VAL C 2 287 ? 184.705 171.894 196.327 1.00 9.51 284 VAL G C 1
ATOM 5918 O O . VAL C 2 287 ? 184.851 172.173 195.133 1.00 9.51 284 VAL G O 1
ATOM 5922 N N . LEU C 2 288 ? 183.676 171.154 196.750 1.00 13.02 285 LEU G N 1
ATOM 5923 C CA . LEU C 2 288 ? 182.638 170.744 195.809 1.00 13.02 285 LEU G CA 1
ATOM 5924 C C . LEU C 2 288 ? 181.902 171.951 195.246 1.00 13.02 285 LEU G C 1
ATOM 5925 O O . LEU C 2 288 ? 181.655 172.033 194.035 1.00 13.02 285 LEU G O 1
ATOM 5930 N N . MET C 2 289 ? 181.554 172.907 196.107 1.00 17.25 286 MET G N 1
ATOM 5931 C CA . MET C 2 289 ? 180.891 174.113 195.625 1.00 17.25 286 MET G CA 1
ATOM 5932 C C . MET C 2 289 ? 181.820 174.956 194.756 1.00 17.25 286 MET G C 1
ATOM 5933 O O . MET C 2 289 ? 181.367 175.570 193.786 1.00 17.25 286 MET G O 1
ATOM 5938 N N . ALA C 2 290 ? 183.118 174.985 195.072 1.00 13.19 287 ALA G N 1
ATOM 5939 C CA . ALA C 2 290 ? 184.072 175.681 194.211 1.00 13.19 287 ALA G CA 1
ATOM 5940 C C . ALA C 2 290 ? 184.147 175.035 192.831 1.00 13.19 287 ALA G C 1
ATOM 5941 O O . ALA C 2 290 ? 184.199 175.734 191.811 1.00 13.19 287 ALA G O 1
ATOM 5943 N N . ILE C 2 291 ? 184.159 173.701 192.782 1.00 13.05 288 ILE G N 1
ATOM 5944 C CA . ILE C 2 291 ? 184.154 172.995 191.504 1.00 13.05 288 ILE G CA 1
ATOM 5945 C C . ILE C 2 291 ? 182.891 173.328 190.722 1.00 13.05 288 ILE G C 1
ATOM 5946 O O . ILE C 2 291 ? 182.938 173.564 189.509 1.00 13.05 288 ILE G O 1
ATOM 5951 N N . SER C 2 292 ? 181.743 173.353 191.403 1.00 16.68 289 SER G N 1
ATOM 5952 C CA . SER C 2 292 ? 180.499 173.712 190.729 1.00 16.68 289 SER G CA 1
ATOM 5953 C C . SER C 2 292 ? 180.555 175.137 190.194 1.00 16.68 289 SER G C 1
ATOM 5954 O O . SER C 2 292 ? 180.031 175.422 189.111 1.00 16.68 289 SER G O 1
ATOM 5957 N N . PHE C 2 293 ? 181.175 176.049 190.947 1.00 16.29 290 PHE G N 1
ATOM 5958 C CA . PHE C 2 293 ? 181.339 177.420 190.474 1.00 16.29 290 PHE G CA 1
ATOM 5959 C C . PHE C 2 293 ? 182.197 177.472 189.218 1.00 16.29 290 PHE G C 1
ATOM 5960 O O . PHE C 2 293 ? 181.880 178.201 188.272 1.00 16.29 290 PHE G O 1
ATOM 5968 N N . ILE C 2 294 ? 183.295 176.714 189.196 1.00 12.82 291 ILE G N 1
ATOM 5969 C CA . ILE C 2 294 ? 184.200 176.756 188.051 1.00 12.82 291 ILE G CA 1
ATOM 5970 C C . ILE C 2 294 ? 183.512 176.229 186.798 1.00 12.82 291 ILE G C 1
ATOM 5971 O O . ILE C 2 294 ? 183.625 176.819 185.718 1.00 12.82 291 ILE G O 1
ATOM 5976 N N . PHE C 2 295 ? 182.783 175.120 186.916 1.00 17.62 292 PHE G N 1
ATOM 5977 C CA . PHE C 2 295 ? 182.098 174.549 185.763 1.00 17.62 292 PHE G CA 1
ATOM 5978 C C . PHE C 2 295 ? 180.862 175.337 185.357 1.00 17.62 292 PHE G C 1
ATOM 5979 O O . PHE C 2 295 ? 180.307 175.072 184.285 1.00 17.62 292 PHE G O 1
ATOM 5987 N N . GLY C 2 296 ? 180.419 176.288 186.173 1.00 17.98 293 GLY G N 1
ATOM 5988 C CA . GLY C 2 296 ? 179.219 177.035 185.886 1.00 17.98 293 GLY G CA 1
ATOM 5989 C C . GLY C 2 296 ? 179.479 178.495 185.579 1.00 17.98 293 GLY G C 1
ATOM 5990 O O . GLY C 2 296 ? 179.955 178.852 184.498 1.00 17.98 293 GLY G O 1
ATOM 5991 N N . PRO C 2 297 ? 179.153 179.372 186.530 1.00 19.16 294 PRO G N 1
ATOM 5992 C CA . PRO C 2 297 ? 179.252 180.818 186.267 1.00 19.16 294 PRO G CA 1
ATOM 5993 C C . PRO C 2 297 ? 180.652 181.308 185.930 1.00 19.16 294 PRO G C 1
ATOM 5994 O O . PRO C 2 297 ? 180.787 182.236 185.123 1.00 19.16 294 PRO G O 1
ATOM 5998 N N . LEU C 2 298 ? 181.696 180.726 186.514 1.00 13.27 295 LEU G N 1
ATOM 5999 C CA . LEU C 2 298 ? 183.043 181.284 186.447 1.00 13.27 295 LEU G CA 1
ATOM 6000 C C . LEU C 2 298 ? 183.982 180.451 185.578 1.00 13.27 295 LEU G C 1
ATOM 6001 O O . LEU C 2 298 ? 185.159 180.283 185.902 1.00 13.27 295 LEU G O 1
ATOM 6006 N N . ARG C 2 299 ? 183.487 179.926 184.460 1.00 17.15 296 ARG G N 1
ATOM 6007 C CA . ARG C 2 299 ? 184.336 179.177 183.543 1.00 17.15 296 ARG G CA 1
ATOM 6008 C C . ARG C 2 299 ? 185.027 180.064 182.518 1.00 17.15 296 ARG G C 1
ATOM 6009 O O . ARG C 2 299 ? 185.864 179.569 181.756 1.00 17.15 296 ARG G O 1
ATOM 6017 N N . SER C 2 300 ? 184.710 181.359 182.485 1.00 13.58 297 SER G N 1
ATOM 6018 C CA . SER C 2 300 ? 185.314 182.276 181.530 1.00 13.58 297 SER G CA 1
ATOM 6019 C C . SER C 2 300 ? 185.783 183.587 182.143 1.00 13.58 297 SER G C 1
ATOM 6020 O O . SER C 2 300 ? 186.469 184.351 181.456 1.00 13.58 297 SER G O 1
ATOM 6023 N N . VAL C 2 301 ? 185.443 183.872 183.398 1.00 10.44 298 VAL G N 1
ATOM 6024 C CA . VAL C 2 301 ? 185.812 185.129 184.040 1.00 10.44 298 VAL G CA 1
ATOM 6025 C C . VAL C 2 301 ? 187.308 185.151 184.319 1.00 10.44 298 VAL G C 1
ATOM 6026 O O . VAL C 2 301 ? 187.986 184.122 184.225 1.00 10.44 298 VAL G O 1
ATOM 6030 N N . THR C 2 302 ? 187.832 186.325 184.658 1.00 12.86 299 THR G N 1
ATOM 6031 C CA . THR C 2 302 ? 189.253 186.489 184.907 1.00 12.86 299 THR G CA 1
ATOM 6032 C C . THR C 2 302 ? 189.613 186.018 186.316 1.00 12.86 299 THR G C 1
ATOM 6033 O O . THR C 2 302 ? 188.751 185.679 187.129 1.00 12.86 299 THR G O 1
ATOM 6037 N N . LEU C 2 303 ? 190.919 185.998 186.597 1.00 12.38 300 LEU G N 1
ATOM 6038 C CA . LEU C 2 303 ? 191.404 185.511 187.886 1.00 12.38 300 LEU G CA 1
ATOM 6039 C C . LEU C 2 303 ? 190.913 186.382 189.037 1.00 12.38 300 LEU G C 1
ATOM 6040 O O . LEU C 2 303 ? 190.550 185.869 190.105 1.00 12.38 300 LEU G O 1
ATOM 6045 N N . GLY C 2 304 ? 190.906 187.702 188.842 1.00 11.24 301 GLY G N 1
ATOM 6046 C CA . GLY C 2 304 ? 190.498 188.596 189.913 1.00 11.24 301 GLY G CA 1
ATOM 6047 C C . GLY C 2 304 ? 189.071 188.359 190.366 1.00 11.24 301 GLY G C 1
ATOM 6048 O O . GLY C 2 304 ? 188.774 188.415 191.560 1.00 11.24 301 GLY G O 1
ATOM 6049 N N . GLN C 2 305 ? 188.168 188.093 189.420 1.00 12.31 302 GLN G N 1
ATOM 6050 C CA . GLN C 2 305 ? 186.783 187.826 189.790 1.00 12.31 302 GLN G CA 1
ATOM 6051 C C . GLN C 2 305 ? 186.664 186.533 190.585 1.00 12.31 302 GLN G C 1
ATOM 6052 O O . GLN C 2 305 ? 185.878 186.455 191.536 1.00 12.31 302 GLN G O 1
ATOM 6058 N N . ARG C 2 306 ? 187.430 185.506 190.210 1.00 11.81 303 ARG G N 1
ATOM 6059 C CA . ARG C 2 306 ? 187.423 184.264 190.975 1.00 11.81 303 ARG G CA 1
ATOM 6060 C C . ARG C 2 306 ? 187.924 184.488 192.396 1.00 11.81 303 ARG G C 1
ATOM 6061 O O . ARG C 2 306 ? 187.332 183.983 193.358 1.00 11.81 303 ARG G O 1
ATOM 6069 N N . ILE C 2 307 ? 189.008 185.254 192.548 1.00 11.66 304 ILE G N 1
ATOM 6070 C CA . ILE C 2 307 ? 189.532 185.537 193.883 1.00 11.66 304 ILE G CA 1
ATOM 6071 C C . ILE C 2 307 ? 188.512 186.318 194.703 1.00 11.66 304 ILE G C 1
ATOM 6072 O O . ILE C 2 307 ? 188.284 186.023 195.884 1.00 11.66 304 ILE G O 1
ATOM 6077 N N . PHE C 2 308 ? 187.883 187.323 194.091 1.00 15.64 305 PHE G N 1
ATOM 6078 C CA . PHE C 2 308 ? 186.892 188.131 194.794 1.00 15.64 305 PHE G CA 1
ATOM 6079 C C . PHE C 2 308 ? 185.700 187.290 195.234 1.00 15.64 305 PHE G C 1
ATOM 6080 O O . PHE C 2 308 ? 185.227 187.416 196.371 1.00 15.64 305 PHE G O 1
ATOM 6088 N N . THR C 2 309 ? 185.202 186.426 194.347 1.00 14.62 306 THR G N 1
ATOM 6089 C CA . THR C 2 309 ? 184.074 185.569 194.695 1.00 14.62 306 THR G CA 1
ATOM 6090 C C . THR C 2 309 ? 184.442 184.603 195.811 1.00 14.62 306 THR G C 1
ATOM 6091 O O . THR C 2 309 ? 183.655 184.389 196.740 1.00 14.62 306 THR G O 1
ATOM 6095 N N . GLY C 2 310 ? 185.635 184.009 195.740 1.00 13.78 307 GLY G N 1
ATOM 6096 C CA . GLY C 2 310 ? 186.063 183.117 196.803 1.00 13.78 307 GLY G CA 1
ATOM 6097 C C . GLY C 2 310 ? 186.166 183.820 198.142 1.00 13.78 307 GLY G C 1
ATOM 6098 O O . GLY C 2 310 ? 185.728 183.290 199.166 1.00 13.78 307 GLY G O 1
ATOM 6099 N N . VAL C 2 311 ? 186.729 185.030 198.150 1.00 14.38 308 VAL G N 1
ATOM 6100 C CA . VAL C 2 311 ? 186.867 185.779 199.396 1.00 14.38 308 VAL G CA 1
ATOM 6101 C C . VAL C 2 311 ? 185.498 186.133 199.964 1.00 14.38 308 VAL G C 1
ATOM 6102 O O . VAL C 2 311 ? 185.256 185.990 201.169 1.00 14.38 308 VAL G O 1
ATOM 6106 N N . LEU C 2 312 ? 184.582 186.600 199.112 1.00 17.51 309 LEU G N 1
ATOM 6107 C CA . LEU C 2 312 ? 183.250 186.966 199.587 1.00 17.51 309 LEU G CA 1
ATOM 6108 C C . LEU C 2 312 ? 182.502 185.757 200.137 1.00 17.51 309 LEU G C 1
ATOM 6109 O O . LEU C 2 312 ? 181.860 185.839 201.194 1.00 17.51 309 LEU G O 1
ATOM 6114 N N . VAL C 2 313 ? 182.576 184.622 199.438 1.00 15.62 310 VAL G N 1
ATOM 6115 C CA . VAL C 2 313 ? 181.895 183.419 199.903 1.00 15.62 310 VAL G CA 1
ATOM 6116 C C . VAL C 2 313 ? 182.495 182.936 201.218 1.00 15.62 310 VAL G C 1
ATOM 6117 O O . VAL C 2 313 ? 181.769 182.516 202.125 1.00 15.62 310 VAL G O 1
ATOM 6121 N N . GLY C 2 314 ? 183.823 182.983 201.344 1.00 15.34 311 GLY G N 1
ATOM 6122 C CA . GLY C 2 314 ? 184.445 182.605 202.602 1.00 15.34 311 GLY G CA 1
ATOM 6123 C C . GLY C 2 314 ? 184.034 183.509 203.748 1.00 15.34 311 GLY G C 1
ATOM 6124 O O . GLY C 2 314 ? 183.790 183.042 204.863 1.00 15.34 311 GLY G O 1
ATOM 6125 N N . PHE C 2 315 ? 183.952 184.816 203.488 1.00 19.61 312 PHE G N 1
ATOM 6126 C CA . PHE C 2 315 ? 183.504 185.746 204.519 1.00 19.61 312 PHE G CA 1
ATOM 6127 C C . PHE C 2 315 ? 182.083 185.431 204.962 1.00 19.61 312 PHE G C 1
ATOM 6128 O O . PHE C 2 315 ? 181.791 185.405 206.163 1.00 19.61 312 PHE G O 1
ATOM 6136 N N . VAL C 2 316 ? 181.186 185.180 204.006 1.00 17.66 313 VAL G N 1
ATOM 6137 C CA . VAL C 2 316 ? 179.801 184.869 204.357 1.00 17.66 313 VAL G CA 1
ATOM 6138 C C . VAL C 2 316 ? 179.728 183.563 205.140 1.00 17.66 313 VAL G C 1
ATOM 6139 O O . VAL C 2 316 ? 178.987 183.451 206.126 1.00 17.66 313 VAL G O 1
ATOM 6143 N N . PHE C 2 317 ? 180.495 182.557 204.716 1.00 15.46 314 PHE G N 1
ATOM 6144 C CA . PHE C 2 317 ? 180.493 181.269 205.402 1.00 15.46 314 PHE G CA 1
ATOM 6145 C C . PHE C 2 317 ? 180.970 181.412 206.841 1.00 15.46 314 PHE G C 1
ATOM 6146 O O . PHE C 2 317 ? 180.354 180.874 207.769 1.00 15.46 314 PHE G O 1
ATOM 6154 N N . ARG C 2 318 ? 182.070 182.141 207.049 1.00 17.48 315 ARG G N 1
ATOM 6155 C CA . ARG C 2 318 ? 182.588 182.314 208.401 1.00 17.48 315 ARG G CA 1
ATOM 6156 C C . ARG C 2 318 ? 181.637 183.139 209.258 1.00 17.48 315 ARG G C 1
ATOM 6157 O O . ARG C 2 318 ? 181.471 182.859 210.451 1.00 17.48 315 ARG G O 1
ATOM 6165 N N . ILE C 2 319 ? 181.002 184.156 208.672 1.00 17.06 316 ILE G N 1
ATOM 6166 C CA . ILE C 2 319 ? 180.040 184.957 209.422 1.00 17.06 316 ILE G CA 1
ATOM 6167 C C . ILE C 2 319 ? 178.868 184.095 209.872 1.00 17.06 316 ILE G C 1
ATOM 6168 O O . ILE C 2 319 ? 178.427 184.177 211.023 1.00 17.06 316 ILE G O 1
ATOM 6173 N N . ALA C 2 320 ? 178.355 183.246 208.979 1.00 17.69 317 ALA G N 1
ATOM 6174 C CA . ALA C 2 320 ? 177.255 182.362 209.357 1.00 17.69 317 ALA G CA 1
ATOM 6175 C C . ALA C 2 320 ? 177.685 181.363 210.425 1.00 17.69 317 ALA G C 1
ATOM 6176 O O . ALA C 2 320 ? 176.937 181.097 211.375 1.00 17.69 317 ALA G O 1
ATOM 6178 N N . GLN C 2 321 ? 178.888 180.800 210.286 1.00 19.16 318 GLN G N 1
ATOM 6179 C CA . GLN C 2 321 ? 179.370 179.831 211.266 1.00 19.16 318 GLN G CA 1
ATOM 6180 C C . GLN C 2 321 ? 179.515 180.462 212.644 1.00 19.16 318 GLN G C 1
ATOM 6181 O O . GLN C 2 321 ? 179.146 179.855 213.655 1.00 19.16 318 GLN G O 1
ATOM 6187 N N . ASP C 2 322 ? 180.056 181.680 212.706 1.00 21.50 319 ASP G N 1
ATOM 6188 C CA . ASP C 2 322 ? 180.214 182.366 213.981 1.00 21.50 319 ASP G CA 1
ATOM 6189 C C . ASP C 2 322 ? 178.901 182.915 214.522 1.00 21.50 319 ASP G C 1
ATOM 6190 O O . ASP C 2 322 ? 178.796 183.146 215.730 1.00 21.50 319 ASP G O 1
ATOM 6195 N N . LEU C 2 323 ? 177.906 183.144 213.663 1.00 22.72 320 LEU G N 1
ATOM 6196 C CA . LEU C 2 323 ? 176.590 183.536 214.152 1.00 22.72 320 LEU G CA 1
ATOM 6197 C C . LEU C 2 323 ? 175.848 182.349 214.747 1.00 22.72 320 LEU G C 1
ATOM 6198 O O . LEU C 2 323 ? 175.112 182.499 215.729 1.00 22.72 320 LEU G O 1
ATOM 6203 N N . LEU C 2 324 ? 176.027 181.162 214.168 1.00 25.83 321 LEU G N 1
ATOM 6204 C CA . LEU C 2 324 ? 175.284 179.992 214.616 1.00 25.83 321 LEU G CA 1
ATOM 6205 C C . LEU C 2 324 ? 175.912 179.306 215.822 1.00 25.83 321 LEU G C 1
ATOM 6206 O O . LEU C 2 324 ? 175.293 178.397 216.384 1.00 25.83 321 LEU G O 1
ATOM 6211 N N . GLY C 2 325 ? 177.108 179.713 216.238 1.00 30.21 322 GLY G N 1
ATOM 6212 C CA . GLY C 2 325 ? 177.752 179.114 217.381 1.00 30.21 322 GLY G CA 1
ATOM 6213 C C . GLY C 2 325 ? 177.110 179.528 218.690 1.00 30.21 322 GLY G C 1
ATOM 6214 O O . GLY C 2 325 ? 176.505 178.715 219.394 1.00 30.21 322 GLY G O 1
ATOM 6215 N N . PRO C 2 326 ? 177.236 180.810 219.044 1.00 34.26 323 PRO G N 1
ATOM 6216 C CA . PRO C 2 326 ? 176.544 181.311 220.244 1.00 34.26 323 PRO G CA 1
ATOM 6217 C C . PRO C 2 326 ? 175.033 181.216 220.158 1.00 34.26 323 PRO G C 1
ATOM 6218 O O . PRO C 2 326 ? 174.369 181.196 221.203 1.00 34.26 323 PRO G O 1
ATOM 6222 N N . SER C 2 327 ? 174.466 181.172 218.950 1.00 35.54 324 SER G N 1
ATOM 6223 C CA . SER C 2 327 ? 173.023 181.011 218.817 1.00 35.54 324 SER G CA 1
ATOM 6224 C C . SER C 2 327 ? 172.561 179.656 219.333 1.00 35.54 324 SER G C 1
ATOM 6225 O O . SER C 2 327 ? 171.427 179.530 219.807 1.00 35.54 324 SER G O 1
ATOM 6228 N N . SER C 2 328 ? 173.416 178.635 219.248 1.00 36.51 325 SER G N 1
ATOM 6229 C CA . SER C 2 328 ? 173.061 177.331 219.795 1.00 36.51 325 SER G CA 1
ATOM 6230 C C . SER C 2 328 ? 173.036 177.350 221.315 1.00 36.51 325 SER G C 1
ATOM 6231 O O . SER C 2 328 ? 172.257 176.615 221.931 1.00 36.51 325 SER G O 1
ATOM 6234 N N . LEU C 2 329 ? 173.875 178.180 221.935 1.00 37.51 326 LEU G N 1
ATOM 6235 C CA . LEU C 2 329 ? 173.923 178.234 223.391 1.00 37.51 326 LEU G CA 1
ATOM 6236 C C . LEU C 2 329 ? 172.830 179.132 223.957 1.00 37.51 326 LEU G C 1
ATOM 6237 O O . LEU C 2 329 ? 172.212 178.791 224.971 1.00 37.51 326 LEU G O 1
ATOM 6242 N N . VAL C 2 330 ? 172.575 180.280 223.323 1.00 43.27 327 VAL G N 1
ATOM 6243 C CA . VAL C 2 330 ? 171.520 181.164 223.814 1.00 43.27 327 VAL G CA 1
ATOM 6244 C C . VAL C 2 330 ? 170.143 180.555 223.561 1.00 43.27 327 VAL G C 1
ATOM 6245 O O . VAL C 2 330 ? 169.243 180.659 224.403 1.00 43.27 327 VAL G O 1
ATOM 6249 N N . PHE C 2 331 ? 169.953 179.912 222.412 1.00 47.95 328 PHE G N 1
ATOM 6250 C CA . PHE C 2 331 ? 168.711 179.214 222.116 1.00 47.95 328 PHE G CA 1
ATOM 6251 C C . PHE C 2 331 ? 168.843 177.754 222.549 1.00 47.95 328 PHE G C 1
ATOM 6252 O O . PHE C 2 331 ? 169.788 177.373 223.245 1.00 47.95 328 PHE G O 1
ATOM 6260 N N . ASP C 2 332 ? 167.891 176.916 222.142 1.00 46.91 329 ASP G N 1
ATOM 6261 C CA . ASP C 2 332 ? 167.864 175.507 222.531 1.00 46.91 329 ASP G CA 1
ATOM 6262 C C . ASP C 2 332 ? 167.808 174.643 221.274 1.00 46.91 329 ASP G C 1
ATOM 6263 O O . ASP C 2 332 ? 166.726 174.266 220.816 1.00 46.91 329 ASP G O 1
ATOM 6268 N N . PHE C 2 333 ? 168.978 174.334 220.719 1.00 34.69 330 PHE G N 1
ATOM 6269 C CA . PHE C 2 333 ? 169.110 173.325 219.678 1.00 34.69 330 PHE G CA 1
ATOM 6270 C C . PHE C 2 333 ? 170.534 172.795 219.720 1.00 34.69 330 PHE G C 1
ATOM 6271 O O . PHE C 2 333 ? 171.439 173.500 220.180 1.00 34.69 330 PHE G O 1
ATOM 6279 N N . PRO C 2 334 ? 170.762 171.560 219.271 1.00 32.21 331 PRO G N 1
ATOM 6280 C CA . PRO C 2 334 ? 172.069 170.942 219.475 1.00 32.21 331 PRO G CA 1
ATOM 6281 C C . PRO C 2 334 ? 173.154 171.704 218.744 1.00 32.21 331 PRO G C 1
ATOM 6282 O O . PRO C 2 334 ? 172.908 172.313 217.685 1.00 32.21 331 PRO G O 1
ATOM 6286 N N . PRO C 2 335 ? 174.379 171.706 219.279 1.00 23.25 332 PRO G N 1
ATOM 6287 C CA . PRO C 2 335 ? 175.488 172.374 218.580 1.00 23.25 332 PRO G CA 1
ATOM 6288 C C . PRO C 2 335 ? 175.875 171.705 217.274 1.00 23.25 332 PRO G C 1
ATOM 6289 O O . PRO C 2 335 ? 176.584 172.323 216.471 1.00 23.25 332 PRO G O 1
ATOM 6293 N N . LEU C 2 336 ? 175.448 170.461 217.044 1.00 16.88 333 LEU G N 1
ATOM 6294 C CA . LEU C 2 336 ? 175.775 169.780 215.796 1.00 16.88 333 LEU G CA 1
ATOM 6295 C C . LEU C 2 336 ? 175.191 170.516 214.597 1.00 16.88 333 LEU G C 1
ATOM 6296 O O . LEU C 2 336 ? 175.826 170.594 213.537 1.00 16.88 333 LEU G O 1
ATOM 6301 N N . LEU C 2 337 ? 173.979 171.052 214.744 1.00 22.69 334 LEU G N 1
ATOM 6302 C CA . LEU C 2 337 ? 173.340 171.810 213.676 1.00 22.69 334 LEU G CA 1
ATOM 6303 C C . LEU C 2 337 ? 174.002 173.159 213.434 1.00 22.69 334 LEU G C 1
ATOM 6304 O O . LEU C 2 337 ? 173.729 173.786 212.406 1.00 22.69 334 LEU G O 1
ATOM 6309 N N . ALA C 2 338 ? 174.853 173.623 214.348 1.00 21.52 335 ALA G N 1
ATOM 6310 C CA . ALA C 2 338 ? 175.614 174.843 214.123 1.00 21.52 335 ALA G CA 1
ATOM 6311 C C . ALA C 2 338 ? 176.837 174.614 213.250 1.00 21.52 335 ALA G C 1
ATOM 6312 O O . ALA C 2 338 ? 177.451 175.587 212.801 1.00 21.52 335 ALA G O 1
ATOM 6314 N N . VAL C 2 339 ? 177.205 173.358 213.008 1.00 19.32 336 VAL G N 1
ATOM 6315 C CA . VAL C 2 339 ? 178.304 173.015 212.122 1.00 19.32 336 VAL G CA 1
ATOM 6316 C C . VAL C 2 339 ? 177.804 172.368 210.836 1.00 19.32 336 VAL G C 1
ATOM 6317 O O . VAL C 2 339 ? 178.358 172.608 209.761 1.00 19.32 336 VAL G O 1
ATOM 6321 N N . VAL C 2 340 ? 176.753 171.552 210.928 1.00 17.69 337 VAL G N 1
ATOM 6322 C CA . VAL C 2 340 ? 176.280 170.811 209.764 1.00 17.69 337 VAL G CA 1
ATOM 6323 C C . VAL C 2 340 ? 175.619 171.742 208.752 1.00 17.69 337 VAL G C 1
ATOM 6324 O O . VAL C 2 340 ? 175.837 171.614 207.542 1.00 17.69 337 VAL G O 1
ATOM 6328 N N . ILE C 2 341 ? 174.820 172.701 209.228 1.00 20.55 338 ILE G N 1
ATOM 6329 C CA . ILE C 2 341 ? 173.915 173.429 208.334 1.00 20.55 338 ILE G CA 1
ATOM 6330 C C . ILE C 2 341 ? 174.646 174.186 207.229 1.00 20.55 338 ILE G C 1
ATOM 6331 O O . ILE C 2 341 ? 174.292 174.006 206.051 1.00 20.55 338 ILE G O 1
ATOM 6336 N N . PRO C 2 342 ? 175.646 175.033 207.514 1.00 23.42 339 PRO G N 1
ATOM 6337 C CA . PRO C 2 342 ? 176.266 175.791 206.409 1.00 23.42 339 PRO G CA 1
ATOM 6338 C C . PRO C 2 342 ? 176.931 174.900 205.375 1.00 23.42 339 PRO G C 1
ATOM 6339 O O . PRO C 2 342 ? 176.737 175.100 204.167 1.00 23.42 339 PRO G O 1
ATOM 6343 N N . ALA C 2 343 ? 177.702 173.904 205.818 1.00 18.08 340 ALA G N 1
ATOM 6344 C CA . ALA C 2 343 ? 178.301 172.964 204.878 1.00 18.08 340 ALA G CA 1
ATOM 6345 C C . ALA C 2 343 ? 177.237 172.167 204.137 1.00 18.08 340 ALA G C 1
ATOM 6346 O O . ALA C 2 343 ? 177.423 171.828 202.964 1.00 18.08 340 ALA G O 1
ATOM 6348 N N . SER C 2 344 ? 176.116 171.869 204.798 1.00 19.39 341 SER G N 1
ATOM 6349 C CA . SER C 2 344 ? 175.038 171.143 204.135 1.00 19.39 341 SER G CA 1
ATOM 6350 C C . SER C 2 344 ? 174.472 171.944 202.971 1.00 19.39 341 SER G C 1
ATOM 6351 O O . SER C 2 344 ? 174.316 171.421 201.860 1.00 19.39 341 SER G O 1
ATOM 6354 N N . ILE C 2 345 ? 174.163 173.223 203.201 1.00 22.62 342 ILE G N 1
ATOM 6355 C CA . ILE C 2 345 ? 173.608 174.013 202.105 1.00 22.62 342 ILE G CA 1
ATOM 6356 C C . ILE C 2 345 ? 174.669 174.288 201.045 1.00 22.62 342 ILE G C 1
ATOM 6357 O O . ILE C 2 345 ? 174.347 174.397 199.855 1.00 22.62 342 ILE G O 1
ATOM 6362 N N . CYS C 2 346 ? 175.943 174.392 201.438 1.00 20.37 343 CYS G N 1
ATOM 6363 C CA . CYS C 2 346 ? 176.999 174.555 200.443 1.00 20.37 343 CYS G CA 1
ATOM 6364 C C . CYS C 2 346 ? 177.085 173.338 199.532 1.00 20.37 343 CYS G C 1
ATOM 6365 O O . CYS C 2 346 ? 177.188 173.473 198.307 1.00 20.37 343 CYS G O 1
ATOM 6368 N N . ALA C 2 347 ? 177.029 172.137 200.113 1.00 17.36 344 ALA G N 1
ATOM 6369 C CA . ALA C 2 347 ? 177.048 170.920 199.310 1.00 17.36 344 ALA G CA 1
ATOM 6370 C C . ALA C 2 347 ? 175.810 170.821 198.431 1.00 17.36 344 ALA G C 1
ATOM 6371 O O . ALA C 2 347 ? 175.894 170.382 197.279 1.00 17.36 344 ALA G O 1
ATOM 6373 N N . LEU C 2 348 ? 174.649 171.217 198.958 1.00 20.56 345 LEU G N 1
ATOM 6374 C CA . LEU C 2 348 ? 173.427 171.189 198.157 1.00 20.56 345 LEU G CA 1
ATOM 6375 C C . LEU C 2 348 ? 173.540 172.112 196.950 1.00 20.56 345 LEU G C 1
ATOM 6376 O O . LEU C 2 348 ? 173.205 171.726 195.823 1.00 20.56 345 LEU G O 1
ATOM 6381 N N . ALA C 2 349 ? 174.017 173.341 197.167 1.00 19.26 346 ALA G N 1
ATOM 6382 C CA . ALA C 2 349 ? 174.172 174.283 196.064 1.00 19.26 346 ALA G CA 1
ATOM 6383 C C . ALA C 2 349 ? 175.198 173.787 195.054 1.00 19.26 346 ALA G C 1
ATOM 6384 O O . ALA C 2 349 ? 175.004 173.928 193.840 1.00 19.26 346 ALA G O 1
ATOM 6386 N N . GLY C 2 350 ? 176.299 173.209 195.535 1.00 24.91 347 GLY G N 1
ATOM 6387 C CA . GLY C 2 350 ? 177.291 172.667 194.622 1.00 24.91 347 GLY G CA 1
ATOM 6388 C C . GLY C 2 350 ? 176.746 171.532 193.777 1.00 24.91 347 GLY G C 1
ATOM 6389 O O . GLY C 2 350 ? 176.995 171.470 192.572 1.00 24.91 347 GLY G O 1
ATOM 6390 N N . VAL C 2 351 ? 175.986 170.625 194.395 1.00 28.05 348 VAL G N 1
ATOM 6391 C CA . VAL C 2 351 ? 175.392 169.517 193.652 1.00 28.05 348 VAL G CA 1
ATOM 6392 C C . VAL C 2 351 ? 174.395 170.040 192.626 1.00 28.05 348 VAL G C 1
ATOM 6393 O O . VAL C 2 351 ? 174.341 169.557 191.489 1.00 28.05 348 VAL G O 1
ATOM 6397 N N . TRP C 2 352 ? 173.595 171.038 193.008 1.00 37.26 349 TRP G N 1
ATOM 6398 C CA . TRP C 2 352 ? 172.639 171.626 192.075 1.00 37.26 349 TRP G CA 1
ATOM 6399 C C . TRP C 2 352 ? 173.346 172.237 190.869 1.00 37.26 349 TRP G C 1
ATOM 6400 O O . TRP C 2 352 ? 172.991 171.961 189.715 1.00 37.26 349 TRP G O 1
ATOM 6411 N N . LEU C 2 353 ? 174.366 173.063 191.120 1.00 31.68 350 LEU G N 1
ATOM 6412 C CA . LEU C 2 353 ? 175.070 173.721 190.024 1.00 31.68 350 LEU G CA 1
ATOM 6413 C C . LEU C 2 353 ? 175.851 172.729 189.171 1.00 31.68 350 LEU G C 1
ATOM 6414 O O . LEU C 2 353 ? 176.044 172.966 187.974 1.00 31.68 350 LEU G O 1
ATOM 6419 N N . LEU C 2 354 ? 176.314 171.625 189.761 1.00 31.24 351 LEU G N 1
ATOM 6420 C CA . LEU C 2 354 ? 177.005 170.608 188.975 1.00 31.24 351 LEU G CA 1
ATOM 6421 C C . LEU C 2 354 ? 176.026 169.819 188.117 1.00 31.24 351 LEU G C 1
ATOM 6422 O O . LEU C 2 354 ? 176.340 169.461 186.976 1.00 31.24 351 LEU G O 1
ATOM 6427 N N . ARG C 2 355 ? 174.836 169.532 188.651 1.00 45.29 352 ARG G N 1
ATOM 6428 C CA . ARG C 2 355 ? 173.816 168.850 187.863 1.00 45.29 352 ARG G CA 1
ATOM 6429 C C . ARG C 2 355 ? 173.358 169.719 186.699 1.00 45.29 352 ARG G C 1
ATOM 6430 O O . ARG C 2 355 ? 173.123 169.216 185.594 1.00 45.29 352 ARG G O 1
ATOM 6438 N N . ARG C 2 356 ? 173.238 171.029 186.923 1.00 50.44 353 ARG G N 1
ATOM 6439 C CA . ARG C 2 356 ? 172.892 171.929 185.829 1.00 50.44 353 ARG G CA 1
ATOM 6440 C C . ARG C 2 356 ? 173.992 172.036 184.780 1.00 50.44 353 ARG G C 1
ATOM 6441 O O . ARG C 2 356 ? 173.738 172.590 183.704 1.00 50.44 353 ARG G O 1
ATOM 6449 N N . ALA C 2 357 ? 175.191 171.531 185.067 1.00 49.26 354 ALA G N 1
ATOM 6450 C CA . ALA C 2 357 ? 176.315 171.541 184.130 1.00 49.26 354 ALA G CA 1
ATOM 6451 C C . ALA C 2 357 ? 176.632 172.948 183.636 1.00 49.26 354 ALA G C 1
ATOM 6452 O O . ALA C 2 357 ? 177.120 173.786 184.393 1.00 49.26 354 ALA G O 1
ATOM 6454 N N . MET D 3 4 ? 178.593 218.075 179.323 1.00 4.86 1 MET F N 1
ATOM 6455 C CA . MET D 3 4 ? 177.586 218.134 180.377 1.00 4.86 1 MET F CA 1
ATOM 6456 C C . MET D 3 4 ? 176.722 216.876 180.368 1.00 4.86 1 MET F C 1
ATOM 6457 O O . MET D 3 4 ? 175.923 216.653 181.275 1.00 4.86 1 MET F O 1
ATOM 6462 N N . ILE D 3 5 ? 176.887 216.057 179.334 1.00 2.95 2 ILE F N 1
ATOM 6463 C CA . ILE D 3 5 ? 176.195 214.775 179.260 1.00 2.95 2 ILE F CA 1
ATOM 6464 C C . ILE D 3 5 ? 177.041 213.663 179.863 1.00 2.95 2 ILE F C 1
ATOM 6465 O O . ILE D 3 5 ? 176.543 212.843 180.644 1.00 2.95 2 ILE F O 1
ATOM 6470 N N . VAL D 3 6 ? 178.331 213.635 179.521 1.00 2.81 3 VAL F N 1
ATOM 6471 C CA . VAL D 3 6 ? 179.249 212.693 180.148 1.00 2.81 3 VAL F CA 1
ATOM 6472 C C . VAL D 3 6 ? 179.306 212.931 181.649 1.00 2.81 3 VAL F C 1
ATOM 6473 O O . VAL D 3 6 ? 179.468 211.987 182.430 1.00 2.81 3 VAL F O 1
ATOM 6477 N N . PHE D 3 7 ? 179.163 214.187 182.075 1.00 3.93 4 PHE F N 1
ATOM 6478 C CA . PHE D 3 7 ? 179.193 214.502 183.498 1.00 3.93 4 PHE F CA 1
ATOM 6479 C C . PHE D 3 7 ? 178.115 213.736 184.255 1.00 3.93 4 PHE F C 1
ATOM 6480 O O . PHE D 3 7 ? 178.411 212.999 185.203 1.00 3.93 4 PHE F O 1
ATOM 6488 N N . ARG D 3 8 ? 176.862 213.855 183.818 1.00 3.92 5 ARG F N 1
ATOM 6489 C CA . ARG D 3 8 ? 175.754 213.205 184.504 1.00 3.92 5 ARG F CA 1
ATOM 6490 C C . ARG D 3 8 ? 175.586 211.744 184.109 1.00 3.92 5 ARG F C 1
ATOM 6491 O O . ARG D 3 8 ? 174.740 211.055 184.685 1.00 3.92 5 ARG F O 1
ATOM 6499 N N . TYR D 3 9 ? 176.362 211.261 183.143 1.00 3.78 6 TYR F N 1
ATOM 6500 C CA . TYR D 3 9 ? 176.499 209.833 182.882 1.00 3.78 6 TYR F CA 1
ATOM 6501 C C . TYR D 3 9 ? 177.428 209.149 183.875 1.00 3.78 6 TYR F C 1
ATOM 6502 O O . TYR D 3 9 ? 177.026 208.184 184.551 1.00 3.78 6 TYR F O 1
ATOM 6511 N N . LEU D 3 10 ? 178.653 209.664 184.004 1.00 3.10 7 LEU F N 1
ATOM 6512 C CA . LEU D 3 10 ? 179.599 209.147 184.984 1.00 3.10 7 LEU F CA 1
ATOM 6513 C C . LEU D 3 10 ? 179.090 209.331 186.409 1.00 3.10 7 LEU F C 1
ATOM 6514 O O . LEU D 3 10 ? 179.251 208.434 187.245 1.00 3.10 7 LEU F O 1
ATOM 6519 N N . SER D 3 11 ? 178.481 210.483 186.709 1.00 4.04 8 SER F N 1
ATOM 6520 C CA . SER D 3 11 ? 177.985 210.732 188.054 1.00 4.04 8 SER F CA 1
ATOM 6521 C C . SER D 3 11 ? 176.824 209.828 188.434 1.00 4.04 8 SER F C 1
ATOM 6522 O O . SER D 3 11 ? 176.613 209.596 189.627 1.00 4.04 8 SER F O 1
ATOM 6525 N N . ARG D 3 12 ? 176.071 209.314 187.466 1.00 14.18 9 ARG F N 1
ATOM 6526 C CA . ARG D 3 12 ? 175.026 208.348 187.773 1.00 14.18 9 ARG F CA 1
ATOM 6527 C C . ARG D 3 12 ? 175.592 206.948 187.961 1.00 14.18 9 ARG F C 1
ATOM 6528 O O . ARG D 3 12 ? 175.216 206.248 188.914 1.00 14.18 9 ARG F O 1
ATOM 6536 N N . GLU D 3 13 ? 176.502 206.534 187.073 1.00 6.29 10 GLU F N 1
ATOM 6537 C CA . GLU D 3 13 ? 177.125 205.221 187.223 1.00 6.29 10 GLU F CA 1
ATOM 6538 C C . GLU D 3 13 ? 177.825 205.094 188.573 1.00 6.29 10 GLU F C 1
ATOM 6539 O O . GLU D 3 13 ? 177.637 204.104 189.299 1.00 6.29 10 GLU F O 1
ATOM 6545 N N . VAL D 3 14 ? 178.633 206.098 188.926 1.00 4.18 11 VAL F N 1
ATOM 6546 C CA . VAL D 3 14 ? 179.413 206.038 190.158 1.00 4.18 11 VAL F CA 1
ATOM 6547 C C . VAL D 3 14 ? 178.495 205.983 191.369 1.00 4.18 11 VAL F C 1
ATOM 6548 O O . VAL D 3 14 ? 178.715 205.194 192.295 1.00 4.18 11 VAL F O 1
ATOM 6552 N N . LEU D 3 15 ? 177.449 206.813 191.383 1.00 4.89 12 LEU F N 1
ATOM 6553 C CA . LEU D 3 15 ? 176.549 206.846 192.532 1.00 4.89 12 LEU F CA 1
ATOM 6554 C C . LEU D 3 15 ? 175.808 205.526 192.707 1.00 4.89 12 LEU F C 1
ATOM 6555 O O . LEU D 3 15 ? 175.675 205.032 193.834 1.00 4.89 12 LEU F O 1
ATOM 6560 N N . VAL D 3 16 ? 175.323 204.930 191.614 1.00 14.18 13 VAL F N 1
ATOM 6561 C CA . VAL D 3 16 ? 174.595 203.668 191.740 1.00 14.18 13 VAL F CA 1
ATOM 6562 C C . VAL D 3 16 ? 175.517 202.564 192.255 1.00 14.18 13 VAL F C 1
ATOM 6563 O O . VAL D 3 16 ? 175.165 201.811 193.182 1.00 14.18 13 VAL F O 1
ATOM 6567 N N . THR D 3 17 ? 176.715 202.454 191.671 1.00 7.94 14 THR F N 1
ATOM 6568 C CA . THR D 3 17 ? 177.640 201.415 192.115 1.00 7.94 14 THR F CA 1
ATOM 6569 C C . THR D 3 17 ? 178.050 201.628 193.568 1.00 7.94 14 THR F C 1
ATOM 6570 O O . THR D 3 17 ? 178.175 200.663 194.336 1.00 7.94 14 THR F O 1
ATOM 6574 N N . MET D 3 18 ? 178.254 202.887 193.966 1.00 9.05 15 MET F N 1
ATOM 6575 C CA . MET D 3 18 ? 178.596 203.186 195.350 1.00 9.05 15 MET F CA 1
ATOM 6576 C C . MET D 3 18 ? 177.476 202.783 196.295 1.00 9.05 15 MET F C 1
ATOM 6577 O O . MET D 3 18 ? 177.735 202.247 197.376 1.00 9.05 15 MET F O 1
ATOM 6582 N N . SER D 3 19 ? 176.224 203.041 195.912 1.00 7.62 16 SER F N 1
ATOM 6583 C CA . SER D 3 19 ? 175.101 202.645 196.756 1.00 7.62 16 SER F CA 1
ATOM 6584 C C . SER D 3 19 ? 175.089 201.137 196.975 1.00 7.62 16 SER F C 1
ATOM 6585 O O . SER D 3 19 ? 174.952 200.661 198.111 1.00 7.62 16 SER F O 1
ATOM 6588 N N . ALA D 3 20 ? 175.255 200.368 195.896 1.00 6.55 17 ALA F N 1
ATOM 6589 C CA . ALA D 3 20 ? 175.235 198.911 196.035 1.00 6.55 17 ALA F CA 1
ATOM 6590 C C . ALA D 3 20 ? 176.378 198.419 196.925 1.00 6.55 17 ALA F C 1
ATOM 6591 O O . ALA D 3 20 ? 176.171 197.606 197.843 1.00 6.55 17 ALA F O 1
ATOM 6593 N N . VAL D 3 21 ? 177.594 198.916 196.675 1.00 8.18 18 VAL F N 1
ATOM 6594 C CA . VAL D 3 21 ? 178.752 198.466 197.445 1.00 8.18 18 VAL F CA 1
ATOM 6595 C C . VAL D 3 21 ? 178.599 198.838 198.915 1.00 8.18 18 VAL F C 1
ATOM 6596 O O . VAL D 3 21 ? 178.925 198.046 199.809 1.00 8.18 18 VAL F O 1
ATOM 6600 N N . SER D 3 22 ? 178.107 200.049 199.190 1.00 14.18 19 SER F N 1
ATOM 6601 C CA . SER D 3 22 ? 177.927 200.482 200.569 1.00 14.18 19 SER F CA 1
ATOM 6602 C C . SER D 3 22 ? 176.892 199.630 201.287 1.00 14.18 19 SER F C 1
ATOM 6603 O O . SER D 3 22 ? 177.066 199.299 202.464 1.00 14.18 19 SER F O 1
ATOM 6606 N N . ALA D 3 23 ? 175.805 199.266 200.600 1.00 5.62 20 ALA F N 1
ATOM 6607 C CA . ALA D 3 23 ? 174.811 198.396 201.224 1.00 5.62 20 ALA F CA 1
ATOM 6608 C C . ALA D 3 23 ? 175.420 197.050 201.603 1.00 5.62 20 ALA F C 1
ATOM 6609 O O . ALA D 3 23 ? 175.218 196.552 202.722 1.00 5.62 20 ALA F O 1
ATOM 6611 N N . VAL D 3 24 ? 176.191 196.455 200.688 1.00 8.44 21 VAL F N 1
ATOM 6612 C CA . VAL D 3 24 ? 176.803 195.158 200.986 1.00 8.44 21 VAL F CA 1
ATOM 6613 C C . VAL D 3 24 ? 177.773 195.274 202.160 1.00 8.44 21 VAL F C 1
ATOM 6614 O O . VAL D 3 24 ? 177.774 194.435 203.077 1.00 8.44 21 VAL F O 1
ATOM 6618 N N . LEU D 3 25 ? 178.611 196.315 202.155 1.00 9.73 22 LEU F N 1
ATOM 6619 C CA . LEU D 3 25 ? 179.585 196.488 203.229 1.00 9.73 22 LEU F CA 1
ATOM 6620 C C . LEU D 3 25 ? 178.900 196.707 204.571 1.00 9.73 22 LEU F C 1
ATOM 6621 O O . LEU D 3 25 ? 179.348 196.184 205.600 1.00 9.73 22 LEU F O 1
ATOM 6626 N N . LEU D 3 26 ? 177.815 197.486 204.584 1.00 12.22 23 LEU F N 1
ATOM 6627 C CA . LEU D 3 26 ? 177.077 197.708 205.821 1.00 12.22 23 LEU F CA 1
ATOM 6628 C C . LEU D 3 26 ? 176.506 196.406 206.356 1.00 12.22 23 LEU F C 1
ATOM 6629 O O . LEU D 3 26 ? 176.564 196.144 207.565 1.00 12.22 23 LEU F O 1
ATOM 6634 N N . VAL D 3 27 ? 175.958 195.570 205.469 1.00 13.21 24 VAL F N 1
ATOM 6635 C CA . VAL D 3 27 ? 175.423 194.284 205.911 1.00 13.21 24 VAL F CA 1
ATOM 6636 C C . VAL D 3 27 ? 176.523 193.445 206.552 1.00 13.21 24 VAL F C 1
ATOM 6637 O O . VAL D 3 27 ? 176.338 192.863 207.629 1.00 13.21 24 VAL F O 1
ATOM 6641 N N . ILE D 3 28 ? 177.696 193.396 205.914 1.00 15.15 25 ILE F N 1
ATOM 6642 C CA . ILE D 3 28 ? 178.785 192.566 206.434 1.00 15.15 25 ILE F CA 1
ATOM 6643 C C . ILE D 3 28 ? 179.251 193.070 207.800 1.00 15.15 25 ILE F C 1
ATOM 6644 O O . ILE D 3 28 ? 179.448 192.285 208.741 1.00 15.15 25 ILE F O 1
ATOM 6649 N N . ILE D 3 29 ? 179.437 194.386 207.930 1.00 17.43 26 ILE F N 1
ATOM 6650 C CA . ILE D 3 29 ? 179.942 194.942 209.186 1.00 17.43 26 ILE F CA 1
ATOM 6651 C C . ILE D 3 29 ? 178.936 194.737 210.314 1.00 17.43 26 ILE F C 1
ATOM 6652 O O . ILE D 3 29 ? 179.309 194.381 211.444 1.00 17.43 26 ILE F O 1
ATOM 6657 N N . MET D 3 30 ? 177.649 194.968 210.035 1.00 23.41 27 MET F N 1
ATOM 6658 C CA . MET D 3 30 ? 176.631 194.738 211.052 1.00 23.41 27 MET F CA 1
ATOM 6659 C C . MET D 3 30 ? 176.585 193.273 211.459 1.00 23.41 27 MET F C 1
ATOM 6660 O O . MET D 3 30 ? 176.409 192.958 212.641 1.00 23.41 27 MET F O 1
ATOM 6665 N N . SER D 3 31 ? 176.753 192.359 210.499 1.00 18.77 28 SER F N 1
ATOM 6666 C CA . SER D 3 31 ? 176.779 190.941 210.842 1.00 18.77 28 SER F CA 1
ATOM 6667 C C . SER D 3 31 ? 177.940 190.616 211.775 1.00 18.77 28 SER F C 1
ATOM 6668 O O . SER D 3 31 ? 177.769 189.879 212.751 1.00 18.77 28 SER F O 1
ATOM 6671 N N . GLY D 3 32 ? 179.126 191.160 211.497 1.00 18.54 29 GLY F N 1
ATOM 6672 C CA . GLY D 3 32 ? 180.264 190.896 212.373 1.00 18.54 29 GLY F CA 1
ATOM 6673 C C . GLY D 3 32 ? 180.055 191.421 213.783 1.00 18.54 29 GLY F C 1
ATOM 6674 O O . GLY D 3 32 ? 180.305 190.721 214.778 1.00 18.54 29 GLY F O 1
ATOM 6675 N N . ARG D 3 33 ? 179.585 192.665 213.894 1.00 30.04 30 ARG F N 1
ATOM 6676 C CA . ARG D 3 33 ? 179.297 193.204 215.219 1.00 30.04 30 ARG F CA 1
ATOM 6677 C C . ARG D 3 33 ? 178.224 192.386 215.926 1.00 30.04 30 ARG F C 1
ATOM 6678 O O . ARG D 3 33 ? 178.264 192.227 217.155 1.00 30.04 30 ARG F O 1
ATOM 6686 N N . PHE D 3 34 ? 177.268 191.845 215.168 1.00 29.73 31 PHE F N 1
ATOM 6687 C CA . PHE D 3 34 ? 176.240 191.009 215.771 1.00 29.73 31 PHE F CA 1
ATOM 6688 C C . PHE D 3 34 ? 176.818 189.702 216.293 1.00 29.73 31 PHE F C 1
ATOM 6689 O O . PHE D 3 34 ? 176.382 189.213 217.337 1.00 29.73 31 PHE F O 1
ATOM 6697 N N . ILE D 3 35 ? 177.784 189.107 215.585 1.00 29.66 32 ILE F N 1
ATOM 6698 C CA . ILE D 3 35 ? 178.405 187.895 216.127 1.00 29.66 32 ILE F CA 1
ATOM 6699 C C . ILE D 3 35 ? 179.122 188.219 217.431 1.00 29.66 32 ILE F C 1
ATOM 6700 O O . ILE D 3 35 ? 179.061 187.446 218.397 1.00 29.66 32 ILE F O 1
ATOM 6705 N N . LYS D 3 36 ? 179.777 189.383 217.498 1.00 34.30 33 LYS F N 1
ATOM 6706 C CA . LYS D 3 36 ? 180.463 189.749 218.738 1.00 34.30 33 LYS F CA 1
ATOM 6707 C C . LYS D 3 36 ? 179.473 189.901 219.891 1.00 34.30 33 LYS F C 1
ATOM 6708 O O . LYS D 3 36 ? 179.662 189.331 220.977 1.00 34.30 33 LYS F O 1
ATOM 6714 N N . TYR D 3 37 ? 178.394 190.654 219.664 1.00 39.92 34 TYR F N 1
ATOM 6715 C CA . TYR D 3 37 ? 177.428 190.886 220.734 1.00 39.92 34 TYR F CA 1
ATOM 6716 C C . TYR D 3 37 ? 176.670 189.615 221.103 1.00 39.92 34 TYR F C 1
ATOM 6717 O O . TYR D 3 37 ? 176.321 189.425 222.273 1.00 39.92 34 TYR F O 1
ATOM 6726 N N . LEU D 3 38 ? 176.417 188.733 220.135 1.00 37.10 35 LEU F N 1
ATOM 6727 C CA . LEU D 3 38 ? 175.749 187.472 220.435 1.00 37.10 35 LEU F CA 1
ATOM 6728 C C . LEU D 3 38 ? 176.641 186.559 221.262 1.00 37.10 35 LEU F C 1
ATOM 6729 O O . LEU D 3 38 ? 176.161 185.877 222.172 1.00 37.10 35 LEU F O 1
ATOM 6734 N N . ALA D 3 39 ? 177.944 186.529 220.966 1.00 41.79 36 ALA F N 1
ATOM 6735 C CA . ALA D 3 39 ? 178.859 185.770 221.812 1.00 41.79 36 ALA F CA 1
ATOM 6736 C C . ALA D 3 39 ? 178.887 186.334 223.227 1.00 41.79 36 ALA F C 1
ATOM 6737 O O . ALA D 3 39 ? 178.889 185.578 224.209 1.00 41.79 36 ALA F O 1
ATOM 6739 N N . GLN D 3 40 ? 178.898 187.664 223.352 1.00 52.57 37 GLN F N 1
ATOM 6740 C CA . GLN D 3 40 ? 178.883 188.268 224.682 1.00 52.57 37 GLN F CA 1
ATOM 6741 C C . GLN D 3 40 ? 177.605 187.921 225.439 1.00 52.57 37 GLN F C 1
ATOM 6742 O O . GLN D 3 40 ? 177.645 187.641 226.643 1.00 52.57 37 GLN F O 1
ATOM 6748 N N . ALA D 3 41 ? 176.460 187.943 224.754 1.00 52.35 38 ALA F N 1
ATOM 6749 C CA . ALA D 3 41 ? 175.208 187.545 225.391 1.00 52.35 38 ALA F CA 1
ATOM 6750 C C . ALA D 3 41 ? 175.219 186.070 225.767 1.00 52.35 38 ALA F C 1
ATOM 6751 O O . ALA D 3 41 ? 174.637 185.685 226.788 1.00 52.35 38 ALA F O 1
ATOM 6753 N N . ALA D 3 42 ? 175.864 185.231 224.952 1.00 56.09 39 ALA F N 1
ATOM 6754 C CA . ALA D 3 42 ? 176.003 183.820 225.291 1.00 56.09 39 ALA F CA 1
ATOM 6755 C C . ALA D 3 42 ? 176.809 183.643 226.568 1.00 56.09 39 ALA F C 1
ATOM 6756 O O . ALA D 3 42 ? 176.494 182.779 227.396 1.00 56.09 39 ALA F O 1
ATOM 6758 N N . GLN D 3 43 ? 177.859 184.449 226.744 1.00 62.04 40 GLN F N 1
ATOM 6759 C CA . GLN D 3 43 ? 178.604 184.418 227.998 1.00 62.04 40 GLN F CA 1
ATOM 6760 C C . GLN D 3 43 ? 177.735 184.790 229.194 1.00 62.04 40 GLN F C 1
ATOM 6761 O O . GLN D 3 43 ? 178.074 184.433 230.327 1.00 62.04 40 GLN F O 1
ATOM 6767 N N . GLY D 3 44 ? 176.626 185.496 228.970 1.00 61.01 41 GLY F N 1
ATOM 6768 C CA . GLY D 3 44 ? 175.684 185.818 230.024 1.00 61.01 41 GLY F CA 1
ATOM 6769 C C . GLY D 3 44 ? 175.702 187.256 230.493 1.00 61.01 41 GLY F C 1
ATOM 6770 O O . GLY D 3 44 ? 174.978 187.584 231.440 1.00 61.01 41 GLY F O 1
ATOM 6771 N N . LEU D 3 45 ? 176.491 188.129 229.868 1.00 60.24 42 LEU F N 1
ATOM 6772 C CA . LEU D 3 45 ? 176.627 189.514 230.299 1.00 60.24 42 LEU F CA 1
ATOM 6773 C C . LEU D 3 45 ? 175.816 190.480 229.440 1.00 60.24 42 LEU F C 1
ATOM 6774 O O . LEU D 3 45 ? 176.229 191.628 229.245 1.00 60.24 42 LEU F O 1
ATOM 6779 N N . LEU D 3 46 ? 174.670 190.044 228.922 1.00 65.93 43 LEU F N 1
ATOM 6780 C CA . LEU D 3 46 ? 173.853 190.908 228.083 1.00 65.93 43 LEU F CA 1
ATOM 6781 C C . LEU D 3 46 ? 172.424 190.386 228.068 1.00 65.93 43 LEU F C 1
ATOM 6782 O O . LEU D 3 46 ? 172.163 189.223 228.384 1.00 65.93 43 LEU F O 1
ATOM 6787 N N . ASP D 3 47 ? 171.500 191.273 227.696 1.00 73.15 44 ASP F N 1
ATOM 6788 C CA . ASP D 3 47 ? 170.095 190.921 227.559 1.00 73.15 44 ASP F CA 1
ATOM 6789 C C . ASP D 3 47 ? 169.795 190.634 226.099 1.00 73.15 44 ASP F C 1
ATOM 6790 O O . ASP D 3 47 ? 170.001 191.518 225.253 1.00 73.15 44 ASP F O 1
ATOM 6795 N N . PRO D 3 48 ? 169.323 189.435 225.752 1.00 71.73 45 PRO F N 1
ATOM 6796 C CA . PRO D 3 48 ? 168.984 189.166 224.346 1.00 71.73 45 PRO F CA 1
ATOM 6797 C C . PRO D 3 48 ? 167.894 190.073 223.805 1.00 71.73 45 PRO F C 1
ATOM 6798 O O . PRO D 3 48 ? 167.863 190.335 222.596 1.00 71.73 45 PRO F O 1
ATOM 6802 N N . GLY D 3 49 ? 166.993 190.556 224.662 1.00 70.33 46 GLY F N 1
ATOM 6803 C CA . GLY D 3 49 ? 165.951 191.455 224.192 1.00 70.33 46 GLY F CA 1
ATOM 6804 C C . GLY D 3 49 ? 166.495 192.792 223.726 1.00 70.33 46 GLY F C 1
ATOM 6805 O O . GLY D 3 49 ? 166.027 193.349 222.729 1.00 70.33 46 GLY F O 1
ATOM 6806 N N . SER D 3 50 ? 167.488 193.325 224.437 1.00 67.87 47 SER F N 1
ATOM 6807 C CA . SER D 3 50 ? 168.091 194.612 224.087 1.00 67.87 47 SER F CA 1
ATOM 6808 C C . SER D 3 50 ? 169.281 194.384 223.154 1.00 67.87 47 SER F C 1
ATOM 6809 O O . SER D 3 50 ? 170.442 194.628 223.487 1.00 67.87 47 SER F O 1
ATOM 6812 N N . LEU D 3 51 ? 168.963 193.898 221.956 1.00 55.60 48 LEU F N 1
ATOM 6813 C CA . LEU D 3 51 ? 169.965 193.670 220.922 1.00 55.60 48 LEU F CA 1
ATOM 6814 C C . LEU D 3 51 ? 169.641 194.324 219.589 1.00 55.60 48 LEU F C 1
ATOM 6815 O O . LEU D 3 51 ? 170.570 194.572 218.811 1.00 55.60 48 LEU F O 1
ATOM 6820 N N . PHE D 3 52 ? 168.376 194.613 219.295 1.00 47.69 49 PHE F N 1
ATOM 6821 C CA . PHE D 3 52 ? 168.012 195.301 218.065 1.00 47.69 49 PHE F CA 1
ATOM 6822 C C . PHE D 3 52 ? 167.982 196.813 218.225 1.00 47.69 49 PHE F C 1
ATOM 6823 O O . PHE D 3 52 ? 167.661 197.518 217.263 1.00 47.69 49 PHE F O 1
ATOM 6831 N N . LEU D 3 53 ? 168.295 197.324 219.413 1.00 39.83 50 LEU F N 1
ATOM 6832 C CA . LEU D 3 53 ? 168.547 198.745 219.611 1.00 39.83 50 LEU F CA 1
ATOM 6833 C C . LEU D 3 53 ? 170.029 199.059 219.734 1.00 39.83 50 LEU F C 1
ATOM 6834 O O . LEU D 3 53 ? 170.469 200.121 219.280 1.00 39.83 50 LEU F O 1
ATOM 6839 N N . ILE D 3 54 ? 170.804 198.143 220.318 1.00 41.48 51 ILE F N 1
ATOM 6840 C CA . ILE D 3 54 ? 172.255 198.293 220.349 1.00 41.48 51 ILE F CA 1
ATOM 6841 C C . ILE D 3 54 ? 172.806 198.382 218.933 1.00 41.48 51 ILE F C 1
ATOM 6842 O O . ILE D 3 54 ? 173.653 199.231 218.631 1.00 41.48 51 ILE F O 1
ATOM 6847 N N . MET D 3 55 ? 172.329 197.516 218.040 1.00 35.46 52 MET F N 1
ATOM 6848 C CA . MET D 3 55 ? 172.752 197.555 216.648 1.00 35.46 52 MET F CA 1
ATOM 6849 C C . MET D 3 55 ? 172.105 198.689 215.866 1.00 35.46 52 MET F C 1
ATOM 6850 O O . MET D 3 55 ? 172.685 199.144 214.875 1.00 35.46 52 MET F O 1
ATOM 6855 N N . ALA D 3 56 ? 170.928 199.153 216.282 1.00 26.36 53 ALA F N 1
ATOM 6856 C CA . ALA D 3 56 ? 170.258 200.254 215.602 1.00 26.36 53 ALA F CA 1
ATOM 6857 C C . ALA D 3 56 ? 170.894 201.603 215.896 1.00 26.36 53 ALA F C 1
ATOM 6858 O O . ALA D 3 56 ? 170.879 202.487 215.032 1.00 26.36 53 ALA F O 1
ATOM 6860 N N . PHE D 3 57 ? 171.447 201.786 217.091 1.00 29.57 54 PHE F N 1
ATOM 6861 C CA . PHE D 3 57 ? 172.093 203.039 217.456 1.00 29.57 54 PHE F CA 1
ATOM 6862 C C . PHE D 3 57 ? 173.560 203.091 217.052 1.00 29.57 54 PHE F C 1
ATOM 6863 O O . PHE D 3 57 ? 174.205 204.124 217.255 1.00 29.57 54 PHE F O 1
ATOM 6871 N N . ARG D 3 58 ? 174.101 202.012 216.493 1.00 25.55 55 ARG F N 1
ATOM 6872 C CA . ARG D 3 58 ? 175.477 201.985 216.019 1.00 25.55 55 ARG F CA 1
ATOM 6873 C C . ARG D 3 58 ? 175.581 202.069 214.503 1.00 25.55 55 ARG F C 1
ATOM 6874 O O . ARG D 3 58 ? 176.694 202.051 213.971 1.00 25.55 55 ARG F O 1
ATOM 6882 N N . ILE D 3 59 ? 174.449 202.153 213.798 1.00 18.80 56 ILE F N 1
ATOM 6883 C CA . ILE D 3 59 ? 174.490 202.222 212.334 1.00 18.80 56 ILE F CA 1
ATOM 6884 C C . ILE D 3 59 ? 175.180 203.482 211.830 1.00 18.80 56 ILE F C 1
ATOM 6885 O O . ILE D 3 59 ? 175.970 203.384 210.880 1.00 18.80 56 ILE F O 1
ATOM 6890 N N . PRO D 3 60 ? 174.925 204.686 212.371 1.00 16.97 57 PRO F N 1
ATOM 6891 C CA . PRO D 3 60 ? 175.610 205.877 211.833 1.00 16.97 57 PRO F CA 1
ATOM 6892 C C . PRO D 3 60 ? 177.129 205.783 211.815 1.00 16.97 57 PRO F C 1
ATOM 6893 O O . PRO D 3 60 ? 177.749 206.247 210.852 1.00 16.97 57 PRO F O 1
ATOM 6897 N N . GLY D 3 61 ? 177.750 205.204 212.844 1.00 12.25 58 GLY F N 1
ATOM 6898 C CA . GLY D 3 61 ? 179.199 205.076 212.834 1.00 12.25 58 GLY F CA 1
ATOM 6899 C C . GLY D 3 61 ? 179.696 204.149 211.740 1.00 12.25 58 GLY F C 1
ATOM 6900 O O . GLY D 3 61 ? 180.663 204.462 211.034 1.00 12.25 58 GLY F O 1
ATOM 6901 N N . PHE D 3 62 ? 179.039 203.001 211.578 1.00 14.97 59 PHE F N 1
ATOM 6902 C CA . PHE D 3 62 ? 179.404 202.095 210.497 1.00 14.97 59 PHE F CA 1
ATOM 6903 C C . PHE D 3 62 ? 179.231 202.770 209.145 1.00 14.97 59 PHE F C 1
ATOM 6904 O O . PHE D 3 62 ? 180.074 202.619 208.256 1.00 14.97 59 PHE F O 1
ATOM 6912 N N . LEU D 3 63 ? 178.147 203.528 208.975 1.00 11.16 60 LEU F N 1
ATOM 6913 C CA . LEU D 3 63 ? 177.909 204.201 207.704 1.00 11.16 60 LEU F CA 1
ATOM 6914 C C . LEU D 3 63 ? 178.969 205.260 207.429 1.00 11.16 60 LEU F C 1
ATOM 6915 O O . LEU D 3 63 ? 179.452 205.384 206.297 1.00 11.16 60 LEU F O 1
ATOM 6920 N N . GLN D 3 64 ? 179.349 206.032 208.450 1.00 10.59 61 GLN F N 1
ATOM 6921 C CA . GLN D 3 64 ? 180.373 207.052 208.256 1.00 10.59 61 GLN F CA 1
ATOM 6922 C C . GLN D 3 64 ? 181.736 206.436 207.975 1.00 10.59 61 GLN F C 1
ATOM 6923 O O . GLN D 3 64 ? 182.562 207.055 207.298 1.00 10.59 61 GLN F O 1
ATOM 6929 N N . LEU D 3 65 ? 181.996 205.229 208.483 1.00 10.32 62 LEU F N 1
ATOM 6930 C CA . LEU D 3 65 ? 183.259 204.569 208.170 1.00 10.32 62 LEU F CA 1
ATOM 6931 C C . LEU D 3 65 ? 183.213 203.792 206.860 1.00 10.32 62 LEU F C 1
ATOM 6932 O O . LEU D 3 65 ? 184.271 203.454 206.318 1.00 10.32 62 LEU F O 1
ATOM 6937 N N . ILE D 3 66 ? 182.023 203.506 206.343 1.00 10.42 63 ILE F N 1
ATOM 6938 C CA . ILE D 3 66 ? 181.863 202.671 205.161 1.00 10.42 63 ILE F CA 1
ATOM 6939 C C . ILE D 3 66 ? 181.727 203.500 203.890 1.00 10.42 63 ILE F C 1
ATOM 6940 O O . ILE D 3 66 ? 182.250 203.116 202.843 1.00 10.42 63 ILE F O 1
ATOM 6945 N N . LEU D 3 67 ? 181.042 204.642 203.964 1.00 8.98 64 LEU F N 1
ATOM 6946 C CA . LEU D 3 67 ? 180.762 205.415 202.756 1.00 8.98 64 LEU F CA 1
ATOM 6947 C C . LEU D 3 67 ? 182.008 205.797 201.959 1.00 8.98 64 LEU F C 1
ATOM 6948 O O . LEU D 3 67 ? 181.954 205.715 200.720 1.00 8.98 64 LEU F O 1
ATOM 6953 N N . PRO D 3 68 ? 183.121 206.239 202.561 1.00 9.25 65 PRO F N 1
ATOM 6954 C CA . PRO D 3 68 ? 184.335 206.433 201.748 1.00 9.25 65 PRO F CA 1
ATOM 6955 C C . PRO D 3 68 ? 184.791 205.175 201.028 1.00 9.25 65 PRO F C 1
ATOM 6956 O O . PRO D 3 68 ? 185.198 205.247 199.861 1.00 9.25 65 PRO F O 1
ATOM 6960 N N . LEU D 3 69 ? 184.718 204.014 201.683 1.00 9.42 66 LEU F N 1
ATOM 6961 C CA . LEU D 3 69 ? 185.084 202.769 201.017 1.00 9.42 66 LEU F CA 1
ATOM 6962 C C . LEU D 3 69 ? 184.083 202.417 199.927 1.00 9.42 66 LEU F C 1
ATOM 6963 O O . LEU D 3 69 ? 184.459 201.890 198.872 1.00 9.42 66 LEU F O 1
ATOM 6968 N N . GLY D 3 70 ? 182.802 202.696 200.168 1.00 11.55 67 GLY F N 1
ATOM 6969 C CA . GLY D 3 70 ? 181.808 202.498 199.130 1.00 11.55 67 GLY F CA 1
ATOM 6970 C C . GLY D 3 70 ? 182.095 203.329 197.897 1.00 11.55 67 GLY F C 1
ATOM 6971 O O . GLY D 3 70 ? 181.998 202.838 196.775 1.00 11.55 67 GLY F O 1
ATOM 6972 N N . LEU D 3 71 ? 182.472 204.595 198.090 1.00 12.41 68 LEU F N 1
ATOM 6973 C CA . LEU D 3 71 ? 182.811 205.448 196.955 1.00 12.41 68 LEU F CA 1
ATOM 6974 C C . LEU D 3 71 ? 184.075 204.967 196.254 1.00 12.41 68 LEU F C 1
ATOM 6975 O O . LEU D 3 71 ? 184.144 204.968 195.020 1.00 12.41 68 LEU F O 1
ATOM 6980 N N . PHE D 3 72 ? 185.083 204.552 197.024 1.00 8.01 69 PHE F N 1
ATOM 6981 C CA . PHE D 3 72 ? 186.308 204.013 196.441 1.00 8.01 69 PHE F CA 1
ATOM 6982 C C . PHE D 3 72 ? 186.003 202.831 195.526 1.00 8.01 69 PHE F C 1
ATOM 6983 O O . PHE D 3 72 ? 186.372 202.826 194.341 1.00 8.01 69 PHE F O 1
ATOM 6991 N N . LEU D 3 73 ? 185.284 201.836 196.051 1.00 13.89 70 LEU F N 1
ATOM 6992 C CA . LEU D 3 73 ? 185.000 200.641 195.266 1.00 13.89 70 LEU F CA 1
ATOM 6993 C C . LEU D 3 73 ? 184.017 200.922 194.138 1.00 13.89 70 LEU F C 1
ATOM 6994 O O . LEU D 3 73 ? 184.113 200.303 193.075 1.00 13.89 70 LEU F O 1
ATOM 6999 N N . GLY D 3 74 ? 183.079 201.849 194.333 1.00 15.12 71 GLY F N 1
ATOM 7000 C CA . GLY D 3 74 ? 182.162 202.194 193.263 1.00 15.12 71 GLY F CA 1
ATOM 7001 C C . GLY D 3 74 ? 182.854 202.870 192.098 1.00 15.12 71 GLY F C 1
ATOM 7002 O O . GLY D 3 74 ? 182.578 202.557 190.938 1.00 15.12 71 GLY F O 1
ATOM 7003 N N . ILE D 3 75 ? 183.763 203.804 192.387 1.00 14.18 72 ILE F N 1
ATOM 7004 C CA . ILE D 3 75 ? 184.548 204.421 191.323 1.00 14.18 72 ILE F CA 1
ATOM 7005 C C . ILE D 3 75 ? 185.369 203.363 190.605 1.00 14.18 72 ILE F C 1
ATOM 7006 O O . ILE D 3 75 ? 185.395 203.305 189.368 1.00 14.18 72 ILE F O 1
ATOM 7011 N N . LEU D 3 76 ? 186.029 202.487 191.371 1.00 7.50 73 LEU F N 1
ATOM 7012 C CA . LEU D 3 76 ? 186.834 201.439 190.751 1.00 7.50 73 LEU F CA 1
ATOM 7013 C C . LEU D 3 76 ? 185.993 200.580 189.815 1.00 7.50 73 LEU F C 1
ATOM 7014 O O . LEU D 3 76 ? 186.348 200.390 188.648 1.00 7.50 73 LEU F O 1
ATOM 7019 N N . LEU D 3 77 ? 184.844 200.095 190.294 1.00 9.92 74 LEU F N 1
ATOM 7020 C CA . LEU D 3 77 ? 184.019 199.192 189.495 1.00 9.92 74 LEU F CA 1
ATOM 7021 C C . LEU D 3 77 ? 183.439 199.892 188.271 1.00 9.92 74 LEU F C 1
ATOM 7022 O O . LEU D 3 77 ? 183.491 199.355 187.159 1.00 9.92 74 LEU F O 1
ATOM 7027 N N . ALA D 3 78 ? 182.876 201.090 188.451 1.00 7.97 75 ALA F N 1
ATOM 7028 C CA . ALA D 3 78 ? 182.234 201.781 187.337 1.00 7.97 75 ALA F CA 1
ATOM 7029 C C . ALA D 3 78 ? 183.244 202.149 186.258 1.00 7.97 75 ALA F C 1
ATOM 7030 O O . ALA D 3 78 ? 183.020 201.898 185.066 1.00 7.97 75 ALA F O 1
ATOM 7032 N N . TYR D 3 79 ? 184.372 202.745 186.653 1.00 5.54 76 TYR F N 1
ATOM 7033 C CA . TYR D 3 79 ? 185.344 203.142 185.646 1.00 5.54 76 TYR F CA 1
ATOM 7034 C C . TYR D 3 79 ? 186.045 201.933 185.041 1.00 5.54 76 TYR F C 1
ATOM 7035 O O . TYR D 3 79 ? 186.423 201.972 183.868 1.00 5.54 76 TYR F O 1
ATOM 7044 N N . GLY D 3 80 ? 186.194 200.840 185.793 1.00 5.98 77 GLY F N 1
ATOM 7045 C CA . GLY D 3 80 ? 186.701 199.620 185.193 1.00 5.98 77 GLY F CA 1
ATOM 7046 C C . GLY D 3 80 ? 185.759 199.062 184.146 1.00 5.98 77 GLY F C 1
ATOM 7047 O O . GLY D 3 80 ? 186.196 198.601 183.090 1.00 5.98 77 GLY F O 1
ATOM 7048 N N . ARG D 3 81 ? 184.453 199.101 184.420 1.00 6.83 78 ARG F N 1
ATOM 7049 C CA . ARG D 3 81 ? 183.482 198.671 183.420 1.00 6.83 78 ARG F CA 1
ATOM 7050 C C . ARG D 3 81 ? 183.562 199.539 182.175 1.00 6.83 78 ARG F C 1
ATOM 7051 O O . ARG D 3 81 ? 183.512 199.031 181.050 1.00 6.83 78 ARG F O 1
ATOM 7059 N N . LEU D 3 82 ? 183.687 200.854 182.356 1.00 5.15 79 LEU F N 1
ATOM 7060 C CA . LEU D 3 82 ? 183.780 201.740 181.199 1.00 5.15 79 LEU F CA 1
ATOM 7061 C C . LEU D 3 82 ? 185.077 201.534 180.424 1.00 5.15 79 LEU F C 1
ATOM 7062 O O . LEU D 3 82 ? 185.098 201.713 179.202 1.00 5.15 79 LEU F O 1
ATOM 7067 N N . TYR D 3 83 ? 186.164 201.172 181.107 1.00 4.67 80 TYR F N 1
ATOM 7068 C CA . TYR D 3 83 ? 187.423 200.921 180.410 1.00 4.67 80 TYR F CA 1
ATOM 7069 C C . TYR D 3 83 ? 187.385 199.599 179.654 1.00 4.67 80 TYR F C 1
ATOM 7070 O O . TYR D 3 83 ? 187.928 199.496 178.548 1.00 4.67 80 TYR F O 1
ATOM 7079 N N . LEU D 3 84 ? 186.758 198.574 180.236 1.00 6.01 81 LEU F N 1
ATOM 7080 C CA . LEU D 3 84 ? 186.707 197.269 179.583 1.00 6.01 81 LEU F CA 1
ATOM 7081 C C . LEU D 3 84 ? 185.873 197.300 178.310 1.00 6.01 81 LEU F C 1
ATOM 7082 O O . LEU D 3 84 ? 186.189 196.591 177.349 1.00 6.01 81 LEU F O 1
ATOM 7087 N N . GLU D 3 85 ? 184.812 198.104 178.282 1.00 6.59 82 GLU F N 1
ATOM 7088 C CA . GLU D 3 85 ? 183.892 198.144 177.156 1.00 6.59 82 GLU F CA 1
ATOM 7089 C C . GLU D 3 85 ? 184.303 199.153 176.089 1.00 6.59 82 GLU F C 1
ATOM 7090 O O . GLU D 3 85 ? 183.453 199.585 175.304 1.00 6.59 82 GLU F O 1
ATOM 7096 N N . SER D 3 86 ? 185.582 199.535 176.047 1.00 4.99 83 SER F N 1
ATOM 7097 C CA . SER D 3 86 ? 186.111 200.483 175.064 1.00 4.99 83 SER F CA 1
ATOM 7098 C C . SER D 3 86 ? 185.343 201.800 175.070 1.00 4.99 83 SER F C 1
ATOM 7099 O O . SER D 3 86 ? 185.336 202.527 174.074 1.00 4.99 83 SER F O 1
ATOM 7102 N N . GLU D 3 87 ? 184.698 202.121 176.188 1.00 5.35 84 GLU F N 1
ATOM 7103 C CA . GLU D 3 87 ? 183.816 203.274 176.266 1.00 5.35 84 GLU F CA 1
ATOM 7104 C C . GLU D 3 87 ? 184.533 204.545 176.695 1.00 5.35 84 GLU F C 1
ATOM 7105 O O . GLU D 3 87 ? 184.025 205.641 176.440 1.00 5.35 84 GLU F O 1
ATOM 7111 N N . MET D 3 88 ? 185.697 204.428 177.333 1.00 5.38 85 MET F N 1
ATOM 7112 C CA . MET D 3 88 ? 186.497 205.592 177.680 1.00 5.38 85 MET F CA 1
ATOM 7113 C C . MET D 3 88 ? 187.641 205.837 176.711 1.00 5.38 85 MET F C 1
ATOM 7114 O O . MET D 3 88 ? 188.151 206.961 176.650 1.00 5.38 85 MET F O 1
ATOM 7119 N N . THR D 3 89 ? 188.053 204.817 175.956 1.00 4.38 86 THR F N 1
ATOM 7120 C CA . THR D 3 89 ? 189.031 205.036 174.900 1.00 4.38 86 THR F CA 1
ATOM 7121 C C . THR D 3 89 ? 188.482 205.964 173.827 1.00 4.38 86 THR F C 1
ATOM 7122 O O . THR D 3 89 ? 189.247 206.677 173.173 1.00 4.38 86 THR F O 1
ATOM 7126 N N . VAL D 3 90 ? 187.161 205.980 173.641 1.00 1.90 87 VAL F N 1
ATOM 7127 C CA . VAL D 3 90 ? 186.548 206.901 172.692 1.00 1.90 87 VAL F CA 1
ATOM 7128 C C . VAL D 3 90 ? 186.205 208.243 173.323 1.00 1.90 87 VAL F C 1
ATOM 7129 O O . VAL D 3 90 ? 185.931 209.205 172.594 1.00 1.90 87 VAL F O 1
ATOM 7133 N N . LEU D 3 91 ? 186.189 208.332 174.653 1.00 0.81 88 LEU F N 1
ATOM 7134 C CA . LEU D 3 91 ? 186.125 209.638 175.293 1.00 0.81 88 LEU F CA 1
ATOM 7135 C C . LEU D 3 91 ? 187.477 210.333 175.237 1.00 0.81 88 LEU F C 1
ATOM 7136 O O . LEU D 3 91 ? 187.547 211.542 174.997 1.00 0.81 88 LEU F O 1
ATOM 7141 N N . SER D 3 92 ? 188.558 209.578 175.437 1.00 1.04 89 SER F N 1
ATOM 7142 C CA . SER D 3 92 ? 189.898 210.150 175.373 1.00 1.04 89 SER F CA 1
ATOM 7143 C C . SER D 3 92 ? 190.318 210.446 173.939 1.00 1.04 89 SER F C 1
ATOM 7144 O O . SER D 3 92 ? 191.029 211.425 173.690 1.00 1.04 89 SER F O 1
ATOM 7147 N N . ALA D 3 93 ? 189.894 209.617 172.985 1.00 1.31 90 ALA F N 1
ATOM 7148 C CA . ALA D 3 93 ? 190.250 209.828 171.587 1.00 1.31 90 ALA F CA 1
ATOM 7149 C C . ALA D 3 93 ? 189.459 210.947 170.932 1.00 1.31 90 ALA F C 1
ATOM 7150 O O . ALA D 3 93 ? 189.607 211.151 169.723 1.00 1.31 90 ALA F O 1
ATOM 7152 N N . THR D 3 94 ? 188.623 211.667 171.680 1.00 0.78 91 THR F N 1
ATOM 7153 C CA . THR D 3 94 ? 187.909 212.820 171.155 1.00 0.78 91 THR F CA 1
ATOM 7154 C C . THR D 3 94 ? 188.267 214.123 171.854 1.00 0.78 91 THR F C 1
ATOM 7155 O O . THR D 3 94 ? 187.861 215.189 171.379 1.00 0.78 91 THR F O 1
ATOM 7159 N N . GLY D 3 95 ? 189.005 214.075 172.960 1.00 0.37 92 GLY F N 1
ATOM 7160 C CA . GLY D 3 95 ? 189.457 215.299 173.588 1.00 0.37 92 GLY F CA 1
ATOM 7161 C C . GLY D 3 95 ? 189.436 215.320 175.103 1.00 0.37 92 GLY F C 1
ATOM 7162 O O . GLY D 3 95 ? 189.976 216.249 175.709 1.00 0.37 92 GLY F O 1
ATOM 7163 N N . MET D 3 96 ? 188.823 214.320 175.731 1.00 0.84 93 MET F N 1
ATOM 7164 C CA . MET D 3 96 ? 188.710 214.321 177.184 1.00 0.84 93 MET F CA 1
ATOM 7165 C C . MET D 3 96 ? 190.073 214.095 177.825 1.00 0.84 93 MET F C 1
ATOM 7166 O O . MET D 3 96 ? 190.784 213.145 177.484 1.00 0.84 93 MET F O 1
ATOM 7171 N N . SER D 3 97 ? 190.435 214.971 178.757 1.00 2.45 94 SER F N 1
ATOM 7172 C CA . SER D 3 97 ? 191.697 214.865 179.475 1.00 2.45 94 SER F CA 1
ATOM 7173 C C . SER D 3 97 ? 191.536 213.887 180.637 1.00 2.45 94 SER F C 1
ATOM 7174 O O . SER D 3 97 ? 190.533 213.181 180.753 1.00 2.45 94 SER F O 1
ATOM 7177 N N . GLN D 3 98 ? 192.533 213.827 181.515 1.00 3.91 95 GLN F N 1
ATOM 7178 C CA . GLN D 3 98 ? 192.391 213.095 182.766 1.00 3.91 95 GLN F CA 1
ATOM 7179 C C . GLN D 3 98 ? 192.098 214.010 183.943 1.00 3.91 95 GLN F C 1
ATOM 7180 O O . GLN D 3 98 ? 191.441 213.586 184.899 1.00 3.91 95 GLN F O 1
ATOM 7186 N N . LYS D 3 99 ? 192.558 215.261 183.883 1.00 4.76 96 LYS F N 1
ATOM 7187 C CA . LYS D 3 99 ? 192.106 216.258 184.842 1.00 4.76 96 LYS F CA 1
ATOM 7188 C C . LYS D 3 99 ? 190.620 216.541 184.681 1.00 4.76 96 LYS F C 1
ATOM 7189 O O . LYS D 3 99 ? 189.925 216.779 185.672 1.00 4.76 96 LYS F O 1
ATOM 7195 N N . ARG D 3 100 ? 190.112 216.508 183.448 1.00 7.33 97 ARG F N 1
ATOM 7196 C CA . ARG D 3 100 ? 188.675 216.647 183.241 1.00 7.33 97 ARG F CA 1
ATOM 7197 C C . ARG D 3 100 ? 187.920 215.462 183.828 1.00 7.33 97 ARG F C 1
ATOM 7198 O O . ARG D 3 100 ? 186.835 215.629 184.395 1.00 7.33 97 ARG F O 1
ATOM 7206 N N . LEU D 3 101 ? 188.479 214.256 183.707 1.00 5.43 98 LEU F N 1
ATOM 7207 C CA . LEU D 3 101 ? 187.868 213.094 184.345 1.00 5.43 98 LEU F CA 1
ATOM 7208 C C . LEU D 3 101 ? 187.862 213.240 185.861 1.00 5.43 98 LEU F C 1
ATOM 7209 O O . LEU D 3 101 ? 186.876 212.892 186.522 1.00 5.43 98 LEU F O 1
ATOM 7214 N N . LEU D 3 102 ? 188.953 213.757 186.431 1.00 5.50 99 LEU F N 1
ATOM 7215 C CA . LEU D 3 102 ? 188.988 214.003 187.869 1.00 5.50 99 LEU F CA 1
ATOM 7216 C C . LEU D 3 102 ? 187.942 215.034 188.279 1.00 5.50 99 LEU F C 1
ATOM 7217 O O . LEU D 3 102 ? 187.288 214.889 189.319 1.00 5.50 99 LEU F O 1
ATOM 7222 N N . GLY D 3 103 ? 187.778 216.087 187.479 1.00 5.26 100 GLY F N 1
ATOM 7223 C CA . GLY D 3 103 ? 186.763 217.082 187.781 1.00 5.26 100 GLY F CA 1
ATOM 7224 C C . GLY D 3 103 ? 185.354 216.527 187.695 1.00 5.26 100 GLY F C 1
ATOM 7225 O O . GLY D 3 103 ? 184.478 216.913 188.472 1.00 5.26 100 GLY F O 1
ATOM 7226 N N . TYR D 3 104 ? 185.113 215.627 186.739 1.00 14.18 101 TYR F N 1
ATOM 7227 C CA . TYR D 3 104 ? 183.821 214.948 186.669 1.00 14.18 101 TYR F CA 1
ATOM 7228 C C . TYR D 3 104 ? 183.606 214.053 187.882 1.00 14.18 101 TYR F C 1
ATOM 7229 O O . TYR D 3 104 ? 182.486 213.941 188.392 1.00 14.18 101 TYR F O 1
ATOM 7238 N N . THR D 3 105 ? 184.670 213.396 188.348 1.00 9.20 102 THR F N 1
ATOM 7239 C CA . THR D 3 105 ? 184.548 212.468 189.467 1.00 9.20 102 THR F CA 1
ATOM 7240 C C . THR D 3 105 ? 184.366 213.199 190.792 1.00 9.20 102 THR F C 1
ATOM 7241 O O . THR D 3 105 ? 183.746 212.661 191.717 1.00 9.20 102 THR F O 1
ATOM 7245 N N . MET D 3 106 ? 184.874 214.423 190.901 1.00 13.09 103 MET F N 1
ATOM 7246 C CA . MET D 3 106 ? 184.788 215.161 192.155 1.00 13.09 103 MET F CA 1
ATOM 7247 C C . MET D 3 106 ? 183.399 215.716 192.445 1.00 13.09 103 MET F C 1
ATOM 7248 O O . MET D 3 106 ? 183.218 216.347 193.491 1.00 13.09 103 MET F O 1
ATOM 7253 N N . ALA D 3 107 ? 182.424 215.522 191.561 1.00 36.04 104 ALA F N 1
ATOM 7254 C CA . ALA D 3 107 ? 181.074 215.983 191.870 1.00 36.04 104 ALA F CA 1
ATOM 7255 C C . ALA D 3 107 ? 180.319 215.006 192.774 1.00 36.04 104 ALA F C 1
ATOM 7256 O O . ALA D 3 107 ? 179.748 215.444 193.780 1.00 36.04 104 ALA F O 1
ATOM 7258 N N . PRO D 3 108 ? 180.267 213.698 192.474 1.00 37.10 105 PRO F N 1
ATOM 7259 C CA . PRO D 3 108 ? 179.666 212.771 193.451 1.00 37.10 105 PRO F CA 1
ATOM 7260 C C . PRO D 3 108 ? 180.419 212.727 194.766 1.00 37.10 105 PRO F C 1
ATOM 7261 O O . PRO D 3 108 ? 179.809 212.496 195.822 1.00 37.10 105 PRO F O 1
ATOM 7265 N N . ALA D 3 109 ? 181.738 212.922 194.726 1.00 39.27 106 ALA F N 1
ATOM 7266 C CA . ALA D 3 109 ? 182.521 212.952 195.952 1.00 39.27 106 ALA F CA 1
ATOM 7267 C C . ALA D 3 109 ? 182.070 214.075 196.871 1.00 39.27 106 ALA F C 1
ATOM 7268 O O . ALA D 3 109 ? 182.136 213.932 198.092 1.00 39.27 106 ALA F O 1
ATOM 7270 N N . LEU D 3 110 ? 181.591 215.188 196.311 1.00 69.28 107 LEU F N 1
ATOM 7271 C CA . LEU D 3 110 ? 181.098 216.278 197.148 1.00 69.28 107 LEU F CA 1
ATOM 7272 C C . LEU D 3 110 ? 179.836 215.874 197.904 1.00 69.28 107 LEU F C 1
ATOM 7273 O O . LEU D 3 110 ? 179.708 216.159 199.100 1.00 69.28 107 LEU F O 1
ATOM 7278 N N . LEU D 3 111 ? 178.895 215.211 197.227 1.00 147.43 108 LEU F N 1
ATOM 7279 C CA . LEU D 3 111 ? 177.692 214.739 197.908 1.00 147.43 108 LEU F CA 1
ATOM 7280 C C . LEU D 3 111 ? 178.036 213.709 198.974 1.00 147.43 108 LEU F C 1
ATOM 7281 O O . LEU D 3 111 ? 177.492 213.745 200.087 1.00 147.43 108 LEU F O 1
ATOM 7286 N N . VAL D 3 112 ? 178.940 212.781 198.652 1.00 39.57 109 VAL F N 1
ATOM 7287 C CA . VAL D 3 112 ? 179.330 211.767 199.628 1.00 39.57 109 VAL F CA 1
ATOM 7288 C C . VAL D 3 112 ? 180.018 212.416 200.822 1.00 39.57 109 VAL F C 1
ATOM 7289 O O . VAL D 3 112 ? 179.799 212.019 201.971 1.00 39.57 109 VAL F O 1
ATOM 7293 N N . ALA D 3 113 ? 180.846 213.433 200.573 1.00 27.76 110 ALA F N 1
ATOM 7294 C CA . ALA D 3 113 ? 181.526 214.124 201.661 1.00 27.76 110 ALA F CA 1
ATOM 7295 C C . ALA D 3 113 ? 180.543 214.891 202.531 1.00 27.76 110 ALA F C 1
ATOM 7296 O O . ALA D 3 113 ? 180.710 214.948 203.750 1.00 27.76 110 ALA F O 1
ATOM 7298 N N . ILE D 3 114 ? 179.515 215.491 201.930 1.00 26.16 111 ILE F N 1
ATOM 7299 C CA . ILE D 3 114 ? 178.501 216.178 202.725 1.00 26.16 111 ILE F CA 1
ATOM 7300 C C . ILE D 3 114 ? 177.746 215.187 203.603 1.00 26.16 111 ILE F C 1
ATOM 7301 O O . ILE D 3 114 ? 177.512 215.440 204.793 1.00 26.16 111 ILE F O 1
ATOM 7306 N N . LEU D 3 115 ? 177.364 214.039 203.038 1.00 16.95 112 LEU F N 1
ATOM 7307 C CA . LEU D 3 115 ? 176.681 213.014 203.825 1.00 16.95 112 LEU F CA 1
ATOM 7308 C C . LEU D 3 115 ? 177.560 212.526 204.972 1.00 16.95 112 LEU F C 1
ATOM 7309 O O . LEU D 3 115 ? 177.103 212.397 206.116 1.00 16.95 112 LEU F O 1
ATOM 7314 N N . VAL D 3 116 ? 178.833 212.260 204.680 1.00 12.02 113 VAL F N 1
ATOM 7315 C CA . VAL D 3 116 ? 179.757 211.764 205.692 1.00 12.02 113 VAL F CA 1
ATOM 7316 C C . VAL D 3 116 ? 179.993 212.814 206.769 1.00 12.02 113 VAL F C 1
ATOM 7317 O O . VAL D 3 116 ? 180.077 212.488 207.956 1.00 12.02 113 VAL F O 1
ATOM 7321 N N . ALA D 3 117 ? 180.109 214.085 206.380 1.00 12.86 114 ALA F N 1
ATOM 7322 C CA . ALA D 3 117 ? 180.302 215.146 207.360 1.00 12.86 114 ALA F CA 1
ATOM 7323 C C . ALA D 3 117 ? 179.093 215.277 208.271 1.00 12.86 114 ALA F C 1
ATOM 7324 O O . ALA D 3 117 ? 179.240 215.462 209.485 1.00 12.86 114 ALA F O 1
ATOM 7326 N N . TRP D 3 118 ? 177.886 215.187 207.707 1.00 13.80 115 TRP F N 1
ATOM 7327 C CA . TRP D 3 118 ? 176.691 215.223 208.542 1.00 13.80 115 TRP F CA 1
ATOM 7328 C C . TRP D 3 118 ? 176.684 214.063 209.528 1.00 13.80 115 TRP F C 1
ATOM 7329 O O . TRP D 3 118 ? 176.463 214.255 210.730 1.00 13.80 115 TRP F O 1
ATOM 7340 N N . LEU D 3 119 ? 176.961 212.850 209.039 1.00 11.03 116 LEU F N 1
ATOM 7341 C CA . LEU D 3 119 ? 176.980 211.684 209.919 1.00 11.03 116 LEU F CA 1
ATOM 7342 C C . LEU D 3 119 ? 178.040 211.824 211.003 1.00 11.03 116 LEU F C 1
ATOM 7343 O O . LEU D 3 119 ? 177.830 211.405 212.146 1.00 11.03 116 LEU F O 1
ATOM 7348 N N . SER D 3 120 ? 179.188 212.408 210.661 1.00 10.63 117 SER F N 1
ATOM 7349 C CA . SER D 3 120 ? 180.294 212.497 211.605 1.00 10.63 117 SER F CA 1
ATOM 7350 C C . SER D 3 120 ? 180.035 213.548 212.674 1.00 10.63 117 SER F C 1
ATOM 7351 O O . SER D 3 120 ? 180.357 213.337 213.848 1.00 10.63 117 SER F O 1
ATOM 7354 N N . LEU D 3 121 ? 179.459 214.685 212.292 1.00 12.96 118 LEU F N 1
ATOM 7355 C CA . LEU D 3 121 ? 179.380 215.823 213.192 1.00 12.96 118 LEU F CA 1
ATOM 7356 C C . LEU D 3 121 ? 178.034 215.978 213.887 1.00 12.96 118 LEU F C 1
ATOM 7357 O O . LEU D 3 121 ? 177.960 216.714 214.875 1.00 12.96 118 LEU F O 1
ATOM 7362 N N . PHE D 3 122 ? 176.969 215.322 213.418 1.00 16.02 119 PHE F N 1
ATOM 7363 C CA . PHE D 3 122 ? 175.680 215.552 214.057 1.00 16.02 119 PHE F CA 1
ATOM 7364 C C . PHE D 3 122 ? 174.844 214.308 214.313 1.00 16.02 119 PHE F C 1
ATOM 7365 O O . PHE D 3 122 ? 173.878 214.406 215.073 1.00 16.02 119 PHE F O 1
ATOM 7373 N N . LEU D 3 123 ? 175.156 213.156 213.727 1.00 17.06 120 LEU F N 1
ATOM 7374 C CA . LEU D 3 123 ? 174.302 211.987 213.886 1.00 17.06 120 LEU F CA 1
ATOM 7375 C C . LEU D 3 123 ? 174.978 210.802 214.553 1.00 17.06 120 LEU F C 1
ATOM 7376 O O . LEU D 3 123 ? 174.291 210.014 215.205 1.00 17.06 120 LEU F O 1
ATOM 7381 N N . ALA D 3 124 ? 176.287 210.645 214.413 1.00 21.49 121 ALA F N 1
ATOM 7382 C CA . ALA D 3 124 ? 176.962 209.563 215.117 1.00 21.49 121 ALA F CA 1
ATOM 7383 C C . ALA D 3 124 ? 177.115 209.890 216.602 1.00 21.49 121 ALA F C 1
ATOM 7384 O O . ALA D 3 124 ? 176.929 208.996 217.438 1.00 21.49 121 ALA F O 1
ATOM 7386 N N . PRO D 3 125 ? 177.467 211.129 216.983 1.00 26.21 122 PRO F N 1
ATOM 7387 C CA . PRO D 3 125 ? 177.452 211.455 218.419 1.00 26.21 122 PRO F CA 1
ATOM 7388 C C . PRO D 3 125 ? 176.109 211.217 219.084 1.00 26.21 122 PRO F C 1
ATOM 7389 O O . PRO D 3 125 ? 176.070 210.695 220.203 1.00 26.21 122 PRO F O 1
ATOM 7393 N N . GLN D 3 126 ? 175.001 211.566 218.425 1.00 23.13 123 GLN F N 1
ATOM 7394 C CA . GLN D 3 126 ? 173.690 211.353 219.031 1.00 23.13 123 GLN F CA 1
ATOM 7395 C C . GLN D 3 126 ? 173.373 209.869 219.165 1.00 23.13 123 GLN F C 1
ATOM 7396 O O . GLN D 3 126 ? 172.834 209.432 220.190 1.00 23.13 123 GLN F O 1
ATOM 7402 N N . GLY D 3 127 ? 173.696 209.080 218.140 1.00 28.31 124 GLY F N 1
ATOM 7403 C CA . GLY D 3 127 ? 173.472 207.648 218.228 1.00 28.31 124 GLY F CA 1
ATOM 7404 C C . GLY D 3 127 ? 174.288 207.002 219.330 1.00 28.31 124 GLY F C 1
ATOM 7405 O O . GLY D 3 127 ? 173.784 206.160 220.076 1.00 28.31 124 GLY F O 1
ATOM 7406 N N . ILE D 3 128 ? 175.557 207.395 219.454 1.00 27.61 125 ILE F N 1
ATOM 7407 C CA . ILE D 3 128 ? 176.401 206.854 220.514 1.00 27.61 125 ILE F CA 1
ATOM 7408 C C . ILE D 3 128 ? 175.887 207.290 221.881 1.00 27.61 125 ILE F C 1
ATOM 7409 O O . ILE D 3 128 ? 175.903 206.512 222.842 1.00 27.61 125 ILE F O 1
ATOM 7414 N N . ASN D 3 129 ? 175.413 208.534 221.987 1.00 33.44 126 ASN F N 1
ATOM 7415 C CA . ASN D 3 129 ? 174.850 209.013 223.244 1.00 33.44 126 ASN F CA 1
ATOM 7416 C C . ASN D 3 129 ? 173.636 208.188 223.648 1.00 33.44 126 ASN F C 1
ATOM 7417 O O . ASN D 3 129 ? 173.509 207.780 224.806 1.00 33.44 126 ASN F O 1
ATOM 7422 N N . GLN D 3 130 ? 172.732 207.928 222.700 1.00 35.25 127 GLN F N 1
ATOM 7423 C CA . GLN D 3 130 ? 171.547 207.133 223.014 1.00 35.25 127 GLN F CA 1
ATOM 7424 C C . GLN D 3 130 ? 171.913 205.691 223.346 1.00 35.25 127 GLN F C 1
ATOM 7425 O O . GLN D 3 130 ? 171.309 205.081 224.235 1.00 35.25 127 GLN F O 1
ATOM 7431 N N . PHE D 3 131 ? 172.895 205.128 222.639 1.00 47.48 128 PHE F N 1
ATOM 7432 C CA . PHE D 3 131 ? 173.337 203.766 222.923 1.00 47.48 128 PHE F CA 1
ATOM 7433 C C . PHE D 3 131 ? 173.901 203.660 224.335 1.00 47.48 128 PHE F C 1
ATOM 7434 O O . PHE D 3 131 ? 173.581 202.723 225.078 1.00 47.48 128 PHE F O 1
ATOM 7442 N N . ALA D 3 132 ? 174.750 204.616 224.722 1.00 50.87 129 ALA F N 1
ATOM 7443 C CA . ALA D 3 132 ? 175.296 204.614 226.074 1.00 50.87 129 ALA F CA 1
ATOM 7444 C C . ALA D 3 132 ? 174.199 204.833 227.107 1.00 50.87 129 ALA F C 1
ATOM 7445 O O . ALA D 3 132 ? 174.184 204.174 228.154 1.00 50.87 129 ALA F O 1
ATOM 7447 N N . LEU D 3 133 ? 173.271 205.753 226.826 1.00 50.39 130 LEU F N 1
ATOM 7448 C CA . LEU D 3 133 ? 172.149 205.988 227.728 1.00 50.39 130 LEU F CA 1
ATOM 7449 C C . LEU D 3 133 ? 171.379 204.703 227.980 1.00 50.39 130 LEU F C 1
ATOM 7450 O O . LEU D 3 133 ? 171.133 204.331 229.131 1.00 50.39 130 LEU F O 1
ATOM 7455 N N . LEU D 3 134 ? 171.009 203.997 226.912 1.00 64.19 131 LEU F N 1
ATOM 7456 C CA . LEU D 3 134 ? 170.339 202.712 227.075 1.00 64.19 131 LEU F CA 1
ATOM 7457 C C . LEU D 3 134 ? 171.188 201.770 227.919 1.00 64.19 131 LEU F C 1
ATOM 7458 O O . LEU D 3 134 ? 170.827 201.444 229.057 1.00 64.19 131 LEU F O 1
ATOM 7463 N N . LEU D 3 135 ? 172.372 201.408 227.410 1.00 67.18 132 LEU F N 1
ATOM 7464 C CA . LEU D 3 135 ? 173.162 200.337 228.013 1.00 67.18 132 LEU F CA 1
ATOM 7465 C C . LEU D 3 135 ? 173.500 200.612 229.471 1.00 67.18 132 LEU F C 1
ATOM 7466 O O . LEU D 3 135 ? 173.673 199.668 230.250 1.00 67.18 132 LEU F O 1
ATOM 7471 N N . ASN D 3 136 ? 173.600 201.881 229.868 1.00 76.92 133 ASN F N 1
ATOM 7472 C CA . ASN D 3 136 ? 173.938 202.188 231.253 1.00 76.92 133 ASN F CA 1
ATOM 7473 C C . ASN D 3 136 ? 172.691 202.411 232.107 1.00 76.92 133 ASN F C 1
ATOM 7474 O O . ASN D 3 136 ? 172.476 201.703 233.095 1.00 76.92 133 ASN F O 1
ATOM 7479 N N . LYS D 3 137 ? 171.866 203.394 231.738 1.00 77.91 134 LYS F N 1
ATOM 7480 C CA . LYS D 3 137 ? 170.735 203.772 232.577 1.00 77.91 134 LYS F CA 1
ATOM 7481 C C . LYS D 3 137 ? 169.688 202.667 232.635 1.00 77.91 134 LYS F C 1
ATOM 7482 O O . LYS D 3 137 ? 169.228 202.294 233.721 1.00 77.91 134 LYS F O 1
ATOM 7488 N N . GLN D 3 138 ? 169.292 202.126 231.480 1.00 86.22 135 GLN F N 1
ATOM 7489 C CA . GLN D 3 138 ? 168.173 201.195 231.457 1.00 86.22 135 GLN F CA 1
ATOM 7490 C C . GLN D 3 138 ? 168.522 199.828 232.026 1.00 86.22 135 GLN F C 1
ATOM 7491 O O . GLN D 3 138 ? 167.629 198.979 232.106 1.00 86.22 135 GLN F O 1
ATOM 7497 N N . ASP D 3 139 ? 169.799 199.593 232.354 1.00 95.21 136 ASP F N 1
ATOM 7498 C CA . ASP D 3 139 ? 170.317 198.416 233.055 1.00 95.21 136 ASP F CA 1
ATOM 7499 C C . ASP D 3 139 ? 169.552 197.143 232.708 1.00 95.21 136 ASP F C 1
ATOM 7500 O O . ASP D 3 139 ? 169.005 196.475 233.591 1.00 95.21 136 ASP F O 1
ATOM 7505 N N . THR D 3 140 ? 169.521 196.816 231.410 1.00 94.84 137 THR F N 1
ATOM 7506 C CA . THR D 3 140 ? 168.793 195.655 230.901 1.00 94.84 137 THR F CA 1
ATOM 7507 C C . THR D 3 140 ? 168.940 194.442 231.812 1.00 94.84 137 THR F C 1
ATOM 7508 O O . THR D 3 140 ? 167.946 193.840 232.233 1.00 94.84 137 THR F O 1
ATOM 7512 N N . LEU D 3 141 ? 170.179 194.079 232.128 1.00 100.87 138 LEU F N 1
ATOM 7513 C CA . LEU D 3 141 ? 170.460 193.162 233.229 1.00 100.87 138 LEU F CA 1
ATOM 7514 C C . LEU D 3 141 ? 171.922 193.331 233.606 1.00 100.87 138 LEU F C 1
ATOM 7515 O O . LEU D 3 141 ? 172.805 193.177 232.757 1.00 100.87 138 LEU F O 1
ATOM 7520 N N . THR D 3 142 ? 172.174 193.687 234.862 1.00 110.40 139 THR F N 1
ATOM 7521 C CA . THR D 3 142 ? 173.540 193.880 235.314 1.00 110.40 139 THR F CA 1
ATOM 7522 C C . THR D 3 142 ? 174.243 192.536 235.470 1.00 110.40 139 THR F C 1
ATOM 7523 O O . THR D 3 142 ? 173.612 191.481 235.587 1.00 110.40 139 THR F O 1
ATOM 7527 N N . GLU D 3 143 ? 175.575 192.586 235.462 1.00 106.56 140 GLU F N 1
ATOM 7528 C CA . GLU D 3 143 ? 176.366 191.376 235.648 1.00 106.56 140 GLU F CA 1
ATOM 7529 C C . GLU D 3 143 ? 176.117 190.730 237.005 1.00 106.56 140 GLU F C 1
ATOM 7530 O O . GLU D 3 143 ? 176.323 189.520 237.150 1.00 106.56 140 GLU F O 1
ATOM 7536 N N . PHE D 3 144 ? 175.676 191.505 237.998 1.00 108.53 141 PHE F N 1
ATOM 7537 C CA . PHE D 3 144 ? 175.378 190.955 239.314 1.00 108.53 141 PHE F CA 1
ATOM 7538 C C . PHE D 3 144 ? 174.060 190.194 239.351 1.00 108.53 141 PHE F C 1
ATOM 7539 O O . PHE D 3 144 ? 173.787 189.513 240.346 1.00 108.53 141 PHE F O 1
ATOM 7547 N N . ASP D 3 145 ? 173.244 190.291 238.306 1.00 111.39 142 ASP F N 1
ATOM 7548 C CA . ASP D 3 145 ? 172.038 189.486 238.179 1.00 111.39 142 ASP F CA 1
ATOM 7549 C C . ASP D 3 145 ? 172.305 188.152 237.494 1.00 111.39 142 ASP F C 1
ATOM 7550 O O . ASP D 3 145 ? 171.363 187.391 237.251 1.00 111.39 142 ASP F O 1
ATOM 7555 N N . THR D 3 146 ? 173.568 187.858 237.178 1.00 109.88 143 THR F N 1
ATOM 7556 C CA . THR D 3 146 ? 173.955 186.611 236.530 1.00 109.88 143 THR F CA 1
ATOM 7557 C C . THR D 3 146 ? 174.937 185.810 237.378 1.00 109.88 143 THR F C 1
ATOM 7558 O O . THR D 3 146 ? 175.708 185.009 236.839 1.00 109.88 143 THR F O 1
ATOM 7562 N N . LEU D 3 147 ? 174.927 186.015 238.692 1.00 108.41 144 LEU F N 1
ATOM 7563 C CA . LEU D 3 147 ? 175.850 185.314 239.571 1.00 108.41 144 LEU F CA 1
ATOM 7564 C C . LEU D 3 147 ? 175.562 183.817 239.583 1.00 108.41 144 LEU F C 1
ATOM 7565 O O . LEU D 3 147 ? 174.428 183.375 239.384 1.00 108.41 144 LEU F O 1
ATOM 7570 N N . VAL D 3 148 ? 176.613 183.037 239.813 1.00 101.96 145 VAL F N 1
ATOM 7571 C CA . VAL D 3 148 ? 176.510 181.585 239.924 1.00 101.96 145 VAL F CA 1
ATOM 7572 C C . VAL D 3 148 ? 177.234 181.164 241.197 1.00 101.96 145 VAL F C 1
ATOM 7573 O O . VAL D 3 148 ? 178.386 181.569 241.412 1.00 101.96 145 VAL F O 1
ATOM 7577 N N . PRO D 3 149 ? 176.609 180.371 242.066 1.00 104.20 146 PRO F N 1
ATOM 7578 C CA . PRO D 3 149 ? 177.260 180.014 243.335 1.00 104.20 146 PRO F CA 1
ATOM 7579 C C . PRO D 3 149 ? 178.458 179.104 243.103 1.00 104.20 146 PRO F C 1
ATOM 7580 O O . PRO D 3 149 ? 178.364 178.096 242.399 1.00 104.20 146 PRO F O 1
ATOM 7584 N N . GLY D 3 150 ? 179.587 179.468 243.705 1.00 93.09 147 GLY F N 1
ATOM 7585 C CA . GLY D 3 150 ? 180.803 178.692 243.596 1.00 93.09 147 GLY F CA 1
ATOM 7586 C C . GLY D 3 150 ? 181.713 179.064 242.447 1.00 93.09 147 GLY F C 1
ATOM 7587 O O . GLY D 3 150 ? 182.814 178.507 242.350 1.00 93.09 147 GLY F O 1
ATOM 7588 N N . ARG D 3 151 ? 181.300 179.982 241.577 1.00 90.41 148 ARG F N 1
ATOM 7589 C CA . ARG D 3 151 ? 182.099 180.401 240.434 1.00 90.41 148 ARG F CA 1
ATOM 7590 C C . ARG D 3 151 ? 182.395 181.889 240.542 1.00 90.41 148 ARG F C 1
ATOM 7591 O O . ARG D 3 151 ? 181.506 182.682 240.869 1.00 90.41 148 ARG F O 1
ATOM 7599 N N . PHE D 3 152 ? 183.650 182.272 240.334 1.00 87.83 149 PHE F N 1
ATOM 7600 C CA . PHE D 3 152 ? 184.043 183.669 240.481 1.00 87.83 149 PHE F CA 1
ATOM 7601 C C . PHE D 3 152 ? 183.717 184.504 239.259 1.00 87.83 149 PHE F C 1
ATOM 7602 O O . PHE D 3 152 ? 183.506 183.964 238.174 1.00 87.83 149 PHE F O 1
ATOM 7610 N N . GLN D 3 153 ? 183.683 185.823 239.426 1.00 92.48 150 GLN F N 1
ATOM 7611 C CA . GLN D 3 153 ? 183.431 186.716 238.301 1.00 92.48 150 GLN F CA 1
ATOM 7612 C C . GLN D 3 153 ? 184.394 187.881 238.348 1.00 92.48 150 GLN F C 1
ATOM 7613 O O . GLN D 3 153 ? 184.566 188.483 239.396 1.00 92.48 150 GLN F O 1
ATOM 7619 N N . ALA D 3 154 ? 185.007 188.222 237.220 1.00 94.36 151 ALA F N 1
ATOM 7620 C CA . ALA D 3 154 ? 186.018 189.281 237.211 1.00 94.36 151 ALA F CA 1
ATOM 7621 C C . ALA D 3 154 ? 185.787 190.336 236.141 1.00 94.36 151 ALA F C 1
ATOM 7622 O O . ALA D 3 154 ? 184.924 190.175 235.283 1.00 94.36 151 ALA F O 1
ATOM 7624 N N . MET D 3 155 ? 186.564 191.415 236.186 1.00 95.69 152 MET F N 1
ATOM 7625 C CA . MET D 3 155 ? 186.419 192.483 235.196 1.00 95.69 152 MET F CA 1
ATOM 7626 C C . MET D 3 155 ? 187.741 193.164 234.859 1.00 95.69 152 MET F C 1
ATOM 7627 O O . MET D 3 155 ? 188.691 193.098 235.639 1.00 95.69 152 MET F O 1
ATOM 7632 N N . ARG D 3 156 ? 187.801 193.822 233.704 1.00 96.60 153 ARG F N 1
ATOM 7633 C CA . ARG D 3 156 ? 189.049 194.469 233.257 1.00 96.60 153 ARG F CA 1
ATOM 7634 C C . ARG D 3 156 ? 190.197 193.483 233.481 1.00 96.60 153 ARG F C 1
ATOM 7635 O O . ARG D 3 156 ? 190.057 192.302 233.134 1.00 96.60 153 ARG F O 1
ATOM 7643 N N . ASP D 3 157 ? 191.325 193.910 234.040 1.00 96.55 154 ASP F N 1
ATOM 7644 C CA . ASP D 3 157 ? 192.476 193.033 234.255 1.00 96.55 154 ASP F CA 1
ATOM 7645 C C . ASP D 3 157 ? 192.424 192.375 235.630 1.00 96.55 154 ASP F C 1
ATOM 7646 O O . ASP D 3 157 ? 193.378 192.426 236.405 1.00 96.55 154 ASP F O 1
ATOM 7651 N N . GLY D 3 158 ? 191.294 191.741 235.935 1.00 96.22 155 GLY F N 1
ATOM 7652 C CA . GLY D 3 158 ? 191.101 191.164 237.249 1.00 96.22 155 GLY F CA 1
ATOM 7653 C C . GLY D 3 158 ? 191.115 192.168 238.376 1.00 96.22 155 GLY F C 1
ATOM 7654 O O . GLY D 3 158 ? 191.345 191.789 239.528 1.00 96.22 155 GLY F O 1
ATOM 7655 N N . THR D 3 159 ? 190.880 193.447 238.075 1.00 95.49 156 THR F N 1
ATOM 7656 C CA . THR D 3 159 ? 190.920 194.475 239.108 1.00 95.49 156 THR F CA 1
ATOM 7657 C C . THR D 3 159 ? 189.764 194.336 240.089 1.00 95.49 156 THR F C 1
ATOM 7658 O O . THR D 3 159 ? 189.897 194.717 241.257 1.00 95.49 156 THR F O 1
ATOM 7662 N N . ARG D 3 160 ? 188.630 193.803 239.643 1.00 96.43 157 ARG F N 1
ATOM 7663 C CA . ARG D 3 160 ? 187.471 193.599 240.503 1.00 96.43 157 ARG F CA 1
ATOM 7664 C C . ARG D 3 160 ? 186.926 192.202 240.257 1.00 96.43 157 ARG F C 1
ATOM 7665 O O . ARG D 3 160 ? 186.584 191.859 239.121 1.00 96.43 157 ARG F O 1
ATOM 7673 N N . VAL D 3 161 ? 186.848 191.402 241.316 1.00 94.17 158 VAL F N 1
ATOM 7674 C CA . VAL D 3 161 ? 186.346 190.035 241.240 1.00 94.17 158 VAL F CA 1
ATOM 7675 C C . VAL D 3 161 ? 185.220 189.900 242.255 1.00 94.17 158 VAL F C 1
ATOM 7676 O O . VAL D 3 161 ? 185.446 190.031 243.465 1.00 94.17 158 VAL F O 1
ATOM 7680 N N . THR D 3 162 ? 184.013 189.629 241.769 1.00 95.14 159 THR F N 1
ATOM 7681 C CA . THR D 3 162 ? 182.846 189.458 242.621 1.00 95.14 159 THR F CA 1
ATOM 7682 C C . THR D 3 162 ? 182.420 187.996 242.641 1.00 95.14 159 THR F C 1
ATOM 7683 O O . THR D 3 162 ? 182.439 187.316 241.611 1.00 95.14 159 THR F O 1
ATOM 7687 N N . TYR D 3 163 ? 182.046 187.517 243.824 1.00 97.72 160 TYR F N 1
ATOM 7688 C CA . TYR D 3 163 ? 181.611 186.139 243.986 1.00 97.72 160 TYR F CA 1
ATOM 7689 C C . TYR D 3 163 ? 180.734 186.041 245.226 1.00 97.72 160 TYR F C 1
ATOM 7690 O O . TYR D 3 163 ? 180.987 186.721 246.223 1.00 97.72 160 TYR F O 1
ATOM 7699 N N . THR D 3 164 ? 179.706 185.198 245.154 1.00 105.98 161 THR F N 1
ATOM 7700 C CA . THR D 3 164 ? 178.861 184.898 246.301 1.00 105.98 161 THR F CA 1
ATOM 7701 C C . THR D 3 164 ? 178.762 183.389 246.476 1.00 105.98 161 THR F C 1
ATOM 7702 O O . THR D 3 164 ? 178.626 182.646 245.499 1.00 105.98 161 THR F O 1
ATOM 7706 N N . GLU D 3 165 ? 178.857 182.939 247.730 1.00 101.99 162 GLU F N 1
ATOM 7707 C CA . GLU D 3 165 ? 178.815 181.507 248.000 1.00 101.99 162 GLU F CA 1
ATOM 7708 C C . GLU D 3 165 ? 177.424 180.946 247.738 1.00 101.99 162 GLU F C 1
ATOM 7709 O O . GLU D 3 165 ? 177.286 179.866 247.151 1.00 101.99 162 GLU F O 1
ATOM 7715 N N . GLU D 3 166 ? 176.385 181.666 248.151 1.00 101.33 163 GLU F N 1
ATOM 7716 C CA . GLU D 3 166 ? 175.010 181.203 248.039 1.00 101.33 163 GLU F CA 1
ATOM 7717 C C . GLU D 3 166 ? 174.246 182.092 247.069 1.00 101.33 163 GLU F C 1
ATOM 7718 O O . GLU D 3 166 ? 174.305 183.322 247.169 1.00 101.33 163 GLU F O 1
ATOM 7724 N N . LEU D 3 167 ? 173.539 181.466 246.132 1.00 105.91 164 LEU F N 1
ATOM 7725 C CA . LEU D 3 167 ? 172.662 182.160 245.200 1.00 105.91 164 LEU F CA 1
ATOM 7726 C C . LEU D 3 167 ? 171.232 181.707 245.450 1.00 105.91 164 LEU F C 1
ATOM 7727 O O . LEU D 3 167 ? 170.963 180.503 245.521 1.00 105.91 164 LEU F O 1
ATOM 7732 N N . SER D 3 168 ? 170.321 182.667 245.585 1.00 110.58 165 SER F N 1
ATOM 7733 C CA . SER D 3 168 ? 168.931 182.369 245.891 1.00 110.58 165 SER F CA 1
ATOM 7734 C C . SER D 3 168 ? 168.025 183.225 245.019 1.00 110.58 165 SER F C 1
ATOM 7735 O O . SER D 3 168 ? 168.425 184.276 244.511 1.00 110.58 165 SER F O 1
ATOM 7738 N N . LYS D 3 169 ? 166.788 182.750 244.847 1.00 105.40 166 LYS F N 1
ATOM 7739 C CA . LYS D 3 169 ? 165.813 183.489 244.052 1.00 105.40 166 LYS F CA 1
ATOM 7740 C C . LYS D 3 169 ? 165.482 184.831 244.693 1.00 105.40 166 LYS F C 1
ATOM 7741 O O . LYS D 3 169 ? 165.328 185.840 243.994 1.00 105.40 166 LYS F O 1
ATOM 7747 N N . ASP D 3 170 ? 165.365 184.863 246.023 1.00 108.92 167 ASP F N 1
ATOM 7748 C CA . ASP D 3 170 ? 165.099 186.116 246.719 1.00 108.92 167 ASP F CA 1
ATOM 7749 C C . ASP D 3 170 ? 166.270 187.086 246.639 1.00 108.92 167 ASP F C 1
ATOM 7750 O O . ASP D 3 170 ? 166.086 188.279 246.903 1.00 108.92 167 ASP F O 1
ATOM 7755 N N . ARG D 3 171 ? 167.464 186.598 246.291 1.00 107.49 168 ARG F N 1
ATOM 7756 C CA . ARG D 3 171 ? 168.664 187.427 246.157 1.00 107.49 168 ARG F CA 1
ATOM 7757 C C . ARG D 3 171 ? 169.005 188.147 247.458 1.00 107.49 168 ARG F C 1
ATOM 7758 O O . ARG D 3 171 ? 169.571 189.243 247.444 1.00 107.49 168 ARG F O 1
ATOM 7766 N N . GLY D 3 172 ? 168.665 187.536 248.593 1.00 106.44 169 GLY F N 1
ATOM 7767 C CA . GLY D 3 172 ? 168.939 188.128 249.881 1.00 106.44 169 GLY F CA 1
ATOM 7768 C C . GLY D 3 172 ? 169.552 187.114 250.827 1.00 106.44 169 GLY F C 1
ATOM 7769 O O . GLY D 3 172 ? 169.423 185.902 250.650 1.00 106.44 169 GLY F O 1
ATOM 7770 N N . GLU D 3 173 ? 170.227 187.644 251.850 1.00 106.87 170 GLU F N 1
ATOM 7771 C CA . GLU D 3 173 ? 170.905 186.832 252.862 1.00 106.87 170 GLU F CA 1
ATOM 7772 C C . GLU D 3 173 ? 171.888 185.852 252.225 1.00 106.87 170 GLU F C 1
ATOM 7773 O O . GLU D 3 173 ? 171.981 184.689 252.625 1.00 106.87 170 GLU F O 1
ATOM 7779 N N . LEU D 3 174 ? 172.622 186.323 251.220 1.00 109.41 171 LEU F N 1
ATOM 7780 C CA . LEU D 3 174 ? 173.643 185.497 250.591 1.00 109.41 171 LEU F CA 1
ATOM 7781 C C . LEU D 3 174 ? 174.733 185.159 251.600 1.00 109.41 171 LEU F C 1
ATOM 7782 O O . LEU D 3 174 ? 175.065 185.966 252.472 1.00 109.41 171 LEU F O 1
ATOM 7787 N N . ALA D 3 175 ? 175.287 183.949 251.479 1.00 104.11 172 ALA F N 1
ATOM 7788 C CA . ALA D 3 175 ? 176.196 183.439 252.502 1.00 104.11 172 ALA F CA 1
ATOM 7789 C C . ALA D 3 175 ? 177.409 184.344 252.679 1.00 104.11 172 ALA F C 1
ATOM 7790 O O . ALA D 3 175 ? 177.803 184.650 253.810 1.00 104.11 172 ALA F O 1
ATOM 7792 N N . GLY D 3 176 ? 178.009 184.785 251.579 1.00 103.75 173 GLY F N 1
ATOM 7793 C CA . GLY D 3 176 ? 179.155 185.667 251.658 1.00 103.75 173 GLY F CA 1
ATOM 7794 C C . GLY D 3 176 ? 179.426 186.390 250.358 1.00 103.75 173 GLY F C 1
ATOM 7795 O O . GLY D 3 176 ? 179.294 185.806 249.279 1.00 103.75 173 GLY F O 1
ATOM 7796 N N . ILE D 3 177 ? 179.806 187.663 250.443 1.00 106.02 174 ILE F N 1
ATOM 7797 C CA . ILE D 3 177 ? 180.102 188.454 249.255 1.00 106.02 174 ILE F CA 1
ATOM 7798 C C . ILE D 3 177 ? 181.602 188.699 249.179 1.00 106.02 174 ILE F C 1
ATOM 7799 O O . ILE D 3 177 ? 182.119 189.640 249.791 1.00 106.02 174 ILE F O 1
ATOM 7804 N N . PHE D 3 178 ? 182.312 187.858 248.432 1.00 97.13 175 PHE F N 1
ATOM 7805 C CA . PHE D 3 178 ? 183.750 188.029 248.245 1.00 97.13 175 PHE F CA 1
ATOM 7806 C C . PHE D 3 178 ? 183.964 188.956 247.056 1.00 97.13 175 PHE F C 1
ATOM 7807 O O . PHE D 3 178 ? 183.936 188.527 245.900 1.00 97.13 175 PHE F O 1
ATOM 7815 N N . ILE D 3 179 ? 184.177 190.236 247.347 1.00 96.91 176 ILE F N 1
ATOM 7816 C CA . ILE D 3 179 ? 184.484 191.250 246.347 1.00 96.91 176 ILE F CA 1
ATOM 7817 C C . ILE D 3 179 ? 185.912 191.721 246.578 1.00 96.91 176 ILE F C 1
ATOM 7818 O O . ILE D 3 179 ? 186.322 191.943 247.723 1.00 96.91 176 ILE F O 1
ATOM 7823 N N . SER D 3 180 ? 186.679 191.822 245.498 1.00 95.33 177 SER F N 1
ATOM 7824 C CA . SER D 3 180 ? 188.060 192.290 245.555 1.00 95.33 177 SER F CA 1
ATOM 7825 C C . SER D 3 180 ? 188.184 193.479 244.608 1.00 95.33 177 SER F C 1
ATOM 7826 O O . SER D 3 180 ? 188.594 193.344 243.456 1.00 95.33 177 SER F O 1
ATOM 7829 N N . GLN D 3 181 ? 187.834 194.658 245.113 1.00 96.40 178 GLN F N 1
ATOM 7830 C CA . GLN D 3 181 ? 187.934 195.893 244.343 1.00 96.40 178 GLN F CA 1
ATOM 7831 C C . GLN D 3 181 ? 189.348 196.433 244.504 1.00 96.40 178 GLN F C 1
ATOM 7832 O O . GLN D 3 181 ? 189.713 196.934 245.573 1.00 96.40 178 GLN F O 1
ATOM 7838 N N . LYS D 3 182 ? 190.145 196.328 243.447 1.00 91.99 179 LYS F N 1
ATOM 7839 C CA . LYS D 3 182 ? 191.555 196.683 243.485 1.00 91.99 179 LYS F CA 1
ATOM 7840 C C . LYS D 3 182 ? 191.811 197.900 242.610 1.00 91.99 179 LYS F C 1
ATOM 7841 O O . LYS D 3 182 ? 191.388 197.937 241.450 1.00 91.99 179 LYS F O 1
ATOM 7847 N N . ASP D 3 183 ? 192.500 198.890 243.170 1.00 98.82 180 ASP F N 1
ATOM 7848 C CA . ASP D 3 183 ? 192.937 200.035 242.385 1.00 98.82 180 ASP F CA 1
ATOM 7849 C C . ASP D 3 183 ? 194.115 199.629 241.508 1.00 98.82 180 ASP F C 1
ATOM 7850 O O . ASP D 3 183 ? 195.056 198.982 241.976 1.00 98.82 180 ASP F O 1
ATOM 7855 N N . LEU D 3 184 ? 194.057 200.005 240.228 1.00 99.16 181 LEU F N 1
ATOM 7856 C CA . LEU D 3 184 ? 195.145 199.670 239.315 1.00 99.16 181 LEU F CA 1
ATOM 7857 C C . LEU D 3 184 ? 196.440 200.362 239.725 1.00 99.16 181 LEU F C 1
ATOM 7858 O O . LEU D 3 184 ? 197.524 199.775 239.629 1.00 99.16 181 LEU F O 1
ATOM 7863 N N . ASN D 3 185 ? 196.349 201.608 240.186 1.00 103.70 182 ASN F N 1
ATOM 7864 C CA . ASN D 3 185 ? 197.507 202.345 240.678 1.00 103.70 182 ASN F CA 1
ATOM 7865 C C . ASN D 3 185 ? 197.097 203.125 241.917 1.00 103.70 182 ASN F C 1
ATOM 7866 O O . ASN D 3 185 ? 196.200 203.970 241.851 1.00 103.70 182 ASN F O 1
ATOM 7871 N N . SER D 3 186 ? 197.753 202.838 243.046 1.00 104.37 183 SER F N 1
ATOM 7872 C CA . SER D 3 186 ? 197.480 203.539 244.295 1.00 104.37 183 SER F CA 1
ATOM 7873 C C . SER D 3 186 ? 198.765 203.823 245.065 1.00 104.37 183 SER F C 1
ATOM 7874 O O . SER D 3 186 ? 198.747 203.887 246.299 1.00 104.37 183 SER F O 1
ATOM 7877 N N . SER D 3 187 ? 199.880 203.994 244.347 1.00 103.21 184 SER F N 1
ATOM 7878 C CA . SER D 3 187 ? 201.219 204.176 244.906 1.00 103.21 184 SER F CA 1
ATOM 7879 C C . SER D 3 187 ? 201.734 202.877 245.517 1.00 103.21 184 SER F C 1
ATOM 7880 O O . SER D 3 187 ? 201.012 201.876 245.567 1.00 103.21 184 SER F O 1
ATOM 7883 N N . ASN D 3 188 ? 202.990 202.880 245.969 1.00 104.05 185 ASN F N 1
ATOM 7884 C CA . ASN D 3 188 ? 203.619 201.642 246.421 1.00 104.05 185 ASN F CA 1
ATOM 7885 C C . ASN D 3 188 ? 203.077 201.188 247.773 1.00 104.05 185 ASN F C 1
ATOM 7886 O O . ASN D 3 188 ? 202.792 200.000 247.962 1.00 104.05 185 ASN F O 1
ATOM 7891 N N . GLN D 3 189 ? 202.936 202.114 248.725 1.00 103.14 186 GLN F N 1
ATOM 7892 C CA . GLN D 3 189 ? 202.579 201.727 250.088 1.00 103.14 186 GLN F CA 1
ATOM 7893 C C . GLN D 3 189 ? 201.186 201.111 250.154 1.00 103.14 186 GLN F C 1
ATOM 7894 O O . GLN D 3 189 ? 200.978 200.109 250.848 1.00 103.14 186 GLN F O 1
ATOM 7900 N N . GLU D 3 190 ? 200.224 201.693 249.446 1.00 98.70 187 GLU F N 1
ATOM 7901 C CA . GLU D 3 190 ? 198.856 201.192 249.407 1.00 98.70 187 GLU F CA 1
ATOM 7902 C C . GLU D 3 190 ? 198.590 200.627 248.020 1.00 98.70 187 GLU F C 1
ATOM 7903 O O . GLU D 3 190 ? 198.740 201.335 247.021 1.00 98.70 187 GLU F O 1
ATOM 7909 N N . ARG D 3 191 ? 198.201 199.356 247.955 1.00 94.27 188 ARG F N 1
ATOM 7910 C CA . ARG D 3 191 ? 197.951 198.724 246.667 1.00 94.27 188 ARG F CA 1
ATOM 7911 C C . ARG D 3 191 ? 196.517 198.894 246.187 1.00 94.27 188 ARG F C 1
ATOM 7912 O O . ARG D 3 191 ? 196.208 198.496 245.058 1.00 94.27 188 ARG F O 1
ATOM 7920 N N . GLY D 3 192 ? 195.640 199.470 247.005 1.00 95.58 189 GLY F N 1
ATOM 7921 C CA . GLY D 3 192 ? 194.266 199.692 246.612 1.00 95.58 189 GLY F CA 1
ATOM 7922 C C . GLY D 3 192 ? 193.395 198.458 246.577 1.00 95.58 189 GLY F C 1
ATOM 7923 O O . GLY D 3 192 ? 192.216 198.566 246.220 1.00 95.58 189 GLY F O 1
ATOM 7924 N N . ILE D 3 193 ? 193.927 197.293 246.933 1.00 96.63 190 ILE F N 1
ATOM 7925 C CA . ILE D 3 193 ? 193.148 196.060 246.922 1.00 96.63 190 ILE F CA 1
ATOM 7926 C C . ILE D 3 193 ? 192.390 195.952 248.239 1.00 96.63 190 ILE F C 1
ATOM 7927 O O . ILE D 3 193 ? 192.988 195.988 249.320 1.00 96.63 190 ILE F O 1
ATOM 7932 N N . SER D 3 194 ? 191.067 195.830 248.151 1.00 99.95 191 SER F N 1
ATOM 7933 C CA . SER D 3 194 ? 190.213 195.777 249.327 1.00 99.95 191 SER F CA 1
ATOM 7934 C C . SER D 3 194 ? 189.177 194.678 249.158 1.00 99.95 191 SER F C 1
ATOM 7935 O O . SER D 3 194 ? 188.697 194.432 248.048 1.00 99.95 191 SER F O 1
ATOM 7938 N N . ILE D 3 195 ? 188.837 194.023 250.264 1.00 99.68 192 ILE F N 1
ATOM 7939 C CA . ILE D 3 195 ? 187.833 192.966 250.283 1.00 99.68 192 ILE F CA 1
ATOM 7940 C C . ILE D 3 195 ? 186.701 193.410 251.196 1.00 99.68 192 ILE F C 1
ATOM 7941 O O . ILE D 3 195 ? 186.933 193.739 252.366 1.00 99.68 192 ILE F O 1
ATOM 7946 N N . LEU D 3 196 ? 185.481 193.419 250.666 1.00 102.79 193 LEU F N 1
ATOM 7947 C CA . LEU D 3 196 ? 184.287 193.801 251.416 1.00 102.79 193 LEU F CA 1
ATOM 7948 C C . LEU D 3 196 ? 183.403 192.559 251.516 1.00 102.79 193 LEU F C 1
ATOM 7949 O O . LEU D 3 196 ? 182.525 192.335 250.682 1.00 102.79 193 LEU F O 1
ATOM 7954 N N . VAL D 3 197 ? 183.637 191.756 252.549 1.00 100.32 194 VAL F N 1
ATOM 7955 C CA . VAL D 3 197 ? 182.924 190.499 252.746 1.00 100.32 194 VAL F CA 1
ATOM 7956 C C . VAL D 3 197 ? 181.873 190.692 253.831 1.00 100.32 194 VAL F C 1
ATOM 7957 O O . VAL D 3 197 ? 182.131 191.327 254.861 1.00 100.32 194 VAL F O 1
ATOM 7961 N N . ALA D 3 198 ? 180.673 190.169 253.587 1.00 104.92 195 ALA F N 1
ATOM 7962 C CA . ALA D 3 198 ? 179.555 190.327 254.505 1.00 104.92 195 ALA F CA 1
ATOM 7963 C C . ALA D 3 198 ? 178.877 188.986 254.739 1.00 104.92 195 ALA F C 1
ATOM 7964 O O . ALA D 3 198 ? 178.940 188.082 253.900 1.00 104.92 195 ALA F O 1
ATOM 7966 N N . GLU D 3 199 ? 178.223 188.868 255.896 1.00 105.20 196 GLU F N 1
ATOM 7967 C CA . GLU D 3 199 ? 177.498 187.643 256.214 1.00 105.20 196 GLU F CA 1
ATOM 7968 C C . GLU D 3 199 ? 176.227 187.512 255.387 1.00 105.20 196 GLU F C 1
ATOM 7969 O O . GLU D 3 199 ? 175.761 186.393 255.144 1.00 105.20 196 GLU F O 1
ATOM 7975 N N . LYS D 3 200 ? 175.650 188.633 254.954 1.00 108.18 197 LYS F N 1
ATOM 7976 C CA . LYS D 3 200 ? 174.432 188.638 254.157 1.00 108.18 197 LYS F CA 1
ATOM 7977 C C . LYS D 3 200 ? 174.628 189.518 252.932 1.00 108.18 197 LYS F C 1
ATOM 7978 O O . LYS D 3 200 ? 175.175 190.621 253.032 1.00 108.18 197 LYS F O 1
ATOM 7984 N N . GLY D 3 201 ? 174.174 189.031 251.780 1.00 108.21 198 GLY F N 1
ATOM 7985 C CA . GLY D 3 201 ? 174.266 189.792 250.549 1.00 108.21 198 GLY F CA 1
ATOM 7986 C C . GLY D 3 201 ? 173.068 190.692 250.334 1.00 108.21 198 GLY F C 1
ATOM 7987 O O . GLY D 3 201 ? 171.950 190.208 250.136 1.00 108.21 198 GLY F O 1
ATOM 7988 N N . THR D 3 202 ? 173.286 192.004 250.368 1.00 109.16 199 THR F N 1
ATOM 7989 C CA . THR D 3 202 ? 172.184 192.967 250.327 1.00 109.16 199 THR F CA 1
ATOM 7990 C C . THR D 3 202 ? 171.950 193.475 248.903 1.00 109.16 199 THR F C 1
ATOM 7991 O O . THR D 3 202 ? 172.155 194.645 248.578 1.00 109.16 199 THR F O 1
ATOM 7995 N N . GLN D 3 203 ? 171.518 192.559 248.043 1.00 109.25 200 GLN F N 1
ATOM 7996 C CA . GLN D 3 203 ? 171.103 192.936 246.702 1.00 109.25 200 GLN F CA 1
ATOM 7997 C C . GLN D 3 203 ? 169.772 193.671 246.796 1.00 109.25 200 GLN F C 1
ATOM 7998 O O . GLN D 3 203 ? 168.869 193.242 247.522 1.00 109.25 200 GLN F O 1
ATOM 8004 N N . ASN D 3 204 ? 169.653 194.781 246.077 1.00 110.34 201 ASN F N 1
ATOM 8005 C CA . ASN D 3 204 ? 168.522 195.684 246.258 1.00 110.34 201 ASN F CA 1
ATOM 8006 C C . ASN D 3 204 ? 168.043 196.138 244.883 1.00 110.34 201 ASN F C 1
ATOM 8007 O O . ASN D 3 204 ? 168.373 195.537 243.855 1.00 110.34 201 ASN F O 1
ATOM 8012 N N . ILE D 3 205 ? 167.247 197.211 244.871 1.00 108.44 202 ILE F N 1
ATOM 8013 C CA . ILE D 3 205 ? 166.528 197.621 243.667 1.00 108.44 202 ILE F CA 1
ATOM 8014 C C . ILE D 3 205 ? 167.494 197.958 242.536 1.00 108.44 202 ILE F C 1
ATOM 8015 O O . ILE D 3 205 ? 167.233 197.645 241.367 1.00 108.44 202 ILE F O 1
ATOM 8020 N N . GLN D 3 206 ? 168.623 198.594 242.861 1.00 106.48 203 GLN F N 1
ATOM 8021 C CA . GLN D 3 206 ? 169.636 198.969 241.870 1.00 106.48 203 GLN F CA 1
ATOM 8022 C C . GLN D 3 206 ? 169.045 199.869 240.784 1.00 106.48 203 GLN F C 1
ATOM 8023 O O . GLN D 3 206 ? 169.142 199.585 239.588 1.00 106.48 203 GLN F O 1
ATOM 8029 N N . ALA D 3 207 ? 168.423 200.967 241.209 1.00 109.49 204 ALA F N 1
ATOM 8030 C CA . ALA D 3 207 ? 167.754 201.875 240.285 1.00 109.49 204 ALA F CA 1
ATOM 8031 C C . ALA D 3 207 ? 168.395 203.252 240.230 1.00 109.49 204 ALA F C 1
ATOM 8032 O O . ALA D 3 207 ? 168.727 203.731 239.139 1.00 109.49 204 ALA F O 1
ATOM 8034 N N . ASP D 3 208 ? 168.570 203.911 241.378 1.00 111.44 205 ASP F N 1
ATOM 8035 C CA . ASP D 3 208 ? 169.016 205.302 241.375 1.00 111.44 205 ASP F CA 1
ATOM 8036 C C . ASP D 3 208 ? 170.445 205.432 240.857 1.00 111.44 205 ASP F C 1
ATOM 8037 O O . ASP D 3 208 ? 170.722 206.247 239.970 1.00 111.44 205 ASP F O 1
ATOM 8042 N N . GLY D 3 209 ? 171.364 204.635 241.397 1.00 111.73 206 GLY F N 1
ATOM 8043 C CA . GLY D 3 209 ? 172.758 204.710 241.005 1.00 111.73 206 GLY F CA 1
ATOM 8044 C C . GLY D 3 209 ? 173.223 203.517 240.197 1.00 111.73 206 GLY F C 1
ATOM 8045 O O . GLY D 3 209 ? 174.323 203.004 240.424 1.00 111.73 206 GLY F O 1
ATOM 8046 N N . SER D 3 210 ? 172.399 203.073 239.251 1.00 106.87 207 SER F N 1
ATOM 8047 C CA . SER D 3 210 ? 172.652 201.847 238.482 1.00 106.87 207 SER F CA 1
ATOM 8048 C C . SER D 3 210 ? 172.768 200.716 239.502 1.00 106.87 207 SER F C 1
ATOM 8049 O O . SER D 3 210 ? 171.921 200.636 240.406 1.00 106.87 207 SER F O 1
ATOM 8052 N N . ARG D 3 211 ? 173.775 199.850 239.419 1.00 107.89 208 ARG F N 1
ATOM 8053 C CA . ARG D 3 211 ? 173.909 198.744 240.363 1.00 107.89 208 ARG F CA 1
ATOM 8054 C C . ARG D 3 211 ? 174.199 199.295 241.755 1.00 107.89 208 ARG F C 1
ATOM 8055 O O . ARG D 3 211 ? 175.275 199.849 242.004 1.00 107.89 208 ARG F O 1
ATOM 8063 N N . TYR D 3 212 ? 173.234 199.141 242.659 1.00 108.67 209 TYR F N 1
ATOM 8064 C CA . TYR D 3 212 ? 173.344 199.581 244.044 1.00 108.67 209 TYR F CA 1
ATOM 8065 C C . TYR D 3 212 ? 173.727 198.383 244.906 1.00 108.67 209 TYR F C 1
ATOM 8066 O O . TYR D 3 212 ? 172.990 197.391 244.950 1.00 108.67 209 TYR F O 1
ATOM 8075 N N . LEU D 3 213 ? 174.866 198.476 245.596 1.00 106.00 210 LEU F N 1
ATOM 8076 C CA . LEU D 3 213 ? 175.348 197.391 246.440 1.00 106.00 210 LEU F CA 1
ATOM 8077 C C . LEU D 3 213 ? 175.809 197.934 247.786 1.00 106.00 210 LEU F C 1
ATOM 8078 O O . LEU D 3 213 ? 176.586 198.891 247.845 1.00 106.00 210 LEU F O 1
ATOM 8083 N N . ILE D 3 214 ? 175.334 197.310 248.866 1.00 107.94 211 ILE F N 1
ATOM 8084 C CA . ILE D 3 214 ? 175.742 197.663 250.218 1.00 107.94 211 ILE F CA 1
ATOM 8085 C C . ILE D 3 214 ? 175.958 196.366 250.989 1.00 107.94 211 ILE F C 1
ATOM 8086 O O . ILE D 3 214 ? 175.430 195.312 250.629 1.00 107.94 211 ILE F O 1
ATOM 8091 N N . LEU D 3 215 ? 176.749 196.445 252.058 1.00 107.09 212 LEU F N 1
ATOM 8092 C CA . LEU D 3 215 ? 177.057 195.286 252.890 1.00 107.09 212 LEU F CA 1
ATOM 8093 C C . LEU D 3 215 ? 176.135 195.284 254.106 1.00 107.09 212 LEU F C 1
ATOM 8094 O O . LEU D 3 215 ? 176.031 196.293 254.810 1.00 107.09 212 LEU F O 1
ATOM 8099 N N . HIS D 3 216 ? 175.461 194.155 254.342 1.00 107.45 213 HIS F N 1
ATOM 8100 C CA . HIS D 3 216 ? 174.485 194.090 255.426 1.00 107.45 213 HIS F CA 1
ATOM 8101 C C . HIS D 3 216 ? 175.155 194.188 256.792 1.00 107.45 213 HIS F C 1
ATOM 8102 O O . HIS D 3 216 ? 174.617 194.823 257.707 1.00 107.45 213 HIS F O 1
ATOM 8109 N N . ASN D 3 217 ? 176.316 193.557 256.956 1.00 105.56 214 ASN F N 1
ATOM 8110 C CA . ASN D 3 217 ? 177.051 193.588 258.215 1.00 105.56 214 ASN F CA 1
ATOM 8111 C C . ASN D 3 217 ? 178.343 194.384 258.120 1.00 105.56 214 ASN F C 1
ATOM 8112 O O . ASN D 3 217 ? 178.587 195.269 258.945 1.00 105.56 214 ASN F O 1
ATOM 8117 N N . GLY D 3 218 ? 179.183 194.089 257.131 1.00 103.89 215 GLY F N 1
ATOM 8118 C CA . GLY D 3 218 ? 180.362 194.891 256.878 1.00 103.89 215 GLY F CA 1
ATOM 8119 C C . GLY D 3 218 ? 181.650 194.326 257.440 1.00 103.89 215 GLY F C 1
ATOM 8120 O O . GLY D 3 218 ? 181.800 194.190 258.658 1.00 103.89 215 GLY F O 1
ATOM 8121 N N . TYR D 3 219 ? 182.585 193.986 256.553 1.00 104.13 216 TYR F N 1
ATOM 8122 C CA . TYR D 3 219 ? 183.936 193.589 256.953 1.00 104.13 216 TYR F CA 1
ATOM 8123 C C . TYR D 3 219 ? 184.863 193.985 255.807 1.00 104.13 216 TYR F C 1
ATOM 8124 O O . TYR D 3 219 ? 184.988 193.247 254.826 1.00 104.13 216 TYR F O 1
ATOM 8133 N N . ARG D 3 220 ? 185.503 195.144 255.937 1.00 98.01 217 ARG F N 1
ATOM 8134 C CA . ARG D 3 220 ? 186.323 195.715 254.878 1.00 98.01 217 ARG F CA 1
ATOM 8135 C C . ARG D 3 220 ? 187.770 195.803 255.336 1.00 98.01 217 ARG F C 1
ATOM 8136 O O . ARG D 3 220 ? 188.054 196.337 256.413 1.00 98.01 217 ARG F O 1
ATOM 8144 N N . TYR D 3 221 ? 188.680 195.279 254.516 1.00 100.49 218 TYR F N 1
ATOM 8145 C CA . TYR D 3 221 ? 190.109 195.312 254.796 1.00 100.49 218 TYR F CA 1
ATOM 8146 C C . TYR D 3 221 ? 190.838 195.917 253.607 1.00 100.49 218 TYR F C 1
ATOM 8147 O O . TYR D 3 221 ? 190.678 195.451 252.475 1.00 100.49 218 TYR F O 1
ATOM 8156 N N . ASP D 3 222 ? 191.639 196.948 253.867 1.00 96.15 219 ASP F N 1
ATOM 8157 C CA . ASP D 3 222 ? 192.461 197.577 252.843 1.00 96.15 219 ASP F CA 1
ATOM 8158 C C . ASP D 3 222 ? 193.930 197.193 252.958 1.00 96.15 219 ASP F C 1
ATOM 8159 O O . ASP D 3 222 ? 194.768 197.766 252.256 1.00 96.15 219 ASP F O 1
ATOM 8164 N N . GLY D 3 223 ? 194.259 196.237 253.824 1.00 98.45 220 GLY F N 1
ATOM 8165 C CA . GLY D 3 223 ? 195.639 195.851 254.043 1.00 98.45 220 GLY F CA 1
ATOM 8166 C C . GLY D 3 223 ? 196.214 194.984 252.944 1.00 98.45 220 GLY F C 1
ATOM 8167 O O . GLY D 3 223 ? 195.756 193.859 252.725 1.00 98.45 220 GLY F O 1
ATOM 8168 N N . ASN D 3 224 ? 197.217 195.500 252.246 1.00 97.09 221 ASN F N 1
ATOM 8169 C CA . ASN D 3 224 ? 197.868 194.730 251.194 1.00 97.09 221 ASN F CA 1
ATOM 8170 C C . ASN D 3 224 ? 198.616 193.552 251.808 1.00 97.09 221 ASN F C 1
ATOM 8171 O O . ASN D 3 224 ? 199.334 193.729 252.799 1.00 97.09 221 ASN F O 1
ATOM 8176 N N . PRO D 3 225 ? 198.469 192.342 251.262 1.00 94.56 222 PRO F N 1
ATOM 8177 C CA . PRO D 3 225 ? 199.104 191.171 251.892 1.00 94.56 222 PRO F CA 1
ATOM 8178 C C . PRO D 3 225 ? 200.620 191.231 251.925 1.00 94.56 222 PRO F C 1
ATOM 8179 O O . PRO D 3 225 ? 201.236 190.550 252.755 1.00 94.56 222 PRO F O 1
ATOM 8183 N N . GLY D 3 226 ? 201.244 192.016 251.045 1.00 93.26 223 GLY F N 1
ATOM 8184 C CA . GLY D 3 226 ? 202.697 192.023 250.976 1.00 93.26 223 GLY F CA 1
ATOM 8185 C C . GLY D 3 226 ? 203.347 192.557 252.238 1.00 93.26 223 GLY F C 1
ATOM 8186 O O . GLY D 3 226 ? 204.335 192.002 252.727 1.00 93.26 223 GLY F O 1
ATOM 8187 N N . GLN D 3 227 ? 202.804 193.639 252.782 1.00 99.93 224 GLN F N 1
ATOM 8188 C CA . GLN D 3 227 ? 203.374 194.297 253.947 1.00 99.93 224 GLN F CA 1
ATOM 8189 C C . GLN D 3 227 ? 202.541 194.013 255.192 1.00 99.93 224 GLN F C 1
ATOM 8190 O O . GLN D 3 227 ? 201.449 193.445 255.130 1.00 99.93 224 GLN F O 1
ATOM 8196 N N . ALA D 3 228 ? 203.081 194.422 256.340 1.00 99.42 225 ALA F N 1
ATOM 8197 C CA . ALA D 3 228 ? 202.371 194.307 257.606 1.00 99.42 225 ALA F CA 1
ATOM 8198 C C . ALA D 3 228 ? 201.303 195.376 257.785 1.00 99.42 225 ALA F C 1
ATOM 8199 O O . ALA D 3 228 ? 200.517 195.291 258.735 1.00 99.42 225 ALA F O 1
ATOM 8201 N N . ASN D 3 229 ? 201.259 196.375 256.907 1.00 99.34 226 ASN F N 1
ATOM 8202 C CA . ASN D 3 229 ? 200.256 197.426 257.005 1.00 99.34 226 ASN F CA 1
ATOM 8203 C C . ASN D 3 229 ? 198.877 196.849 256.717 1.00 99.34 226 ASN F C 1
ATOM 8204 O O . ASN D 3 229 ? 198.588 196.445 255.586 1.00 99.34 226 ASN F O 1
ATOM 8209 N N . TYR D 3 230 ? 198.027 196.805 257.739 1.00 100.51 227 TYR F N 1
ATOM 8210 C CA . TYR D 3 230 ? 196.669 196.296 257.615 1.00 100.51 227 TYR F CA 1
ATOM 8211 C C . TYR D 3 230 ? 195.687 197.394 257.995 1.00 100.51 227 TYR F C 1
ATOM 8212 O O . TYR D 3 230 ? 195.818 198.013 259.057 1.00 100.51 227 TYR F O 1
ATOM 8221 N N . ARG D 3 231 ? 194.718 197.643 257.120 1.00 98.19 228 ARG F N 1
ATOM 8222 C CA . ARG D 3 231 ? 193.682 198.646 257.344 1.00 98.19 228 ARG F CA 1
ATOM 8223 C C . ARG D 3 231 ? 192.352 197.920 257.491 1.00 98.19 228 ARG F C 1
ATOM 8224 O O . ARG D 3 231 ? 191.742 197.521 256.493 1.00 98.19 228 ARG F O 1
ATOM 8232 N N . ALA D 3 232 ? 191.903 197.755 258.730 1.00 99.49 229 ALA F N 1
ATOM 8233 C CA . ALA D 3 232 ? 190.700 196.995 259.042 1.00 99.49 229 ALA F CA 1
ATOM 8234 C C . ALA D 3 232 ? 189.555 197.957 259.321 1.00 99.49 229 ALA F C 1
ATOM 8235 O O . ALA D 3 232 ? 189.662 198.818 260.200 1.00 99.49 229 ALA F O 1
ATOM 8237 N N . ILE D 3 233 ? 188.468 197.808 258.574 1.00 96.16 230 ILE F N 1
ATOM 8238 C CA . ILE D 3 233 ? 187.242 198.573 258.790 1.00 96.16 230 ILE F CA 1
ATOM 8239 C C . ILE D 3 233 ? 186.127 197.547 258.951 1.00 96.16 230 ILE F C 1
ATOM 8240 O O . ILE D 3 233 ? 185.552 197.060 257.972 1.00 96.16 230 ILE F O 1
ATOM 8245 N N . GLN D 3 234 ? 185.815 197.205 260.199 1.00 103.93 231 GLN F N 1
ATOM 8246 C CA . GLN D 3 234 ? 184.826 196.178 260.497 1.00 103.93 231 GLN F CA 1
ATOM 8247 C C . GLN D 3 234 ? 183.399 196.709 260.513 1.00 103.93 231 GLN F C 1
ATOM 8248 O O . GLN D 3 234 ? 182.470 195.932 260.759 1.00 103.93 231 GLN F O 1
ATOM 8254 N N . TYR D 3 235 ? 183.200 198.001 260.268 1.00 104.74 232 TYR F N 1
ATOM 8255 C CA . TYR D 3 235 ? 181.862 198.568 260.228 1.00 104.74 232 TYR F CA 1
ATOM 8256 C C . TYR D 3 235 ? 181.191 198.244 258.895 1.00 104.74 232 TYR F C 1
ATOM 8257 O O . TYR D 3 235 ? 181.770 197.604 258.012 1.00 104.74 232 TYR F O 1
ATOM 8266 N N . ASP D 3 236 ? 179.947 198.691 258.750 1.00 106.55 233 ASP F N 1
ATOM 8267 C CA . ASP D 3 236 ? 179.211 198.477 257.512 1.00 106.55 233 ASP F CA 1
ATOM 8268 C C . ASP D 3 236 ? 179.846 199.264 256.372 1.00 106.55 233 ASP F C 1
ATOM 8269 O O . ASP D 3 236 ? 180.253 200.416 256.541 1.00 106.55 233 ASP F O 1
ATOM 8274 N N . THR D 3 237 ? 179.929 198.633 255.203 1.00 103.04 234 THR F N 1
ATOM 8275 C CA . THR D 3 237 ? 180.508 199.263 254.025 1.00 103.04 234 THR F CA 1
ATOM 8276 C C . THR D 3 237 ? 179.437 200.057 253.287 1.00 103.04 234 THR F C 1
ATOM 8277 O O . THR D 3 237 ? 178.330 199.558 253.060 1.00 103.04 234 THR F O 1
ATOM 8281 N N . TYR D 3 238 ? 179.773 201.290 252.914 1.00 101.50 235 TYR F N 1
ATOM 8282 C CA . TYR D 3 238 ? 178.815 202.174 252.269 1.00 101.50 235 TYR F CA 1
ATOM 8283 C C . TYR D 3 238 ? 178.510 201.699 250.851 1.00 101.50 235 TYR F C 1
ATOM 8284 O O . TYR D 3 238 ? 179.218 200.867 250.277 1.00 101.50 235 TYR F O 1
ATOM 8293 N N . GLY D 3 239 ? 177.427 202.234 250.292 1.00 101.67 236 GLY F N 1
ATOM 8294 C CA . GLY D 3 239 ? 177.006 201.868 248.955 1.00 101.67 236 GLY F CA 1
ATOM 8295 C C . GLY D 3 239 ? 178.036 202.154 247.881 1.00 101.67 236 GLY F C 1
ATOM 8296 O O . GLY D 3 239 ? 178.552 203.271 247.787 1.00 101.67 236 GLY F O 1
ATOM 8297 N N . VAL D 3 240 ? 178.329 201.152 247.056 1.00 106.99 237 VAL F N 1
ATOM 8298 C CA . VAL D 3 240 ? 179.287 201.262 245.963 1.00 106.99 237 VAL F CA 1
ATOM 8299 C C . VAL D 3 240 ? 178.533 201.080 244.653 1.00 106.99 237 VAL F C 1
ATOM 8300 O O . VAL D 3 240 ? 177.713 200.165 244.519 1.00 106.99 237 VAL F O 1
ATOM 8304 N N . MET D 3 241 ? 178.795 201.965 243.694 1.00 108.65 238 MET F N 1
ATOM 8305 C CA . MET D 3 241 ? 178.007 202.045 242.472 1.00 108.65 238 MET F CA 1
ATOM 8306 C C . MET D 3 241 ? 178.750 201.324 241.353 1.00 108.65 238 MET F C 1
ATOM 8307 O O . MET D 3 241 ? 179.862 201.721 240.988 1.00 108.65 238 MET F O 1
ATOM 8312 N N . LEU D 3 242 ? 178.131 200.284 240.800 1.00 105.61 239 LEU F N 1
ATOM 8313 C CA . LEU D 3 242 ? 178.789 199.437 239.811 1.00 105.61 239 LEU F CA 1
ATOM 8314 C C . LEU D 3 242 ? 178.239 199.697 238.416 1.00 105.61 239 LEU F C 1
ATOM 8315 O O . LEU D 3 242 ? 177.073 199.370 238.145 1.00 105.61 239 LEU F O 1
ATOM 8320 N N . PRO D 3 243 ? 179.020 200.269 237.505 1.00 98.62 240 PRO F N 1
ATOM 8321 C CA . PRO D 3 243 ? 178.573 200.405 236.118 1.00 98.62 240 PRO F CA 1
ATOM 8322 C C . PRO D 3 243 ? 178.879 199.156 235.302 1.00 98.62 240 PRO F C 1
ATOM 8323 O O . PRO D 3 243 ? 179.742 198.345 235.645 1.00 98.62 240 PRO F O 1
ATOM 8327 N N . LYS D 3 244 ? 178.147 199.016 234.206 1.00 94.97 241 LYS F N 1
ATOM 8328 C CA . LYS D 3 244 ? 178.356 197.886 233.310 1.00 94.97 241 LYS F CA 1
ATOM 8329 C C . LYS D 3 244 ? 179.675 198.059 232.570 1.00 94.97 241 LYS F C 1
ATOM 8330 O O . LYS D 3 244 ? 179.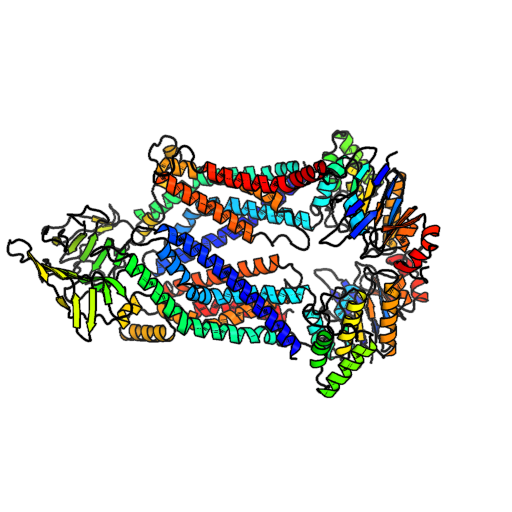855 199.065 231.872 1.00 94.97 241 LYS F O 1
ATOM 8336 N N . PRO D 3 245 ? 180.619 197.123 232.695 1.00 96.56 242 PRO F N 1
ATOM 8337 C CA . PRO D 3 245 ? 181.911 197.291 232.010 1.00 96.56 242 PRO F CA 1
ATOM 8338 C C . PRO D 3 245 ? 181.798 197.357 230.498 1.00 96.56 242 PRO F C 1
ATOM 8339 O O . PRO D 3 245 ? 182.592 198.058 229.860 1.00 96.56 242 PRO F O 1
ATOM 8343 N N . GLU D 3 246 ? 180.836 196.645 229.904 1.00 90.30 243 GLU F N 1
ATOM 8344 C CA . GLU D 3 246 ? 180.739 196.602 228.449 1.00 90.30 243 GLU F CA 1
ATOM 8345 C C . GLU D 3 246 ? 180.406 197.968 227.863 1.00 90.30 243 GLU F C 1
ATOM 8346 O O . GLU D 3 246 ? 180.982 198.369 226.845 1.00 90.30 243 GLU F O 1
ATOM 8352 N N . ALA D 3 247 ? 179.472 198.693 228.484 1.00 90.22 244 ALA F N 1
ATOM 8353 C CA . ALA D 3 247 ? 179.084 199.999 227.959 1.00 90.22 244 ALA F CA 1
ATOM 8354 C C . ALA D 3 247 ? 180.241 200.988 228.021 1.00 90.22 244 ALA F C 1
ATOM 8355 O O . ALA D 3 247 ? 180.461 201.758 227.079 1.00 90.22 244 ALA F O 1
ATOM 8357 N N . SER D 3 248 ? 180.992 200.983 229.124 1.00 90.34 245 SER F N 1
ATOM 8358 C CA . SER D 3 248 ? 182.093 201.925 229.283 1.00 90.34 245 SER F CA 1
ATOM 8359 C C . SER D 3 248 ? 183.326 201.524 228.483 1.00 90.34 245 SER F C 1
ATOM 8360 O O . SER D 3 248 ? 184.117 202.393 228.100 1.00 90.34 245 SER F O 1
ATOM 8363 N N . SER D 3 249 ? 183.513 200.227 228.226 1.00 88.34 246 SER F N 1
ATOM 8364 C CA . SER D 3 249 ? 184.736 199.769 227.573 1.00 88.34 246 SER F CA 1
ATOM 8365 C C . SER D 3 249 ? 184.798 200.220 226.118 1.00 88.34 246 SER F C 1
ATOM 8366 O O . SER D 3 249 ? 185.837 200.700 225.651 1.00 88.34 246 SER F O 1
ATOM 8369 N N . GLU D 3 250 ? 183.695 200.072 225.382 1.00 83.79 247 GLU F N 1
ATOM 8370 C CA . GLU D 3 250 ? 183.716 200.378 223.956 1.00 83.79 247 GLU F CA 1
ATOM 8371 C C . GLU D 3 250 ? 183.416 201.843 223.668 1.00 83.79 247 GLU F C 1
ATOM 8372 O O . GLU D 3 250 ? 183.983 202.412 222.728 1.00 83.79 247 GLU F O 1
ATOM 8378 N N . VAL D 3 251 ? 182.543 202.469 224.453 1.00 74.62 248 VAL F N 1
ATOM 8379 C CA . VAL D 3 251 ? 182.090 203.831 224.207 1.00 74.62 248 VAL F CA 1
ATOM 8380 C C . VAL D 3 251 ? 182.573 204.715 225.347 1.00 74.62 248 VAL F C 1
ATOM 8381 O O . VAL D 3 251 ? 182.300 204.430 226.519 1.00 74.62 248 VAL F O 1
ATOM 8385 N N . SER D 3 252 ? 183.289 205.779 225.003 1.00 51.50 249 SER F N 1
ATOM 8386 C CA . SER D 3 252 ? 183.796 206.744 225.966 1.00 51.50 249 SER F CA 1
ATOM 8387 C C . SER D 3 252 ? 182.958 208.017 225.908 1.00 51.50 249 SER F C 1
ATOM 8388 O O . SER D 3 252 ? 181.997 208.126 225.143 1.00 51.50 249 SER F O 1
ATOM 8391 N N . GLU D 3 253 ? 183.334 208.990 226.741 1.00 51.34 250 GLU F N 1
ATOM 8392 C CA . GLU D 3 253 ? 182.640 210.272 226.728 1.00 51.34 250 GLU F CA 1
ATOM 8393 C C . GLU D 3 253 ? 183.024 211.105 225.513 1.00 51.34 250 GLU F C 1
ATOM 8394 O O . GLU D 3 253 ? 182.232 211.940 225.062 1.00 51.34 250 GLU F O 1
ATOM 8400 N N . ARG D 3 254 ? 184.226 210.896 224.972 1.00 41.64 251 ARG F N 1
ATOM 8401 C CA . ARG D 3 254 ? 184.662 211.665 223.812 1.00 41.64 251 ARG F CA 1
ATOM 8402 C C . ARG D 3 254 ? 183.841 211.335 222.572 1.00 41.64 251 ARG F C 1
ATOM 8403 O O . ARG D 3 254 ? 183.682 212.190 221.693 1.00 41.64 251 ARG F O 1
ATOM 8411 N N . ASP D 3 255 ? 183.311 210.115 222.478 1.00 44.66 252 ASP F N 1
ATOM 8412 C CA . ASP D 3 255 ? 182.518 209.725 221.319 1.00 44.66 252 ASP F CA 1
ATOM 8413 C C . ASP D 3 255 ? 181.073 210.195 221.398 1.00 44.66 252 ASP F C 1
ATOM 8414 O O . ASP D 3 255 ? 180.329 210.009 220.430 1.00 44.66 252 ASP F O 1
ATOM 8419 N N . ALA D 3 256 ? 180.656 210.790 222.515 1.00 35.89 253 ALA F N 1
ATOM 8420 C CA . ALA D 3 256 ? 179.273 211.199 222.697 1.00 35.89 253 ALA F CA 1
ATOM 8421 C C . ALA D 3 256 ? 179.094 212.686 222.957 1.00 35.89 253 ALA F C 1
ATOM 8422 O O . ALA D 3 256 ? 177.955 213.163 222.925 1.00 35.89 253 ALA F O 1
ATOM 8424 N N . VAL D 3 257 ? 180.165 213.424 223.218 1.00 35.19 254 VAL F N 1
ATOM 8425 C CA . VAL D 3 257 ? 180.037 214.863 223.476 1.00 35.19 254 VAL F CA 1
ATOM 8426 C C . VAL D 3 257 ? 179.570 215.561 222.205 1.00 35.19 254 VAL F C 1
ATOM 8427 O O . VAL D 3 257 ? 179.947 215.140 221.098 1.00 35.19 254 VAL F O 1
ATOM 8431 N N . PRO D 3 258 ? 178.753 216.607 222.303 1.00 29.78 255 PRO F N 1
ATOM 8432 C CA . PRO D 3 258 ? 178.339 217.331 221.098 1.00 29.78 255 PRO F CA 1
ATOM 8433 C C . PRO D 3 258 ? 179.514 218.046 220.452 1.00 29.78 255 PRO F C 1
ATOM 8434 O O . PRO D 3 258 ? 180.492 218.405 221.111 1.00 29.78 255 PRO F O 1
ATOM 8438 N N . THR D 3 259 ? 179.406 218.248 219.137 1.00 27.64 256 THR F N 1
ATOM 8439 C CA . THR D 3 259 ? 180.485 218.893 218.396 1.00 27.64 256 THR F CA 1
ATOM 8440 C C . THR D 3 259 ? 180.692 220.334 218.844 1.00 27.64 256 THR F C 1
ATOM 8441 O O . THR D 3 259 ? 181.806 220.860 218.745 1.00 27.64 256 THR F O 1
ATOM 8445 N N . ALA D 3 260 ? 179.639 220.985 219.343 1.00 29.59 257 ALA F N 1
ATOM 8446 C CA . ALA D 3 260 ? 179.774 222.359 219.812 1.00 29.59 257 ALA F CA 1
ATOM 8447 C C . ALA D 3 260 ? 180.711 222.460 221.008 1.00 29.59 257 ALA F C 1
ATOM 8448 O O . ALA D 3 260 ? 181.320 223.512 221.233 1.00 29.59 257 ALA F O 1
ATOM 8450 N N . ASP D 3 261 ? 180.843 221.383 221.784 1.00 34.62 258 ASP F N 1
ATOM 8451 C CA . ASP D 3 261 ? 181.686 221.403 222.973 1.00 34.62 258 ASP F CA 1
ATOM 8452 C C . ASP D 3 261 ? 183.161 221.191 222.663 1.00 34.62 258 ASP F C 1
ATOM 8453 O O . ASP D 3 261 ? 183.997 221.365 223.556 1.00 34.62 258 ASP F O 1
ATOM 8458 N N . LEU D 3 262 ? 183.503 220.817 221.429 1.00 30.71 259 LEU F N 1
ATOM 8459 C CA . LEU D 3 262 ? 184.892 220.538 221.087 1.00 30.71 259 LEU F CA 1
ATOM 8460 C C . LEU D 3 262 ? 185.631 221.753 220.542 1.00 30.71 259 LEU F C 1
ATOM 8461 O O . LEU D 3 262 ? 186.865 221.776 220.582 1.00 30.71 259 LEU F O 1
ATOM 8466 N N . PHE D 3 263 ? 184.912 222.753 220.029 1.00 42.32 260 PHE F N 1
ATOM 8467 C CA . PHE D 3 263 ? 185.573 223.901 219.417 1.00 42.32 260 PHE F CA 1
ATOM 8468 C C . PHE D 3 263 ? 186.331 224.724 220.452 1.00 42.32 260 PHE F C 1
ATOM 8469 O O . PHE D 3 263 ? 187.510 225.043 220.264 1.00 42.32 260 PHE F O 1
ATOM 8477 N N . GLY D 3 264 ? 185.672 225.078 221.550 1.00 50.12 261 GLY F N 1
ATOM 8478 C CA . GLY D 3 264 ? 186.283 225.882 222.584 1.00 50.12 261 GLY F CA 1
ATOM 8479 C C . GLY D 3 264 ? 186.987 225.123 223.682 1.00 50.12 261 GLY F C 1
ATOM 8480 O O . GLY D 3 264 ? 187.469 225.741 224.637 1.00 50.12 261 GLY F O 1
ATOM 8481 N N . SER D 3 265 ? 187.067 223.799 223.584 1.00 50.12 262 SER F N 1
ATOM 8482 C CA . SER D 3 265 ? 187.654 223.008 224.653 1.00 50.12 262 SER F CA 1
ATOM 8483 C C . SER D 3 265 ? 189.175 223.121 224.647 1.00 50.12 262 SER F C 1
ATOM 8484 O O . SER D 3 265 ? 189.800 223.488 223.647 1.00 50.12 262 SER F O 1
ATOM 8487 N N . ASP D 3 266 ? 189.770 222.799 225.797 1.00 58.78 263 ASP F N 1
ATOM 8488 C CA . ASP D 3 266 ? 191.216 222.758 225.951 1.00 58.78 263 ASP F CA 1
ATOM 8489 C C . ASP D 3 266 ? 191.746 221.380 226.318 1.00 58.78 263 ASP F C 1
ATOM 8490 O O . ASP D 3 266 ? 192.956 221.158 226.211 1.00 58.78 263 ASP F O 1
ATOM 8495 N N . ASN D 3 267 ? 190.886 220.461 226.740 1.00 50.43 264 ASN F N 1
ATOM 8496 C CA . ASN D 3 267 ? 191.321 219.105 227.036 1.00 50.43 264 ASN F CA 1
ATOM 8497 C C . ASN D 3 267 ? 191.853 218.455 225.762 1.00 50.43 264 ASN F C 1
ATOM 8498 O O . ASN D 3 267 ? 191.147 218.433 224.745 1.00 50.43 264 ASN F O 1
ATOM 8503 N N . PRO D 3 268 ? 193.083 217.930 225.767 1.00 50.26 265 PRO F N 1
ATOM 8504 C CA . PRO D 3 268 ? 193.644 217.369 224.526 1.00 50.26 265 PRO F CA 1
ATOM 8505 C C . PRO D 3 268 ? 192.798 216.271 223.911 1.00 50.26 265 PRO F C 1
ATOM 8506 O O . PRO D 3 268 ? 192.784 216.133 222.681 1.00 50.26 265 PRO F O 1
ATOM 8510 N N . ARG D 3 269 ? 192.089 215.485 224.724 1.00 44.86 266 ARG F N 1
ATOM 8511 C CA . ARG D 3 269 ? 191.213 214.458 224.172 1.00 44.86 266 ARG F CA 1
ATOM 8512 C C . ARG D 3 269 ? 190.121 215.075 223.309 1.00 44.86 266 ARG F C 1
ATOM 8513 O O . ARG D 3 269 ? 189.821 214.570 222.221 1.00 44.86 266 ARG F O 1
ATOM 8521 N N . TYR D 3 270 ? 189.520 216.173 223.772 1.00 41.15 267 TYR F N 1
ATOM 8522 C CA . TYR D 3 270 ? 188.446 216.808 223.015 1.00 41.15 267 TYR F CA 1
ATOM 8523 C C . TYR D 3 270 ? 188.960 217.405 221.710 1.00 41.15 267 TYR F C 1
ATOM 8524 O O . TYR D 3 270 ? 188.306 217.288 220.667 1.00 41.15 267 TYR F O 1
ATOM 8533 N N . GLN D 3 271 ? 190.127 218.052 221.747 1.00 36.98 268 GLN F N 1
ATOM 8534 C CA . GLN D 3 271 ? 190.701 218.603 220.524 1.00 36.98 268 GLN F CA 1
ATOM 8535 C C . GLN D 3 271 ? 191.053 217.500 219.533 1.00 36.98 268 GLN F C 1
ATOM 8536 O O . GLN D 3 271 ? 190.819 217.638 218.326 1.00 36.98 268 GLN F O 1
ATOM 8542 N N . ALA D 3 272 ? 191.613 216.392 220.026 1.00 27.76 269 ALA F N 1
ATOM 8543 C CA . ALA D 3 272 ? 191.927 215.273 219.144 1.00 27.76 269 ALA F CA 1
ATOM 8544 C C . ALA D 3 272 ? 190.661 214.671 218.548 1.00 27.76 269 ALA F C 1
ATOM 8545 O O . ALA D 3 272 ? 190.644 214.280 217.376 1.00 27.76 269 ALA F O 1
ATOM 8547 N N . GLU D 3 273 ? 189.588 214.592 219.337 1.00 24.84 270 GLU F N 1
ATOM 8548 C CA . GLU D 3 273 ? 188.325 214.084 218.810 1.00 24.84 270 GLU F CA 1
ATOM 8549 C C . GLU D 3 273 ? 187.757 215.016 217.748 1.00 24.84 270 GLU F C 1
ATOM 8550 O O . GLU D 3 273 ? 187.206 214.554 216.743 1.00 24.84 270 GLU F O 1
ATOM 8556 N N . LEU D 3 274 ? 187.871 216.329 217.956 1.00 22.55 271 LEU F N 1
ATOM 8557 C CA . LEU D 3 274 ? 187.416 217.275 216.940 1.00 22.55 271 LEU F CA 1
ATOM 8558 C C . LEU D 3 274 ? 188.222 217.133 215.657 1.00 22.55 271 LEU F C 1
ATOM 8559 O O . LEU D 3 274 ? 187.666 217.196 214.555 1.00 22.55 271 LEU F O 1
ATOM 8564 N N . GLN D 3 275 ? 189.538 216.947 215.779 1.00 20.85 272 GLN F N 1
ATOM 8565 C CA . GLN D 3 275 ? 190.363 216.731 214.594 1.00 20.85 272 GLN F CA 1
ATOM 8566 C C . GLN D 3 275 ? 189.994 215.427 213.896 1.00 20.85 272 GLN F C 1
ATOM 8567 O O . GLN D 3 275 ? 190.039 215.338 212.664 1.00 20.85 272 GLN F O 1
ATOM 8573 N N . TRP D 3 276 ? 189.640 214.401 214.671 1.00 16.36 273 TRP F N 1
ATOM 8574 C CA . TRP D 3 276 ? 189.212 213.134 214.086 1.00 16.36 273 TRP F CA 1
ATOM 8575 C C . TRP D 3 276 ? 187.884 213.277 213.353 1.00 16.36 273 TRP F C 1
ATOM 8576 O O . TRP D 3 276 ? 187.686 212.673 212.294 1.00 16.36 273 TRP F O 1
ATOM 8587 N N . ARG D 3 277 ? 186.958 214.063 213.906 1.00 15.19 274 ARG F N 1
ATOM 8588 C CA . ARG D 3 277 ? 185.656 214.227 213.270 1.00 15.19 274 ARG F CA 1
ATOM 8589 C C . ARG D 3 277 ? 185.775 214.941 211.930 1.00 15.19 274 ARG F C 1
ATOM 8590 O O . ARG D 3 277 ? 185.115 214.557 210.958 1.00 15.19 274 ARG F O 1
ATOM 8598 N N . LEU D 3 278 ? 186.606 215.977 211.853 1.00 11.22 275 LEU F N 1
ATOM 8599 C CA . LEU D 3 278 ? 186.827 216.685 210.593 1.00 11.22 275 LEU F CA 1
ATOM 8600 C C . LEU D 3 278 ? 187.938 216.033 209.778 1.00 11.22 275 LEU F C 1
ATOM 8601 O O . LEU D 3 278 ? 188.866 216.690 209.315 1.00 11.22 275 LEU F O 1
ATOM 8606 N N . SER D 3 279 ? 187.843 214.719 209.595 1.00 8.16 276 SER F N 1
ATOM 8607 C CA . SER D 3 279 ? 188.808 213.992 208.785 1.00 8.16 276 SER F CA 1
ATOM 8608 C C . SER D 3 279 ? 188.093 213.011 207.870 1.00 8.16 276 SER F C 1
ATOM 8609 O O . SER D 3 279 ? 188.559 212.720 206.761 1.00 8.16 276 SER F O 1
ATOM 8612 N N . THR D 3 280 ? 186.946 212.520 208.325 1.00 7.99 277 THR F N 1
ATOM 8613 C CA . THR D 3 280 ? 186.217 211.486 207.606 1.00 7.99 277 THR F CA 1
ATOM 8614 C C . THR D 3 280 ? 185.630 212.053 206.315 1.00 7.99 277 THR F C 1
ATOM 8615 O O . THR D 3 280 ? 185.573 211.335 205.309 1.00 7.99 277 THR F O 1
ATOM 8619 N N . PRO D 3 281 ? 185.177 213.313 206.283 1.00 6.81 278 PRO F N 1
ATOM 8620 C CA . PRO D 3 281 ? 184.937 213.944 204.975 1.00 6.81 278 PRO F CA 1
ATOM 8621 C C . PRO D 3 281 ? 186.186 214.052 204.117 1.00 6.81 278 PRO F C 1
ATOM 8622 O O . PRO D 3 281 ? 186.077 214.042 202.885 1.00 6.81 278 PRO F O 1
ATOM 8626 N N . LEU D 3 282 ? 187.371 214.164 204.722 1.00 5.87 279 LEU F N 1
ATOM 8627 C CA . LEU D 3 282 ? 188.588 214.351 203.938 1.00 5.87 279 LEU F CA 1
ATOM 8628 C C . LEU D 3 282 ? 189.056 213.066 203.266 1.00 5.87 279 LEU F C 1
ATOM 8629 O O . LEU D 3 282 ? 189.602 213.123 202.154 1.00 5.87 279 LEU F O 1
ATOM 8634 N N . LEU D 3 283 ? 188.875 211.907 203.911 1.00 6.68 280 LEU F N 1
ATOM 8635 C CA . LEU D 3 283 ? 189.200 210.668 203.206 1.00 6.68 280 LEU F CA 1
ATOM 8636 C C . LEU D 3 283 ? 188.372 210.506 201.941 1.00 6.68 280 LEU F C 1
ATOM 8637 O O . LEU D 3 283 ? 188.818 209.842 201.004 1.00 6.68 280 LEU F O 1
ATOM 8642 N N . VAL D 3 284 ? 187.179 211.100 201.884 1.00 6.16 281 VAL F N 1
ATOM 8643 C CA . VAL D 3 284 ? 186.367 210.998 200.673 1.00 6.16 281 VAL F CA 1
ATOM 8644 C C . VAL D 3 284 ? 187.113 211.589 199.484 1.00 6.16 281 VAL F C 1
ATOM 8645 O O . VAL D 3 284 ? 187.281 210.938 198.446 1.00 6.16 281 VAL F O 1
ATOM 8649 N N . PHE D 3 285 ? 187.613 212.816 199.635 1.00 5.28 282 PHE F N 1
ATOM 8650 C CA . PHE D 3 285 ? 188.353 213.447 198.548 1.00 5.28 282 PHE F CA 1
ATOM 8651 C C . PHE D 3 285 ? 189.687 212.752 198.309 1.00 5.28 282 PHE F C 1
ATOM 8652 O O . PHE D 3 285 ? 190.126 212.615 197.159 1.00 5.28 282 PHE F O 1
ATOM 8660 N N . VAL D 3 286 ? 190.348 212.305 199.380 1.00 4.79 283 VAL F N 1
ATOM 8661 C CA . VAL D 3 286 ? 191.645 211.654 199.213 1.00 4.79 283 VAL F CA 1
ATOM 8662 C C . VAL D 3 286 ? 191.503 210.373 198.398 1.00 4.79 283 VAL F C 1
ATOM 8663 O O . VAL D 3 286 ? 192.266 210.134 197.455 1.00 4.79 283 VAL F O 1
ATOM 8667 N N . VAL D 3 287 ? 190.509 209.542 198.720 1.00 5.09 284 VAL F N 1
ATOM 8668 C CA . VAL D 3 287 ? 190.312 208.310 197.964 1.00 5.09 284 VAL F CA 1
ATOM 8669 C C . VAL D 3 287 ? 189.693 208.566 196.597 1.00 5.09 284 VAL F C 1
ATOM 8670 O O . VAL D 3 287 ? 189.867 207.744 195.692 1.00 5.09 284 VAL F O 1
ATOM 8674 N N . THR D 3 288 ? 188.972 209.676 196.411 1.00 6.01 285 THR F N 1
ATOM 8675 C CA . THR D 3 288 ? 188.546 210.039 195.063 1.00 6.01 285 THR F CA 1
ATOM 8676 C C . THR D 3 288 ? 189.749 210.335 194.177 1.00 6.01 285 THR F C 1
ATOM 8677 O O . THR D 3 288 ? 189.811 209.883 193.028 1.00 6.01 285 THR F O 1
ATOM 8681 N N . LEU D 3 289 ? 190.721 211.086 194.699 1.00 4.93 286 LEU F N 1
ATOM 8682 C CA . LEU D 3 289 ? 191.944 211.328 193.938 1.00 4.93 286 LEU F CA 1
ATOM 8683 C C . LEU D 3 289 ? 192.756 210.050 193.765 1.00 4.93 286 LEU F C 1
ATOM 8684 O O . LEU D 3 289 ? 193.421 209.871 192.740 1.00 4.93 286 LEU F O 1
ATOM 8689 N N . LEU D 3 290 ? 192.713 209.156 194.751 1.00 4.93 287 LEU F N 1
ATOM 8690 C CA . LEU D 3 290 ? 193.447 207.899 194.682 1.00 4.93 287 LEU F CA 1
ATOM 8691 C C . LEU D 3 290 ? 192.804 206.879 193.750 1.00 4.93 287 LEU F C 1
ATOM 8692 O O . LEU D 3 290 ? 193.489 205.954 193.302 1.00 4.93 287 LEU F O 1
ATOM 8697 N N . ALA D 3 291 ? 191.516 207.025 193.444 1.00 4.67 288 ALA F N 1
ATOM 8698 C CA . ALA D 3 291 ? 190.775 205.990 192.733 1.00 4.67 288 ALA F CA 1
ATOM 8699 C C . ALA D 3 291 ? 190.764 206.173 191.223 1.00 4.67 288 ALA F C 1
ATOM 8700 O O . ALA D 3 291 ? 190.768 205.177 190.493 1.00 4.67 288 ALA F O 1
ATOM 8702 N N . VAL D 3 292 ? 190.732 207.416 190.737 1.00 4.42 289 VAL F N 1
ATOM 8703 C CA . VAL D 3 292 ? 190.672 207.644 189.292 1.00 4.42 289 VAL F CA 1
ATOM 8704 C C . VAL D 3 292 ? 191.886 207.071 188.567 1.00 4.42 289 VAL F C 1
ATOM 8705 O O . VAL D 3 292 ? 191.699 206.359 187.566 1.00 4.42 289 VAL F O 1
ATOM 8709 N N . PRO D 3 293 ? 193.131 207.327 188.991 1.00 4.27 290 PRO F N 1
ATOM 8710 C CA . PRO D 3 293 ? 194.266 206.692 188.302 1.00 4.27 290 PRO F CA 1
ATOM 8711 C C . PRO D 3 293 ? 194.276 205.179 188.414 1.00 4.27 290 PRO F C 1
ATOM 8712 O O . PRO D 3 293 ? 194.765 204.502 187.502 1.00 4.27 290 PRO F O 1
ATOM 8716 N N . LEU D 3 294 ? 193.753 204.627 189.507 1.00 4.63 291 LEU F N 1
ATOM 8717 C CA . LEU D 3 294 ? 193.820 203.193 189.750 1.00 4.63 291 LEU F CA 1
ATOM 8718 C C . LEU D 3 294 ? 192.791 202.398 188.960 1.00 4.63 291 LEU F C 1
ATOM 8719 O O . LEU D 3 294 ? 192.927 201.176 188.860 1.00 4.63 291 LEU F O 1
ATOM 8724 N N . SER D 3 295 ? 191.781 203.047 188.392 1.00 4.59 292 SER F N 1
ATOM 8725 C CA . SER D 3 295 ? 190.702 202.345 187.712 1.00 4.59 292 SER F CA 1
ATOM 8726 C C . SER D 3 295 ? 191.014 202.034 186.255 1.00 4.59 292 SER F C 1
ATOM 8727 O O . SER D 3 295 ? 190.131 201.554 185.538 1.00 4.59 292 SER F O 1
ATOM 8730 N N . ARG D 3 296 ? 192.238 202.292 185.799 1.00 5.56 293 ARG F N 1
ATOM 8731 C CA . ARG D 3 296 ? 192.641 201.966 184.435 1.00 5.56 293 ARG F CA 1
ATOM 8732 C C . ARG D 3 296 ? 192.970 200.480 184.365 1.00 5.56 293 ARG F C 1
ATOM 8733 O O . ARG D 3 296 ? 193.934 200.021 184.985 1.00 5.56 293 ARG F O 1
ATOM 8741 N N . VAL D 3 297 ? 192.175 199.725 183.607 1.00 7.88 294 VAL F N 1
ATOM 8742 C CA . VAL D 3 297 ? 192.303 198.277 183.550 1.00 7.88 294 VAL F CA 1
ATOM 8743 C C . VAL D 3 297 ? 192.320 197.821 182.098 1.00 7.88 294 VAL F C 1
ATOM 8744 O O . VAL D 3 297 ? 191.869 198.523 181.191 1.00 7.88 294 VAL F O 1
ATOM 8748 N N . ASN D 3 298 ? 192.858 196.624 181.893 1.00 17.03 295 ASN F N 1
ATOM 8749 C CA . ASN D 3 298 ? 192.867 195.907 180.630 1.00 17.03 295 ASN F CA 1
ATOM 8750 C C . ASN D 3 298 ? 191.834 194.794 180.656 1.00 17.03 295 ASN F C 1
ATOM 8751 O O . ASN D 3 298 ? 191.396 194.365 181.727 1.00 17.03 295 ASN F O 1
ATOM 8756 N N . PRO D 3 299 ? 191.410 194.299 179.491 1.00 18.07 296 PRO F N 1
ATOM 8757 C CA . PRO D 3 299 ? 190.525 193.124 179.483 1.00 18.07 296 PRO F CA 1
ATOM 8758 C C . PRO D 3 299 ? 191.149 191.902 180.130 1.00 18.07 296 PRO F C 1
ATOM 8759 O O . PRO D 3 299 ? 190.415 191.018 180.588 1.00 18.07 296 PRO F O 1
ATOM 8763 N N . ARG D 3 300 ? 192.480 191.823 180.180 1.00 26.30 297 ARG F N 1
ATOM 8764 C CA . ARG D 3 300 ? 193.147 190.737 180.886 1.00 26.30 297 ARG F CA 1
ATOM 8765 C C . ARG D 3 300 ? 193.057 190.897 182.399 1.00 26.30 297 ARG F C 1
ATOM 8766 O O . ARG D 3 300 ? 192.908 189.900 183.114 1.00 26.30 297 ARG F O 1
ATOM 8774 N N . GLN D 3 301 ? 193.129 192.131 182.903 1.00 17.97 298 GLN F N 1
ATOM 8775 C CA . GLN D 3 301 ? 193.088 192.356 184.344 1.00 17.97 298 GLN F CA 1
ATOM 8776 C C . GLN D 3 301 ? 191.662 192.308 184.879 1.00 17.97 298 GLN F C 1
ATOM 8777 O O . GLN D 3 301 ? 191.368 191.563 185.819 1.00 17.97 298 GLN F O 1
ATOM 8783 N N . GLY D 3 302 ? 190.766 193.098 184.298 1.00 13.54 299 GLY F N 1
ATOM 8784 C CA . GLY D 3 302 ? 189.393 193.152 184.750 1.00 13.54 299 GLY F CA 1
ATOM 8785 C C . GLY D 3 302 ? 189.190 194.139 185.885 1.00 13.54 299 GLY F C 1
ATOM 8786 O O . GLY D 3 302 ? 190.122 194.745 186.413 1.00 13.54 299 GLY F O 1
ATOM 8787 N N . ARG D 3 303 ? 187.920 194.297 186.266 1.00 11.99 300 ARG F N 1
ATOM 8788 C CA . ARG D 3 303 ? 187.567 195.254 187.310 1.00 11.99 300 ARG F CA 1
ATOM 8789 C C . ARG D 3 303 ? 188.013 194.792 188.690 1.00 11.99 300 ARG F C 1
ATOM 8790 O O . ARG D 3 303 ? 188.403 195.619 189.521 1.00 11.99 300 ARG F O 1
ATOM 8798 N N . PHE D 3 304 ? 187.964 193.489 188.952 1.00 12.98 301 PHE F N 1
ATOM 8799 C CA . PHE D 3 304 ? 188.014 192.960 190.308 1.00 12.98 301 PHE F CA 1
ATOM 8800 C C . PHE D 3 304 ? 189.422 192.660 190.805 1.00 12.98 301 PHE F C 1
ATOM 8801 O O . PHE D 3 304 ? 189.570 192.220 191.949 1.00 12.98 301 PHE F O 1
ATOM 8809 N N . LEU D 3 305 ? 190.454 192.874 189.987 1.00 14.90 302 LEU F N 1
ATOM 8810 C CA . LEU D 3 305 ? 191.800 192.490 190.402 1.00 14.90 302 LEU F CA 1
ATOM 8811 C C . LEU D 3 305 ? 192.280 193.311 191.593 1.00 14.90 302 LEU F C 1
ATOM 8812 O O . LEU D 3 305 ? 192.841 192.758 192.545 1.00 14.90 302 LEU F O 1
ATOM 8817 N N . LYS D 3 306 ? 192.065 194.623 191.567 1.00 13.44 303 LYS F N 1
ATOM 8818 C CA . LYS D 3 306 ? 192.622 195.532 192.563 1.00 13.44 303 LYS F CA 1
ATOM 8819 C C . LYS D 3 306 ? 191.559 196.068 193.517 1.00 13.44 303 LYS F C 1
ATOM 8820 O O . LYS D 3 306 ? 191.600 197.230 193.923 1.00 13.44 303 LYS F O 1
ATOM 8826 N N . LEU D 3 307 ? 190.593 195.229 193.886 1.00 12.36 304 LEU F N 1
ATOM 8827 C CA . LEU D 3 307 ? 189.618 195.605 194.902 1.00 12.36 304 LEU F CA 1
ATOM 8828 C C . LEU D 3 307 ? 190.118 195.274 196.304 1.00 12.36 304 LEU F C 1
ATOM 8829 O O . LEU D 3 307 ? 190.027 196.105 197.214 1.00 12.36 304 LEU F O 1
ATOM 8834 N N . LEU D 3 308 ? 190.646 194.066 196.490 1.00 14.09 305 LEU F N 1
ATOM 8835 C CA . LEU D 3 308 ? 191.218 193.698 197.782 1.00 14.09 305 LEU F CA 1
ATOM 8836 C C . LEU D 3 308 ? 192.415 194.560 198.174 1.00 14.09 305 LEU F C 1
ATOM 8837 O O . LEU D 3 308 ? 192.492 194.955 199.351 1.00 14.09 305 LEU F O 1
ATOM 8842 N N . PRO D 3 309 ? 193.379 194.859 197.292 1.00 14.46 306 PRO F N 1
ATOM 8843 C CA . PRO D 3 309 ? 194.419 195.827 197.674 1.00 14.46 306 PRO F CA 1
ATOM 8844 C C . PRO D 3 309 ? 193.866 197.191 198.043 1.00 14.46 306 PRO F C 1
ATOM 8845 O O . PRO D 3 309 ? 194.403 197.840 198.948 1.00 14.46 306 PRO F O 1
ATOM 8849 N N . ALA D 3 310 ? 192.805 197.648 197.374 1.00 11.31 307 ALA F N 1
ATOM 8850 C CA . ALA D 3 310 ? 192.190 198.918 197.744 1.00 11.31 307 ALA F CA 1
ATOM 8851 C C . ALA D 3 310 ? 191.586 198.854 199.142 1.00 11.31 307 ALA F C 1
ATOM 8852 O O . ALA D 3 310 ? 191.709 199.805 199.924 1.00 11.31 307 ALA F O 1
ATOM 8854 N N . ILE D 3 311 ? 190.930 197.739 199.473 1.00 12.85 308 ILE F N 1
ATOM 8855 C CA . ILE D 3 311 ? 190.377 197.573 200.815 1.00 12.85 308 ILE F CA 1
ATOM 8856 C C . ILE D 3 311 ? 191.492 197.579 201.853 1.00 12.85 308 ILE F C 1
ATOM 8857 O O . ILE D 3 311 ? 191.371 198.203 202.915 1.00 12.85 308 ILE F O 1
ATOM 8862 N N . LEU D 3 312 ? 192.594 196.882 201.564 1.00 13.25 309 LEU F N 1
ATOM 8863 C CA . LEU D 3 312 ? 193.722 196.864 202.491 1.00 13.25 309 LEU F CA 1
ATOM 8864 C C . LEU D 3 312 ? 194.312 198.258 202.672 1.00 13.25 309 LEU F C 1
ATOM 8865 O O . LEU D 3 312 ? 194.664 198.653 203.789 1.00 13.25 309 LEU F O 1
ATOM 8870 N N . LEU D 3 313 ? 194.429 199.016 201.580 1.00 12.03 310 LEU F N 1
ATOM 8871 C CA . LEU D 3 313 ? 194.957 200.374 201.662 1.00 12.03 310 LEU F CA 1
ATOM 8872 C C . LEU D 3 313 ? 194.056 201.268 202.504 1.00 12.03 310 LEU F C 1
ATOM 8873 O O . LEU D 3 313 ? 194.540 202.052 203.330 1.00 12.03 310 LEU F O 1
ATOM 8878 N N . TYR D 3 314 ? 192.739 201.165 202.310 1.00 10.50 311 TYR F N 1
ATOM 8879 C CA . TYR D 3 314 ? 191.811 201.967 203.102 1.00 10.50 311 TYR F CA 1
ATOM 8880 C C . TYR D 3 314 ? 191.876 201.592 204.579 1.00 10.50 311 TYR F C 1
ATOM 8881 O O . TYR D 3 314 ? 191.840 202.467 205.456 1.00 10.50 311 TYR F O 1
ATOM 8890 N N . MET D 3 315 ? 191.969 200.293 204.874 1.00 14.42 312 MET F N 1
ATOM 8891 C CA . MET D 3 315 ? 192.074 199.858 206.262 1.00 14.42 312 MET F CA 1
ATOM 8892 C C . MET D 3 315 ? 193.362 200.362 206.900 1.00 14.42 312 MET F C 1
ATOM 8893 O O . MET D 3 315 ? 193.365 200.772 208.067 1.00 14.42 312 MET F O 1
ATOM 8898 N N . GLY D 3 316 ? 194.468 200.333 206.155 1.00 14.92 313 GLY F N 1
ATOM 8899 C CA . GLY D 3 316 ? 195.706 200.897 206.670 1.00 14.92 313 GLY F CA 1
ATOM 8900 C C . GLY D 3 316 ? 195.601 202.388 206.927 1.00 14.92 313 GLY F C 1
ATOM 8901 O O . GLY D 3 316 ? 196.118 202.894 207.926 1.00 14.92 313 GLY F O 1
ATOM 8902 N N . TYR D 3 317 ? 194.937 203.109 206.022 1.00 11.93 314 TYR F N 1
ATOM 8903 C CA . TYR D 3 317 ? 194.674 204.531 206.227 1.00 11.93 314 TYR F CA 1
ATOM 8904 C C . TYR D 3 317 ? 193.947 204.764 207.547 1.00 11.93 314 TYR F C 1
ATOM 8905 O O . TYR D 3 317 ? 194.370 205.587 208.373 1.00 11.93 314 TYR F O 1
ATOM 8914 N N . LEU D 3 318 ? 192.852 204.032 207.765 1.00 10.72 315 LEU F N 1
ATOM 8915 C CA . LEU D 3 318 ? 192.068 204.213 208.985 1.00 10.72 315 LEU F CA 1
ATOM 8916 C C . LEU D 3 318 ? 192.871 203.849 210.229 1.00 10.72 315 LEU F C 1
ATOM 8917 O O . LEU D 3 318 ? 192.802 204.547 211.250 1.00 10.72 315 LEU F O 1
ATOM 8922 N N . ALA D 3 319 ? 193.633 202.754 210.168 1.00 13.56 316 ALA F N 1
ATOM 8923 C CA . ALA D 3 319 ? 194.429 202.341 211.319 1.00 13.56 316 ALA F CA 1
ATOM 8924 C C . ALA D 3 319 ? 195.484 203.382 211.662 1.00 13.56 316 ALA F C 1
ATOM 8925 O O . ALA D 3 319 ? 195.706 203.688 212.841 1.00 13.56 316 ALA F O 1
ATOM 8927 N N . LEU D 3 320 ? 196.149 203.935 210.646 1.00 12.49 317 LEU F N 1
ATOM 8928 C CA . LEU D 3 320 ? 197.146 204.968 210.897 1.00 12.49 317 LEU F CA 1
ATOM 8929 C C . LEU D 3 320 ? 196.505 206.210 211.500 1.00 12.49 317 LEU F C 1
ATOM 8930 O O . LEU D 3 320 ? 197.063 206.818 212.421 1.00 12.49 317 LEU F O 1
ATOM 8935 N N . LEU D 3 321 ? 195.328 206.597 211.001 1.00 11.64 318 LEU F N 1
ATOM 8936 C CA . LEU D 3 321 ? 194.640 207.751 211.576 1.00 11.64 318 LEU F CA 1
ATOM 8937 C C . LEU D 3 321 ? 194.301 207.518 213.044 1.00 11.64 318 LEU F C 1
ATOM 8938 O O . LEU D 3 321 ? 194.495 208.406 213.882 1.00 11.64 318 LEU F O 1
ATOM 8943 N N . ILE D 3 322 ? 193.802 206.325 213.376 1.00 13.22 319 ILE F N 1
ATOM 8944 C CA . ILE D 3 322 ? 193.441 206.031 214.761 1.00 13.22 319 ILE F CA 1
ATOM 8945 C C . ILE D 3 322 ? 194.676 206.036 215.657 1.00 13.22 319 ILE F C 1
ATOM 8946 O O . ILE D 3 322 ? 194.651 206.574 216.773 1.00 13.22 319 ILE F O 1
ATOM 8951 N N . ALA D 3 323 ? 195.774 205.439 215.188 1.00 14.23 320 ALA F N 1
ATOM 8952 C CA . ALA D 3 323 ? 196.997 205.419 215.984 1.00 14.23 320 ALA F CA 1
ATOM 8953 C C . ALA D 3 323 ? 197.526 206.828 216.223 1.00 14.23 320 ALA F C 1
ATOM 8954 O O . ALA D 3 323 ? 197.966 207.156 217.333 1.00 14.23 320 ALA F O 1
ATOM 8956 N N . VAL D 3 324 ? 197.496 207.676 215.193 1.00 14.97 321 VAL F N 1
ATOM 8957 C CA . VAL D 3 324 ? 197.971 209.046 215.358 1.00 14.97 321 VAL F CA 1
ATOM 8958 C C . VAL D 3 324 ? 197.057 209.823 216.298 1.00 14.97 321 VAL F C 1
ATOM 8959 O O . VAL D 3 324 ? 197.523 210.653 217.084 1.00 14.97 321 VAL F O 1
ATOM 8963 N N . ARG D 3 325 ? 195.747 209.563 216.251 1.00 21.51 322 ARG F N 1
ATOM 8964 C CA . ARG D 3 325 ? 194.846 210.211 217.202 1.00 21.51 322 ARG F CA 1
ATOM 8965 C C . ARG D 3 325 ? 195.165 209.792 218.632 1.00 21.51 322 ARG F C 1
ATOM 8966 O O . ARG D 3 325 ? 195.098 210.610 219.559 1.00 21.51 322 ARG F O 1
ATOM 8974 N N . GLY D 3 326 ? 195.487 208.514 218.833 1.00 24.43 323 GLY F N 1
ATOM 8975 C CA . GLY D 3 326 ? 195.875 208.064 220.162 1.00 24.43 323 GLY F CA 1
ATOM 8976 C C . GLY D 3 326 ? 197.148 208.731 220.649 1.00 24.43 323 GLY F C 1
ATOM 8977 O O . GLY D 3 326 ? 197.223 209.210 221.785 1.00 24.43 323 GLY F O 1
ATOM 8978 N N . GLN D 3 327 ? 198.168 208.780 219.789 1.00 31.96 324 GLN F N 1
ATOM 8979 C CA . GLN D 3 327 ? 199.405 209.462 220.164 1.00 31.96 324 GLN F CA 1
ATOM 8980 C C . GLN D 3 327 ? 199.176 210.953 220.380 1.00 31.96 324 GLN F C 1
ATOM 8981 O O . GLN D 3 327 ? 199.923 211.594 221.127 1.00 31.96 324 GLN F O 1
ATOM 8987 N N . LEU D 3 328 ? 198.156 211.518 219.733 1.00 31.73 325 LEU F N 1
ATOM 8988 C CA . LEU D 3 328 ? 197.828 212.925 219.927 1.00 31.73 325 LEU F CA 1
ATOM 8989 C C . LEU D 3 328 ? 197.207 213.158 221.296 1.00 31.73 325 LEU F C 1
ATOM 8990 O O . LEU D 3 328 ? 197.739 213.917 222.114 1.00 31.73 325 LEU F O 1
ATOM 8995 N N . ASP D 3 329 ? 196.074 212.507 221.566 1.00 38.21 326 ASP F N 1
ATOM 8996 C CA . ASP D 3 329 ? 195.377 212.751 222.823 1.00 38.21 326 ASP F CA 1
ATOM 8997 C C . ASP D 3 329 ? 196.100 212.156 224.025 1.00 38.21 326 ASP F C 1
ATOM 8998 O O . ASP D 3 329 ? 195.698 212.429 225.160 1.00 38.21 326 ASP F O 1
ATOM 9003 N N . LYS D 3 330 ? 197.147 211.355 223.810 1.00 37.13 327 LYS F N 1
ATOM 9004 C CA . LYS D 3 330 ? 198.011 210.964 224.917 1.00 37.13 327 LYS F CA 1
ATOM 9005 C C . LYS D 3 330 ? 199.039 212.032 225.267 1.00 37.13 327 LYS F C 1
ATOM 9006 O O . LYS D 3 330 ? 199.771 211.864 226.247 1.00 37.13 327 LYS F O 1
ATOM 9012 N N . GLY D 3 331 ? 199.114 213.117 224.498 1.00 38.80 328 GLY F N 1
ATOM 9013 C CA . GLY D 3 331 ? 200.004 214.218 224.799 1.00 38.80 328 GLY F CA 1
ATOM 9014 C C . GLY D 3 331 ? 201.396 214.122 224.214 1.00 38.80 328 GLY F C 1
ATOM 9015 O O . GLY D 3 331 ? 202.214 215.017 224.464 1.00 38.80 328 GLY F O 1
ATOM 9016 N N . LYS D 3 332 ? 201.697 213.076 223.443 1.00 40.06 329 LYS F N 1
ATOM 9017 C CA . LYS D 3 332 ? 203.038 212.937 222.883 1.00 40.06 329 LYS F CA 1
ATOM 9018 C C . LYS D 3 332 ? 203.204 213.787 221.628 1.00 40.06 329 LYS F C 1
ATOM 9019 O O . LYS D 3 332 ? 204.042 214.696 221.588 1.00 40.06 329 LYS F O 1
ATOM 9025 N N . ILE D 3 333 ? 202.420 213.506 220.597 1.00 41.86 330 ILE F N 1
ATOM 9026 C CA . ILE D 3 333 ? 202.493 214.273 219.351 1.00 41.86 330 ILE F CA 1
ATOM 9027 C C . ILE D 3 333 ? 201.901 215.660 219.594 1.00 41.86 330 ILE F C 1
ATOM 9028 O O . ILE D 3 333 ? 200.816 215.764 220.187 1.00 41.86 330 ILE F O 1
ATOM 9033 N N . PRO D 3 334 ? 202.575 216.734 219.179 1.00 44.15 331 PRO F N 1
ATOM 9034 C CA . PRO D 3 334 ? 202.001 218.072 219.366 1.00 44.15 331 PRO F CA 1
ATOM 9035 C C . PRO D 3 334 ? 200.713 218.237 218.574 1.00 44.15 331 PRO F C 1
ATOM 9036 O O . PRO D 3 334 ? 200.558 217.699 217.476 1.00 44.15 331 PRO F O 1
ATOM 9040 N N . MET D 3 335 ? 199.781 218.998 219.150 1.00 43.61 332 MET F N 1
ATOM 9041 C CA . MET D 3 335 ? 198.482 219.211 218.524 1.00 43.61 332 MET F CA 1
ATOM 9042 C C . MET D 3 335 ? 198.553 220.129 217.313 1.00 43.61 332 MET F C 1
ATOM 9043 O O . MET D 3 335 ? 197.567 220.228 216.575 1.00 43.61 332 MET F O 1
ATOM 9048 N N . ALA D 3 336 ? 199.683 220.805 217.095 1.00 40.46 333 ALA F N 1
ATOM 9049 C CA . ALA D 3 336 ? 199.803 221.695 215.946 1.00 40.46 333 ALA F CA 1
ATOM 9050 C C . ALA D 3 336 ? 199.746 220.925 214.633 1.00 40.46 333 ALA F C 1
ATOM 9051 O O . ALA D 3 336 ? 199.120 221.380 213.669 1.00 40.46 333 ALA F O 1
ATOM 9053 N N . ILE D 3 337 ? 200.389 219.762 214.572 1.00 35.71 334 ILE F N 1
ATOM 9054 C CA . ILE D 3 337 ? 200.477 219.020 213.318 1.00 35.71 334 ILE F CA 1
ATOM 9055 C C . ILE D 3 337 ? 199.282 218.088 213.124 1.00 35.71 334 ILE F C 1
ATOM 9056 O O . ILE D 3 337 ? 198.757 217.977 212.015 1.00 35.71 334 ILE F O 1
ATOM 9061 N N . GLY D 3 338 ? 198.828 217.413 214.178 1.00 27.19 335 GLY F N 1
ATOM 9062 C CA . GLY D 3 338 ? 197.624 216.606 214.108 1.00 27.19 335 GLY F CA 1
ATOM 9063 C C . GLY D 3 338 ? 197.743 215.425 213.160 1.00 27.19 335 GLY F C 1
ATOM 9064 O O . GLY D 3 338 ? 198.816 214.850 212.960 1.00 27.19 335 GLY F O 1
ATOM 9065 N N . LEU D 3 339 ? 196.605 215.053 212.574 1.00 17.62 336 LEU F N 1
ATOM 9066 C CA . LEU D 3 339 ? 196.519 213.986 211.583 1.00 17.62 336 LEU F CA 1
ATOM 9067 C C . LEU D 3 339 ? 196.665 214.501 210.158 1.00 17.62 336 LEU F C 1
ATOM 9068 O O . LEU D 3 339 ? 196.597 213.709 209.202 1.00 17.62 336 LEU F O 1
ATOM 9073 N N . TRP D 3 340 ? 196.848 215.811 209.996 1.00 16.87 337 TRP F N 1
ATOM 9074 C CA . TRP D 3 340 ? 196.990 216.378 208.667 1.00 16.87 337 TRP F CA 1
ATOM 9075 C C . TRP D 3 340 ? 198.227 215.859 207.954 1.00 16.87 337 TRP F C 1
ATOM 9076 O O . TRP D 3 340 ? 198.248 215.843 206.723 1.00 16.87 337 TRP F O 1
ATOM 9087 N N . TRP D 3 341 ? 199.249 215.405 208.685 1.00 17.78 338 TRP F N 1
ATOM 9088 C CA . TRP D 3 341 ? 200.407 214.838 208.001 1.00 17.78 338 TRP F CA 1
ATOM 9089 C C . TRP D 3 341 ? 200.101 213.458 207.429 1.00 17.78 338 TRP F C 1
ATOM 9090 O O . TRP D 3 341 ? 200.598 213.119 206.352 1.00 17.78 338 TRP F O 1
ATOM 9101 N N . VAL D 3 342 ? 199.270 212.661 208.107 1.00 14.94 339 VAL F N 1
ATOM 9102 C CA . VAL D 3 342 ? 198.802 211.407 207.517 1.00 14.94 339 VAL F CA 1
ATOM 9103 C C . VAL D 3 342 ? 197.950 211.688 206.287 1.00 14.94 339 VAL F C 1
ATOM 9104 O O . VAL D 3 342 ? 198.088 211.030 205.239 1.00 14.94 339 VAL F O 1
ATOM 9108 N N . HIS D 3 343 ? 197.048 212.667 206.399 1.00 10.66 340 HIS F N 1
ATOM 9109 C CA . HIS D 3 343 ? 196.228 213.040 205.250 1.00 10.66 340 HIS F CA 1
ATOM 9110 C C . HIS D 3 343 ? 197.095 213.482 204.079 1.00 10.66 340 HIS F C 1
ATOM 9111 O O . HIS D 3 343 ? 196.855 213.085 202.934 1.00 10.66 340 HIS F O 1
ATOM 9118 N N . GLY D 3 344 ? 198.120 214.291 204.350 1.00 10.67 341 GLY F N 1
ATOM 9119 C CA . GLY D 3 344 ? 199.026 214.724 203.304 1.00 10.67 341 GLY F CA 1
ATOM 9120 C C . GLY D 3 344 ? 199.859 213.602 202.725 1.00 10.67 341 GLY F C 1
ATOM 9121 O O . GLY D 3 344 ? 200.168 213.613 201.534 1.00 10.67 341 GLY F O 1
ATOM 9122 N N . LEU D 3 345 ? 200.244 212.626 203.549 1.00 10.87 342 LEU F N 1
ATOM 9123 C CA . LEU D 3 345 ? 200.985 211.478 203.040 1.00 10.87 342 LEU F CA 1
ATOM 9124 C C . LEU D 3 345 ? 200.152 210.695 202.034 1.00 10.87 342 LEU F C 1
ATOM 9125 O O . LEU D 3 345 ? 200.628 210.348 200.943 1.00 10.87 342 LEU F O 1
ATOM 9130 N N . PHE D 3 346 ? 198.889 210.429 202.371 1.00 10.47 343 PHE F N 1
ATOM 9131 C CA . PHE D 3 346 ? 198.055 209.687 201.427 1.00 10.47 343 PHE F CA 1
ATOM 9132 C C . PHE D 3 346 ? 197.671 210.539 200.220 1.00 10.47 343 PHE F C 1
ATOM 9133 O O . PHE D 3 346 ? 197.542 210.014 199.106 1.00 10.47 343 PHE F O 1
ATOM 9141 N N . LEU D 3 347 ? 197.527 211.853 200.407 1.00 8.87 344 LEU F N 1
ATOM 9142 C CA . LEU D 3 347 ? 197.313 212.745 199.273 1.00 8.87 344 LEU F CA 1
ATOM 9143 C C . LEU D 3 347 ? 198.510 212.737 198.331 1.00 8.87 344 LEU F C 1
ATOM 9144 O O . LEU D 3 347 ? 198.347 212.762 197.107 1.00 8.87 344 LEU F O 1
ATOM 9149 N N . ALA D 3 348 ? 199.724 212.710 198.884 1.00 8.24 345 ALA F N 1
ATOM 9150 C CA . ALA D 3 348 ? 200.924 212.657 198.059 1.00 8.24 345 ALA F CA 1
ATOM 9151 C C . ALA D 3 348 ? 201.033 211.326 197.328 1.00 8.24 345 ALA F C 1
ATOM 9152 O O . ALA D 3 348 ? 201.487 211.281 196.181 1.00 8.24 345 ALA F O 1
ATOM 9154 N N . ILE D 3 349 ? 200.629 210.231 197.976 1.00 8.62 346 ILE F N 1
ATOM 9155 C CA . ILE D 3 349 ? 200.579 208.947 197.276 1.00 8.62 346 ILE F CA 1
ATOM 9156 C C . ILE D 3 349 ? 199.608 209.022 196.103 1.00 8.62 346 ILE F C 1
ATOM 9157 O O . ILE D 3 349 ? 199.903 208.551 194.994 1.00 8.62 346 ILE F O 1
ATOM 9162 N N . GLY D 3 350 ? 198.437 209.623 196.324 1.00 8.28 347 GLY F N 1
ATOM 9163 C CA . GLY D 3 350 ? 197.482 209.782 195.239 1.00 8.28 347 GLY F CA 1
ATOM 9164 C C . GLY D 3 350 ? 198.011 210.643 194.107 1.00 8.28 347 GLY F C 1
ATOM 9165 O O . GLY D 3 350 ? 197.789 210.346 192.931 1.00 8.28 347 GLY F O 1
ATOM 9166 N N . LEU D 3 351 ? 198.709 211.728 194.446 1.00 8.49 348 LEU F N 1
ATOM 9167 C CA . LEU D 3 351 ? 199.281 212.597 193.421 1.00 8.49 348 LEU F CA 1
ATOM 9168 C C . LEU D 3 351 ? 200.384 211.888 192.646 1.00 8.49 348 LEU F C 1
ATOM 9169 O O . LEU D 3 351 ? 200.536 212.100 191.438 1.00 8.49 348 LEU F O 1
ATOM 9174 N N . LEU D 3 352 ? 201.174 211.058 193.327 1.00 9.28 349 LEU F N 1
ATOM 9175 C CA . LEU D 3 352 ? 202.170 210.247 192.638 1.00 9.28 349 LEU F CA 1
ATOM 9176 C C . LEU D 3 352 ? 201.508 209.292 191.657 1.00 9.28 349 LEU F C 1
ATOM 9177 O O . LEU D 3 352 ? 201.986 209.115 190.531 1.00 9.28 349 LEU F O 1
ATOM 9182 N N . LEU D 3 353 ? 200.407 208.662 192.071 1.00 9.18 350 LEU F N 1
ATOM 9183 C CA . LEU D 3 353 ? 199.687 207.773 191.163 1.00 9.18 350 LEU F CA 1
ATOM 9184 C C . LEU D 3 353 ? 199.116 208.534 189.971 1.00 9.18 350 LEU F C 1
ATOM 9185 O O . LEU D 3 353 ? 199.151 208.043 188.837 1.00 9.18 350 LEU F O 1
ATOM 9190 N N . PHE D 3 354 ? 198.579 209.731 190.211 1.00 11.05 351 PHE F N 1
ATOM 9191 C CA . PHE D 3 354 ? 197.928 210.486 189.143 1.00 11.05 351 PHE F CA 1
ATOM 9192 C C . PHE D 3 354 ? 198.928 210.943 188.088 1.00 11.05 351 PHE F C 1
ATOM 9193 O O . PHE D 3 354 ? 198.720 210.728 186.889 1.00 11.05 351 PHE F O 1
ATOM 9201 N N . TYR D 3 355 ? 200.024 211.569 188.514 1.00 20.76 352 TYR F N 1
ATOM 9202 C CA . TYR D 3 355 ? 200.972 212.195 187.604 1.00 20.76 352 TYR F CA 1
ATOM 9203 C C . TYR D 3 355 ? 202.073 211.249 187.141 1.00 20.76 352 TYR F C 1
ATOM 9204 O O . TYR D 3 355 ? 203.111 211.717 186.664 1.00 20.76 352 TYR F O 1
ATOM 9213 N N . TRP D 3 356 ? 201.880 209.938 187.278 1.00 35.25 353 TRP F N 1
ATOM 9214 C CA . TRP D 3 356 ? 202.906 208.995 186.844 1.00 35.25 353 TRP F CA 1
ATOM 9215 C C . TRP D 3 356 ? 203.068 209.011 185.328 1.00 35.25 353 TRP F C 1
ATOM 9216 O O . TRP D 3 356 ? 204.184 209.145 184.813 1.00 35.25 353 TRP F O 1
ATOM 9227 N N . GLU D 3 357 ? 201.958 208.870 184.594 1.00 34.67 354 GLU F N 1
ATOM 9228 C CA . GLU D 3 357 ? 202.042 208.851 183.134 1.00 34.67 354 GLU F CA 1
ATOM 9229 C C . GLU D 3 357 ? 202.493 210.187 182.555 1.00 34.67 354 GLU F C 1
ATOM 9230 O O . GLU D 3 357 ? 203.339 210.182 181.643 1.00 34.67 354 GLU F O 1
ATOM 9236 N N . PRO D 3 358 ? 201.961 211.343 182.978 1.00 27.98 355 PRO F N 1
ATOM 9237 C CA . PRO D 3 358 ? 202.526 212.608 182.478 1.00 27.98 355 PRO F CA 1
ATOM 9238 C C . PRO D 3 358 ? 204.000 212.775 182.798 1.00 27.98 355 PRO F C 1
ATOM 9239 O O . PRO D 3 358 ? 204.751 213.300 181.968 1.00 27.98 355 PRO F O 1
ATOM 9243 N N . LEU D 3 359 ? 204.438 212.340 183.982 1.00 31.12 356 LEU F N 1
ATOM 9244 C CA . LEU D 3 359 ? 205.856 212.424 184.317 1.00 31.12 356 LEU F CA 1
ATOM 9245 C C . LEU D 3 359 ? 206.690 211.554 183.390 1.00 31.12 356 LEU F C 1
ATOM 9246 O O . LEU D 3 359 ? 207.756 211.972 182.927 1.00 31.12 356 LEU F O 1
ATOM 9251 N N . ARG D 3 360 ? 206.218 210.338 183.106 1.00 35.35 357 ARG F N 1
ATOM 9252 C CA . ARG D 3 360 ? 206.937 209.459 182.189 1.00 35.35 357 ARG F CA 1
ATOM 9253 C C . ARG D 3 360 ? 207.006 210.060 180.792 1.00 35.35 357 ARG F C 1
ATOM 9254 O O . ARG D 3 360 ? 208.054 210.011 180.136 1.00 35.35 357 ARG F O 1
ATOM 9262 N N . LEU D 3 361 ? 205.897 210.636 180.320 1.00 32.34 358 LEU F N 1
ATOM 9263 C CA . LEU D 3 361 ? 205.883 211.238 178.990 1.00 32.34 358 LEU F CA 1
ATOM 9264 C C . LEU D 3 361 ? 206.816 212.441 178.911 1.00 32.34 358 LEU F C 1
ATOM 9265 O O . LEU D 3 361 ? 207.515 212.624 177.909 1.00 32.34 358 LEU F O 1
ATOM 9270 N N . LYS D 3 362 ? 206.835 213.278 179.952 1.00 37.13 359 LYS F N 1
ATOM 9271 C CA . LYS D 3 362 ? 207.728 214.431 179.950 1.00 37.13 359 LYS F CA 1
ATOM 9272 C C . LYS D 3 362 ? 209.188 214.011 180.065 1.00 37.13 359 LYS F C 1
ATOM 9273 O O . LYS D 3 362 ? 210.062 214.649 179.468 1.00 37.13 359 LYS F O 1
ATOM 9279 N N . LEU D 3 363 ? 209.472 212.953 180.827 1.00 46.50 360 LEU F N 1
ATOM 9280 C CA . LEU D 3 363 ? 210.837 212.447 180.909 1.00 46.50 360 LEU F CA 1
ATOM 9281 C C . LEU D 3 363 ? 211.299 211.891 179.569 1.00 46.50 360 LEU F C 1
ATOM 9282 O O . LEU D 3 363 ? 212.434 212.139 179.145 1.00 46.50 360 LEU F O 1
ATOM 9287 N N . ALA D 3 364 ? 210.432 211.139 178.885 1.00 45.69 361 ALA F N 1
ATOM 9288 C CA . ALA D 3 364 ? 210.795 210.591 177.582 1.00 45.69 361 ALA F CA 1
ATOM 9289 C C . ALA D 3 364 ? 211.007 211.697 176.556 1.00 45.69 361 ALA F C 1
ATOM 9290 O O . ALA D 3 364 ? 211.909 211.608 175.715 1.00 45.69 361 ALA F O 1
ATOM 9292 N N . SER D 3 365 ? 210.180 212.744 176.605 1.00 45.37 362 SER F N 1
ATOM 9293 C CA . SER D 3 365 ? 210.303 213.835 175.643 1.00 45.37 362 SER F CA 1
ATOM 9294 C C . SER D 3 365 ? 211.641 214.549 175.777 1.00 45.37 362 SER F C 1
ATOM 9295 O O . SER D 3 365 ? 212.269 214.901 174.772 1.00 45.37 362 SER F O 1
ATOM 9298 N N . SER D 3 366 ? 212.093 214.778 177.012 1.00 53.29 363 SER F N 1
ATOM 9299 C CA . SER D 3 366 ? 213.359 215.474 177.215 1.00 53.29 363 SER F CA 1
ATOM 9300 C C . SER D 3 366 ? 214.553 214.583 176.896 1.00 53.29 363 SER F C 1
ATOM 9301 O O . SER D 3 366 ? 215.620 215.090 176.533 1.00 53.29 363 SER F O 1
ATOM 9304 N N . ARG D 3 367 ? 214.397 213.264 177.031 1.00 64.81 364 ARG F N 1
ATOM 9305 C CA . ARG D 3 367 ? 215.499 212.354 176.734 1.00 64.81 364 ARG F CA 1
ATOM 9306 C C . ARG D 3 367 ? 215.896 212.426 175.265 1.00 64.81 364 ARG F C 1
ATOM 9307 O O . ARG D 3 367 ? 217.088 212.436 174.936 1.00 64.81 364 ARG F O 1
ATOM 9315 N N . ALA D 3 368 ? 214.915 212.476 174.370 1.00 62.17 365 ALA F N 1
ATOM 9316 C CA . ALA D 3 368 ? 215.185 212.535 172.938 1.00 62.17 365 ALA F CA 1
ATOM 9317 C C . ALA D 3 368 ? 215.719 213.906 172.538 1.00 62.17 365 ALA F C 1
ATOM 9318 O O . ALA D 3 368 ? 215.380 214.430 171.477 1.00 62.17 365 ALA F O 1
#

Radius of gyration: 39.07 Å; Cα contacts (8 Å, |Δi|>4): 2145; chains: 4; bounding box: 54×79×128 Å

B-factor: mean 32.57, std 31.85, range [0.37, 147.43]

Organism: Pseudomonas aeruginosa (NCBI:txid287)

Secondary structure (DSSP, 8-state):
--EEEEEEEE--SSS--EEEEEEEE-TT--EEEE--SSSTTHHHHHHHHTSS--SEEEEEETTEE-SSS-HHHHHHTTB--B-SS----TTSBHHHHHHHHHTT-SS--HHHHHHHHHHHHHHTT-TTSTTSBGGG--HHHHHHHHHHHHHHT--SB-EEE-TTSS--TTHHHHHHHHHHHHHHHT---EEE-S-HHHHHHH-SEEEEEETTEEEEEE-HHHHHT-HHHHHHTS-TT--/--EEEEEEEEE-STTS-SEEEEEEEEETT--EEEE--TTSSHHHHHHHHHTSS--SEEEEEESS-B-SSS-HHHHHHHTB--B-SS--S-TTSBHHHHHHHHHTT-TT--HHHHHHHHHHHHHHTT-GGGTTSBGGG--HHHHHHHHHHHHHHT--SB-EEE-TTSS--TTHHHHHHHHHHHHHHHT---EEE-S-HHHHHHH-SEEEEEETTEEEEEE-HHHHHT-HHHHHHTS-S---/-HHHHHHHHHHHHHHHHHHHHHHHHHHHHHHHHHHHHHHHTSS-SSTTTTTTTTTHHHHHHHHHHHHHHHHHHHHHHHHHHTTTTHHHHTTT--SHHHHHHHHHHHHHHHHHHHHIIIIIHHHHHHHHHHHHHHT-SS-GGGG--TT--EEETTTTEEEEES---TT-BS-S-EEEEE--S--TTT----EEE--SSEEE----TTSEEEEESS--EE---TTSS---EE-SPPPPEEE--HHHHHH--STTTS-THHHHS--SHHHHHHHHHHTTHHHHHHHHHHHHHHHT---TTT-SSTTSHHHHHHHHHHHHHHHHHHHHHHTTSS-TTTTTHHHHHHHHHHHHHHHTHHHHHHHHHHHH-/--HHHHHHHHHHHHHHHHHHHHHHHHHHHHHHHHHGGG--SSS-HHHHHHHHHHTHHHHHHHTHHHHHHHHHHHHHHHHHHTTHHHHHHHTT--HHHHHHHHHHHHHHHHHHHHHHHHHTHHHHHHHHHHHHHHHS--SSTT--SS-EEEE-SSEEEEESEEETTTEEEEEEEEEE-TTS-EEEEEEEEE--EETTEEE--SEEEEE--TTT---EEEEES--EE-----HHHHHHHTS-GGGS-HHHHHHHHHHHHHHT---HHHHHHHHHHHSHHHHHHHHHHHHHHHHHTTTSSS-HHHHHHHHHHHHHHHHHHHHHHHHHHHHTTS-TTHHHHHHHHHHHHHHHHHHHT-